Protein AF-A0A925X8F3-F1 (afdb_monomer)

pLDDT: mean 90.41, std 13.2, range [25.66, 98.69]

Sequence (1090 aa):
MFEATWRTMENRAPDILNAGYGGLWTPPPSRADTGDQSVGYDVYDRFDLGSAGRPTLYGTQTGLISAIAAMHKIGTNVYVDLVWNHNGYSTLGTTDGTNTFAKAGGYPGFSIQLQNTNPNNPGYNTLGYSNVDGDFHGANEGGDINGRVAGLIDIAQEKNYQFIRNPVTPGDSRNLPAGTQSLFGRLANVPNASNAQFYPDRDLPKNTVWDARTNSFVDLYDFNSASPMAGDAVTENATGYLMRNTKWMVQQIGIDGFRIDAAKHMPTWALNYYDQSVYAASKRTLLDGSQQRIFAFSEVFDGNMGTLQQYIRKDYNTGTVGSVRGNRDDLDFPLFFAMQNNLTANGVQNDWRSVKNASLDVNDDGLANNGSQGVAFVSSHDSFGPHLSTVAYAYTLMRPGNAIVYFNAKEFGNGRAFPKDGRGDALGGMYGDRITKLVDIRNSHGRGNYADRTPTADAKEMLIYERTNSALVVLSNRMDGGFDSRTVPTGFAPGTPLLELTGNASDITFDPHNDFPEVVIVNGDGTANLRVPRNKNPDGVETGRGYLIYGPSGPQGSLSLSNVASTLAGGTPTANTNGTTRLADVKVITANSFDVTLNTNKVNLLGSIRDHDADGDKAELKIDGGIDINGNGTVDFRSTGGTSYGFENFVTTNTPGYTSADNIGTYSQSVDATTLSEGYHYITARAYRHRASGPAIFTDFTQSVYVDRLKPVSSVNSFVEWDLNANENRDVYIKSDDQTATKVQVLIDQPANKTDAEILAQLGASGSLTTQIDRDLFKFGFFNVGSGNHVFTIVTTEITGRQNVQRIFGVATSTRRGAGLGDLDFGGTYTIGDVTGTAYGMEAMVYPNAQGQTNHSFNAAADMNADGLMDSRDLYLQRTRFRAISAPAAATAASVAAVLKRGDMNNDGSTNAADIDHLHASFGNADWRYDLDVDGWPTPSGADRQDADVLIRTIFETDYGDSDLNGIVDFDDYSHIDNGFNNSNTGWANGDFDGNGIVDFDDYSLIDFVFNTQGRGLARAIAYLDGSDPSSAGMNTPSLLLVQQHREQFGPGYANSFLSAVPEPSSAFVLIGGLAASAARFRRSRHRSR

Secondary structure (DSSP, 8-state):
-BS--HHHHHHTHHHHHHHT-SEEEE---SEETT-TTS-SSSEEESS---BTTB--SS--HHHHHHHHHHHHHTT-EEEEEE--SEE-S--TTTTTSS-HHHHTTSSTT--S-PPP--TT-TTS-TT----SSS-SS-TT--STTTS-GGG-EE--TT----BBSS--STT-TTBPPPPSS-BTTB--S---GGGGGGS--SSSPPEEEEETTTTEEEEE----TTSGGG-----B-HHHHHHHHHHHIIIII---EEEETTGGGS-TTHHHHHHHHHTTT--PBPTTSPBPPPEEEE----S-HHHHGGG-B-TTTTS-TTB----EEEB-HHHHHHHHHHSSS-TTT--THHHHT-STTHHHHS-TTS-SS-EEES--SS----TTHHHHHHHHHHSSSEEE---B--TT-SS-SSSPP--TTBTBSTT-SHHHHHHHHHHHH--S-EEE---GGGTTTEEEEEETTTEEEEEE---SBSEEEEEEE-SSPTT-EEEETTSTTT-TTT-TT--S-SEEEPPTTSEEEEEEE-SB-TTS-B-S--EEEEEPPPP-EEEEESSEEEEEPPP---TTTTTT---S-EEEE-SSEEEEEEEEPPPEETTTEE-GGGG-SEEEEEETT----S-SSS-S---TTSTTTT-EE--SEEE-TTTSTTS-EEEEEEEEGGGSPSEEEEEEEEEEPP-SSSS--EEEEEEEEEE--S---EEEEEEEES-TT-TTSEEEEEEESSS-EEEEEEEES--TT--HHHHHHHTTTS--BPEE-SSSEEEEEESSPPSEEEEEEEEEEETTS-EEEEEEEEEEE--SSSSSTT-SS-SSS--SHHHH-TTTSHHHHHS--TTS-SS-S--TTT-SSSSS--SHHHHHHHHHHHHHTT--HHHHHHHHHHHHHHT-SS-SS--SHHHHHHHHHTTT---TTT-SS-TTTTS---S-HHHHHIIIIIIS---TT-SS-SSS--HHHHHHHHHHHHHT--SGGGT--S-SSS--HHHHHHHHHHHHHHTT-HHHHHHHHSSSS-S-TT--SHHHHHHHHHHHHHTHHHHHHHHHHSPPTTSTTSTTTTTSSSSS-S--------

Foldseek 3Di:
DAQAALVLLLLQLQLCLLLPAQEDEYEAQAAAPVAQCDSCQQHQALPFSQDFQGHHVRAHLQSLLSSCVSCLQSNHAYAYAAELWFHHQAWLCPPHHNRQCQLLVHGQLAHLDDQAPDPVCRPAHPVGQDRHTSASADQPDDDQARYDDVNGRTDDPPDWQWALRQAADPPDPRFRDWRDHDDPNGHHSDHHLLCLLLAFQPVDDWQWFAEPLVRDIDTDGAQDLVCSSNGDRGIGDSLVSSLSSLLCCCQVSPHQEYEYESCSHHDLSSVSSVLVSQFVSHPDAFQVRHGRHYAYEYEDQDLDLVVQVSQDFCCPVPDDPRYRGDRYAYAFNQLQVQQQQQLALPLVRHFLVSRQQRGSVCVPPNHRFQAPGHEYEQAEQPGPGHPLSLLSLLVQLLTHHHYDFDAHLQNVHPDDPTRDHGDLQSSHAPNGPQNSLSNQLSLFQSAAGKAWFDDPVCNTFWTWIDSAQRKIKTAGSHL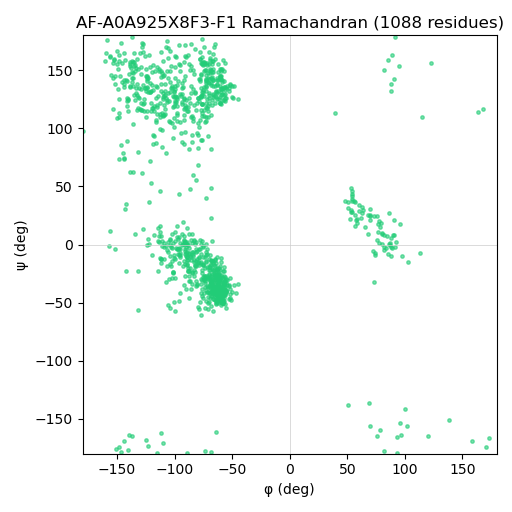FEDWDKDKTAHNHAAQAKWAFSSCLLVDCQNEVPSPFDRIWGQHPVRITIGTQGHQAYNVNHGNSDRITMIGHDAWDWAKDKPQQPDKPAFDHDDPNRSSRTHRAIATEHQDQKMKIKIKTDQDDPVNHRGDLLNLFDWKWKAKGSADCQVPPPGGPARDPPDSCHRTHGQDPDFAGLSPDPNSMTMGMGMGRLVPPAAFKMKMWMKTWGHDPDDDIGIGIDIHMYGYDHDAWDKDFPDWFAPDPVFRQKIKTKMFRPSLQFPWKFKDKFAFPPDDPVNVVVCRVPPPRTWDDSHSGITMDIDHRHAFAKMKMFMWTAGPVRGIDTDIDWRNGDDGQQACHAQRFNSPPAHALCCDPPCPTHLLNQAAADPVRDHSNGGTRSQPQVGPSGRHLVSLLSSLVVCVVVVHPPRNNVSSLLSLQVLLPCVPPSGRFQVSLLSLLVFAQPQRSSSQNVVPQPPGGPTHDPVSSVCSACRNLVAFQQPLGSPRARDPVSVVQLVQCQVVVNFTSNSQNRVSPGTSDLLSVLRSLCRNCVVVVNNVVLLCCLVVVPVDCVPCPDPSSVSSVVSCVVVPNVNSVSNVVSDDDPPPDPCPPPPPPPPPPPDDDDDDDDD

Solvent-accessible surface area (backbone atoms only — not comparable to full-atom values): 57182 Å² total; per-residue (Å²): 77,35,52,53,36,27,65,39,54,39,62,32,37,60,28,44,47,73,23,57,56,62,61,43,52,36,58,34,59,30,29,26,54,89,34,53,80,40,77,18,83,36,30,32,29,85,84,42,35,25,41,71,83,52,41,28,60,44,36,24,41,67,24,44,38,53,23,45,52,44,33,41,38,60,51,20,42,40,24,37,38,37,75,78,31,45,32,17,68,78,28,31,53,40,97,72,70,76,34,46,35,43,37,8,12,41,40,53,56,47,68,40,63,78,83,60,88,36,91,90,41,87,92,52,38,85,83,76,68,80,46,83,36,36,24,71,46,52,97,82,45,59,63,58,63,50,24,59,65,95,65,30,29,38,55,55,62,86,49,79,61,69,18,19,35,63,19,35,60,79,86,50,87,52,40,40,71,51,34,82,39,70,46,96,86,40,65,16,29,55,53,32,67,76,39,16,51,73,24,39,15,76,90,49,85,64,50,75,29,39,28,78,90,78,70,43,79,45,77,47,56,48,65,37,87,92,48,39,73,60,17,48,86,55,69,35,26,54,48,51,51,54,26,45,50,55,28,41,42,26,59,76,54,64,45,38,29,33,36,33,43,57,45,60,36,37,68,71,73,56,54,56,50,47,30,53,30,48,43,86,38,44,82,53,62,42,87,69,68,47,68,47,71,56,43,34,31,31,38,47,98,50,68,52,54,76,62,53,53,72,58,46,35,72,39,59,87,76,55,65,87,68,40,61,40,29,44,31,31,32,46,22,38,30,28,34,51,27,40,39,70,22,27,38,84,53,32,85,70,21,29,39,65,59,32,69,63,30,30,46,16,26,77,77,80,69,47,35,50,69,30,88,43,35,37,35,48,57,44,42,55,88,39,79,47,24,72,36,44,59,39,48,45,56,48,45,47,53,39,52,44,52,59,54,82,41,31,45,23,42,70,88,50,82,88,49,92,68,62,35,72,46,45,67,17,55,64,24,64,75,69,38,43,68,50,22,51,45,38,46,44,25,74,25,34,46,38,57,58,70,40,84,44,46,55,82,93,46,31,43,50,30,48,30,33,26,23,41,51,32,25,41,40,36,37,29,42,35,61,55,58,39,69,47,81,47,76,30,73,53,76,49,58,54,65,43,59,22,31,46,72,75,48,50,45,76,30,57,86,55,30,75,79,65,74,41,70,50,60,41,57,25,33,91,86,23,30,37,75,42,64,43,41,22,17,7,23,77,89,60,52,76,65,47,54,7,50,52,37,30,21,61,59,45,32,47,68,52,72,48,69,46,62,60,74,49,67,54,71,38,49,86,45,47,96,80,33,46,51,62,48,35,58,52,54,29,37,28,33,53,54,65,47,37,40,45,36,42,38,29,35,62,42,46,54,93,80,71,48,78,39,64,44,14,12,9,55,47,60,34,38,24,44,40,54,44,56,55,74,82,72,79,85,53,56,74,29,41,55,78,95,45,93,54,46,29,20,31,74,44,79,72,32,74,43,34,4,50,80,35,94,83,22,45,15,43,34,26,34,72,40,65,46,75,79,51,68,76,39,83,46,36,39,39,39,38,32,28,27,52,70,97,66,66,56,82,37,38,31,81,40,75,51,34,34,31,35,52,72,70,69,59,49,70,46,81,71,47,78,45,59,77,35,93,93,43,50,21,27,26,35,39,31,36,30,31,78,74,55,54,54,71,45,50,32,52,46,69,52,65,34,64,65,63,49,72,69,57,54,61,64,45,55,83,77,60,81,32,67,40,47,76,48,42,70,38,34,29,37,44,81,47,71,76,40,60,8,16,23,34,27,40,42,37,39,33,26,32,87,87,64,54,61,26,81,44,80,48,50,41,52,69,43,84,27,84,33,11,69,24,69,49,18,43,82,32,80,54,56,59,40,49,49,28,32,70,22,83,89,53,4,45,52,54,32,34,42,52,47,102,85,67,43,50,20,71,42,57,55,33,12,52,26,65,84,32,77,54,58,37,38,60,66,25,48,52,44,44,34,54,47,30,60,74,70,64,43,48,68,65,23,40,51,40,29,49,51,52,37,32,56,65,45,32,61,75,69,85,84,63,63,49,52,69,20,57,43,44,45,53,75,37,53,66,37,56,53,68,78,49,44,54,67,60,86,19,77,97,62,58,76,25,14,49,72,63,22,51,48,37,42,40,46,62,49,66,56,30,60,64,38,35,34,83,65,81,55,61,62,50,72,70,29,54,54,30,28,54,50,8,47,77,67,71,39,53,36,32,55,22,30,13,60,82,52,84,67,59,37,48,57,62,23,55,22,43,27,51,49,42,38,14,56,78,66,75,42,44,75,60,51,50,31,38,59,77,56,82,45,66,63,72,80,86,45,77,48,74,58,40,41,46,55,52,50,49,39,71,73,61,36,77,60,31,38,53,40,32,58,66,70,49,77,69,96,84,71,76,77,58,79,84,60,58,89,80,64,81,86,77,81,88,87,83,82,94,78,90,90,134

Radius of gyration: 39.85 Å; Cα contacts (8 Å, |Δi|>4): 2533; chains: 1; bounding box: 92×81×111 Å

Mean predicted aligned error: 10.45 Å

Structure (mmCIF, N/CA/C/O backbone):
data_AF-A0A925X8F3-F1
#
_entry.id   AF-A0A925X8F3-F1
#
loop_
_atom_site.group_PDB
_atom_site.id
_atom_site.type_symbol
_atom_site.label_atom_id
_atom_site.label_alt_id
_atom_site.label_comp_id
_atom_site.label_asym_id
_atom_site.label_entity_id
_atom_site.label_seq_id
_atom_site.pdbx_PDB_ins_code
_atom_site.Cartn_x
_atom_site.Cartn_y
_atom_site.Cartn_z
_atom_site.occupancy
_atom_site.B_iso_or_equiv
_atom_site.auth_seq_id
_atom_site.auth_comp_id
_atom_site.auth_asym_id
_atom_site.auth_atom_id
_atom_site.pdbx_PDB_model_num
ATOM 1 N N . MET A 1 1 ? 6.952 7.387 -7.596 1.00 94.44 1 MET A N 1
ATOM 2 C CA . MET A 1 1 ? 5.649 8.059 -7.774 1.00 94.44 1 MET A CA 1
ATOM 3 C C . MET A 1 1 ? 5.537 9.133 -6.714 1.00 94.44 1 MET A C 1
ATOM 5 O O . MET A 1 1 ? 5.552 8.804 -5.539 1.00 94.44 1 MET A O 1
ATOM 9 N N . PHE A 1 2 ? 5.508 10.393 -7.132 1.00 95.12 2 PHE A N 1
ATOM 10 C CA . PHE A 1 2 ? 5.422 11.570 -6.262 1.00 95.12 2 PHE A CA 1
ATOM 11 C C . PHE A 1 2 ? 4.065 12.259 -6.435 1.00 95.12 2 PHE A C 1
ATOM 13 O O . PHE A 1 2 ? 3.364 11.984 -7.412 1.00 95.12 2 PHE A O 1
ATOM 20 N N . GLU A 1 3 ? 3.713 13.157 -5.508 1.00 95.25 3 GLU A N 1
ATOM 21 C CA . GLU A 1 3 ? 2.444 13.908 -5.519 1.00 95.25 3 GLU A CA 1
ATOM 22 C C . GLU A 1 3 ? 1.205 13.004 -5.605 1.00 95.25 3 GLU A C 1
ATOM 24 O O . GLU A 1 3 ? 0.264 13.311 -6.334 1.00 95.25 3 GLU A O 1
ATOM 29 N N . ALA A 1 4 ? 1.235 11.868 -4.905 1.00 96.88 4 ALA A N 1
ATOM 30 C CA . ALA A 1 4 ? 0.126 10.928 -4.805 1.00 96.88 4 ALA A CA 1
ATOM 31 C C . ALA A 1 4 ? -0.094 10.532 -3.346 1.00 96.88 4 ALA A C 1
ATOM 33 O O . ALA A 1 4 ? 0.874 10.260 -2.634 1.00 96.88 4 ALA A O 1
ATOM 34 N N . THR A 1 5 ? -1.348 10.449 -2.916 1.00 97.81 5 THR A N 1
ATOM 35 C CA . THR A 1 5 ? -1.701 9.870 -1.617 1.00 97.81 5 THR A CA 1
ATOM 36 C C . THR A 1 5 ? -1.458 8.361 -1.603 1.00 97.81 5 THR A C 1
ATOM 38 O O . THR A 1 5 ? -1.467 7.701 -2.647 1.00 97.81 5 THR A O 1
ATOM 41 N N . TRP A 1 6 ? -1.305 7.776 -0.411 1.00 97.88 6 TRP A N 1
ATOM 42 C CA . TRP A 1 6 ? -1.182 6.320 -0.254 1.00 97.88 6 TRP A CA 1
ATOM 43 C C . TRP A 1 6 ? -2.379 5.577 -0.855 1.00 97.88 6 TRP A C 1
ATOM 45 O O . TRP A 1 6 ? -2.211 4.561 -1.526 1.00 97.88 6 TRP A O 1
ATOM 55 N N . ARG A 1 7 ? -3.580 6.151 -0.723 1.00 95.69 7 ARG A N 1
ATOM 56 C CA . ARG A 1 7 ? -4.804 5.625 -1.337 1.00 95.69 7 ARG A CA 1
ATOM 57 C C . ARG A 1 7 ? -4.754 5.656 -2.863 1.00 95.69 7 ARG A C 1
ATOM 59 O O . ARG A 1 7 ? -5.204 4.707 -3.501 1.00 95.69 7 ARG A O 1
ATOM 66 N N . THR A 1 8 ? -4.216 6.721 -3.458 1.00 97.62 8 THR A N 1
ATOM 67 C CA . THR A 1 8 ? -4.001 6.768 -4.907 1.00 97.62 8 THR A CA 1
ATOM 68 C C . THR A 1 8 ? -3.038 5.669 -5.339 1.00 97.62 8 THR A C 1
ATOM 70 O O . THR A 1 8 ? -3.338 4.956 -6.291 1.00 97.62 8 THR A O 1
ATOM 73 N N . MET A 1 9 ? -1.920 5.471 -4.636 1.00 98.19 9 MET A N 1
ATOM 74 C CA . MET A 1 9 ? -0.973 4.397 -4.971 1.00 98.19 9 MET A CA 1
ATOM 75 C C . MET A 1 9 ? -1.629 3.010 -4.892 1.00 98.19 9 MET A C 1
ATOM 77 O O . MET A 1 9 ? -1.489 2.223 -5.825 1.00 98.19 9 MET A O 1
ATOM 81 N N . GLU A 1 10 ? -2.405 2.741 -3.838 1.00 96.75 10 GLU A N 1
ATOM 82 C CA . GLU A 1 10 ? -3.185 1.506 -3.678 1.00 96.75 10 GLU A CA 1
ATOM 83 C C . GLU A 1 10 ? -4.181 1.305 -4.837 1.00 96.75 10 GLU A C 1
ATOM 85 O O . GLU A 1 10 ? -4.183 0.265 -5.493 1.00 96.75 10 GLU A O 1
ATOM 90 N N . ASN A 1 11 ? -4.978 2.328 -5.168 1.00 96.44 11 ASN A N 1
ATOM 91 C CA . ASN A 1 11 ? -5.964 2.265 -6.253 1.00 96.44 11 ASN A CA 1
ATOM 92 C C . ASN A 1 11 ? -5.326 2.100 -7.647 1.00 96.44 11 ASN A C 1
ATOM 94 O O . ASN A 1 11 ? -5.946 1.544 -8.555 1.00 96.44 11 ASN A O 1
ATOM 98 N N . ARG A 1 12 ? -4.093 2.590 -7.828 1.00 97.88 12 ARG A N 1
ATOM 99 C CA . ARG A 1 12 ? -3.321 2.494 -9.076 1.00 97.88 12 ARG A CA 1
ATOM 100 C C . ARG A 1 12 ? -2.474 1.217 -9.165 1.00 97.88 12 ARG A C 1
ATOM 102 O O . ARG A 1 12 ? -1.835 1.019 -10.195 1.00 97.88 12 ARG A O 1
ATOM 109 N N . ALA A 1 13 ? -2.493 0.327 -8.167 1.00 98.25 13 ALA A N 1
ATOM 110 C CA . ALA A 1 13 ? -1.763 -0.947 -8.206 1.00 98.25 13 ALA A CA 1
ATOM 111 C C . ALA A 1 13 ? -2.027 -1.788 -9.481 1.00 98.25 13 ALA A C 1
ATOM 113 O O . ALA A 1 13 ? -1.050 -2.251 -10.073 1.00 98.25 13 ALA A O 1
ATOM 114 N N . PRO A 1 14 ? -3.275 -1.916 -9.993 1.00 98.00 14 PRO A N 1
ATOM 115 C CA . PRO A 1 14 ? -3.535 -2.549 -11.291 1.00 98.00 14 PRO A CA 1
ATOM 116 C C . PRO A 1 14 ? -2.754 -1.934 -12.464 1.00 98.00 14 PRO A C 1
ATOM 118 O O . PRO A 1 14 ? -2.266 -2.646 -13.336 1.00 98.00 14 PRO A O 1
ATOM 121 N N . ASP A 1 15 ? -2.605 -0.608 -12.486 1.00 98.38 15 ASP A N 1
ATOM 122 C CA . ASP A 1 15 ? -1.906 0.093 -13.567 1.00 98.38 15 ASP A CA 1
ATOM 123 C C . ASP A 1 15 ? -0.386 -0.044 -13.431 1.00 98.38 15 ASP A C 1
ATOM 125 O O . ASP A 1 15 ? 0.318 -0.146 -14.432 1.00 98.38 15 ASP A O 1
ATOM 129 N N . ILE A 1 16 ? 0.124 -0.084 -12.196 1.00 98.12 16 ILE A N 1
ATOM 130 C CA . ILE A 1 16 ? 1.543 -0.339 -11.906 1.00 98.12 16 ILE A CA 1
ATOM 131 C C . ILE A 1 16 ? 1.926 -1.761 -12.342 1.00 98.12 16 ILE A C 1
ATOM 133 O O . ILE A 1 16 ? 2.980 -1.939 -12.957 1.00 98.12 16 ILE A O 1
ATOM 137 N N . LEU A 1 17 ? 1.055 -2.746 -12.087 1.00 97.19 17 LEU A N 1
ATOM 138 C CA . LEU A 1 17 ? 1.198 -4.114 -12.592 1.00 97.19 17 LEU A CA 1
ATOM 139 C C . LEU A 1 17 ? 1.222 -4.138 -14.123 1.00 97.19 17 LEU A C 1
ATOM 141 O O . LEU A 1 17 ? 2.151 -4.692 -14.702 1.00 97.19 17 LEU A O 1
ATOM 145 N N . ASN A 1 18 ? 0.231 -3.518 -14.772 1.00 97.00 18 ASN A N 1
ATOM 146 C CA . ASN A 1 18 ? 0.126 -3.498 -16.234 1.00 97.00 18 ASN A CA 1
ATOM 147 C C . ASN A 1 18 ? 1.314 -2.788 -16.897 1.00 97.00 18 ASN A C 1
ATOM 149 O O . ASN A 1 18 ? 1.742 -3.182 -17.978 1.00 97.00 18 ASN A O 1
ATOM 153 N N . ALA A 1 19 ? 1.863 -1.757 -16.253 1.00 97.31 19 ALA A N 1
ATOM 154 C CA . ALA A 1 19 ? 3.079 -1.098 -16.709 1.00 97.31 19 ALA A CA 1
ATOM 155 C C . ALA A 1 19 ? 4.331 -1.976 -16.535 1.00 97.31 19 ALA A C 1
ATOM 157 O O . ALA A 1 19 ? 5.297 -1.793 -17.270 1.00 97.31 19 ALA A O 1
ATOM 158 N N . GLY A 1 20 ? 4.327 -2.918 -15.585 1.00 96.19 20 GLY A N 1
ATOM 159 C CA . GLY A 1 20 ? 5.402 -3.888 -15.374 1.00 96.19 20 GLY A CA 1
ATOM 160 C C . GLY A 1 20 ? 6.549 -3.401 -14.480 1.00 96.19 20 GLY A C 1
ATOM 161 O O . GLY A 1 20 ? 7.684 -3.857 -14.635 1.00 96.19 20 GLY A O 1
ATOM 162 N N . TYR A 1 21 ? 6.303 -2.465 -13.560 1.00 97.31 21 TYR A N 1
ATOM 163 C CA . TYR A 1 21 ? 7.337 -1.997 -12.629 1.00 97.31 21 TYR A CA 1
ATOM 164 C C . TYR A 1 21 ? 7.601 -3.012 -11.511 1.00 97.31 21 TYR A C 1
ATOM 166 O O . TYR A 1 21 ? 6.672 -3.450 -10.850 1.00 97.31 21 TYR A O 1
ATOM 174 N N . GLY A 1 22 ? 8.875 -3.331 -11.246 1.00 94.50 22 GLY A N 1
ATOM 175 C CA . GLY A 1 22 ? 9.281 -4.203 -10.127 1.00 94.50 22 GLY A CA 1
ATOM 176 C C . GLY A 1 22 ? 9.595 -3.473 -8.812 1.00 94.50 22 GLY A C 1
ATOM 177 O O . GLY A 1 22 ? 9.902 -4.110 -7.803 1.00 94.50 22 GLY A O 1
ATOM 178 N N . GLY A 1 23 ? 9.553 -2.138 -8.806 1.00 96.81 23 GLY A N 1
ATOM 179 C CA . GLY A 1 23 ? 9.816 -1.324 -7.622 1.00 96.81 23 GLY A CA 1
ATOM 180 C C . GLY A 1 23 ? 9.149 0.049 -7.687 1.00 96.81 23 GLY A C 1
ATOM 181 O O . GLY A 1 23 ? 9.049 0.643 -8.762 1.00 96.81 23 GLY A O 1
ATOM 182 N N . LEU A 1 24 ? 8.718 0.560 -6.535 1.00 98.06 24 LEU A N 1
ATOM 183 C CA . LEU A 1 24 ? 8.071 1.857 -6.373 1.00 98.06 24 LEU A CA 1
ATOM 184 C C . LEU A 1 24 ? 8.842 2.702 -5.358 1.00 98.06 24 LEU A C 1
ATOM 186 O O . LEU A 1 24 ? 8.876 2.373 -4.179 1.00 98.06 24 LEU A O 1
ATOM 190 N N . TRP A 1 25 ? 9.427 3.814 -5.807 1.00 98.06 25 TRP A N 1
ATOM 191 C CA . TRP A 1 25 ? 10.000 4.827 -4.916 1.00 98.06 25 TRP A CA 1
ATOM 192 C C . TRP A 1 25 ? 8.955 5.888 -4.547 1.00 98.06 25 TRP A C 1
ATOM 194 O O . TRP A 1 25 ? 8.362 6.502 -5.445 1.00 98.06 25 TRP A O 1
ATOM 204 N N . THR A 1 26 ? 8.730 6.093 -3.248 1.00 97.56 26 THR A N 1
ATOM 205 C CA . THR A 1 26 ? 7.798 7.073 -2.673 1.00 97.56 26 THR A CA 1
ATOM 206 C C . THR A 1 26 ? 8.531 8.223 -1.962 1.00 97.56 26 THR A C 1
ATOM 208 O O . THR A 1 26 ? 9.674 8.043 -1.535 1.00 97.56 26 THR A O 1
ATOM 211 N N . PRO A 1 27 ? 7.882 9.388 -1.781 1.00 97.19 27 PRO A N 1
ATOM 212 C CA . PRO A 1 27 ? 8.445 10.515 -1.030 1.00 97.19 27 PRO A CA 1
ATOM 213 C C . PRO A 1 27 ? 8.652 10.191 0.465 1.00 97.19 27 PRO A C 1
ATOM 215 O O . PRO A 1 27 ? 8.175 9.143 0.923 1.00 97.19 27 PRO A O 1
ATOM 218 N N . PRO A 1 28 ? 9.302 11.085 1.242 1.00 97.75 28 PRO A N 1
ATOM 219 C CA . PRO A 1 28 ? 9.439 10.916 2.687 1.00 97.75 28 PRO A CA 1
ATOM 220 C C . PRO A 1 28 ? 8.059 10.813 3.371 1.00 97.75 28 PRO A C 1
ATOM 222 O O . PRO A 1 28 ? 7.233 11.714 3.207 1.00 97.75 28 PRO A O 1
ATOM 225 N N . PRO A 1 29 ? 7.778 9.745 4.143 1.00 97.12 29 PRO A N 1
ATOM 226 C CA . PRO A 1 29 ? 6.463 9.549 4.761 1.00 97.12 29 PRO A CA 1
ATOM 227 C C . PRO A 1 29 ? 6.297 10.268 6.109 1.00 97.12 29 PRO A C 1
ATOM 229 O O . PRO A 1 29 ? 5.181 10.354 6.619 1.00 97.12 29 PRO A O 1
ATOM 232 N N . SER A 1 30 ? 7.397 10.738 6.698 1.00 96.56 30 SER A N 1
ATOM 233 C CA . SER A 1 30 ? 7.460 11.289 8.053 1.00 96.56 30 SER A CA 1
ATOM 234 C C . SER A 1 30 ? 6.869 12.695 8.162 1.00 96.56 30 SER A C 1
ATOM 236 O O . SER A 1 30 ? 6.875 13.470 7.204 1.00 96.56 30 SER A O 1
ATOM 238 N N . ARG A 1 31 ? 6.403 13.061 9.360 1.00 96.25 31 ARG A N 1
ATOM 239 C CA . ARG A 1 31 ? 5.916 14.409 9.672 1.00 96.25 31 ARG A CA 1
ATOM 240 C C . ARG A 1 31 ? 6.987 15.452 9.377 1.00 96.25 31 ARG A C 1
ATOM 242 O O . ARG A 1 31 ? 8.104 15.363 9.888 1.00 96.25 31 ARG A O 1
ATOM 249 N N . ALA A 1 32 ? 6.597 16.481 8.638 1.00 95.75 32 ALA A N 1
ATOM 250 C CA . ALA A 1 32 ? 7.430 17.627 8.309 1.00 95.75 32 ALA A CA 1
ATOM 251 C C . ALA A 1 32 ? 7.299 18.782 9.311 1.00 95.75 32 ALA A C 1
ATOM 253 O O . ALA A 1 32 ? 6.277 18.945 9.985 1.00 95.75 32 ALA A O 1
ATOM 254 N N . ASP A 1 33 ? 8.325 19.624 9.364 1.00 93.06 33 ASP A N 1
ATOM 255 C CA . ASP A 1 33 ? 8.398 20.798 10.230 1.00 93.06 33 ASP A CA 1
ATOM 256 C C . ASP A 1 33 ? 7.455 21.909 9.769 1.00 93.06 33 ASP A C 1
ATOM 258 O O . ASP A 1 33 ? 6.726 22.489 10.575 1.00 93.06 33 ASP A O 1
ATOM 262 N N . THR A 1 34 ? 7.350 22.141 8.464 1.00 90.50 34 THR A N 1
ATOM 263 C CA . THR A 1 34 ? 6.404 23.117 7.895 1.00 90.50 34 THR A CA 1
ATOM 264 C C . THR A 1 34 ? 4.951 22.625 7.869 1.00 90.50 34 THR A C 1
ATOM 266 O O . THR A 1 34 ? 4.054 23.362 7.462 1.00 90.50 34 THR A O 1
ATOM 269 N N . GLY A 1 35 ? 4.691 21.424 8.399 1.00 86.75 35 GLY A N 1
ATOM 270 C CA . GLY A 1 35 ? 3.356 20.879 8.633 1.00 86.75 35 GLY A CA 1
ATOM 271 C C . GLY A 1 35 ? 2.851 19.958 7.526 1.00 86.75 35 GLY A C 1
ATOM 272 O O . GLY A 1 35 ? 3.601 19.458 6.690 1.00 86.75 35 GLY A O 1
ATOM 273 N N . ASP A 1 36 ? 1.543 19.723 7.540 1.00 88.56 36 ASP A N 1
ATOM 274 C CA . ASP A 1 36 ? 0.907 18.588 6.857 1.00 88.56 36 ASP A CA 1
ATOM 275 C C . ASP A 1 36 ? 0.800 18.763 5.332 1.00 88.56 36 ASP A C 1
ATOM 277 O O . ASP A 1 36 ? 0.329 17.867 4.643 1.00 88.56 36 ASP A O 1
ATOM 281 N N . GLN A 1 37 ? 1.242 19.906 4.796 1.00 90.75 37 GLN A N 1
ATOM 282 C CA . GLN A 1 37 ? 1.288 20.185 3.355 1.00 90.75 37 GLN A CA 1
ATOM 283 C C . GLN A 1 37 ? 2.700 20.103 2.757 1.00 90.75 37 GLN A C 1
ATOM 285 O O . GLN A 1 37 ? 2.880 20.331 1.557 1.00 90.75 37 GLN A O 1
ATOM 290 N N . SER A 1 38 ? 3.713 19.804 3.573 1.00 94.19 38 SER A N 1
ATOM 291 C CA . SER A 1 38 ? 5.077 19.651 3.075 1.00 94.19 38 SER A CA 1
ATOM 292 C C . SER A 1 38 ? 5.236 18.399 2.212 1.00 94.19 38 SER A C 1
ATOM 294 O O . SER A 1 38 ? 4.593 17.377 2.439 1.00 94.19 38 SER A O 1
ATOM 296 N N . VAL A 1 39 ? 6.174 18.464 1.265 1.00 94.88 39 VAL A N 1
ATOM 297 C CA . VAL A 1 39 ? 6.629 17.311 0.474 1.00 94.88 39 VAL A CA 1
ATOM 298 C C . VAL A 1 39 ? 7.392 16.294 1.340 1.00 94.88 39 VAL A C 1
ATOM 300 O O . VAL A 1 39 ? 7.455 15.125 0.968 1.00 94.88 39 VAL A O 1
ATOM 303 N N . GLY A 1 40 ? 7.927 16.711 2.496 1.00 95.81 40 GLY A N 1
ATOM 304 C CA . GLY A 1 40 ? 8.454 15.810 3.530 1.00 95.81 40 GLY A CA 1
ATOM 305 C C . GLY A 1 40 ? 9.966 15.861 3.780 1.00 95.81 40 GLY A C 1
ATOM 306 O O . GLY A 1 40 ? 10.425 15.232 4.729 1.00 95.81 40 GLY A O 1
ATOM 307 N N . TYR A 1 41 ? 10.748 16.594 2.978 1.00 96.75 41 TYR A N 1
ATOM 308 C CA . TYR A 1 41 ? 12.213 16.666 3.139 1.00 96.75 41 TYR A CA 1
ATOM 309 C C . TYR A 1 41 ? 12.648 17.449 4.393 1.00 96.75 41 TYR A C 1
ATOM 311 O O . TYR A 1 41 ? 13.686 17.165 4.975 1.00 96.75 41 TYR A O 1
ATOM 319 N N . ASP A 1 42 ? 11.822 18.366 4.895 1.00 95.56 42 ASP A N 1
ATOM 320 C CA . ASP A 1 42 ? 12.032 19.108 6.142 1.00 95.56 42 ASP A CA 1
ATOM 321 C C . ASP A 1 42 ? 11.553 18.317 7.375 1.00 95.56 42 ASP A C 1
ATOM 323 O O . ASP A 1 42 ? 10.660 18.742 8.107 1.00 95.56 42 ASP A O 1
ATOM 327 N N . VAL A 1 43 ? 12.125 17.133 7.601 1.00 95.62 43 VAL A N 1
ATOM 328 C CA . VAL A 1 43 ? 11.647 16.174 8.612 1.00 95.62 43 VAL A CA 1
ATOM 329 C C . VAL A 1 43 ? 11.605 16.771 10.025 1.00 95.62 43 VAL A C 1
ATOM 331 O O . VAL A 1 43 ? 12.604 17.276 10.541 1.00 95.62 43 VAL A O 1
ATOM 334 N N . TYR A 1 44 ? 10.451 16.638 10.683 1.00 94.94 44 TYR A N 1
ATOM 335 C CA . TYR A 1 44 ? 10.242 16.995 12.086 1.00 94.94 44 TYR A CA 1
ATOM 336 C C . TYR A 1 44 ? 10.303 15.778 13.010 1.00 94.94 44 TYR A C 1
ATOM 338 O O . TYR A 1 44 ? 11.124 15.751 13.924 1.00 94.94 44 TYR A O 1
ATOM 346 N N . ASP A 1 45 ? 9.463 14.769 12.764 1.00 95.75 45 ASP A N 1
ATOM 347 C CA . ASP A 1 45 ? 9.376 13.553 13.582 1.00 95.75 45 ASP A CA 1
ATOM 348 C C . ASP A 1 45 ? 9.392 12.309 12.691 1.00 95.75 45 ASP A C 1
ATOM 350 O O . ASP A 1 45 ? 8.497 12.096 11.875 1.00 95.75 45 ASP A O 1
ATOM 354 N N . ARG A 1 46 ? 10.424 11.477 12.858 1.00 96.75 46 ARG A N 1
ATOM 355 C CA . ARG A 1 46 ? 10.666 10.282 12.038 1.00 96.75 46 ARG A CA 1
ATOM 356 C C . ARG A 1 46 ? 9.766 9.095 12.387 1.00 96.75 46 ARG A C 1
ATOM 358 O O . ARG A 1 46 ? 9.721 8.144 11.610 1.00 96.75 46 ARG A O 1
ATOM 365 N N . PHE A 1 47 ? 9.096 9.125 13.539 1.00 97.19 47 PHE A N 1
ATOM 366 C CA . PHE A 1 47 ? 8.176 8.070 13.974 1.00 97.19 47 PHE A CA 1
ATOM 367 C C . PHE A 1 47 ? 6.693 8.476 13.855 1.00 97.19 47 PHE A C 1
ATOM 369 O O . PHE A 1 47 ? 5.826 7.622 14.020 1.00 97.19 47 PHE A O 1
ATOM 376 N N . ASP A 1 48 ? 6.379 9.735 13.519 1.00 96.62 48 ASP A N 1
ATOM 377 C CA . ASP A 1 48 ? 5.027 10.164 13.118 1.00 96.62 48 ASP A CA 1
ATOM 378 C C . ASP A 1 48 ? 4.890 10.054 11.592 1.00 96.62 48 ASP A C 1
ATOM 380 O O . ASP A 1 48 ? 5.284 10.958 10.856 1.00 96.62 48 ASP A O 1
ATOM 384 N N . LEU A 1 49 ? 4.319 8.944 11.116 1.00 97.88 49 LEU A N 1
ATOM 385 C CA . LEU A 1 49 ? 4.007 8.717 9.696 1.00 97.88 49 LEU A CA 1
ATOM 386 C C . LEU A 1 49 ? 2.573 9.144 9.323 1.00 97.88 49 LEU A C 1
ATOM 388 O O . LEU A 1 49 ? 2.016 8.684 8.325 1.00 97.88 49 LEU A O 1
ATOM 392 N N . GLY A 1 50 ? 1.945 9.996 10.139 1.00 96.19 50 GLY A N 1
ATOM 393 C CA . GLY A 1 50 ? 0.539 10.362 10.008 1.00 96.19 50 GLY A CA 1
ATOM 394 C C . GLY A 1 50 ? -0.390 9.453 10.809 1.00 96.19 50 GLY A C 1
ATOM 395 O O . GLY A 1 50 ? -0.204 8.240 10.882 1.00 96.19 50 GLY A O 1
ATOM 396 N N . SER A 1 51 ? -1.436 10.041 11.385 1.00 94.62 51 SER A N 1
ATOM 397 C CA . SER A 1 51 ? -2.463 9.334 12.163 1.00 94.62 51 SER A CA 1
ATOM 398 C C . SER A 1 51 ? -3.860 9.810 11.773 1.00 94.62 51 SER A C 1
ATOM 400 O O . SER A 1 51 ? -4.005 10.847 11.121 1.00 94.62 51 SER A O 1
ATOM 402 N N . ALA A 1 52 ? -4.890 9.054 12.152 1.00 92.19 52 ALA A N 1
ATOM 403 C CA . ALA A 1 52 ? -6.280 9.408 11.892 1.00 92.19 52 ALA A CA 1
ATOM 404 C C . ALA A 1 52 ? -6.594 10.852 12.337 1.00 92.19 52 ALA A C 1
ATOM 406 O O . ALA A 1 52 ? -6.305 11.249 13.465 1.00 92.19 52 ALA A O 1
ATOM 407 N N . GLY A 1 53 ? -7.155 11.660 11.433 1.00 88.62 53 GLY A N 1
ATOM 408 C CA . GLY A 1 53 ? -7.445 13.083 11.680 1.00 88.62 53 GLY A CA 1
ATOM 409 C C . GLY A 1 53 ? -6.230 14.027 11.683 1.00 88.62 53 GLY A C 1
ATOM 410 O O . GLY A 1 53 ? -6.416 15.241 11.697 1.00 88.62 53 GLY A O 1
ATOM 411 N N . ARG A 1 54 ? -5.002 13.500 11.615 1.00 92.38 54 ARG A N 1
ATOM 412 C CA . ARG A 1 54 ? -3.753 14.263 11.460 1.00 92.38 54 ARG A CA 1
ATOM 413 C C . ARG A 1 54 ? -2.810 13.559 10.466 1.00 92.38 54 ARG A C 1
ATOM 415 O O . ARG A 1 54 ? -1.735 13.089 10.860 1.00 92.38 54 ARG A O 1
ATOM 422 N N . PRO A 1 55 ? -3.199 13.410 9.188 1.00 95.44 55 PRO A N 1
ATOM 423 C CA . PRO A 1 55 ? -2.364 12.767 8.172 1.00 95.44 55 PRO A CA 1
ATOM 424 C C . PRO A 1 55 ? -1.144 13.635 7.826 1.00 95.44 55 PRO A C 1
ATOM 426 O O . PRO A 1 55 ? -1.138 14.833 8.100 1.00 95.44 55 PRO A O 1
ATOM 429 N N . THR A 1 56 ? -0.095 13.054 7.243 1.00 96.69 56 THR A N 1
ATOM 430 C CA . THR A 1 56 ? 0.891 13.827 6.463 1.00 96.69 56 THR A CA 1
ATOM 431 C C . THR A 1 56 ? 0.276 14.230 5.117 1.00 96.69 56 THR A C 1
ATOM 433 O O . THR A 1 56 ? -0.876 13.886 4.843 1.00 96.69 56 THR A O 1
ATOM 436 N N . LEU A 1 57 ? 1.032 14.906 4.243 1.00 96.06 57 LEU A N 1
ATOM 437 C CA . LEU A 1 57 ? 0.548 15.257 2.900 1.00 96.06 57 LEU A CA 1
ATOM 438 C C . LEU A 1 57 ? 0.022 14.028 2.137 1.00 96.06 57 LEU A C 1
ATOM 440 O O . LEU A 1 57 ? -0.953 14.118 1.396 1.00 96.06 57 LEU A O 1
ATOM 444 N N . TYR A 1 58 ? 0.652 12.870 2.344 1.00 97.44 58 TYR A N 1
ATOM 445 C CA . TYR A 1 58 ? 0.359 11.645 1.604 1.00 97.44 58 TYR A CA 1
ATOM 446 C C . TYR A 1 58 ? -0.682 10.742 2.282 1.00 97.44 58 TYR A C 1
ATOM 448 O O . TYR A 1 58 ? -1.270 9.888 1.613 1.00 97.44 58 TYR A O 1
ATOM 456 N N . GLY A 1 59 ? -0.933 10.922 3.583 1.00 96.56 59 GLY A N 1
ATOM 457 C CA . GLY A 1 59 ? -1.915 10.143 4.338 1.00 96.56 59 GLY A CA 1
ATOM 458 C C . GLY A 1 59 ? -1.437 9.732 5.730 1.00 96.56 59 GLY A C 1
ATOM 459 O O . GLY A 1 59 ? -0.663 10.427 6.381 1.00 96.56 59 GLY A O 1
ATOM 460 N N . THR A 1 60 ? -1.946 8.605 6.211 1.00 97.75 60 THR A N 1
ATOM 461 C CA . THR A 1 60 ? -1.663 8.043 7.540 1.00 97.75 60 THR A CA 1
ATOM 462 C C . THR A 1 60 ? -0.693 6.863 7.460 1.00 97.75 60 THR A C 1
ATOM 464 O O . THR A 1 60 ? -0.499 6.280 6.389 1.00 97.75 60 THR A O 1
ATOM 467 N N . GLN A 1 61 ? -0.151 6.443 8.607 1.00 97.81 61 GLN A N 1
ATOM 468 C CA . GLN A 1 61 ? 0.653 5.226 8.715 1.00 97.81 61 GLN A CA 1
ATOM 469 C C . GLN A 1 61 ? -0.115 3.984 8.237 1.00 97.81 61 GLN A C 1
ATOM 471 O O . GLN A 1 61 ? 0.428 3.175 7.488 1.00 97.81 61 GLN A O 1
ATOM 476 N N . THR A 1 62 ? -1.386 3.844 8.625 1.00 96.62 62 THR A N 1
ATOM 477 C CA . THR A 1 62 ? -2.242 2.731 8.189 1.00 96.62 62 THR A CA 1
ATOM 478 C C . THR A 1 62 ? -2.429 2.736 6.672 1.00 96.62 62 THR A C 1
ATOM 480 O O . THR A 1 62 ? -2.341 1.688 6.030 1.00 96.62 62 THR A O 1
ATOM 483 N N . GLY A 1 63 ? -2.618 3.919 6.076 1.00 97.25 63 GLY A N 1
ATOM 484 C CA . GLY A 1 63 ? -2.677 4.083 4.625 1.00 97.25 63 GLY A CA 1
ATOM 485 C C . GLY A 1 63 ? -1.380 3.667 3.929 1.00 97.25 63 GLY A C 1
ATOM 486 O O . GLY A 1 63 ? -1.437 2.953 2.932 1.00 97.25 63 GLY A O 1
ATOM 487 N N . LEU A 1 64 ? -0.217 4.046 4.473 1.00 98.44 64 LEU A N 1
ATOM 488 C CA . LEU A 1 64 ? 1.087 3.645 3.935 1.00 98.44 64 LEU A CA 1
ATOM 489 C C . LEU A 1 64 ? 1.269 2.122 3.965 1.00 98.44 64 LEU A C 1
ATOM 491 O O . LEU A 1 64 ? 1.637 1.534 2.951 1.00 98.44 64 LEU A O 1
ATOM 495 N N . ILE A 1 65 ? 0.969 1.478 5.097 1.00 97.94 65 ILE A N 1
ATOM 496 C CA . ILE A 1 65 ? 1.064 0.015 5.249 1.00 97.94 65 ILE A CA 1
ATOM 497 C C . ILE A 1 65 ? 0.132 -0.695 4.256 1.00 97.94 65 ILE A C 1
ATOM 499 O O . ILE A 1 65 ? 0.530 -1.674 3.627 1.00 97.94 65 ILE A O 1
ATOM 503 N N . SER A 1 66 ? -1.082 -0.174 4.059 1.00 96.94 66 SER A N 1
ATOM 504 C CA . SER A 1 66 ? -2.049 -0.737 3.104 1.00 96.94 66 SER A CA 1
ATOM 505 C C . SER A 1 66 ? -1.566 -0.604 1.655 1.00 96.94 66 SER A C 1
ATOM 507 O O . SER A 1 66 ? -1.645 -1.557 0.880 1.00 96.94 66 SER A O 1
ATOM 509 N N . ALA A 1 67 ? -0.982 0.545 1.295 1.00 98.00 67 ALA A N 1
ATOM 510 C CA . ALA A 1 67 ? -0.376 0.745 -0.018 1.00 98.00 67 ALA A CA 1
ATOM 511 C C . ALA A 1 67 ? 0.824 -0.192 -0.246 1.00 98.00 67 ALA A C 1
ATOM 513 O O . ALA A 1 67 ? 0.937 -0.781 -1.320 1.00 98.00 67 ALA A O 1
ATOM 514 N N . ILE A 1 68 ? 1.684 -0.385 0.763 1.00 98.25 68 ILE A N 1
ATOM 515 C CA . ILE A 1 68 ? 2.802 -1.341 0.712 1.00 98.25 68 ILE A CA 1
ATOM 516 C C . ILE A 1 68 ? 2.285 -2.764 0.490 1.00 98.25 68 ILE A C 1
ATOM 518 O O . ILE A 1 68 ? 2.775 -3.453 -0.404 1.00 98.25 68 ILE A O 1
ATOM 522 N N . ALA A 1 69 ? 1.257 -3.185 1.230 1.00 96.75 69 ALA A N 1
ATOM 523 C CA . ALA A 1 69 ? 0.652 -4.504 1.063 1.00 96.75 69 ALA A CA 1
ATOM 524 C C . ALA A 1 69 ? 0.091 -4.710 -0.358 1.00 96.75 69 ALA A C 1
ATOM 526 O O . ALA A 1 69 ? 0.297 -5.768 -0.955 1.00 96.75 69 ALA A O 1
ATOM 527 N N . ALA A 1 70 ? -0.550 -3.691 -0.942 1.00 97.38 70 ALA A N 1
ATOM 528 C CA . ALA A 1 70 ? -1.015 -3.737 -2.328 1.00 97.38 70 ALA A CA 1
ATOM 529 C C . ALA A 1 70 ? 0.145 -3.845 -3.336 1.00 97.38 70 ALA A C 1
ATOM 531 O O . ALA A 1 70 ? 0.065 -4.628 -4.283 1.00 97.38 70 ALA A O 1
ATOM 532 N N . MET A 1 71 ? 1.248 -3.118 -3.117 1.00 98.06 71 MET A N 1
ATOM 533 C CA . MET A 1 71 ? 2.451 -3.238 -3.952 1.00 98.06 71 MET A CA 1
ATOM 534 C C . MET A 1 71 ? 3.086 -4.631 -3.839 1.00 98.06 71 MET A C 1
ATOM 536 O O . MET A 1 71 ? 3.454 -5.225 -4.851 1.00 98.06 71 MET A O 1
ATOM 540 N N . HIS A 1 72 ? 3.152 -5.204 -2.635 1.00 96.50 72 HIS A N 1
ATOM 541 C CA . HIS A 1 72 ? 3.645 -6.569 -2.432 1.00 96.50 72 HIS A CA 1
ATOM 542 C C . HIS A 1 72 ? 2.775 -7.606 -3.143 1.00 96.50 72 HIS A C 1
ATOM 544 O O . HIS A 1 72 ? 3.327 -8.530 -3.743 1.00 96.50 72 HIS A O 1
ATOM 550 N N . LYS A 1 73 ? 1.443 -7.430 -3.152 1.00 96.19 73 LYS A N 1
ATOM 551 C CA . LYS A 1 73 ? 0.526 -8.293 -3.914 1.00 96.19 73 LYS A CA 1
ATOM 552 C C . LYS A 1 73 ? 0.816 -8.267 -5.416 1.00 96.19 73 LYS A C 1
ATOM 554 O O . LYS A 1 73 ? 0.757 -9.314 -6.034 1.00 96.19 73 LYS A O 1
ATOM 559 N N . ILE A 1 74 ? 1.206 -7.142 -6.014 1.00 96.81 74 ILE A N 1
ATOM 560 C CA . ILE A 1 74 ? 1.606 -7.113 -7.440 1.00 96.81 74 ILE A CA 1
ATOM 561 C C . ILE A 1 74 ? 3.072 -7.524 -7.682 1.00 96.81 74 ILE A C 1
ATOM 563 O O . ILE A 1 74 ? 3.540 -7.500 -8.819 1.00 96.81 74 ILE A O 1
ATOM 567 N N . GLY A 1 75 ? 3.811 -7.923 -6.640 1.00 93.94 75 GLY A N 1
ATOM 568 C CA . GLY A 1 75 ? 5.227 -8.294 -6.734 1.00 93.94 75 GLY A CA 1
ATOM 569 C C . GLY A 1 75 ? 6.191 -7.105 -6.829 1.00 93.94 75 GLY A C 1
ATOM 570 O O . GLY A 1 75 ? 7.326 -7.277 -7.276 1.00 93.94 75 GLY A O 1
ATOM 571 N N . THR A 1 76 ? 5.758 -5.917 -6.406 1.00 96.12 76 THR A N 1
ATOM 572 C CA . THR A 1 76 ? 6.524 -4.665 -6.447 1.00 96.12 76 THR A CA 1
ATOM 573 C C . THR A 1 76 ? 7.130 -4.362 -5.082 1.00 96.12 76 THR A C 1
ATOM 575 O O . THR A 1 76 ? 6.423 -4.308 -4.078 1.00 96.12 76 THR A O 1
ATOM 578 N N . ASN A 1 77 ? 8.442 -4.116 -5.038 1.00 96.56 77 ASN A N 1
ATOM 579 C CA . ASN A 1 77 ? 9.111 -3.657 -3.816 1.00 96.56 77 ASN A CA 1
ATOM 580 C C . ASN A 1 77 ? 8.842 -2.165 -3.569 1.00 96.56 77 ASN A C 1
ATOM 582 O O . ASN A 1 77 ? 8.804 -1.384 -4.520 1.00 96.56 77 ASN A O 1
ATOM 586 N N . VAL A 1 78 ? 8.730 -1.742 -2.310 1.00 98.25 78 VAL A N 1
ATOM 587 C CA . VAL A 1 78 ? 8.541 -0.327 -1.952 1.00 98.25 78 VAL A CA 1
ATOM 588 C C . VAL A 1 78 ? 9.813 0.268 -1.358 1.00 98.25 78 VAL A C 1
ATOM 590 O O . VAL A 1 78 ? 10.345 -0.220 -0.360 1.00 98.25 78 VAL A O 1
ATOM 593 N N . TYR A 1 79 ? 10.274 1.354 -1.974 1.00 98.44 79 TYR A N 1
ATOM 594 C CA . TYR A 1 79 ? 11.397 2.169 -1.531 1.00 98.44 79 TYR A CA 1
ATOM 595 C C . TYR A 1 79 ? 10.884 3.506 -1.010 1.00 98.44 79 TYR A C 1
ATOM 597 O O . TYR A 1 79 ? 10.158 4.193 -1.726 1.00 98.44 79 TYR A O 1
ATOM 605 N N . VAL A 1 80 ? 11.286 3.918 0.188 1.00 97.75 80 VAL A N 1
ATOM 606 C CA . VAL A 1 80 ? 10.928 5.252 0.704 1.00 97.75 80 VAL A CA 1
ATOM 607 C C . VAL A 1 80 ? 12.129 6.181 0.681 1.00 97.75 80 VAL A C 1
ATOM 609 O O . VAL A 1 80 ? 13.275 5.744 0.813 1.00 97.75 80 VAL A O 1
ATOM 612 N N . ASP A 1 81 ? 11.871 7.469 0.507 1.00 98.06 81 ASP A N 1
ATOM 613 C CA . ASP A 1 81 ? 12.897 8.492 0.660 1.00 98.06 81 ASP A CA 1
ATOM 614 C C . ASP A 1 81 ? 13.294 8.642 2.140 1.00 98.06 81 ASP A C 1
ATOM 616 O O . ASP A 1 81 ? 12.439 8.763 3.022 1.00 98.06 81 ASP A O 1
ATOM 620 N N . LEU A 1 82 ? 14.596 8.582 2.415 1.00 97.94 82 LEU A N 1
ATOM 621 C CA . LEU A 1 82 ? 15.181 8.505 3.747 1.00 97.94 82 LEU A CA 1
ATOM 622 C C . LEU A 1 82 ? 16.101 9.695 3.998 1.00 97.94 82 LEU A C 1
ATOM 624 O O . LEU A 1 82 ? 17.177 9.793 3.410 1.00 97.94 82 LEU A O 1
ATOM 628 N N . VAL A 1 83 ? 15.724 10.535 4.961 1.00 97.06 83 VAL A N 1
ATOM 629 C CA . VAL A 1 83 ? 16.482 11.735 5.333 1.00 97.06 83 VAL A CA 1
ATOM 630 C C . VAL A 1 83 ? 17.302 11.477 6.601 1.00 97.06 83 VAL A C 1
ATOM 632 O O . VAL A 1 83 ? 16.786 11.489 7.725 1.00 97.06 83 VAL A O 1
ATOM 635 N N . TRP A 1 84 ? 18.600 11.224 6.426 1.00 95.44 84 TRP A N 1
ATOM 636 C CA . TRP A 1 84 ? 19.580 11.059 7.518 1.00 95.44 84 TRP A CA 1
ATOM 637 C C . TRP A 1 84 ? 20.463 12.294 7.746 1.00 95.44 84 TRP A C 1
ATOM 639 O O . TRP A 1 84 ? 21.129 12.381 8.780 1.00 95.44 84 TRP A O 1
ATOM 649 N N . ASN A 1 85 ? 20.461 13.233 6.798 1.00 93.94 85 ASN A N 1
ATOM 650 C CA . ASN A 1 85 ? 21.324 14.406 6.830 1.00 93.94 85 ASN A CA 1
ATOM 651 C C . ASN A 1 85 ? 20.879 15.445 7.881 1.00 93.94 85 ASN A C 1
ATOM 653 O O . ASN A 1 85 ? 21.652 15.807 8.763 1.00 93.94 85 ASN A O 1
ATOM 657 N N . HIS A 1 86 ? 19.620 15.883 7.824 1.00 93.06 86 HIS A N 1
ATOM 658 C CA . HIS A 1 86 ? 19.121 17.045 8.569 1.00 93.06 86 HIS A CA 1
ATOM 659 C C . HIS A 1 86 ? 17.739 16.810 9.208 1.00 93.06 86 HIS A C 1
ATOM 661 O O . HIS A 1 86 ? 17.124 15.747 9.078 1.00 93.06 86 HIS A O 1
ATOM 667 N N . ASN A 1 87 ? 17.260 17.824 9.922 1.00 92.38 87 ASN A N 1
ATOM 668 C CA . ASN A 1 87 ? 15.872 18.043 10.326 1.00 92.38 87 ASN A CA 1
ATOM 669 C C . ASN A 1 87 ? 15.295 19.254 9.559 1.00 92.38 87 ASN A C 1
ATOM 671 O O . ASN A 1 87 ? 15.929 19.761 8.638 1.00 92.38 87 ASN A O 1
ATOM 675 N N . GLY A 1 88 ? 14.102 19.724 9.933 1.00 91.81 88 GLY A N 1
ATOM 676 C CA . GLY A 1 88 ? 13.439 20.882 9.319 1.00 91.81 88 GLY A CA 1
ATOM 677 C C . GLY A 1 88 ? 14.144 22.241 9.478 1.00 91.81 88 GLY A C 1
ATOM 678 O O . GLY A 1 88 ? 15.337 22.327 9.764 1.00 91.81 88 GLY A O 1
ATOM 679 N N . TYR A 1 89 ? 13.396 23.329 9.283 1.00 89.25 89 TYR A N 1
ATOM 680 C CA . TYR A 1 89 ? 13.925 24.702 9.228 1.00 89.25 89 TYR A CA 1
ATOM 681 C C . TYR A 1 89 ? 13.989 25.407 10.589 1.00 89.25 89 TYR A C 1
ATOM 683 O O . TYR A 1 89 ? 14.658 26.433 10.734 1.00 89.25 89 TYR A O 1
ATOM 691 N N . SER A 1 90 ? 13.258 24.909 11.584 1.00 87.44 90 SER A N 1
ATOM 692 C CA . SER A 1 90 ? 13.152 25.535 12.898 1.00 87.44 90 SER A CA 1
ATOM 693 C C . SER A 1 90 ? 14.485 25.512 13.663 1.00 87.44 90 SER A C 1
ATOM 695 O O . SER A 1 90 ? 15.119 24.474 13.846 1.00 87.44 90 SER A O 1
ATOM 697 N N . THR A 1 91 ? 14.872 26.689 14.154 1.00 80.31 91 THR A N 1
ATOM 698 C CA . THR A 1 91 ? 16.080 27.021 14.926 1.00 80.31 91 THR A CA 1
ATOM 699 C C . THR A 1 91 ? 15.778 27.496 16.355 1.00 80.31 91 THR A C 1
ATOM 701 O O . THR A 1 91 ? 14.610 27.658 16.725 1.00 80.31 91 THR A O 1
ATOM 704 N N . LEU A 1 92 ? 16.814 27.835 17.145 1.00 74.31 92 LEU A N 1
ATOM 705 C CA . LEU A 1 92 ? 16.659 28.532 18.439 1.00 74.31 92 LEU A CA 1
ATOM 706 C C . LEU A 1 92 ? 15.869 29.852 18.317 1.00 74.31 92 LEU A C 1
ATOM 708 O O . LEU A 1 92 ? 15.154 30.226 19.237 1.00 74.31 92 LEU A O 1
ATOM 712 N N . GLY A 1 93 ? 15.971 30.580 17.203 1.00 68.50 93 GLY A N 1
ATOM 713 C CA . GLY A 1 93 ? 15.314 31.885 17.032 1.00 68.50 93 GLY A CA 1
ATOM 714 C C . GLY A 1 93 ? 13.860 31.822 16.560 1.00 68.50 93 GLY A C 1
ATOM 715 O O . GLY A 1 93 ? 13.203 32.862 16.489 1.00 68.50 93 GLY A O 1
ATOM 716 N N . THR A 1 94 ? 13.360 30.632 16.216 1.00 75.12 94 THR A N 1
ATOM 717 C CA . THR A 1 94 ? 12.052 30.457 15.567 1.00 75.12 94 THR A CA 1
ATOM 718 C C . THR A 1 94 ? 10.937 31.091 16.390 1.00 75.12 94 THR A C 1
ATOM 720 O O . THR A 1 94 ? 10.861 30.893 17.601 1.00 75.12 94 THR A O 1
ATOM 723 N N . THR A 1 95 ? 10.056 31.825 15.708 1.00 62.25 95 THR A N 1
ATOM 724 C CA . THR A 1 95 ? 8.860 32.550 16.186 1.00 62.25 95 THR A CA 1
ATOM 725 C C . THR A 1 95 ? 9.017 33.837 16.991 1.00 62.25 95 THR A C 1
ATOM 727 O O . THR A 1 95 ? 8.155 34.699 16.832 1.00 62.25 95 THR A O 1
ATOM 730 N N . ASP A 1 96 ? 10.051 34.031 17.814 1.00 63.84 96 ASP A N 1
ATOM 731 C CA . ASP A 1 96 ? 10.049 35.189 18.731 1.00 63.84 96 ASP A CA 1
ATOM 732 C C . ASP A 1 96 ? 11.419 35.676 19.239 1.00 63.84 96 ASP A C 1
ATOM 734 O O . ASP A 1 96 ? 11.478 36.642 20.000 1.00 63.84 96 ASP A O 1
ATOM 738 N N . GLY A 1 97 ? 12.528 35.035 18.854 1.00 64.31 97 GLY A N 1
ATOM 739 C CA . GLY A 1 97 ? 13.856 35.368 19.383 1.00 64.31 97 GLY A CA 1
ATOM 740 C C . GLY A 1 97 ? 14.065 35.035 20.873 1.00 64.31 97 GLY A C 1
ATOM 741 O O . GLY A 1 97 ? 15.089 35.417 21.437 1.00 64.31 97 GLY A O 1
ATOM 742 N N . THR A 1 98 ? 13.137 34.318 21.521 1.00 67.31 98 THR A N 1
ATOM 743 C CA . THR A 1 98 ? 13.179 33.959 22.955 1.00 67.31 98 THR A CA 1
ATOM 744 C C . THR A 1 98 ? 13.361 32.462 23.224 1.00 67.31 98 THR A C 1
ATOM 746 O O . THR A 1 98 ? 13.188 31.994 24.359 1.00 67.31 98 THR A O 1
ATOM 749 N N . ASN A 1 99 ? 13.776 31.709 22.203 1.00 75.69 99 ASN A N 1
ATOM 750 C CA . ASN A 1 99 ? 14.113 30.290 22.291 1.00 75.69 99 ASN A CA 1
ATOM 751 C C . ASN A 1 99 ? 12.928 29.342 22.522 1.00 75.69 99 ASN A C 1
ATOM 753 O O . ASN A 1 99 ? 13.054 28.291 23.156 1.00 75.69 99 ASN A O 1
ATOM 757 N N . THR A 1 100 ? 11.753 29.710 22.014 1.00 82.38 100 THR A N 1
ATOM 758 C CA . THR A 1 100 ? 10.520 28.948 22.243 1.00 82.38 100 THR A CA 1
ATOM 759 C C . THR A 1 100 ? 10.546 27.568 21.580 1.00 82.38 100 THR A C 1
ATOM 761 O O . THR A 1 100 ? 10.056 26.612 22.176 1.00 82.38 100 THR A O 1
ATOM 764 N N . PHE A 1 101 ? 11.210 27.395 20.430 1.00 85.56 101 PHE A N 1
ATOM 765 C CA . PHE A 1 101 ? 11.355 26.067 19.815 1.00 85.56 101 PHE A CA 1
ATOM 766 C C . PHE A 1 101 ? 12.225 25.110 20.650 1.00 85.56 101 PHE A C 1
ATOM 768 O O . PHE A 1 101 ? 11.853 23.949 20.825 1.00 85.56 101 PHE A O 1
ATOM 775 N N . ALA A 1 102 ? 13.325 25.577 21.258 1.00 81.44 102 ALA A N 1
ATOM 776 C CA . ALA A 1 102 ? 14.108 24.715 22.153 1.00 81.44 102 ALA A CA 1
ATOM 777 C C . ALA A 1 102 ? 13.360 24.424 23.454 1.00 81.44 102 ALA A C 1
ATOM 779 O O . ALA A 1 102 ? 13.426 23.304 23.957 1.00 81.44 102 ALA A O 1
ATOM 780 N N . LYS A 1 103 ? 12.600 25.396 23.980 1.00 84.62 103 LYS A N 1
ATOM 781 C CA . LYS A 1 103 ? 11.699 25.165 25.120 1.00 84.62 103 LYS A CA 1
ATOM 782 C C . LYS A 1 103 ? 10.588 24.170 24.782 1.00 84.62 103 LYS A C 1
ATOM 784 O O . LYS A 1 103 ? 10.141 23.471 25.681 1.00 84.62 103 LYS A O 1
ATOM 789 N N . ALA A 1 104 ? 10.191 24.035 23.518 1.00 88.69 104 ALA A N 1
ATOM 790 C CA . ALA A 1 104 ? 9.295 22.971 23.062 1.00 88.69 104 ALA A CA 1
ATOM 791 C C . ALA A 1 104 ? 9.972 21.598 22.951 1.00 88.69 104 ALA A C 1
ATOM 793 O O . ALA A 1 104 ? 9.298 20.620 22.644 1.00 88.69 104 ALA A O 1
ATOM 794 N N . GLY A 1 105 ? 11.273 21.500 23.238 1.00 86.69 105 GLY A N 1
ATOM 795 C CA . GLY A 1 105 ? 12.069 20.279 23.116 1.00 86.69 105 GLY A CA 1
ATOM 796 C C . GLY A 1 105 ? 12.745 20.121 21.750 1.00 86.69 105 GLY A C 1
ATOM 797 O O . GLY A 1 105 ? 13.511 19.179 21.575 1.00 86.69 105 GLY A O 1
ATOM 798 N N . GLY A 1 106 ? 12.522 21.041 20.803 1.00 89.12 106 GLY A N 1
ATOM 799 C CA . GLY A 1 106 ? 13.052 20.967 19.440 1.00 89.12 106 GLY A CA 1
ATOM 800 C C . GLY A 1 106 ? 12.419 19.842 18.612 1.00 89.12 106 GLY A C 1
ATOM 801 O O . GLY A 1 106 ? 11.202 19.641 18.638 1.00 89.12 106 GLY A O 1
ATOM 802 N N . TYR A 1 107 ? 13.255 19.119 17.868 1.00 92.19 107 TYR A N 1
ATOM 803 C CA . TYR A 1 107 ? 12.856 17.954 17.075 1.00 92.19 107 TYR A CA 1
ATOM 804 C C . TYR A 1 107 ? 12.791 16.690 17.948 1.00 92.19 107 TYR A C 1
ATOM 806 O O . TYR A 1 107 ? 13.763 16.413 18.653 1.00 92.19 107 TYR A O 1
ATOM 814 N N . PRO A 1 108 ? 11.711 15.888 17.907 1.00 94.06 108 PRO A N 1
ATOM 815 C CA . PRO A 1 108 ? 11.644 14.607 18.608 1.00 94.06 108 PRO A CA 1
ATOM 816 C C . PRO A 1 108 ? 12.873 13.718 18.357 1.00 94.06 108 PRO A C 1
ATOM 818 O O . PRO A 1 108 ? 13.246 13.447 17.219 1.00 94.06 108 PRO A O 1
ATOM 821 N N . GLY A 1 109 ? 13.525 13.269 19.432 1.00 92.12 109 GLY A N 1
ATOM 822 C CA . GLY A 1 109 ? 14.751 12.463 19.366 1.00 92.12 109 GLY A CA 1
ATOM 823 C C . GLY A 1 109 ? 16.056 13.251 19.240 1.00 92.12 109 GLY A C 1
ATOM 824 O O . GLY A 1 109 ? 17.139 12.675 19.409 1.00 92.12 109 GLY A O 1
ATOM 825 N N . PHE A 1 110 ? 15.977 14.565 19.032 1.00 89.50 110 PHE A N 1
ATOM 826 C CA . PHE A 1 110 ? 17.117 15.471 18.962 1.00 89.50 110 PHE A CA 1
ATOM 827 C C . PHE A 1 110 ? 16.959 16.630 19.945 1.00 89.50 110 PHE A C 1
ATOM 829 O O . PHE A 1 110 ? 15.889 16.917 20.473 1.00 89.50 110 PHE A O 1
ATOM 836 N N . SER A 1 111 ? 18.072 17.289 20.236 1.00 79.31 111 SER A N 1
ATOM 837 C CA . SER A 1 111 ? 18.075 18.488 21.058 1.00 79.31 111 SER A CA 1
ATOM 838 C C . SER A 1 111 ? 18.852 19.553 20.316 1.00 79.31 111 SER A C 1
ATOM 840 O O . SER A 1 111 ? 20.020 19.353 19.993 1.00 79.31 111 SER A O 1
ATOM 842 N N . ILE A 1 112 ? 18.187 20.675 20.056 1.00 76.25 112 ILE A N 1
ATOM 843 C CA . ILE A 1 112 ? 18.814 21.855 19.454 1.00 76.25 112 ILE A CA 1
ATOM 844 C C . ILE A 1 112 ? 19.579 22.689 20.492 1.00 76.25 112 ILE A C 1
ATOM 846 O O . ILE A 1 112 ? 20.359 23.565 20.138 1.00 76.25 112 ILE A O 1
ATOM 850 N N . GLN A 1 113 ? 19.368 22.405 21.782 1.00 72.38 113 GLN A N 1
ATOM 851 C CA . GLN A 1 113 ? 20.129 22.961 22.892 1.00 72.38 113 GLN A CA 1
ATOM 852 C C . GLN A 1 113 ? 20.101 22.003 24.087 1.00 72.38 113 GLN A C 1
ATOM 854 O O . GLN A 1 113 ? 19.060 21.790 24.710 1.00 72.38 113 GLN A O 1
ATOM 859 N N . LEU A 1 114 ? 21.268 21.492 24.476 1.00 68.81 114 LEU A N 1
ATOM 860 C CA . LEU A 1 114 ? 21.435 20.812 25.760 1.00 68.81 114 LEU A CA 1
ATOM 861 C C . LEU A 1 114 ? 21.569 21.885 26.854 1.00 68.81 114 LEU A C 1
ATOM 863 O O . LEU A 1 114 ? 22.394 22.792 26.723 1.00 68.81 114 LEU A O 1
ATOM 867 N N . GLN A 1 115 ? 20.737 21.825 27.901 1.00 54.06 115 GLN A N 1
ATOM 868 C CA . GLN A 1 115 ? 20.707 22.839 28.964 1.00 54.06 115 GLN A CA 1
ATOM 869 C C . GLN A 1 115 ? 22.104 23.133 29.538 1.00 54.06 115 GLN A C 1
ATOM 871 O O . GLN A 1 115 ? 22.895 22.235 29.826 1.00 54.06 115 GLN A O 1
ATOM 876 N N . ASN A 1 116 ? 22.380 24.422 29.735 1.00 48.53 116 ASN A N 1
ATOM 877 C CA . ASN A 1 116 ? 23.577 24.927 30.393 1.00 48.53 116 ASN A CA 1
ATOM 878 C C . ASN A 1 116 ? 23.479 24.706 31.912 1.00 48.53 116 ASN A C 1
ATOM 880 O O . ASN A 1 116 ? 22.628 25.305 32.563 1.00 48.53 116 ASN A O 1
ATOM 884 N N . THR A 1 117 ? 24.359 23.891 32.496 1.00 42.75 117 THR A N 1
ATOM 885 C CA . THR A 1 117 ? 24.411 23.677 33.954 1.00 42.75 117 THR A CA 1
ATOM 886 C C . THR A 1 117 ? 25.236 24.734 34.706 1.00 42.75 117 THR A C 1
ATOM 888 O O . THR A 1 117 ? 25.494 24.555 35.894 1.00 42.75 117 THR A O 1
ATOM 891 N N . ASN A 1 118 ? 25.679 25.822 34.059 1.00 41.28 118 ASN A N 1
ATOM 892 C CA . ASN A 1 118 ? 26.459 26.888 34.693 1.00 41.28 118 ASN A CA 1
ATOM 893 C C . ASN A 1 118 ? 25.618 28.136 35.017 1.00 41.28 118 ASN A C 1
ATOM 895 O O . ASN A 1 118 ? 25.368 28.954 34.127 1.00 41.28 118 ASN A O 1
ATOM 899 N N . PRO A 1 119 ? 25.260 28.363 36.292 1.00 42.00 119 PRO A N 1
ATOM 900 C CA . PRO A 1 119 ? 24.490 29.536 36.702 1.00 42.00 119 PRO A CA 1
ATOM 901 C C . PRO A 1 119 ? 25.259 30.866 36.590 1.00 42.00 119 PRO A C 1
ATOM 903 O O . PRO A 1 119 ? 24.637 31.924 36.634 1.00 42.00 119 PRO A O 1
ATOM 906 N N . ASN A 1 120 ? 26.585 30.844 36.406 1.00 41.72 120 ASN A N 1
ATOM 907 C CA . ASN A 1 120 ? 27.420 32.052 36.348 1.00 41.72 120 ASN A CA 1
ATOM 908 C C . ASN A 1 120 ? 27.711 32.544 34.920 1.00 41.72 120 ASN A C 1
ATOM 910 O O . ASN A 1 120 ? 28.369 33.569 34.753 1.00 41.72 120 ASN A O 1
ATOM 914 N N . ASN A 1 121 ? 27.258 31.825 33.888 1.00 41.56 121 ASN A N 1
ATOM 915 C CA . ASN A 1 121 ? 27.413 32.248 32.496 1.00 41.56 121 ASN A CA 1
ATOM 916 C C . ASN A 1 121 ? 26.232 31.759 31.636 1.00 41.56 121 ASN A C 1
ATOM 918 O O . ASN A 1 121 ? 26.381 30.821 30.855 1.00 41.56 121 ASN A O 1
ATOM 922 N N . PRO A 1 122 ? 25.038 32.361 31.774 1.00 43.66 122 PRO A N 1
ATOM 923 C CA . PRO A 1 122 ? 23.820 31.885 31.115 1.00 43.66 122 PRO A CA 1
ATOM 924 C C . PRO A 1 122 ? 23.858 31.962 29.577 1.00 43.66 122 PRO A C 1
ATOM 926 O O . PRO A 1 122 ? 23.029 31.331 28.928 1.00 43.66 122 PRO A O 1
ATOM 929 N N . GLY A 1 123 ? 24.824 32.677 28.986 1.00 42.25 123 GLY A N 1
ATOM 930 C CA . GLY A 1 123 ? 25.014 32.773 27.534 1.00 42.25 123 GLY A CA 1
ATOM 931 C C . GLY A 1 123 ? 25.957 31.730 26.919 1.00 42.25 123 GLY A C 1
ATOM 932 O O . GLY A 1 123 ? 26.086 31.701 25.701 1.00 42.25 123 GLY A O 1
ATOM 933 N N . TYR A 1 124 ? 26.623 30.891 27.723 1.00 39.56 124 TYR A N 1
ATOM 934 C CA . TYR A 1 124 ? 27.606 29.905 27.253 1.00 39.56 124 TYR A CA 1
ATOM 935 C C . TYR A 1 124 ? 27.601 28.660 28.144 1.00 39.56 124 TYR A C 1
ATOM 937 O O . TYR A 1 124 ? 27.792 28.763 29.357 1.00 39.56 124 TYR A O 1
ATOM 945 N N . ASN A 1 125 ? 27.411 27.472 27.555 1.00 43.41 125 ASN A N 1
ATOM 946 C CA . ASN A 1 125 ? 27.456 26.227 28.323 1.00 43.41 125 ASN A CA 1
ATOM 947 C C . ASN A 1 125 ? 28.885 25.905 28.811 1.00 43.41 125 ASN A C 1
ATOM 949 O O . ASN A 1 125 ? 29.877 26.225 28.156 1.00 43.41 125 ASN A O 1
ATOM 953 N N . THR A 1 126 ? 28.996 25.244 29.964 1.00 38.50 126 THR A N 1
ATOM 954 C CA . THR A 1 126 ? 30.262 24.826 30.605 1.00 38.50 126 THR A CA 1
ATOM 955 C C . THR A 1 126 ? 31.068 23.747 29.878 1.00 38.50 126 THR A C 1
ATOM 957 O O . THR A 1 126 ? 32.101 23.328 30.390 1.00 38.50 126 THR A O 1
ATOM 960 N N . LEU A 1 127 ? 30.627 23.300 28.702 1.00 42.50 127 LEU A N 1
ATOM 961 C CA . LEU A 1 127 ? 31.340 22.367 27.827 1.00 42.50 127 LEU A CA 1
ATOM 962 C C . LEU A 1 127 ? 32.000 23.069 26.620 1.00 42.50 127 LEU A C 1
ATOM 964 O O . LEU A 1 127 ? 32.689 22.406 25.852 1.00 42.50 127 LEU A O 1
ATOM 968 N N . GLY A 1 128 ? 31.833 24.391 26.456 1.00 37.81 128 GLY A N 1
ATOM 969 C CA . GLY A 1 128 ? 32.520 25.176 25.420 1.00 37.81 128 GLY A CA 1
ATOM 970 C C . GLY A 1 128 ? 31.923 25.090 24.009 1.00 37.81 128 GLY A C 1
ATOM 971 O O . GLY A 1 128 ? 32.616 25.424 23.053 1.00 37.81 128 GLY A O 1
ATOM 972 N N . TYR A 1 129 ? 30.664 24.665 23.853 1.00 46.34 129 TYR A N 1
ATOM 973 C CA . TYR A 1 129 ? 30.017 24.548 22.536 1.00 46.34 129 TYR A CA 1
ATOM 974 C C . TYR A 1 129 ? 29.137 25.768 22.205 1.00 46.34 129 TYR A C 1
ATOM 976 O O . TYR A 1 129 ? 28.256 26.133 22.987 1.00 46.34 129 TYR A O 1
ATOM 984 N N . SER A 1 130 ? 29.366 26.375 21.036 1.00 47.38 130 SER A N 1
ATOM 985 C CA . SER A 1 130 ? 28.612 27.492 20.451 1.00 47.38 130 SER A CA 1
ATOM 986 C C . SER A 1 130 ? 27.757 26.999 19.273 1.00 47.38 130 SER A C 1
ATOM 988 O O . SER A 1 130 ? 28.147 27.163 18.122 1.00 47.38 130 SER A O 1
ATOM 990 N N . ASN A 1 131 ? 26.608 26.376 19.539 1.00 54.38 131 ASN A N 1
ATOM 991 C CA . ASN A 1 131 ? 25.757 25.795 18.489 1.00 54.38 131 ASN A CA 1
ATOM 992 C C . ASN A 1 131 ? 24.415 26.546 18.492 1.00 54.38 131 ASN A C 1
ATOM 994 O O . ASN A 1 131 ? 23.519 26.223 19.269 1.00 54.38 131 ASN A O 1
ATOM 998 N N . VAL A 1 132 ? 24.346 27.654 17.746 1.00 50.34 132 VAL A N 1
ATOM 999 C CA . VAL A 1 132 ? 23.431 28.792 18.005 1.00 50.34 132 VAL A CA 1
ATOM 1000 C C . VAL A 1 132 ? 22.029 28.614 17.390 1.00 50.34 132 VAL A C 1
ATOM 1002 O O . VAL A 1 132 ? 21.173 29.482 17.526 1.00 50.34 132 VAL A O 1
ATOM 1005 N N . ASP A 1 133 ? 21.725 27.480 16.769 1.00 54.75 133 ASP A N 1
ATOM 1006 C CA . ASP A 1 133 ? 20.436 27.284 16.093 1.00 54.75 133 ASP A CA 1
ATOM 1007 C C . ASP A 1 133 ? 19.995 25.822 15.926 1.00 54.75 133 ASP A C 1
ATOM 1009 O O . ASP A 1 133 ? 19.003 25.567 15.251 1.00 54.75 133 ASP A O 1
ATOM 1013 N N . GLY A 1 134 ? 20.652 24.871 16.593 1.00 58.75 134 GLY A N 1
ATOM 1014 C CA . GLY A 1 134 ? 20.351 23.440 16.462 1.00 58.75 134 GLY A CA 1
ATOM 1015 C C . GLY A 1 134 ? 21.096 22.742 15.331 1.00 58.75 134 GLY A C 1
ATOM 1016 O O . GLY A 1 134 ? 21.109 21.515 15.304 1.00 58.75 134 GLY A O 1
ATOM 1017 N N . ASP A 1 135 ? 21.755 23.515 14.470 1.00 65.81 135 ASP A N 1
ATOM 1018 C CA . ASP A 1 135 ? 22.835 23.036 13.623 1.00 65.81 135 ASP A CA 1
ATOM 1019 C C . ASP A 1 135 ? 24.062 22.804 14.504 1.00 65.81 135 ASP A C 1
ATOM 1021 O O . ASP A 1 135 ? 24.409 23.604 15.384 1.00 65.81 135 ASP A O 1
ATOM 1025 N N . PHE A 1 136 ? 24.673 21.645 14.325 1.00 66.38 136 PHE A N 1
ATOM 1026 C CA . PHE A 1 136 ? 25.835 21.249 15.098 1.00 66.38 136 PHE A CA 1
ATOM 1027 C C . PHE A 1 136 ? 27.155 21.737 14.483 1.00 66.38 136 PHE A C 1
ATOM 1029 O O . PHE A 1 136 ? 28.203 21.562 15.116 1.00 66.38 136 PHE A O 1
ATOM 1036 N N . HIS A 1 137 ? 27.079 22.391 13.322 1.00 69.38 137 HIS A N 1
ATOM 1037 C CA . HIS A 1 137 ? 28.111 23.208 12.696 1.00 69.38 137 HIS A CA 1
ATOM 1038 C C . HIS A 1 137 ? 27.852 24.704 12.949 1.00 69.38 137 HIS A C 1
ATOM 1040 O O . HIS A 1 137 ? 26.769 25.128 13.361 1.00 69.38 137 HIS A O 1
ATOM 1046 N N . GLY A 1 138 ? 28.875 25.542 12.768 1.00 62.22 138 GLY A N 1
ATOM 1047 C CA . GLY A 1 138 ? 28.711 26.990 12.858 1.00 62.22 138 GLY A CA 1
ATOM 1048 C C . GLY A 1 138 ? 27.836 27.535 11.723 1.00 62.22 138 GLY A C 1
ATOM 1049 O O . GLY A 1 138 ? 28.012 27.158 10.575 1.00 62.22 138 GLY A O 1
ATOM 1050 N N . ALA A 1 139 ? 26.973 28.519 12.002 1.00 62.53 139 ALA A N 1
ATOM 1051 C CA . ALA A 1 139 ? 26.028 29.090 11.024 1.00 62.53 139 ALA A CA 1
ATOM 1052 C C . ALA A 1 139 ? 26.659 29.721 9.755 1.00 62.53 139 ALA A C 1
ATOM 1054 O O . ALA A 1 139 ? 25.945 30.054 8.814 1.00 62.53 139 ALA A O 1
ATOM 1055 N N . ASN A 1 140 ? 27.983 29.918 9.739 1.00 68.75 140 ASN A N 1
ATOM 1056 C CA . ASN A 1 140 ? 28.744 30.421 8.588 1.00 68.75 140 ASN A CA 1
ATOM 1057 C C . ASN A 1 140 ? 29.667 29.351 7.975 1.00 68.75 140 ASN A C 1
ATOM 1059 O O . ASN A 1 140 ? 30.472 29.674 7.099 1.00 68.75 140 ASN A O 1
ATOM 1063 N N . GLU A 1 141 ? 29.631 28.116 8.480 1.00 74.69 141 GLU A N 1
ATOM 1064 C CA . GLU A 1 141 ? 30.332 27.000 7.860 1.00 74.69 141 GLU A CA 1
ATOM 1065 C C . GLU A 1 141 ? 29.679 26.662 6.515 1.00 74.69 141 GLU A C 1
ATOM 1067 O O . GLU A 1 141 ? 28.501 26.922 6.268 1.00 74.69 141 GLU A O 1
ATOM 1072 N N . GLY A 1 142 ? 30.492 26.161 5.594 1.00 81.00 142 GLY A N 1
ATOM 1073 C CA . GLY A 1 142 ? 30.070 25.856 4.238 1.00 81.00 142 GLY A CA 1
ATOM 1074 C C . GLY A 1 142 ? 30.821 24.653 3.695 1.00 81.00 142 GLY A C 1
ATOM 1075 O O . GLY A 1 142 ? 31.677 24.073 4.364 1.00 81.00 142 GLY A O 1
ATOM 1076 N N . GLY A 1 143 ? 30.520 24.310 2.448 1.00 85.44 143 GLY A N 1
ATOM 1077 C CA . GLY A 1 143 ? 30.963 23.059 1.840 1.00 85.44 143 GLY A CA 1
ATOM 1078 C C . GLY A 1 143 ? 29.931 21.954 2.032 1.00 85.44 143 GLY A C 1
ATOM 1079 O O . GLY A 1 143 ? 28.885 22.172 2.635 1.00 85.44 143 GLY A O 1
ATOM 1080 N N . ASP A 1 144 ? 30.230 20.780 1.481 1.00 86.69 144 ASP A N 1
ATOM 1081 C CA . ASP A 1 144 ? 29.236 19.713 1.377 1.00 86.69 144 ASP A CA 1
ATOM 1082 C C . ASP A 1 144 ? 28.845 19.149 2.752 1.00 86.69 144 ASP A C 1
ATOM 1084 O O . ASP A 1 144 ? 27.665 18.947 2.983 1.00 86.69 144 ASP A O 1
ATOM 1088 N N . ILE A 1 145 ? 29.798 18.958 3.674 1.00 85.00 145 ILE A N 1
ATOM 1089 C CA . ILE A 1 145 ? 29.554 18.292 4.972 1.00 85.00 145 ILE A CA 1
ATOM 1090 C C . ILE A 1 145 ? 29.142 19.252 6.094 1.00 85.00 145 ILE A C 1
ATOM 1092 O O . ILE A 1 145 ? 28.336 18.885 6.934 1.00 85.00 145 ILE A O 1
ATOM 1096 N N . ASN A 1 146 ? 29.722 20.453 6.152 1.00 81.38 146 ASN A N 1
ATOM 1097 C CA . ASN A 1 146 ? 29.534 21.360 7.293 1.00 81.38 146 ASN A CA 1
ATOM 1098 C C . ASN A 1 146 ? 28.531 22.490 7.010 1.00 81.38 146 ASN A C 1
ATOM 1100 O O . ASN A 1 146 ? 28.390 23.399 7.825 1.00 81.38 146 ASN A O 1
ATOM 1104 N N . GLY A 1 147 ? 27.939 22.519 5.815 1.00 80.12 147 GLY A N 1
ATOM 1105 C CA . GLY A 1 147 ? 27.032 23.575 5.388 1.00 80.12 147 GLY A CA 1
ATOM 1106 C C . GLY A 1 147 ? 25.604 23.066 5.253 1.00 80.12 147 GLY A C 1
ATOM 1107 O O . GLY A 1 147 ? 25.375 22.030 4.632 1.00 80.12 147 GLY A O 1
ATOM 1108 N N . ARG A 1 148 ? 24.644 23.873 5.714 1.00 82.31 148 ARG A N 1
ATOM 1109 C CA . ARG A 1 148 ? 23.216 23.554 5.605 1.00 82.31 148 ARG A CA 1
ATOM 1110 C C . ARG A 1 148 ? 22.769 23.408 4.167 1.00 82.31 148 ARG A C 1
ATOM 1112 O O . ARG A 1 148 ? 22.783 24.374 3.393 1.00 82.31 148 ARG A O 1
ATOM 1119 N N . VAL A 1 149 ? 22.226 22.244 3.838 1.00 86.50 149 VAL A N 1
ATOM 1120 C CA . VAL A 1 149 ? 21.535 22.050 2.564 1.00 86.50 149 VAL A CA 1
ATOM 1121 C C . VAL A 1 149 ? 20.182 22.770 2.600 1.00 86.50 149 VAL A C 1
ATOM 1123 O O . VAL A 1 149 ? 19.365 22.552 3.488 1.00 86.50 149 VAL A O 1
ATOM 1126 N N . ALA A 1 150 ? 19.954 23.696 1.665 1.00 86.56 150 ALA A N 1
ATOM 1127 C CA . ALA A 1 150 ? 18.705 24.461 1.540 1.00 86.56 150 ALA A CA 1
ATOM 1128 C C . ALA A 1 150 ? 18.215 25.180 2.825 1.00 86.56 150 ALA A C 1
ATOM 1130 O O . ALA A 1 150 ? 17.038 25.517 2.925 1.00 86.56 150 ALA A O 1
ATOM 1131 N N . GLY A 1 151 ? 19.102 25.447 3.793 1.00 84.69 151 GLY A N 1
ATOM 1132 C CA . GLY A 1 151 ? 18.753 26.061 5.083 1.00 84.69 151 GLY A CA 1
ATOM 1133 C C . GLY A 1 151 ? 18.151 25.102 6.121 1.00 84.69 151 GLY A C 1
ATOM 1134 O O . GLY A 1 151 ? 17.665 25.572 7.149 1.00 84.69 151 GLY A O 1
ATOM 1135 N N . LEU A 1 152 ? 18.177 23.794 5.860 1.00 89.75 152 LEU A N 1
ATOM 1136 C CA . LEU A 1 152 ? 17.737 22.735 6.772 1.00 89.75 152 LEU A CA 1
ATOM 1137 C C . LEU A 1 152 ? 18.779 22.491 7.872 1.00 89.75 152 LEU A C 1
ATOM 1139 O O . LEU A 1 152 ? 19.952 22.818 7.705 1.00 89.75 152 LEU A O 1
ATOM 1143 N N . ILE A 1 153 ? 18.345 21.971 9.023 1.00 87.44 153 ILE A N 1
ATOM 1144 C CA . ILE A 1 153 ? 19.190 21.885 10.222 1.00 87.44 153 ILE A CA 1
ATOM 1145 C C . ILE A 1 153 ? 19.923 20.549 10.298 1.00 87.44 153 ILE A C 1
ATOM 1147 O O . ILE A 1 153 ? 19.317 19.523 10.611 1.00 87.44 153 ILE A O 1
ATOM 1151 N N . ASP A 1 154 ? 21.230 20.577 10.048 1.00 86.88 154 ASP A N 1
ATOM 1152 C CA . ASP A 1 154 ? 22.071 19.384 9.975 1.00 86.88 154 ASP A CA 1
ATOM 1153 C C . ASP A 1 154 ? 22.137 18.627 11.307 1.00 86.88 154 ASP A C 1
ATOM 1155 O O . ASP A 1 154 ? 22.149 19.194 12.404 1.00 86.88 154 ASP A O 1
ATOM 1159 N N . ILE A 1 155 ? 22.175 17.300 11.212 1.00 88.62 155 ILE A N 1
ATOM 1160 C CA . ILE A 1 155 ? 22.365 16.407 12.350 1.00 88.62 155 ILE A CA 1
ATOM 1161 C C . ILE A 1 155 ? 23.860 16.147 12.482 1.00 88.62 155 ILE A C 1
ATOM 1163 O O . ILE A 1 155 ? 24.456 15.623 11.555 1.00 88.62 155 ILE A O 1
ATOM 1167 N N . ALA A 1 156 ? 24.469 16.380 13.647 1.00 81.75 156 ALA A N 1
ATOM 1168 C CA . ALA A 1 156 ? 25.841 15.916 13.859 1.00 81.75 156 ALA A CA 1
ATOM 1169 C C . ALA A 1 156 ? 25.888 14.430 14.206 1.00 81.75 156 ALA A C 1
ATOM 1171 O O . ALA A 1 156 ? 25.775 14.032 15.375 1.00 81.75 156 ALA A O 1
ATOM 1172 N N . GLN A 1 157 ? 26.085 13.598 13.185 1.00 87.88 157 GLN A N 1
ATOM 1173 C CA . GLN A 1 157 ? 26.194 12.152 13.349 1.00 87.88 157 GLN A CA 1
ATOM 1174 C C . GLN A 1 157 ? 27.415 11.772 14.211 1.00 87.88 157 GLN A C 1
ATOM 1176 O O . GLN A 1 157 ? 27.390 10.748 14.898 1.00 87.88 157 GLN A O 1
ATOM 1181 N N . GLU A 1 158 ? 28.473 12.591 14.240 1.00 83.75 158 GLU A N 1
ATOM 1182 C CA . GLU A 1 158 ? 29.715 12.307 14.969 1.00 83.75 158 GLU A CA 1
ATOM 1183 C C . GLU A 1 158 ? 29.623 12.543 16.485 1.00 83.75 158 GLU A C 1
ATOM 1185 O O . GLU A 1 158 ? 30.476 12.065 17.241 1.00 83.75 158 GLU A O 1
ATOM 1190 N N . LYS A 1 159 ? 28.601 13.265 16.973 1.00 81.88 159 LYS A N 1
ATOM 1191 C CA . LYS A 1 159 ? 28.453 13.533 18.412 1.00 81.88 159 LYS A CA 1
ATOM 1192 C C . LYS A 1 159 ? 27.889 12.320 19.141 1.00 81.88 159 LYS A C 1
ATOM 1194 O O . LYS A 1 159 ? 26.796 11.830 18.861 1.00 81.88 159 LYS A O 1
ATOM 1199 N N . ASN A 1 160 ? 28.586 11.902 20.194 1.00 85.81 160 ASN A N 1
ATOM 1200 C CA . ASN A 1 160 ? 28.212 10.736 20.990 1.00 85.81 160 ASN A CA 1
ATOM 1201 C C . ASN A 1 160 ? 27.393 11.076 22.252 1.00 85.81 160 ASN A C 1
ATOM 1203 O O . ASN A 1 160 ? 27.659 10.549 23.331 1.00 85.81 160 ASN A O 1
ATOM 1207 N N . TYR A 1 161 ? 26.413 11.976 22.150 1.00 85.25 161 TYR A N 1
ATOM 1208 C CA . TYR A 1 161 ? 25.551 12.304 23.291 1.00 85.25 161 TYR A CA 1
ATOM 1209 C C . TYR A 1 161 ? 24.515 11.200 23.528 1.00 85.25 161 TYR A C 1
ATOM 1211 O O . TYR A 1 161 ? 23.631 10.992 22.694 1.00 85.25 161 TYR A O 1
ATOM 1219 N N . GLN A 1 162 ? 24.634 10.500 24.655 1.00 91.56 162 GLN A N 1
ATOM 1220 C CA . GLN A 1 162 ? 23.840 9.318 24.993 1.00 91.56 162 GLN A CA 1
ATOM 1221 C C . GLN A 1 162 ? 22.568 9.695 25.755 1.00 91.56 162 GLN A C 1
ATOM 1223 O O . GLN A 1 162 ? 22.649 10.206 26.869 1.00 91.56 162 GLN A O 1
ATOM 1228 N N . PHE A 1 163 ? 21.408 9.396 25.171 1.00 93.88 163 PHE A N 1
ATOM 1229 C CA . PHE A 1 163 ? 20.099 9.638 25.782 1.00 93.88 163 PHE A CA 1
ATOM 1230 C C . PHE A 1 163 ? 19.098 8.555 25.391 1.00 93.88 163 PHE A C 1
ATOM 1232 O O . PHE A 1 163 ? 19.214 7.956 24.324 1.00 93.88 163 PHE A O 1
ATOM 1239 N N . ILE A 1 164 ? 18.068 8.355 26.210 1.00 96.75 164 ILE A N 1
ATOM 1240 C CA . ILE A 1 164 ? 16.814 7.753 25.753 1.00 96.75 164 ILE A CA 1
ATOM 1241 C C . ILE A 1 164 ? 16.097 8.824 24.924 1.00 96.75 164 ILE A C 1
ATOM 1243 O O . ILE A 1 164 ? 15.607 9.817 25.465 1.00 96.75 164 ILE A O 1
ATOM 1247 N N . ARG A 1 165 ? 16.108 8.656 23.599 1.00 94.94 165 ARG A N 1
ATOM 1248 C CA . ARG A 1 165 ? 15.686 9.682 22.627 1.00 94.94 165 ARG A CA 1
ATOM 1249 C C . ARG A 1 165 ? 14.191 9.688 22.304 1.00 94.94 165 ARG A C 1
ATOM 1251 O O . ARG A 1 165 ? 13.669 10.738 21.958 1.00 94.94 165 ARG A O 1
ATOM 1258 N N . ASN A 1 166 ? 13.478 8.580 22.504 1.00 97.00 166 ASN A N 1
ATOM 1259 C CA . ASN A 1 166 ? 12.018 8.560 22.636 1.00 97.00 166 ASN A CA 1
ATOM 1260 C C . ASN A 1 166 ? 11.671 8.196 24.095 1.00 97.00 166 ASN A C 1
ATOM 1262 O O . ASN A 1 166 ? 11.466 7.023 24.393 1.00 97.00 166 ASN A O 1
ATOM 1266 N N . PRO A 1 167 ? 11.653 9.157 25.037 1.00 97.06 167 PRO A N 1
ATOM 1267 C CA . PRO A 1 167 ? 11.435 8.870 26.455 1.00 97.06 167 PRO A CA 1
ATOM 1268 C C . PRO A 1 167 ? 10.174 8.038 26.732 1.00 97.06 167 PRO A C 1
ATOM 1270 O O . PRO A 1 167 ? 9.093 8.359 26.242 1.00 97.06 167 PRO A O 1
ATOM 1273 N N . VAL A 1 168 ? 10.305 6.985 27.544 1.00 97.12 168 VAL A N 1
ATOM 1274 C CA . VAL A 1 168 ? 9.197 6.073 27.899 1.00 97.12 168 VAL A CA 1
ATOM 1275 C C . VAL A 1 168 ? 8.716 6.328 29.326 1.00 97.12 168 VAL A C 1
ATOM 1277 O O . VAL A 1 168 ? 7.533 6.562 29.566 1.00 97.12 168 VAL A O 1
ATOM 1280 N N . THR A 1 169 ? 9.650 6.329 30.279 1.00 96.81 169 THR A N 1
ATOM 1281 C CA . THR A 1 169 ? 9.355 6.417 31.713 1.00 96.81 169 THR A CA 1
ATOM 1282 C C . THR A 1 169 ? 9.550 7.848 32.223 1.00 96.81 169 THR A C 1
ATOM 1284 O O . THR A 1 169 ? 10.655 8.390 32.090 1.00 96.81 169 THR A O 1
ATOM 1287 N N . PRO A 1 170 ? 8.528 8.478 32.835 1.00 95.94 170 PRO A N 1
ATOM 1288 C CA . PRO A 1 170 ? 8.684 9.773 33.491 1.00 95.94 170 PRO A CA 1
ATOM 1289 C C . PRO A 1 170 ? 9.775 9.748 34.571 1.00 95.94 170 PRO A C 1
ATOM 1291 O O . PRO A 1 170 ? 9.834 8.827 35.381 1.00 95.94 170 PRO A O 1
ATOM 1294 N N . GLY A 1 171 ? 10.630 10.773 34.596 1.00 90.50 171 GLY A N 1
ATOM 1295 C CA . GLY A 1 171 ? 11.671 10.933 35.620 1.00 90.50 171 GLY A CA 1
ATOM 1296 C C . GLY A 1 171 ? 12.949 10.104 35.428 1.00 90.50 171 GLY A C 1
ATOM 1297 O O . GLY A 1 171 ? 13.852 10.223 36.253 1.00 90.50 171 GLY A O 1
ATOM 1298 N N . ASP A 1 172 ? 13.074 9.304 34.363 1.00 91.69 172 ASP A N 1
ATOM 1299 C CA . ASP A 1 172 ? 14.346 8.639 34.041 1.00 91.69 172 ASP A CA 1
ATOM 1300 C C . ASP A 1 172 ? 15.415 9.686 33.682 1.00 91.69 172 ASP A C 1
ATOM 1302 O O . ASP A 1 172 ? 15.243 10.481 32.756 1.00 91.69 172 ASP A O 1
ATOM 1306 N N . SER A 1 173 ? 16.528 9.690 34.419 1.00 91.00 173 SER A N 1
ATOM 1307 C CA . SER A 1 173 ? 17.615 10.664 34.256 1.00 91.00 173 SER A CA 1
ATOM 1308 C C . SER A 1 173 ? 18.376 10.521 32.938 1.00 91.00 173 SER A C 1
ATOM 1310 O O . SER A 1 173 ? 19.127 11.419 32.563 1.00 91.00 173 SER A O 1
ATOM 1312 N N . ARG A 1 174 ? 18.190 9.402 32.233 1.00 92.81 174 ARG A N 1
ATOM 1313 C CA . ARG A 1 174 ? 18.776 9.142 30.916 1.00 92.81 174 ARG A CA 1
ATOM 1314 C C . ARG A 1 174 ? 17.931 9.712 29.780 1.00 92.81 174 ARG A C 1
ATOM 1316 O O . ARG A 1 174 ? 18.391 9.700 28.640 1.00 92.81 174 ARG A O 1
ATOM 1323 N N . ASN A 1 175 ? 16.708 10.167 30.055 1.00 92.06 175 ASN A N 1
ATOM 1324 C CA . ASN A 1 175 ? 15.839 10.760 29.045 1.00 92.06 175 ASN A CA 1
ATOM 1325 C C . ASN A 1 175 ? 16.477 12.000 28.425 1.00 92.06 175 ASN A C 1
ATOM 1327 O O . ASN A 1 175 ? 17.092 12.822 29.108 1.00 92.06 175 ASN A O 1
ATOM 1331 N N . LEU A 1 176 ? 16.272 12.157 27.119 1.00 88.69 176 LEU A N 1
ATOM 1332 C CA . LEU A 1 176 ? 16.499 13.435 26.465 1.00 88.69 176 LEU A CA 1
ATOM 1333 C C . LEU A 1 176 ? 15.595 14.501 27.126 1.00 88.69 176 LEU A C 1
ATOM 1335 O O . LEU A 1 176 ? 14.447 14.182 27.448 1.00 88.69 176 LEU A O 1
ATOM 1339 N N . PRO A 1 177 ? 16.075 15.740 27.356 1.00 85.50 177 PRO A N 1
ATOM 1340 C CA . PRO A 1 177 ? 15.277 16.762 28.026 1.00 85.50 177 PRO A CA 1
ATOM 1341 C C . PRO A 1 177 ? 13.929 16.998 27.334 1.00 85.50 177 PRO A C 1
ATOM 1343 O O . PRO A 1 177 ? 13.879 17.284 26.136 1.00 85.50 177 PRO A O 1
ATOM 1346 N N . ALA A 1 178 ? 12.847 16.888 28.106 1.00 90.12 178 ALA A N 1
ATOM 1347 C CA . ALA A 1 178 ? 11.494 17.139 27.630 1.00 90.12 178 ALA A CA 1
ATOM 1348 C C . ALA A 1 178 ? 11.264 18.632 27.372 1.00 90.12 178 ALA A C 1
ATOM 1350 O O . ALA A 1 178 ? 11.787 19.488 28.093 1.00 90.12 178 ALA A O 1
ATOM 1351 N N . GLY A 1 179 ? 10.430 18.939 26.379 1.00 88.94 179 GLY A N 1
ATOM 1352 C CA . GLY A 1 179 ? 9.901 20.283 26.205 1.00 88.94 179 GLY A CA 1
ATOM 1353 C C . GLY A 1 179 ? 9.101 20.738 27.430 1.00 88.94 179 GLY A C 1
ATOM 1354 O O . GLY A 1 179 ? 8.378 19.960 28.049 1.00 88.94 179 GLY A O 1
ATOM 1355 N N . THR A 1 180 ? 9.220 22.017 27.771 1.00 89.00 180 THR A N 1
ATOM 1356 C CA . THR A 1 180 ? 8.536 22.681 28.889 1.00 89.00 180 THR A CA 1
ATOM 1357 C C . THR A 1 180 ? 7.492 23.703 28.437 1.00 89.00 180 THR A C 1
ATOM 1359 O O . THR A 1 180 ? 6.646 24.094 29.237 1.00 89.00 180 THR A O 1
ATOM 1362 N N . GLN A 1 181 ? 7.518 24.130 27.170 1.00 88.12 181 GLN A N 1
ATOM 1363 C CA . GLN A 1 181 ? 6.571 25.092 26.603 1.00 88.12 181 GLN A CA 1
ATOM 1364 C C . GLN A 1 181 ? 6.188 24.680 25.182 1.00 88.12 181 GLN A C 1
ATOM 1366 O O . GLN A 1 181 ? 7.062 24.527 24.341 1.00 88.12 181 GLN A O 1
ATOM 1371 N N . SER A 1 182 ? 4.895 24.532 24.888 1.00 86.62 182 SER A N 1
ATOM 1372 C CA . SER A 1 182 ? 4.458 24.160 23.537 1.00 86.62 182 SER A CA 1
ATOM 1373 C C . SER A 1 182 ? 4.677 25.287 22.519 1.00 86.62 182 SER A C 1
ATOM 1375 O O . SER A 1 182 ? 4.443 26.457 22.828 1.00 86.62 182 SER A O 1
ATOM 1377 N N . LEU A 1 183 ? 5.064 24.920 21.293 1.00 84.94 183 LEU A N 1
ATOM 1378 C CA . LEU A 1 183 ? 5.115 25.805 20.128 1.00 84.94 183 LEU A CA 1
ATOM 1379 C C . LEU A 1 183 ? 4.206 25.253 19.024 1.00 84.94 183 LEU A C 1
ATOM 1381 O O . LEU A 1 183 ? 4.391 24.120 18.592 1.00 84.94 183 LEU A O 1
ATOM 1385 N N . PHE A 1 184 ? 3.214 26.031 18.576 1.00 82.81 184 PHE A N 1
ATOM 1386 C CA . PHE A 1 184 ? 2.207 25.596 17.590 1.00 82.81 184 PHE A CA 1
ATOM 1387 C C . PHE A 1 184 ? 1.533 24.252 17.934 1.00 82.81 184 PHE A C 1
ATOM 1389 O O . PHE A 1 184 ? 1.279 23.429 17.059 1.00 82.81 184 PHE A O 1
ATOM 1396 N N . GLY A 1 185 ? 1.281 24.001 19.225 1.00 80.44 185 GLY A N 1
ATOM 1397 C CA . GLY A 1 185 ? 0.699 22.740 19.701 1.00 80.44 185 GLY A CA 1
ATOM 1398 C C . GLY A 1 185 ? 1.675 21.557 19.723 1.00 80.44 185 GLY A C 1
ATOM 1399 O O . GLY A 1 185 ? 1.275 20.446 20.059 1.00 80.44 185 GLY A O 1
ATOM 1400 N N . ARG A 1 186 ? 2.955 21.773 19.399 1.00 85.12 186 ARG A N 1
ATOM 1401 C CA . ARG A 1 186 ? 4.011 20.755 19.435 1.00 85.12 186 ARG A CA 1
ATOM 1402 C C . ARG A 1 186 ? 4.744 20.793 20.772 1.00 85.12 186 ARG A C 1
ATOM 1404 O O . ARG A 1 186 ? 5.010 21.875 21.302 1.00 85.12 186 ARG A O 1
ATOM 1411 N N . LEU A 1 187 ? 5.054 19.620 21.315 1.00 90.69 187 LEU A N 1
ATOM 1412 C CA . LEU A 1 187 ? 5.857 19.431 22.522 1.00 90.69 187 LEU A CA 1
ATOM 1413 C C . LEU A 1 187 ? 6.631 18.113 22.375 1.00 90.69 187 LEU A C 1
ATOM 1415 O O . LEU A 1 187 ? 6.027 17.045 22.307 1.00 90.69 187 LEU A O 1
ATOM 1419 N N . ALA A 1 188 ? 7.954 18.192 22.275 1.00 92.25 188 ALA A N 1
ATOM 1420 C CA . ALA A 1 188 ? 8.829 17.070 21.958 1.00 92.25 188 ALA A CA 1
ATOM 1421 C C . ALA A 1 188 ? 9.476 16.457 23.208 1.00 92.25 188 ALA A C 1
ATOM 1423 O O . ALA A 1 188 ? 9.569 17.080 24.269 1.00 92.25 188 ALA A O 1
ATOM 1424 N N . ASN A 1 189 ? 9.966 15.222 23.056 1.00 93.19 189 ASN A N 1
ATOM 1425 C CA . ASN A 1 189 ? 10.742 14.487 24.062 1.00 93.19 189 ASN A CA 1
ATOM 1426 C C . ASN A 1 189 ? 10.011 14.279 25.406 1.00 93.19 189 ASN A C 1
ATOM 1428 O O . ASN A 1 189 ? 10.641 14.042 26.435 1.00 93.19 189 ASN A O 1
ATOM 1432 N N . VAL A 1 190 ? 8.677 14.355 25.414 1.00 94.25 190 VAL A N 1
ATOM 1433 C CA . VAL A 1 190 ? 7.861 14.087 26.604 1.00 94.25 190 VAL A CA 1
ATOM 1434 C C . VAL A 1 190 ? 7.787 12.573 26.839 1.00 94.25 190 VAL A C 1
ATOM 1436 O O . VAL A 1 190 ? 7.427 11.844 25.910 1.00 94.25 190 VAL A O 1
ATOM 1439 N N . PRO A 1 191 ? 8.094 12.078 28.055 1.00 95.88 191 PRO A N 1
ATOM 1440 C CA . PRO A 1 191 ? 7.943 10.667 28.382 1.00 95.88 191 PRO A CA 1
ATOM 1441 C C . PRO A 1 191 ? 6.519 10.164 28.160 1.00 95.88 191 PRO A C 1
ATOM 1443 O O . PRO A 1 191 ? 5.567 10.701 28.724 1.00 95.88 191 PRO A O 1
ATOM 1446 N N . ASN A 1 192 ? 6.389 9.112 27.356 1.00 96.00 192 ASN A N 1
ATOM 1447 C CA . ASN A 1 192 ? 5.124 8.454 27.075 1.00 96.00 192 ASN A CA 1
ATOM 1448 C C . ASN A 1 192 ? 5.355 6.944 27.010 1.00 96.00 192 ASN A C 1
ATOM 1450 O O . ASN A 1 192 ? 6.182 6.482 26.228 1.00 96.00 192 ASN A O 1
ATOM 1454 N N . ALA A 1 193 ? 4.597 6.170 27.790 1.00 96.88 193 ALA A N 1
ATOM 1455 C CA . ALA A 1 193 ? 4.715 4.714 27.809 1.00 96.88 193 ALA A CA 1
ATOM 1456 C C . ALA A 1 193 ? 4.572 4.099 26.404 1.00 96.88 193 ALA A C 1
ATOM 1458 O O . ALA A 1 193 ? 5.285 3.151 26.092 1.00 96.88 193 ALA A O 1
ATOM 1459 N N . SER A 1 194 ? 3.727 4.681 25.538 1.00 96.44 194 SER A N 1
ATOM 1460 C CA . SER A 1 194 ? 3.534 4.247 24.143 1.00 96.44 194 SER A CA 1
ATOM 1461 C C . SER A 1 194 ? 4.797 4.335 23.278 1.00 96.44 194 SER A C 1
ATOM 1463 O O . SER A 1 194 ? 4.891 3.622 22.285 1.00 96.44 194 SER A O 1
ATOM 1465 N N . ASN A 1 195 ? 5.804 5.126 23.666 1.00 97.31 195 ASN A N 1
ATOM 1466 C CA . ASN A 1 195 ? 7.072 5.216 22.939 1.00 97.31 195 ASN A CA 1
ATOM 1467 C C . ASN A 1 195 ? 7.888 3.915 22.984 1.00 97.31 195 ASN A C 1
ATOM 1469 O O . ASN A 1 195 ? 8.812 3.765 22.185 1.00 97.31 195 ASN A O 1
ATOM 1473 N N . ALA A 1 196 ? 7.551 2.963 23.867 1.00 97.81 196 ALA A N 1
ATOM 1474 C CA . ALA A 1 196 ? 8.182 1.641 23.885 1.00 97.81 196 ALA A CA 1
ATOM 1475 C C . ALA A 1 196 ? 8.075 0.930 22.522 1.00 97.81 196 ALA A C 1
ATOM 1477 O O . ALA A 1 196 ? 9.012 0.246 22.126 1.00 97.81 196 ALA A O 1
ATOM 1478 N N . GLN A 1 197 ? 7.017 1.195 21.742 1.00 97.25 197 GLN A N 1
ATOM 1479 C CA . GLN A 1 197 ? 6.844 0.657 20.383 1.00 97.25 197 GLN A CA 1
ATOM 1480 C C . G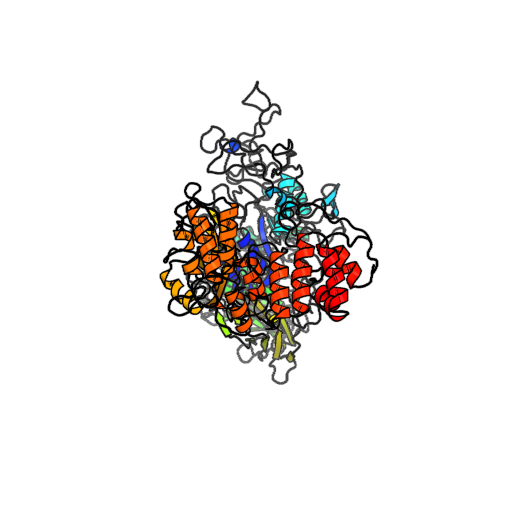LN A 1 197 ? 7.941 1.063 19.387 1.00 97.25 197 GLN A C 1
ATOM 1482 O O . GLN A 1 197 ? 8.106 0.438 18.340 1.00 97.25 197 GLN A O 1
ATOM 1487 N N . PHE A 1 198 ? 8.700 2.116 19.700 1.00 97.62 198 PHE A N 1
ATOM 1488 C CA . PHE A 1 198 ? 9.799 2.595 18.871 1.00 97.62 198 PHE A CA 1
ATOM 1489 C C . PHE A 1 198 ? 11.144 1.968 19.248 1.00 97.62 198 PHE A C 1
ATOM 1491 O O . PHE A 1 198 ? 12.149 2.283 18.609 1.00 97.62 198 PHE A O 1
ATOM 1498 N N . TYR A 1 199 ? 11.182 1.043 20.210 1.00 98.25 199 TYR A N 1
ATOM 1499 C CA . TYR A 1 199 ? 12.385 0.311 20.597 1.00 98.25 199 TYR A CA 1
ATOM 1500 C C . TYR A 1 199 ? 12.310 -1.181 20.240 1.00 98.25 199 TYR A C 1
ATOM 1502 O O . TYR A 1 199 ? 11.244 -1.785 20.342 1.00 98.25 199 TYR A O 1
ATOM 1510 N N . PRO A 1 200 ? 13.439 -1.803 19.844 1.00 97.62 200 PRO A N 1
ATOM 1511 C CA . PRO A 1 200 ? 13.546 -3.256 19.790 1.00 97.62 200 PRO A CA 1
ATOM 1512 C C . PRO A 1 200 ? 13.292 -3.899 21.156 1.00 97.62 200 PRO A C 1
ATOM 1514 O O . PRO A 1 200 ? 13.599 -3.311 22.193 1.00 97.62 200 PRO A O 1
ATOM 1517 N N . ASP A 1 201 ? 12.790 -5.126 21.139 1.00 97.31 201 ASP A N 1
ATOM 1518 C CA . ASP A 1 201 ? 12.591 -5.953 22.328 1.00 97.31 201 ASP A CA 1
ATOM 1519 C C . ASP A 1 201 ? 13.866 -6.777 22.566 1.00 97.31 201 ASP A C 1
ATOM 1521 O O . ASP A 1 201 ? 14.309 -7.544 21.702 1.00 97.31 201 ASP A O 1
ATOM 1525 N N . ARG A 1 202 ? 14.510 -6.573 23.717 1.00 96.12 202 ARG A N 1
ATOM 1526 C CA . ARG A 1 202 ? 15.772 -7.229 24.076 1.00 96.12 202 ARG A CA 1
ATOM 1527 C C . ARG A 1 202 ? 15.571 -8.561 24.790 1.00 96.12 202 ARG A C 1
ATOM 1529 O O . ARG A 1 202 ? 16.563 -9.270 24.976 1.00 96.12 202 ARG A O 1
ATOM 1536 N N . ASP A 1 203 ? 14.334 -8.915 25.128 1.00 95.88 203 ASP A N 1
ATOM 1537 C CA . ASP A 1 203 ? 13.962 -10.247 25.602 1.00 95.88 203 ASP A CA 1
ATOM 1538 C C . ASP A 1 203 ? 13.809 -11.241 24.432 1.00 95.88 203 ASP A C 1
ATOM 1540 O O . ASP A 1 203 ? 13.847 -12.461 24.634 1.00 95.88 203 ASP A O 1
ATOM 1544 N N . LEU A 1 204 ? 13.701 -10.751 23.188 1.00 95.38 204 LEU A N 1
ATOM 1545 C CA . LEU A 1 204 ? 13.782 -11.581 21.983 1.00 95.38 204 LEU A CA 1
ATOM 1546 C C . LEU A 1 204 ? 15.214 -12.087 21.705 1.00 95.38 204 LEU A C 1
ATOM 1548 O O . LEU A 1 204 ? 16.203 -11.462 22.103 1.00 95.38 204 LEU A O 1
ATOM 1552 N N . PRO A 1 205 ? 15.368 -13.210 20.969 1.00 94.94 205 PRO A N 1
ATOM 1553 C CA . PRO A 1 205 ? 16.681 -13.704 20.567 1.00 94.94 205 PRO A CA 1
ATOM 1554 C C . PRO A 1 205 ? 17.478 -12.657 19.781 1.00 94.94 205 PRO A C 1
ATOM 1556 O O . PRO A 1 205 ? 17.027 -12.152 18.753 1.00 94.94 205 PRO A O 1
ATOM 1559 N N . LYS A 1 206 ? 18.698 -12.373 20.241 1.00 93.62 206 LYS A N 1
ATOM 1560 C CA . LYS A 1 206 ? 19.624 -11.467 19.555 1.00 93.62 206 LYS A CA 1
ATOM 1561 C C . LYS A 1 206 ? 20.394 -12.172 18.442 1.00 93.62 206 LYS A C 1
ATOM 1563 O O . LYS A 1 206 ? 20.780 -13.333 18.581 1.00 93.62 206 LYS A O 1
ATOM 1568 N N . ASN A 1 207 ? 20.695 -11.435 17.379 1.00 92.31 207 ASN A N 1
ATOM 1569 C CA . ASN A 1 207 ? 21.604 -11.864 16.321 1.00 92.31 207 ASN A CA 1
ATOM 1570 C C . ASN A 1 207 ? 22.955 -11.148 16.474 1.00 92.31 207 ASN A C 1
ATOM 1572 O O . ASN A 1 207 ? 23.058 -9.958 16.180 1.00 92.31 207 ASN A O 1
ATOM 1576 N N . THR A 1 208 ? 23.979 -11.856 16.954 1.00 94.56 208 THR A N 1
ATOM 1577 C CA . THR A 1 208 ? 25.335 -11.307 17.101 1.00 94.56 208 THR A CA 1
ATOM 1578 C C . THR A 1 208 ? 26.123 -11.517 15.813 1.00 94.56 208 THR A C 1
ATOM 1580 O O . THR A 1 208 ? 26.372 -12.656 15.416 1.00 94.56 208 THR A O 1
ATOM 1583 N N . VAL A 1 209 ? 26.555 -10.428 15.177 1.00 93.88 209 VAL A N 1
ATOM 1584 C CA . VAL A 1 209 ? 27.293 -10.468 13.907 1.00 93.88 209 VAL A CA 1
ATOM 1585 C C . VAL A 1 209 ? 28.571 -9.649 13.967 1.00 93.88 209 VAL A C 1
ATOM 1587 O O . VAL A 1 209 ? 28.683 -8.701 14.740 1.00 93.88 209 VAL A O 1
ATOM 1590 N N . TRP A 1 210 ? 29.556 -10.026 13.155 1.00 93.94 210 TRP A N 1
ATOM 1591 C CA . TRP A 1 210 ? 30.788 -9.255 13.006 1.00 93.94 210 TRP A CA 1
ATOM 1592 C C . TRP A 1 210 ? 30.586 -8.109 12.014 1.00 93.94 210 TRP A C 1
ATOM 1594 O O . TRP A 1 210 ? 30.149 -8.337 10.887 1.00 93.94 210 TRP A O 1
ATOM 1604 N N . ASP A 1 211 ? 30.961 -6.889 12.364 1.00 92.38 211 ASP A N 1
ATOM 1605 C CA . ASP A 1 211 ? 31.037 -5.788 11.412 1.00 92.38 211 ASP A CA 1
ATOM 1606 C C . ASP A 1 211 ? 32.498 -5.415 11.147 1.00 92.38 211 ASP A C 1
ATOM 1608 O O . ASP A 1 211 ? 33.205 -4.883 12.003 1.00 92.38 211 ASP A O 1
ATOM 1612 N N . ALA A 1 212 ? 32.952 -5.684 9.923 1.00 89.31 212 ALA A N 1
ATOM 1613 C CA . ALA A 1 212 ? 34.310 -5.381 9.493 1.00 89.31 212 ALA A CA 1
ATOM 1614 C C . ALA A 1 212 ? 34.578 -3.872 9.351 1.00 89.31 212 ALA A C 1
ATOM 1616 O O . ALA A 1 212 ? 35.736 -3.464 9.395 1.00 89.31 212 ALA A O 1
ATOM 1617 N N . ARG A 1 213 ? 33.540 -3.040 9.176 1.00 88.38 213 ARG A N 1
ATOM 1618 C CA . ARG A 1 213 ? 33.693 -1.584 9.013 1.00 88.38 213 ARG A CA 1
ATOM 1619 C C . ARG A 1 213 ? 33.892 -0.877 10.349 1.00 88.38 213 ARG A C 1
ATOM 1621 O O . ARG A 1 213 ? 34.660 0.078 10.413 1.00 88.38 213 ARG A O 1
ATOM 1628 N N . THR A 1 214 ? 33.257 -1.374 11.409 1.00 86.31 214 THR A N 1
ATOM 1629 C CA . THR A 1 214 ? 33.471 -0.905 12.789 1.00 86.31 214 THR A CA 1
ATOM 1630 C C . THR A 1 214 ? 34.488 -1.750 13.562 1.00 86.31 214 THR A C 1
ATOM 1632 O O . THR A 1 214 ? 34.885 -1.372 14.662 1.00 86.31 214 THR A O 1
ATOM 1635 N N . ASN A 1 215 ? 34.945 -2.866 12.981 1.00 90.56 215 ASN A N 1
ATOM 1636 C CA . ASN A 1 215 ? 35.875 -3.826 13.579 1.00 90.56 215 ASN A CA 1
ATOM 1637 C C . ASN A 1 215 ? 35.391 -4.335 14.950 1.00 90.56 215 ASN A C 1
ATOM 1639 O O . ASN A 1 215 ? 36.142 -4.356 15.929 1.00 90.56 215 ASN A O 1
ATOM 1643 N N . SER A 1 216 ? 34.110 -4.703 15.032 1.00 93.31 216 SER A N 1
ATOM 1644 C CA . SER A 1 216 ? 33.470 -5.093 16.288 1.00 93.31 216 SER A CA 1
ATOM 1645 C C . SER A 1 216 ? 32.365 -6.136 16.097 1.00 93.31 216 SER A C 1
ATOM 1647 O O . SER A 1 216 ? 31.803 -6.280 15.012 1.00 93.31 216 SER A O 1
ATOM 1649 N N . PHE A 1 217 ? 32.051 -6.881 17.162 1.00 94.56 217 PHE A N 1
ATOM 1650 C CA . PHE A 1 217 ? 30.823 -7.675 17.222 1.00 94.56 217 PHE A CA 1
ATOM 1651 C C . PHE A 1 217 ? 29.665 -6.795 17.678 1.00 94.56 217 PHE A C 1
ATOM 1653 O O . PHE A 1 217 ? 29.787 -6.072 18.668 1.00 94.56 217 PHE A O 1
ATOM 1660 N N . VAL A 1 218 ? 28.535 -6.904 16.984 1.00 93.25 218 VAL A N 1
ATOM 1661 C CA . VAL A 1 218 ? 27.327 -6.128 17.259 1.00 93.25 218 VAL A CA 1
ATOM 1662 C C . VAL A 1 218 ? 26.144 -7.057 17.496 1.00 93.25 218 VAL A C 1
ATOM 1664 O O . VAL A 1 218 ? 25.940 -8.025 16.764 1.00 93.25 218 VAL A O 1
ATOM 1667 N N . ASP A 1 219 ? 25.363 -6.755 18.531 1.00 93.69 219 ASP A N 1
ATOM 1668 C CA . ASP A 1 219 ? 24.112 -7.448 18.823 1.00 93.69 219 ASP A CA 1
ATOM 1669 C C . ASP A 1 219 ? 22.955 -6.725 18.127 1.00 93.69 219 ASP A C 1
ATOM 1671 O O . ASP A 1 219 ? 22.686 -5.554 18.402 1.00 93.69 219 ASP A O 1
ATOM 1675 N N . LEU A 1 220 ? 22.251 -7.427 17.243 1.00 93.44 220 LEU A N 1
ATOM 1676 C CA . LEU A 1 220 ? 21.061 -6.925 16.567 1.00 93.44 220 LEU A CA 1
ATOM 1677 C C . LEU A 1 220 ? 19.815 -7.515 17.236 1.00 93.44 220 LEU A C 1
ATOM 1679 O O . LEU A 1 220 ? 19.620 -8.730 17.225 1.00 93.44 220 LEU A O 1
ATOM 1683 N N . TYR A 1 221 ? 18.971 -6.645 17.790 1.00 95.50 221 TYR A N 1
ATOM 1684 C CA . TYR A 1 221 ? 17.684 -6.995 18.405 1.00 95.50 221 TYR A CA 1
ATOM 1685 C C . TYR A 1 221 ? 16.539 -6.575 17.495 1.00 95.50 221 TYR A C 1
ATOM 1687 O O . TYR A 1 221 ? 16.636 -5.536 16.837 1.00 95.50 221 TYR A O 1
ATOM 1695 N N . ASP A 1 222 ? 15.480 -7.372 17.434 1.00 96.44 222 ASP A N 1
ATOM 1696 C CA . ASP A 1 222 ? 14.326 -7.111 16.578 1.00 96.44 222 ASP A CA 1
ATOM 1697 C C . ASP A 1 222 ? 13.198 -6.403 17.327 1.00 96.44 222 ASP A C 1
ATOM 1699 O O . ASP A 1 222 ? 13.080 -6.482 18.547 1.00 96.44 222 ASP A O 1
ATOM 1703 N N . PHE A 1 223 ? 12.362 -5.694 16.575 1.00 97.19 223 PHE A N 1
ATOM 1704 C CA . PHE A 1 223 ? 11.091 -5.194 17.077 1.00 97.19 223 PHE A CA 1
ATOM 1705 C C . PHE A 1 223 ? 10.111 -6.350 17.275 1.00 97.19 223 PHE A C 1
ATOM 1707 O O . PHE A 1 223 ? 10.064 -7.288 16.475 1.00 97.19 223 PHE A O 1
ATOM 1714 N N . ASN A 1 224 ? 9.295 -6.264 18.323 1.00 95.75 224 ASN A N 1
ATOM 1715 C CA . ASN A 1 224 ? 8.295 -7.277 18.625 1.00 95.75 224 ASN A CA 1
ATOM 1716 C C . ASN A 1 224 ? 6.942 -6.908 18.008 1.00 95.75 224 ASN A C 1
ATOM 1718 O O . ASN A 1 224 ? 6.101 -6.304 18.664 1.00 95.75 224 ASN A O 1
ATOM 1722 N N . SER A 1 225 ? 6.700 -7.309 16.757 1.00 91.81 225 SER A N 1
ATOM 1723 C CA . SER A 1 225 ? 5.418 -7.030 16.087 1.00 91.81 225 SER A CA 1
ATOM 1724 C C . SER A 1 225 ? 4.209 -7.681 16.781 1.00 91.81 225 SER A C 1
ATOM 1726 O O . SER A 1 225 ? 3.090 -7.210 16.613 1.00 91.81 225 SER A O 1
ATOM 1728 N N . ALA A 1 226 ? 4.411 -8.754 17.562 1.00 93.75 226 ALA A N 1
ATOM 1729 C CA . ALA A 1 226 ? 3.343 -9.430 18.308 1.00 93.75 226 ALA A CA 1
ATOM 1730 C C . ALA A 1 226 ? 3.009 -8.736 19.640 1.00 93.75 226 ALA A C 1
ATOM 1732 O O . ALA A 1 226 ? 1.907 -8.883 20.163 1.00 93.75 226 ALA A O 1
ATOM 1733 N N . SER A 1 227 ? 3.955 -7.981 20.197 1.00 95.75 227 SER A N 1
ATOM 1734 C CA . SER A 1 227 ? 3.772 -7.166 21.394 1.00 95.75 227 SER A CA 1
ATOM 1735 C C . SER A 1 227 ? 4.586 -5.876 21.263 1.00 95.75 227 SER A C 1
ATOM 1737 O O . SER A 1 227 ? 5.614 -5.740 21.932 1.00 95.75 227 SER A O 1
ATOM 1739 N N . PRO A 1 228 ? 4.137 -4.903 20.441 1.00 94.75 228 PRO A N 1
ATOM 1740 C CA . PRO A 1 228 ? 4.919 -3.699 20.143 1.00 94.75 228 PRO A CA 1
ATOM 1741 C C . PRO A 1 228 ? 5.328 -2.923 21.400 1.00 94.75 228 PRO A C 1
ATOM 1743 O O . PRO A 1 228 ? 6.412 -2.363 21.478 1.00 94.75 228 PRO A O 1
ATOM 1746 N N . MET A 1 229 ? 4.498 -2.966 22.442 1.00 97.19 229 MET A N 1
ATOM 1747 C CA . MET A 1 229 ? 4.751 -2.303 23.722 1.00 97.19 229 MET A CA 1
ATOM 1748 C C . MET A 1 229 ? 5.854 -2.938 24.588 1.00 97.19 229 MET A C 1
ATOM 1750 O O . MET A 1 229 ? 6.152 -2.397 25.650 1.00 97.19 229 MET A O 1
ATOM 1754 N N . ALA A 1 230 ? 6.442 -4.064 24.172 1.00 97.19 230 ALA A N 1
ATOM 1755 C CA . ALA A 1 230 ? 7.524 -4.744 24.891 1.00 97.19 230 ALA A CA 1
ATOM 1756 C C . ALA A 1 230 ? 8.927 -4.193 24.569 1.00 97.19 230 ALA A C 1
ATOM 1758 O O . ALA A 1 230 ? 9.910 -4.713 25.081 1.00 97.19 230 ALA A O 1
ATOM 1759 N N . GLY A 1 231 ? 9.040 -3.162 23.726 1.00 97.50 231 GLY A N 1
ATOM 1760 C CA . GLY A 1 231 ? 10.334 -2.578 23.380 1.00 97.50 231 GLY A CA 1
ATOM 1761 C C . GLY A 1 231 ? 11.075 -1.967 24.575 1.00 97.50 231 GLY A C 1
ATOM 1762 O O . GLY A 1 231 ? 10.488 -1.299 25.431 1.00 97.50 231 GLY A O 1
ATOM 1763 N N . ASP A 1 232 ? 12.396 -2.148 24.598 1.00 97.62 232 ASP A N 1
ATOM 1764 C CA . ASP A 1 232 ? 13.259 -1.702 25.689 1.00 97.62 232 ASP A CA 1
ATOM 1765 C C . ASP A 1 232 ? 13.924 -0.363 25.379 1.00 97.62 232 ASP A C 1
ATOM 1767 O O . ASP A 1 232 ? 14.816 -0.257 24.532 1.00 97.62 232 ASP A O 1
ATOM 1771 N N . ALA A 1 233 ? 13.552 0.668 26.136 1.00 96.94 233 ALA A N 1
ATOM 1772 C CA . ALA A 1 233 ? 14.202 1.968 26.049 1.00 96.94 233 ALA A CA 1
ATOM 1773 C C . ALA A 1 233 ? 15.703 1.863 26.381 1.00 96.94 233 ALA A C 1
ATOM 1775 O O . ALA A 1 233 ? 16.098 1.486 27.489 1.00 96.94 233 ALA A O 1
ATOM 1776 N N . VAL A 1 234 ? 16.551 2.255 25.428 1.00 96.06 234 VAL A N 1
ATOM 1777 C CA . VAL A 1 234 ? 18.012 2.288 25.580 1.00 96.06 234 VAL A CA 1
ATOM 1778 C C . VAL A 1 234 ? 18.565 3.688 25.347 1.00 96.06 234 VAL A C 1
ATOM 1780 O O . VAL A 1 234 ? 17.982 4.497 24.624 1.00 96.06 234 VAL A O 1
ATOM 1783 N N . THR A 1 235 ? 19.709 3.973 25.970 1.00 96.06 235 THR A N 1
ATOM 1784 C CA . THR A 1 235 ? 20.483 5.172 25.653 1.00 96.06 235 THR A CA 1
ATOM 1785 C C . THR A 1 235 ? 21.216 4.990 24.337 1.00 96.06 235 THR A C 1
ATOM 1787 O O . THR A 1 235 ? 21.878 3.972 24.141 1.00 96.06 235 THR A O 1
ATOM 1790 N N . GLU A 1 236 ? 21.134 5.992 23.471 1.00 95.56 236 GLU A N 1
ATOM 1791 C CA . GLU A 1 236 ? 21.795 5.999 22.172 1.00 95.56 236 GLU A CA 1
ATOM 1792 C C . GLU A 1 236 ? 22.197 7.426 21.756 1.00 95.56 236 GLU A C 1
ATOM 1794 O O . GLU A 1 236 ? 21.709 8.428 22.297 1.00 95.56 236 GLU A O 1
ATOM 1799 N N . ASN A 1 237 ? 23.094 7.530 20.774 1.00 92.69 237 ASN A N 1
ATOM 1800 C CA . ASN A 1 237 ? 23.430 8.798 20.125 1.00 92.69 237 ASN A CA 1
ATOM 1801 C C . ASN A 1 237 ? 22.511 9.075 18.918 1.00 92.69 237 ASN A C 1
ATOM 1803 O O . ASN A 1 237 ? 21.598 8.301 18.634 1.00 92.69 237 ASN A O 1
ATOM 1807 N N . ALA A 1 238 ? 22.722 10.200 18.230 1.00 91.56 238 ALA A N 1
ATOM 1808 C CA . ALA A 1 238 ? 21.900 10.598 17.085 1.00 91.56 238 ALA A CA 1
ATOM 1809 C C . ALA A 1 238 ? 21.910 9.530 15.975 1.00 91.56 238 ALA A C 1
ATOM 1811 O O . ALA A 1 238 ? 20.856 9.150 15.474 1.00 91.56 238 ALA A O 1
ATOM 1812 N N . THR A 1 239 ? 23.084 8.978 15.664 1.00 94.38 239 THR A N 1
ATOM 1813 C CA . THR A 1 239 ? 23.243 7.895 14.684 1.00 94.38 239 THR A CA 1
ATOM 1814 C C . THR A 1 239 ? 22.495 6.627 15.103 1.00 94.38 239 THR A C 1
ATOM 1816 O O . THR A 1 239 ? 21.802 6.037 14.282 1.00 94.38 239 THR A O 1
ATOM 1819 N N . GLY A 1 240 ? 22.545 6.237 16.381 1.00 96.06 240 GLY A N 1
ATOM 1820 C CA . GLY A 1 240 ? 21.776 5.103 16.910 1.00 96.06 240 GLY A CA 1
ATOM 1821 C C . GLY A 1 240 ? 20.262 5.284 16.752 1.00 96.06 240 GLY A C 1
ATOM 1822 O O . GLY A 1 240 ? 19.580 4.370 16.294 1.00 96.06 240 GLY A O 1
ATOM 1823 N N . TYR A 1 241 ? 19.755 6.494 17.003 1.00 97.12 241 TYR A N 1
ATOM 1824 C CA . TYR A 1 241 ? 18.350 6.839 16.759 1.00 97.12 241 TYR A CA 1
ATOM 1825 C C . TYR A 1 241 ? 17.963 6.705 15.274 1.00 97.12 241 TYR A C 1
ATOM 1827 O O . TYR A 1 241 ? 16.923 6.121 14.961 1.00 97.12 241 TYR A O 1
ATOM 1835 N N . LEU A 1 242 ? 18.813 7.175 14.351 1.00 97.62 242 LEU A N 1
ATOM 1836 C CA . LEU A 1 242 ? 18.600 7.030 12.902 1.00 97.62 242 LEU A CA 1
ATOM 1837 C C . LEU A 1 242 ? 18.611 5.555 12.458 1.00 97.62 242 LEU A C 1
ATOM 1839 O O . LEU A 1 242 ? 17.747 5.129 11.684 1.00 97.62 242 LEU A O 1
ATOM 1843 N N . MET A 1 243 ? 19.536 4.750 12.995 1.00 97.69 243 MET A N 1
ATOM 1844 C CA . MET A 1 243 ? 19.573 3.299 12.776 1.00 97.69 243 MET A CA 1
ATOM 1845 C C . MET A 1 243 ? 18.283 2.632 13.264 1.00 97.69 243 MET A C 1
ATOM 1847 O O . MET A 1 243 ? 17.691 1.823 12.548 1.00 97.69 243 MET A O 1
ATOM 1851 N N . ARG A 1 244 ? 17.822 2.981 14.471 1.00 98.06 244 ARG A N 1
ATOM 1852 C CA . ARG A 1 244 ? 16.606 2.423 15.069 1.00 98.06 244 ARG A CA 1
ATOM 1853 C C . ARG A 1 244 ? 15.365 2.759 14.249 1.00 98.06 244 ARG A C 1
ATOM 1855 O O . ARG A 1 244 ? 14.570 1.863 13.982 1.00 98.06 244 ARG A O 1
ATOM 1862 N N . ASN A 1 245 ? 15.228 4.005 13.796 1.00 98.19 245 ASN A N 1
ATOM 1863 C CA . ASN A 1 245 ? 14.134 4.419 12.917 1.00 98.19 245 ASN A CA 1
ATOM 1864 C C . ASN A 1 245 ? 14.148 3.675 11.572 1.00 98.19 245 ASN A C 1
ATOM 1866 O O . ASN A 1 245 ? 13.115 3.188 11.121 1.00 98.19 245 ASN A O 1
ATOM 1870 N N . THR A 1 246 ? 15.323 3.512 10.967 1.00 98.12 246 THR A N 1
ATOM 1871 C CA . THR A 1 246 ? 15.465 2.795 9.690 1.00 98.12 246 THR A CA 1
ATOM 1872 C C . THR A 1 246 ? 15.098 1.319 9.835 1.00 98.12 246 THR A C 1
ATOM 1874 O O . THR A 1 246 ? 14.348 0.777 9.023 1.00 98.12 246 THR A O 1
ATOM 1877 N N . LYS A 1 247 ? 15.543 0.672 10.919 1.00 97.88 247 LYS A N 1
ATOM 1878 C CA . LYS A 1 247 ? 15.151 -0.707 11.228 1.00 97.88 247 LYS A CA 1
ATOM 1879 C C . LYS A 1 247 ? 13.651 -0.833 11.523 1.00 97.88 247 LYS A C 1
ATOM 1881 O O . LYS A 1 247 ? 13.031 -1.797 11.076 1.00 97.88 247 LYS A O 1
ATOM 1886 N N . TRP A 1 248 ? 13.065 0.135 12.229 1.00 98.12 248 TRP A N 1
ATOM 1887 C CA . TRP A 1 248 ? 11.624 0.197 12.500 1.00 98.12 248 TRP A CA 1
ATOM 1888 C C . TRP A 1 248 ? 10.805 0.298 11.207 1.00 98.12 248 TRP A C 1
ATOM 1890 O O . TRP A 1 248 ? 9.872 -0.476 11.018 1.00 98.12 248 TRP A O 1
ATOM 1900 N N . MET A 1 249 ? 11.210 1.163 10.273 1.00 98.25 249 MET A N 1
ATOM 1901 C CA . MET A 1 249 ? 10.596 1.283 8.945 1.00 98.25 249 MET A CA 1
ATOM 1902 C C . MET A 1 249 ? 10.592 -0.047 8.175 1.00 98.25 249 MET A C 1
ATOM 1904 O O . MET A 1 249 ? 9.594 -0.416 7.560 1.00 98.25 249 MET A O 1
ATOM 1908 N N . VAL A 1 250 ? 11.671 -0.826 8.256 1.00 98.06 250 VAL A N 1
ATOM 1909 C CA . VAL A 1 250 ? 11.710 -2.160 7.639 1.00 98.06 250 VAL A CA 1
ATOM 1910 C C . VAL A 1 250 ? 10.799 -3.153 8.373 1.00 98.06 250 VAL A C 1
ATOM 1912 O O . VAL A 1 250 ? 10.018 -3.856 7.739 1.00 98.06 250 VAL A O 1
ATOM 1915 N N . GLN A 1 251 ? 10.893 -3.245 9.704 1.00 96.81 251 GLN A N 1
ATOM 1916 C CA . GLN A 1 251 ? 10.261 -4.333 10.468 1.00 96.81 251 GLN A CA 1
ATOM 1917 C C . GLN A 1 251 ? 8.794 -4.105 10.826 1.00 96.81 251 GLN A C 1
ATOM 1919 O O . GLN A 1 251 ? 8.050 -5.076 10.929 1.00 96.81 251 GLN A O 1
ATOM 1924 N N . GLN A 1 252 ? 8.399 -2.859 11.077 1.00 96.31 252 GLN A N 1
ATOM 1925 C CA . GLN A 1 252 ? 7.050 -2.509 11.528 1.00 96.31 252 GLN A CA 1
ATOM 1926 C C . GLN A 1 252 ? 6.186 -1.948 10.396 1.00 96.31 252 GLN A C 1
ATOM 1928 O O . GLN A 1 252 ? 4.974 -2.131 10.425 1.00 96.31 252 GLN A O 1
ATOM 1933 N N . ILE A 1 253 ? 6.796 -1.296 9.399 1.00 97.12 253 ILE A N 1
ATOM 1934 C CA . ILE A 1 253 ? 6.065 -0.669 8.283 1.00 97.12 253 ILE A CA 1
ATOM 1935 C C . ILE A 1 253 ? 6.108 -1.524 7.004 1.00 97.12 253 ILE A C 1
ATOM 1937 O O . ILE A 1 253 ? 5.193 -1.444 6.192 1.00 97.12 253 ILE A O 1
ATOM 1941 N N . GLY A 1 254 ? 7.119 -2.388 6.839 1.00 96.38 254 GLY A N 1
ATOM 1942 C CA . GLY A 1 254 ? 7.213 -3.322 5.707 1.00 96.38 254 GLY A CA 1
ATOM 1943 C C . GLY A 1 254 ? 7.961 -2.778 4.486 1.00 96.38 254 GLY A C 1
ATOM 1944 O O . GLY A 1 254 ? 7.773 -3.276 3.379 1.00 96.38 254 GLY A O 1
ATOM 1945 N N . ILE A 1 255 ? 8.801 -1.760 4.674 1.00 97.25 255 ILE A N 1
ATOM 1946 C CA . ILE A 1 255 ? 9.598 -1.142 3.607 1.00 97.25 255 ILE A CA 1
ATOM 1947 C C . ILE A 1 255 ? 10.688 -2.106 3.102 1.00 97.25 255 ILE A C 1
ATOM 1949 O O . ILE A 1 255 ? 11.387 -2.740 3.896 1.00 97.25 255 ILE A O 1
ATOM 1953 N N . ASP A 1 256 ? 10.882 -2.174 1.780 1.00 97.44 256 ASP A N 1
ATOM 1954 C CA . ASP A 1 256 ? 11.848 -3.077 1.129 1.00 97.44 256 ASP A CA 1
ATOM 1955 C C . ASP A 1 256 ? 13.188 -2.413 0.797 1.00 97.44 256 ASP A C 1
ATOM 1957 O O . ASP A 1 256 ? 14.140 -3.075 0.367 1.00 97.44 256 ASP A O 1
ATOM 1961 N N . GLY A 1 257 ? 13.277 -1.098 0.972 1.00 97.56 257 GLY A N 1
ATOM 1962 C CA . GLY A 1 257 ? 14.487 -0.350 0.695 1.00 97.56 257 GLY A CA 1
ATOM 1963 C C . GLY A 1 257 ? 14.316 1.154 0.742 1.00 97.56 257 GLY A C 1
ATOM 1964 O O . GLY A 1 257 ? 13.268 1.670 1.125 1.00 97.56 257 GLY A O 1
ATOM 1965 N N . PHE A 1 258 ? 15.378 1.864 0.377 1.00 98.56 258 PHE A N 1
ATOM 1966 C CA . PHE A 1 258 ? 15.460 3.298 0.626 1.00 98.56 258 PHE A CA 1
ATOM 1967 C C . PHE A 1 258 ? 16.164 4.047 -0.502 1.00 98.56 258 PHE A C 1
ATOM 1969 O O . PHE A 1 258 ? 17.181 3.589 -1.023 1.00 98.56 258 PHE A O 1
ATOM 1976 N N . ARG A 1 259 ? 15.667 5.242 -0.815 1.00 98.50 259 ARG A N 1
ATOM 1977 C CA . ARG A 1 259 ? 16.464 6.278 -1.476 1.00 98.50 259 ARG A CA 1
ATOM 1978 C C . ARG A 1 259 ? 17.044 7.159 -0.377 1.00 98.50 259 ARG A C 1
ATOM 1980 O O . ARG A 1 259 ? 16.277 7.693 0.409 1.00 98.50 259 ARG A O 1
ATOM 1987 N N . ILE A 1 260 ? 18.363 7.282 -0.273 1.00 98.38 260 ILE A N 1
ATOM 1988 C CA . ILE A 1 260 ? 19.001 8.073 0.793 1.00 98.38 260 ILE A CA 1
ATOM 1989 C C . ILE A 1 260 ? 19.206 9.501 0.294 1.00 98.38 260 ILE A C 1
ATOM 1991 O O . ILE A 1 260 ? 20.030 9.722 -0.593 1.00 98.38 260 ILE A O 1
ATOM 1995 N N . ASP A 1 261 ? 18.458 10.436 0.870 1.00 97.75 261 ASP A N 1
ATOM 1996 C CA . ASP A 1 261 ? 18.480 11.860 0.541 1.00 97.75 261 ASP A CA 1
ATOM 1997 C C . ASP A 1 261 ? 19.793 12.536 0.924 1.00 97.75 261 ASP A C 1
ATOM 1999 O O . ASP A 1 261 ? 20.363 12.227 1.978 1.00 97.75 261 ASP A O 1
ATOM 2003 N N . ALA A 1 262 ? 20.245 13.472 0.079 1.00 95.50 262 ALA A N 1
ATOM 2004 C CA . ALA A 1 262 ? 21.336 14.393 0.377 1.00 95.50 262 ALA A CA 1
ATOM 2005 C C . ALA A 1 262 ? 22.583 13.697 0.959 1.00 95.50 262 ALA A C 1
ATOM 2007 O O . ALA A 1 262 ? 23.262 14.234 1.836 1.00 95.50 262 ALA A O 1
ATOM 2008 N N . ALA A 1 263 ? 22.910 12.490 0.484 1.00 95.75 263 ALA A N 1
ATOM 2009 C CA . ALA A 1 263 ? 23.928 11.642 1.104 1.00 95.75 263 ALA A CA 1
ATOM 2010 C C . ALA A 1 263 ? 25.328 12.270 1.048 1.00 95.75 263 ALA A C 1
ATOM 2012 O O . ALA A 1 263 ? 26.155 12.008 1.922 1.00 95.75 263 ALA A O 1
ATOM 2013 N N . LYS A 1 264 ? 25.574 13.149 0.065 1.00 94.19 264 LYS A N 1
ATOM 2014 C CA . LYS A 1 264 ? 26.801 13.952 -0.042 1.00 94.19 264 LYS A CA 1
ATOM 2015 C C . LYS A 1 264 ? 27.063 14.823 1.193 1.00 94.19 264 LYS A C 1
ATOM 2017 O O . LYS A 1 264 ? 28.216 15.127 1.482 1.00 94.19 264 LYS A O 1
ATOM 2022 N N . HIS A 1 265 ? 26.001 15.203 1.902 1.00 92.25 265 HIS A N 1
ATOM 2023 C CA . HIS A 1 265 ? 26.032 16.190 2.975 1.00 92.25 265 HIS A CA 1
ATOM 2024 C C . HIS A 1 265 ? 26.219 15.597 4.373 1.00 92.25 265 HIS A C 1
ATOM 2026 O O . HIS A 1 265 ? 26.344 16.332 5.341 1.00 92.25 265 HIS A O 1
ATOM 2032 N N . MET A 1 266 ? 26.329 14.271 4.483 1.00 90.69 266 MET A N 1
ATOM 2033 C CA . MET A 1 266 ? 26.656 13.601 5.739 1.00 90.69 266 MET A CA 1
ATOM 2034 C C . MET A 1 266 ? 27.969 12.814 5.630 1.00 90.69 266 MET A C 1
ATOM 2036 O O . MET A 1 266 ? 28.345 12.366 4.540 1.00 90.69 266 MET A O 1
ATOM 2040 N N . PRO A 1 267 ? 28.683 12.585 6.747 1.00 89.75 267 PRO A N 1
ATOM 2041 C CA . PRO A 1 267 ? 29.915 11.811 6.723 1.00 89.75 267 PRO A CA 1
ATOM 2042 C C . PRO A 1 267 ? 29.696 10.393 6.177 1.00 89.75 267 PRO A C 1
ATOM 2044 O O . PRO A 1 267 ? 28.856 9.645 6.676 1.00 89.75 267 PRO A O 1
ATOM 2047 N N . THR A 1 268 ? 30.512 9.970 5.208 1.00 91.69 268 THR A N 1
ATOM 2048 C CA . THR A 1 268 ? 30.360 8.663 4.534 1.00 91.69 268 THR A CA 1
ATOM 2049 C C . THR A 1 268 ? 30.416 7.471 5.490 1.00 91.69 268 THR A C 1
ATOM 2051 O O . THR A 1 268 ? 29.766 6.454 5.252 1.00 91.69 268 THR A O 1
ATOM 2054 N N . TRP A 1 269 ? 31.130 7.590 6.615 1.00 92.31 269 TRP A N 1
ATOM 2055 C CA . TRP A 1 269 ? 31.186 6.537 7.629 1.00 92.31 269 TRP A CA 1
ATOM 2056 C C . TRP A 1 269 ? 29.815 6.241 8.257 1.00 92.31 269 TRP A C 1
ATOM 2058 O O . TRP A 1 269 ? 29.604 5.112 8.706 1.00 92.31 269 TRP A O 1
ATOM 2068 N N . ALA A 1 270 ? 28.880 7.201 8.268 1.00 93.44 270 ALA A N 1
ATOM 2069 C CA . ALA A 1 270 ? 27.531 7.017 8.805 1.00 93.44 270 ALA A CA 1
ATOM 2070 C C . ALA A 1 270 ? 26.764 5.934 8.030 1.00 93.44 270 ALA A C 1
ATOM 2072 O O . ALA A 1 270 ? 25.976 5.185 8.605 1.00 93.44 270 ALA A O 1
ATOM 2073 N N . LEU A 1 271 ? 27.069 5.765 6.742 1.00 94.81 271 LEU A N 1
ATOM 2074 C CA . LEU A 1 271 ? 26.440 4.757 5.891 1.00 94.81 271 LEU A CA 1
ATOM 2075 C C . LEU A 1 271 ? 26.847 3.320 6.257 1.00 94.81 271 LEU A C 1
ATOM 2077 O O . LEU A 1 271 ? 26.105 2.387 5.963 1.00 94.81 271 LEU A O 1
ATOM 2081 N N . ASN A 1 272 ? 27.961 3.119 6.971 1.00 93.75 272 ASN A N 1
ATOM 2082 C CA . ASN A 1 272 ? 28.278 1.801 7.533 1.00 93.75 272 ASN A CA 1
ATOM 2083 C C . ASN A 1 272 ? 27.258 1.402 8.615 1.00 93.75 272 ASN A C 1
ATOM 2085 O O . ASN A 1 272 ? 26.847 0.246 8.693 1.00 93.75 272 ASN A O 1
ATOM 2089 N N . TYR A 1 273 ? 26.806 2.372 9.415 1.00 95.12 273 TYR A N 1
ATOM 2090 C CA . TYR A 1 273 ? 25.766 2.168 10.424 1.00 95.12 273 TYR A CA 1
ATOM 2091 C C . TYR A 1 273 ? 24.376 2.017 9.795 1.00 95.12 273 TYR A C 1
ATOM 2093 O O . TYR A 1 273 ? 23.558 1.244 10.295 1.00 95.12 273 TYR A O 1
ATOM 2101 N N . TYR A 1 274 ? 24.124 2.679 8.660 1.00 95.94 274 TYR A N 1
ATOM 2102 C CA . TYR A 1 274 ? 22.962 2.376 7.822 1.00 95.94 274 TYR A CA 1
ATOM 2103 C C . TYR A 1 274 ? 22.945 0.896 7.427 1.00 95.94 274 TYR A C 1
ATOM 2105 O O . TYR A 1 274 ? 21.979 0.205 7.754 1.00 95.94 274 TYR A O 1
ATOM 2113 N N . ASP A 1 275 ? 24.029 0.390 6.825 1.00 95.12 275 ASP A N 1
ATOM 2114 C CA . ASP A 1 275 ? 24.126 -1.014 6.406 1.00 95.12 275 ASP A CA 1
ATOM 2115 C C . ASP A 1 275 ? 23.893 -1.964 7.593 1.00 95.12 275 ASP A C 1
ATOM 2117 O O . ASP A 1 275 ? 23.141 -2.930 7.479 1.00 95.12 275 ASP A O 1
ATOM 2121 N N . GLN A 1 276 ? 24.477 -1.663 8.759 1.00 94.44 276 GLN A N 1
ATOM 2122 C CA . GLN A 1 276 ? 24.260 -2.432 9.987 1.00 94.44 276 GLN A CA 1
ATOM 2123 C C . GLN A 1 276 ? 22.784 -2.444 10.422 1.00 94.44 276 GLN A C 1
ATOM 2125 O O . GLN A 1 276 ? 22.298 -3.476 10.884 1.00 94.44 276 GLN A O 1
ATOM 2130 N N . SER A 1 277 ? 22.064 -1.326 10.283 1.00 94.81 277 SER A N 1
ATOM 2131 C CA . SER A 1 277 ? 20.660 -1.214 10.707 1.00 94.81 277 SER A CA 1
ATOM 2132 C C . SER A 1 277 ? 19.695 -2.036 9.849 1.00 94.81 277 SER A C 1
ATOM 2134 O O . SER A 1 277 ? 18.719 -2.578 10.372 1.00 94.81 277 SER A O 1
ATOM 2136 N N . VAL A 1 278 ? 19.984 -2.160 8.549 1.00 94.75 278 VAL A N 1
ATOM 2137 C CA . VAL A 1 278 ? 19.142 -2.887 7.587 1.00 94.75 278 VAL A CA 1
ATOM 2138 C C . VAL A 1 278 ? 19.602 -4.326 7.356 1.00 94.75 278 VAL A C 1
ATOM 2140 O O . VAL A 1 278 ? 18.835 -5.153 6.852 1.00 94.75 278 VAL A O 1
ATOM 2143 N N . TYR A 1 279 ? 20.831 -4.665 7.754 1.00 92.75 279 TYR A N 1
ATOM 2144 C CA . TYR A 1 279 ? 21.347 -6.023 7.667 1.00 92.75 279 TYR A CA 1
ATOM 2145 C C . TYR A 1 279 ? 20.494 -6.986 8.505 1.00 92.75 279 TYR A C 1
ATOM 2147 O O . TYR A 1 279 ? 20.314 -6.819 9.711 1.00 92.75 279 TYR A O 1
ATOM 2155 N N . ALA A 1 280 ? 19.950 -8.008 7.842 1.00 88.81 280 ALA A N 1
ATOM 2156 C CA . ALA A 1 280 ? 19.021 -8.983 8.414 1.00 88.81 280 ALA A CA 1
ATOM 2157 C C . ALA A 1 280 ? 17.740 -8.394 9.051 1.00 88.81 280 ALA A C 1
ATOM 2159 O O . ALA A 1 280 ? 17.039 -9.091 9.797 1.00 88.81 280 ALA A O 1
ATOM 2160 N N . ALA A 1 281 ? 17.412 -7.131 8.750 1.00 93.62 281 ALA A N 1
ATOM 2161 C CA . ALA A 1 281 ? 16.253 -6.456 9.318 1.00 93.62 281 ALA A CA 1
ATOM 2162 C C . ALA A 1 281 ? 14.937 -7.004 8.756 1.00 93.62 281 ALA A C 1
ATOM 2164 O O . ALA A 1 281 ? 14.029 -7.275 9.540 1.00 93.62 281 ALA A O 1
ATOM 2165 N N . SER A 1 282 ? 14.842 -7.211 7.437 1.00 94.12 282 SER A N 1
ATOM 2166 C CA . SER A 1 282 ? 13.610 -7.698 6.805 1.00 94.12 282 SER A CA 1
ATOM 2167 C C . SER A 1 282 ? 13.197 -9.060 7.353 1.00 94.12 282 SER A C 1
ATOM 2169 O O . SER A 1 282 ? 14.007 -9.983 7.435 1.00 94.12 282 SER A O 1
ATOM 2171 N N . LYS A 1 283 ? 11.925 -9.201 7.721 1.00 92.12 283 LYS A N 1
ATOM 2172 C CA . LYS A 1 283 ? 11.343 -10.488 8.133 1.00 92.12 283 LYS A CA 1
ATOM 2173 C C . LYS A 1 283 ? 10.560 -11.167 7.016 1.00 92.12 283 LYS A C 1
ATOM 2175 O O . LYS A 1 283 ? 10.110 -12.293 7.193 1.00 92.12 283 LYS A O 1
ATOM 2180 N N . ARG A 1 284 ? 10.449 -10.514 5.856 1.00 91.56 284 ARG A N 1
ATOM 2181 C CA . ARG A 1 284 ? 9.823 -11.084 4.667 1.00 91.56 284 ARG A CA 1
ATOM 2182 C C . ARG A 1 284 ? 10.762 -12.114 4.044 1.00 91.56 284 ARG A C 1
ATOM 2184 O O . ARG A 1 284 ? 11.931 -11.824 3.782 1.00 91.56 284 ARG A O 1
ATOM 2191 N N . THR A 1 285 ? 10.250 -13.314 3.812 1.00 92.50 285 THR A N 1
ATOM 2192 C CA . THR A 1 285 ? 10.952 -14.378 3.092 1.00 92.50 285 THR A CA 1
ATOM 2193 C C . THR A 1 285 ? 10.525 -14.394 1.633 1.00 92.50 285 THR A C 1
ATOM 2195 O O . THR A 1 285 ? 9.354 -14.203 1.311 1.00 92.50 285 THR A O 1
ATOM 2198 N N . LEU A 1 286 ? 11.486 -14.638 0.752 1.00 92.94 286 LEU A N 1
ATOM 2199 C CA . LEU A 1 286 ? 11.254 -15.015 -0.632 1.00 92.94 286 LEU A CA 1
ATOM 2200 C C . LEU A 1 286 ? 10.687 -16.441 -0.688 1.00 92.94 286 LEU A C 1
ATOM 2202 O O . LEU A 1 286 ? 10.736 -17.189 0.290 1.00 92.94 286 LEU A O 1
ATOM 2206 N N . LEU A 1 287 ? 10.150 -16.829 -1.842 1.00 93.38 287 LEU A N 1
ATOM 2207 C CA . LEU A 1 287 ? 9.484 -18.118 -2.033 1.00 93.38 287 LEU A CA 1
ATOM 2208 C C . LEU A 1 287 ? 10.450 -19.304 -1.880 1.00 93.38 287 LEU A C 1
ATOM 2210 O O . LEU A 1 287 ? 10.028 -20.390 -1.491 1.00 93.38 287 LEU A O 1
ATOM 2214 N N . ASP A 1 288 ? 11.749 -19.107 -2.126 1.00 92.75 288 ASP A N 1
ATOM 2215 C CA . ASP A 1 288 ? 12.797 -20.107 -1.866 1.00 92.75 288 ASP A CA 1
ATOM 2216 C C . ASP A 1 288 ? 13.194 -20.224 -0.380 1.00 92.75 288 ASP A C 1
ATOM 2218 O O . ASP A 1 288 ? 14.066 -21.021 -0.034 1.00 92.75 288 ASP A O 1
ATOM 2222 N N . GLY A 1 289 ? 12.560 -19.448 0.505 1.00 91.94 289 GLY A N 1
ATOM 2223 C CA . GLY A 1 289 ? 12.845 -19.395 1.937 1.00 91.94 289 GLY A CA 1
ATOM 2224 C C . GLY A 1 289 ? 14.006 -18.472 2.314 1.00 91.94 289 GLY A C 1
ATOM 2225 O O . GLY A 1 289 ? 14.283 -18.301 3.502 1.00 91.94 289 GLY A O 1
ATOM 2226 N N . SER A 1 290 ? 14.686 -17.853 1.344 1.00 90.50 290 SER A N 1
ATOM 2227 C CA . SER A 1 290 ? 15.724 -16.864 1.633 1.00 90.50 290 SER A CA 1
ATOM 2228 C C . SER A 1 290 ? 15.118 -15.535 2.100 1.00 90.50 290 SER A C 1
ATOM 2230 O O . SER A 1 290 ? 13.956 -15.223 1.854 1.00 90.50 290 SER A O 1
ATOM 2232 N N . GLN A 1 291 ? 15.894 -14.731 2.824 1.00 90.12 291 GLN A N 1
ATOM 2233 C CA . GLN A 1 291 ? 15.431 -13.438 3.325 1.00 90.12 291 GLN A CA 1
ATOM 2234 C C . GLN A 1 291 ? 15.370 -12.396 2.197 1.00 90.12 291 GLN A C 1
ATOM 2236 O O . GLN A 1 291 ? 16.332 -12.247 1.438 1.00 90.12 291 GLN A O 1
ATOM 2241 N N . GLN A 1 292 ? 14.283 -11.618 2.137 1.00 91.12 292 GLN A N 1
ATOM 2242 C CA . GLN A 1 292 ? 14.207 -10.430 1.289 1.00 91.12 292 GLN A CA 1
ATOM 2243 C C . GLN A 1 292 ? 15.294 -9.440 1.704 1.00 91.12 292 GLN A C 1
ATOM 2245 O O . GLN A 1 292 ? 15.400 -9.037 2.864 1.00 91.12 292 GLN A O 1
ATOM 2250 N N . ARG A 1 293 ? 16.094 -9.009 0.737 1.00 90.69 293 ARG A N 1
ATOM 2251 C CA . ARG A 1 293 ? 17.212 -8.105 0.992 1.00 90.69 293 ARG A CA 1
ATOM 2252 C C . ARG A 1 293 ? 16.764 -6.667 0.832 1.00 90.69 293 ARG A C 1
ATOM 2254 O O . ARG A 1 293 ? 16.023 -6.349 -0.095 1.00 90.69 293 ARG A O 1
ATOM 2261 N N . ILE A 1 294 ? 17.276 -5.812 1.708 1.00 95.69 294 ILE A N 1
ATOM 2262 C CA . ILE A 1 294 ? 17.081 -4.372 1.604 1.00 95.69 294 ILE A CA 1
ATOM 2263 C C . ILE A 1 294 ? 18.005 -3.845 0.513 1.00 95.69 294 ILE A C 1
ATOM 2265 O O . ILE A 1 294 ? 19.199 -4.148 0.513 1.00 95.69 294 ILE A O 1
ATOM 2269 N N . PHE A 1 295 ? 17.444 -3.118 -0.446 1.00 95.94 295 PHE A N 1
ATOM 2270 C CA . PHE A 1 295 ? 18.203 -2.404 -1.471 1.00 95.94 295 PHE A CA 1
ATOM 2271 C C . PHE A 1 295 ? 18.124 -0.909 -1.203 1.00 95.94 295 PHE A C 1
ATOM 2273 O O . PHE A 1 295 ? 17.059 -0.395 -0.865 1.00 95.94 295 PHE A O 1
ATOM 2280 N N . ALA A 1 296 ? 19.236 -0.206 -1.363 1.00 97.69 296 ALA A N 1
ATOM 2281 C CA . ALA A 1 296 ? 19.238 1.239 -1.254 1.00 97.69 296 ALA A CA 1
ATOM 2282 C C . ALA A 1 296 ? 20.024 1.891 -2.371 1.00 97.69 296 ALA A C 1
ATOM 2284 O O . ALA A 1 296 ? 20.946 1.295 -2.923 1.00 97.69 296 ALA A O 1
ATOM 2285 N N . PHE A 1 297 ? 19.681 3.133 -2.670 1.00 97.94 297 PHE A N 1
ATOM 2286 C CA . PHE A 1 297 ? 20.470 3.970 -3.556 1.00 97.94 297 PHE A CA 1
ATOM 2287 C C . PHE A 1 297 ? 20.546 5.384 -2.999 1.00 97.94 297 PHE A C 1
ATOM 2289 O O . PHE A 1 297 ? 19.560 5.920 -2.494 1.00 97.94 297 PHE A O 1
ATOM 2296 N N . SER A 1 298 ? 21.737 5.962 -3.023 1.00 97.88 298 SER A N 1
ATOM 2297 C CA . SER A 1 298 ? 21.978 7.303 -2.511 1.00 97.88 298 SER A CA 1
ATOM 2298 C C . SER A 1 298 ? 21.688 8.365 -3.569 1.00 97.88 298 SER A C 1
ATOM 2300 O O . SER A 1 298 ? 21.724 8.112 -4.770 1.00 97.88 298 SER A O 1
ATOM 2302 N N . GLU A 1 299 ? 21.350 9.564 -3.110 1.00 97.56 299 GLU A N 1
ATOM 2303 C CA . GLU A 1 299 ? 21.507 10.774 -3.895 1.00 97.56 299 GLU A CA 1
ATOM 2304 C C . GLU A 1 299 ? 22.808 11.460 -3.482 1.00 97.56 299 GLU A C 1
ATOM 2306 O O . GLU A 1 299 ? 22.906 12.089 -2.425 1.00 97.56 299 GLU A O 1
ATOM 2311 N N . VAL A 1 300 ? 23.805 11.371 -4.353 1.00 97.00 300 VAL A N 1
ATOM 2312 C CA . VAL A 1 300 ? 25.039 12.145 -4.258 1.00 97.00 300 VAL A CA 1
ATOM 2313 C C . VAL A 1 300 ? 25.135 13.004 -5.511 1.00 97.00 300 VAL A C 1
ATOM 2315 O O . VAL A 1 300 ? 25.596 12.548 -6.551 1.00 97.00 300 VAL A O 1
ATOM 2318 N N . PHE A 1 301 ? 24.660 14.250 -5.436 1.00 95.19 301 PHE A N 1
ATOM 2319 C CA . PHE A 1 301 ? 24.645 15.171 -6.578 1.00 95.19 301 PHE A CA 1
ATOM 2320 C C . PHE A 1 301 ? 26.077 15.588 -6.978 1.00 95.19 301 PHE A C 1
ATOM 2322 O O . PHE A 1 301 ? 26.593 16.628 -6.563 1.00 95.19 301 PHE A O 1
ATOM 2329 N N . ASP A 1 302 ? 26.756 14.741 -7.754 1.00 95.31 302 ASP A N 1
ATOM 2330 C CA . ASP A 1 302 ? 28.120 14.952 -8.236 1.00 95.31 302 ASP A CA 1
ATOM 2331 C C . ASP A 1 302 ? 28.364 14.201 -9.559 1.00 95.31 302 ASP A C 1
ATOM 2333 O O . ASP A 1 302 ? 27.877 13.095 -9.775 1.00 95.31 302 ASP A O 1
ATOM 2337 N N . GLY A 1 303 ? 29.132 14.805 -10.468 1.00 94.69 303 GLY A N 1
ATOM 2338 C CA . GLY A 1 303 ? 29.534 14.172 -11.729 1.00 94.69 303 GLY A CA 1
ATOM 2339 C C . GLY A 1 303 ? 30.815 13.337 -11.612 1.00 94.69 303 GLY A C 1
ATOM 2340 O O . GLY A 1 303 ? 31.199 12.661 -12.567 1.00 94.69 303 GLY A O 1
ATOM 2341 N N . ASN A 1 304 ? 31.515 13.396 -10.476 1.00 95.31 304 ASN A N 1
ATOM 2342 C CA . ASN A 1 304 ? 32.756 12.668 -10.258 1.00 95.31 304 ASN A CA 1
ATOM 2343 C C . ASN A 1 304 ? 32.492 11.225 -9.804 1.00 95.31 304 ASN A C 1
ATOM 2345 O O . ASN A 1 304 ? 32.148 10.970 -8.653 1.00 95.31 304 ASN A O 1
ATOM 2349 N N . MET A 1 305 ? 32.755 10.263 -10.689 1.00 94.38 305 MET A N 1
ATOM 2350 C CA . MET A 1 305 ? 32.565 8.833 -10.410 1.00 94.38 305 MET A CA 1
ATOM 2351 C C . MET A 1 305 ? 33.379 8.322 -9.212 1.00 94.38 305 MET A C 1
ATOM 2353 O O . MET A 1 305 ? 32.931 7.419 -8.515 1.00 94.38 305 MET A O 1
ATOM 2357 N N . GLY A 1 306 ? 34.568 8.875 -8.950 1.00 93.38 306 GLY A N 1
ATOM 2358 C CA . GLY A 1 306 ? 35.390 8.493 -7.798 1.00 93.38 306 GLY A CA 1
ATOM 2359 C C . GLY A 1 306 ? 34.796 8.945 -6.461 1.00 93.38 306 GLY A C 1
ATOM 2360 O O . GLY A 1 306 ? 34.996 8.277 -5.447 1.00 93.38 306 GLY A O 1
ATOM 2361 N N . THR A 1 307 ? 34.039 10.045 -6.457 1.00 94.19 307 THR A N 1
ATOM 2362 C CA . THR A 1 307 ? 33.239 10.470 -5.301 1.00 94.19 307 THR A CA 1
ATOM 2363 C C . THR A 1 307 ? 32.091 9.492 -5.070 1.00 94.19 307 THR A C 1
ATOM 2365 O O . THR A 1 307 ? 31.992 8.936 -3.980 1.00 94.19 307 THR A O 1
ATOM 2368 N N . LEU A 1 308 ? 31.286 9.215 -6.102 1.00 96.19 308 LEU A N 1
ATOM 2369 C CA . LEU A 1 308 ? 30.116 8.324 -6.023 1.00 96.19 308 LEU A CA 1
ATOM 2370 C C . LEU A 1 308 ? 30.489 6.910 -5.554 1.00 96.19 308 LEU A C 1
ATOM 2372 O O . LEU A 1 308 ? 29.812 6.330 -4.711 1.00 96.19 308 LEU A O 1
ATOM 2376 N N . GLN A 1 309 ? 31.633 6.381 -6.003 1.00 94.88 309 GLN A N 1
ATOM 2377 C CA . GLN A 1 309 ? 32.118 5.060 -5.580 1.00 94.88 309 GLN A CA 1
ATOM 2378 C C . GLN A 1 309 ? 32.278 4.906 -4.058 1.00 94.88 309 GLN A C 1
ATOM 2380 O O . GLN A 1 309 ? 32.132 3.809 -3.526 1.00 94.88 309 GLN A O 1
ATOM 2385 N N . GLN A 1 310 ? 32.529 5.992 -3.320 1.00 93.69 310 GLN A N 1
ATOM 2386 C CA . GLN A 1 310 ? 32.634 5.945 -1.854 1.00 93.69 310 GLN A CA 1
ATOM 2387 C C . GLN A 1 310 ? 31.285 5.667 -1.174 1.00 93.69 310 GLN A C 1
ATOM 2389 O O . GLN A 1 310 ? 31.241 5.258 -0.011 1.00 93.69 310 GLN A O 1
ATOM 2394 N N . TYR A 1 311 ? 30.189 5.866 -1.904 1.00 95.69 311 TYR A N 1
ATOM 2395 C CA . TYR A 1 311 ? 28.822 5.631 -1.470 1.00 95.69 311 TYR A CA 1
ATOM 2396 C C . TYR A 1 311 ? 28.277 4.295 -1.986 1.00 95.69 311 TYR A C 1
ATOM 2398 O O . TYR A 1 311 ? 27.143 3.960 -1.680 1.00 95.69 311 TYR A O 1
ATOM 2406 N N . ILE A 1 312 ? 29.047 3.472 -2.691 1.00 95.44 312 ILE A N 1
ATOM 2407 C CA . ILE A 1 312 ? 28.554 2.179 -3.174 1.00 95.44 312 ILE A CA 1
ATOM 2408 C C . ILE A 1 312 ? 29.087 1.056 -2.290 1.00 95.44 312 ILE A C 1
ATOM 2410 O O . ILE A 1 312 ? 30.255 1.023 -1.899 1.00 95.44 312 ILE A O 1
ATOM 2414 N N . ARG A 1 313 ? 28.211 0.105 -1.954 1.00 93.56 313 ARG A N 1
ATOM 2415 C CA . ARG A 1 313 ? 28.593 -1.126 -1.260 1.00 93.56 313 ARG A CA 1
ATOM 2416 C C . ARG A 1 313 ? 27.682 -2.275 -1.677 1.00 93.56 313 ARG A C 1
ATOM 2418 O O . ARG A 1 313 ? 26.522 -2.325 -1.278 1.00 93.56 313 ARG A O 1
ATOM 2425 N N . LYS A 1 314 ? 28.230 -3.231 -2.432 1.00 91.56 314 LYS A N 1
ATOM 2426 C CA . LYS A 1 314 ? 27.510 -4.406 -2.962 1.00 91.56 314 LYS A CA 1
ATOM 2427 C C . LYS A 1 314 ? 28.120 -5.746 -2.529 1.00 91.56 314 LYS A C 1
ATOM 2429 O O . LYS A 1 314 ? 28.132 -6.716 -3.283 1.00 91.56 314 LYS A O 1
ATOM 2434 N N . ASP A 1 315 ? 28.623 -5.829 -1.300 1.00 91.06 315 ASP A N 1
ATOM 2435 C CA . ASP A 1 315 ? 29.243 -7.043 -0.748 1.00 91.06 315 ASP A CA 1
ATOM 2436 C C . ASP A 1 315 ? 28.224 -8.049 -0.177 1.00 91.06 315 ASP A C 1
ATOM 2438 O O . ASP A 1 315 ? 28.619 -9.104 0.322 1.00 91.06 315 ASP A O 1
ATOM 2442 N N . TYR A 1 316 ? 26.910 -7.798 -0.287 1.00 84.12 316 TYR A N 1
ATOM 2443 C CA . TYR A 1 316 ? 25.884 -8.722 0.216 1.00 84.12 316 TYR A CA 1
ATOM 2444 C C . TYR A 1 316 ? 26.008 -10.139 -0.355 1.00 84.12 316 TYR A C 1
ATOM 2446 O O . TYR A 1 316 ? 25.840 -11.100 0.389 1.00 84.12 316 TYR A O 1
ATOM 2454 N N . ASN A 1 317 ? 26.324 -10.307 -1.641 1.00 76.06 317 ASN A N 1
ATOM 2455 C CA . ASN A 1 317 ? 26.454 -11.636 -2.258 1.00 76.06 317 ASN A CA 1
ATOM 2456 C C . ASN A 1 317 ? 27.828 -12.286 -2.075 1.00 76.06 317 ASN A C 1
ATOM 2458 O O . ASN A 1 317 ? 27.937 -13.506 -2.146 1.00 76.06 317 ASN A O 1
ATOM 2462 N N . THR A 1 318 ? 28.867 -11.487 -1.860 1.00 76.12 318 THR A N 1
ATOM 2463 C CA . THR A 1 318 ? 30.268 -11.925 -1.937 1.00 76.12 318 THR A CA 1
ATOM 2464 C C . THR A 1 318 ? 30.973 -11.932 -0.578 1.00 76.12 318 THR A C 1
ATOM 2466 O O . THR A 1 318 ? 32.055 -12.499 -0.458 1.00 76.12 318 THR A O 1
ATOM 2469 N N . GLY A 1 319 ? 30.371 -11.327 0.451 1.00 73.94 319 GLY A N 1
ATOM 2470 C CA . GLY A 1 319 ? 30.939 -11.215 1.794 1.00 73.94 319 GLY A CA 1
ATOM 2471 C C . GLY A 1 319 ? 30.879 -12.495 2.640 1.00 73.94 319 GLY A C 1
ATOM 2472 O O . GLY A 1 319 ? 30.291 -13.510 2.264 1.00 73.94 319 GLY A O 1
ATOM 2473 N N . THR A 1 320 ? 31.457 -12.428 3.844 1.00 78.75 320 THR A N 1
ATOM 2474 C CA . THR A 1 320 ? 31.509 -13.530 4.830 1.00 78.75 320 THR A CA 1
ATOM 2475 C C . THR A 1 320 ? 30.178 -13.713 5.556 1.00 78.75 320 THR A C 1
ATOM 2477 O O . THR A 1 320 ? 29.505 -12.740 5.902 1.00 78.75 320 THR A O 1
ATOM 2480 N N . VAL A 1 321 ? 29.691 -14.954 5.703 1.00 78.81 321 VAL A N 1
ATOM 2481 C CA . VAL A 1 321 ? 28.389 -15.247 6.355 1.00 78.81 321 VAL A CA 1
ATOM 2482 C C . VAL A 1 321 ? 28.488 -14.920 7.842 1.00 78.81 321 VAL A C 1
ATOM 2484 O O . VAL A 1 321 ? 29.524 -15.165 8.449 1.00 78.81 321 VAL A O 1
ATOM 2487 N N . GLY A 1 322 ? 27.440 -14.322 8.415 1.00 81.75 322 GLY A N 1
ATOM 2488 C CA . GLY A 1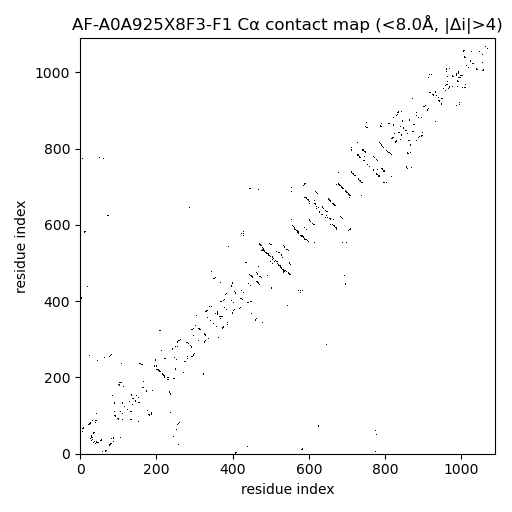 322 ? 27.465 -13.853 9.807 1.00 81.75 322 GLY A CA 1
ATOM 2489 C C . GLY A 1 322 ? 28.213 -12.530 10.015 1.00 81.75 322 GLY A C 1
ATOM 2490 O O . GLY A 1 322 ? 28.529 -12.182 11.152 1.00 81.75 322 GLY A O 1
ATOM 2491 N N . SER A 1 323 ? 28.488 -11.786 8.938 1.00 90.00 323 SER A N 1
ATOM 2492 C CA . SER A 1 323 ? 29.051 -10.436 8.991 1.00 90.00 323 SER A CA 1
ATOM 2493 C C . SER A 1 323 ? 28.118 -9.418 8.336 1.00 90.00 323 SER A C 1
ATOM 2495 O O . SER A 1 323 ? 27.406 -9.776 7.401 1.00 90.00 323 SER A O 1
ATOM 2497 N N . VAL A 1 324 ? 28.114 -8.169 8.816 1.00 91.75 324 VAL A N 1
ATOM 2498 C CA . VAL A 1 324 ? 27.346 -7.064 8.217 1.00 91.75 324 VAL A CA 1
ATOM 2499 C C . VAL A 1 324 ? 27.792 -6.831 6.774 1.00 91.75 324 VAL A C 1
ATOM 2501 O O . VAL A 1 324 ? 28.979 -6.638 6.501 1.00 91.75 324 VAL A O 1
ATOM 2504 N N . ARG A 1 325 ? 26.827 -6.785 5.851 1.00 91.12 325 ARG A N 1
ATOM 2505 C CA . ARG A 1 325 ? 27.038 -6.538 4.416 1.00 91.12 325 ARG A CA 1
ATOM 2506 C C . ARG A 1 325 ? 26.080 -5.469 3.896 1.00 91.12 325 ARG A C 1
ATOM 2508 O O . ARG A 1 325 ? 24.967 -5.356 4.402 1.00 91.12 325 ARG A O 1
ATOM 2515 N N . GLY A 1 326 ? 26.503 -4.743 2.868 1.00 91.56 326 GLY A N 1
ATOM 2516 C CA . GLY A 1 326 ? 25.732 -3.710 2.187 1.00 91.56 326 GLY A CA 1
ATOM 2517 C C . GLY A 1 326 ? 25.182 -4.165 0.837 1.00 91.56 326 GLY A C 1
ATOM 2518 O O . GLY A 1 326 ? 25.768 -4.989 0.127 1.00 91.56 326 GLY A O 1
ATOM 2519 N N . ASN A 1 327 ? 24.031 -3.598 0.493 1.00 94.44 327 ASN A N 1
ATOM 2520 C CA . ASN A 1 327 ? 23.385 -3.705 -0.811 1.00 94.44 327 ASN A CA 1
ATOM 2521 C C . ASN A 1 327 ? 22.885 -2.311 -1.218 1.00 94.44 327 ASN A C 1
ATOM 2523 O O . ASN A 1 327 ? 21.684 -2.045 -1.290 1.00 94.44 327 ASN A O 1
ATOM 2527 N N . ARG A 1 328 ? 23.848 -1.404 -1.375 1.00 95.06 328 ARG A N 1
ATOM 2528 C CA . ARG A 1 328 ? 23.642 0.025 -1.575 1.00 95.06 328 ARG A CA 1
ATOM 2529 C C . ARG A 1 328 ? 24.368 0.500 -2.827 1.00 95.06 328 ARG A C 1
ATOM 2531 O O . ARG A 1 328 ? 25.522 0.135 -3.053 1.00 95.06 328 ARG A O 1
ATOM 2538 N N . ASP A 1 329 ? 23.668 1.289 -3.622 1.00 96.69 329 ASP A N 1
ATOM 2539 C CA . ASP A 1 329 ? 24.103 1.849 -4.899 1.00 96.69 329 ASP A CA 1
ATOM 2540 C C . ASP A 1 329 ? 24.007 3.385 -4.881 1.00 96.69 329 ASP A C 1
ATOM 2542 O O . ASP A 1 329 ? 23.701 3.974 -3.841 1.00 96.69 329 ASP A O 1
ATOM 2546 N N . ASP A 1 330 ? 24.235 4.033 -6.019 1.00 97.56 330 ASP A N 1
ATOM 2547 C CA . ASP A 1 330 ? 24.111 5.487 -6.161 1.00 97.56 330 ASP A CA 1
ATOM 2548 C C . ASP A 1 330 ? 23.331 5.870 -7.427 1.00 97.56 330 ASP A C 1
ATOM 2550 O O . ASP A 1 330 ? 23.310 5.124 -8.416 1.00 97.56 330 ASP A O 1
ATOM 2554 N N . LEU A 1 331 ? 22.668 7.027 -7.403 1.00 98.31 331 LEU A N 1
ATOM 2555 C CA . LEU A 1 331 ? 22.065 7.601 -8.607 1.00 98.31 331 LEU A CA 1
ATOM 2556 C C . LEU A 1 331 ? 23.166 7.947 -9.619 1.00 98.31 331 LEU A C 1
ATOM 2558 O O . LEU A 1 331 ? 24.153 8.603 -9.290 1.00 98.31 331 LEU A O 1
ATOM 2562 N N . ASP A 1 332 ? 22.989 7.536 -10.877 1.00 97.94 332 ASP A N 1
ATOM 2563 C CA . ASP A 1 332 ? 24.000 7.715 -11.929 1.00 97.94 332 ASP A CA 1
ATOM 2564 C C . ASP A 1 332 ? 23.979 9.146 -12.503 1.00 97.94 332 ASP A C 1
ATOM 2566 O O . ASP A 1 332 ? 23.585 9.395 -13.647 1.00 97.94 332 ASP A O 1
ATOM 2570 N N . PHE A 1 333 ? 24.379 10.114 -11.675 1.00 98.19 333 PHE A N 1
ATOM 2571 C CA . PHE A 1 333 ? 24.513 11.523 -12.050 1.00 98.19 333 PHE A CA 1
ATOM 2572 C C . PHE A 1 333 ? 25.466 11.779 -13.233 1.00 98.19 333 PHE A C 1
ATOM 2574 O O . PHE A 1 333 ? 25.124 12.610 -14.080 1.00 98.19 333 PHE A O 1
ATOM 2581 N N . PRO A 1 334 ? 26.615 11.085 -13.371 1.00 98.00 334 PRO A N 1
ATOM 2582 C CA . PRO A 1 334 ? 27.489 11.225 -14.531 1.00 98.00 334 PRO A CA 1
ATOM 2583 C C . PRO A 1 334 ? 26.752 10.916 -15.839 1.00 98.00 334 PRO A C 1
ATOM 2585 O O . PRO A 1 334 ? 26.800 11.718 -16.779 1.00 98.00 334 PRO A O 1
ATOM 2588 N N . LEU A 1 335 ? 25.981 9.821 -15.876 1.00 98.06 335 LEU A N 1
ATOM 2589 C CA . LEU A 1 335 ? 25.144 9.502 -17.028 1.00 98.06 335 LEU A CA 1
ATOM 2590 C C . LEU A 1 335 ? 24.012 10.520 -17.220 1.00 98.06 335 LEU A C 1
ATOM 2592 O O . LEU A 1 335 ? 23.758 10.945 -18.349 1.00 98.06 335 LEU A O 1
ATOM 2596 N N . PHE A 1 336 ? 23.346 10.937 -16.142 1.00 98.25 336 PHE A N 1
ATOM 2597 C CA . PHE A 1 336 ? 22.292 11.953 -16.190 1.00 98.25 336 PHE A CA 1
ATOM 2598 C C . PHE A 1 336 ? 22.785 13.266 -16.825 1.00 98.25 336 PHE A C 1
ATOM 2600 O O . PHE A 1 336 ? 22.178 13.746 -17.787 1.00 98.25 336 PHE A O 1
ATOM 2607 N N . PHE A 1 337 ? 23.914 13.817 -16.364 1.00 98.25 337 PHE A N 1
ATOM 2608 C CA . PHE A 1 337 ? 24.496 15.040 -16.926 1.00 98.25 337 PHE A CA 1
ATOM 2609 C C . PHE A 1 337 ? 24.936 14.845 -18.377 1.00 98.25 337 PHE A C 1
ATOM 2611 O O . PHE A 1 337 ? 24.735 15.730 -19.212 1.00 98.25 337 PHE A O 1
ATOM 2618 N N . ALA A 1 338 ? 25.506 13.684 -18.711 1.00 98.06 338 ALA A N 1
ATOM 2619 C CA . ALA A 1 338 ? 25.881 13.375 -20.083 1.00 98.06 338 ALA A CA 1
ATOM 2620 C C . ALA A 1 338 ? 24.661 13.366 -21.013 1.00 98.06 338 ALA A C 1
ATOM 2622 O O . ALA A 1 338 ? 24.704 14.000 -22.069 1.00 98.06 338 ALA A O 1
ATOM 2623 N N . MET A 1 339 ? 23.560 12.722 -20.614 1.00 98.25 339 MET A N 1
ATOM 2624 C CA . MET A 1 339 ? 22.304 12.750 -21.368 1.00 98.25 339 MET A CA 1
ATOM 2625 C C . MET A 1 339 ? 21.760 14.176 -21.484 1.00 98.25 339 MET A C 1
ATOM 2627 O O . MET A 1 339 ? 21.443 14.613 -22.588 1.00 98.25 339 MET A O 1
ATOM 2631 N N . GLN A 1 340 ? 21.713 14.934 -20.385 1.00 96.81 340 GLN A N 1
ATOM 2632 C CA . GLN A 1 340 ? 21.234 16.319 -20.382 1.00 96.81 340 GLN A CA 1
ATOM 2633 C C . GLN A 1 340 ? 22.012 17.211 -21.363 1.00 96.81 340 GLN A C 1
ATOM 2635 O O . GLN A 1 340 ? 21.406 17.985 -22.102 1.00 96.81 340 GLN A O 1
ATOM 2640 N N . ASN A 1 341 ? 23.337 17.061 -21.418 1.00 97.12 341 ASN A N 1
ATOM 2641 C CA . ASN A 1 341 ? 24.217 17.893 -22.240 1.00 97.12 341 ASN A CA 1
ATOM 2642 C C . ASN A 1 341 ? 24.312 17.460 -23.714 1.00 97.12 341 ASN A C 1
ATOM 2644 O O . ASN A 1 341 ? 24.757 18.257 -24.543 1.00 97.12 341 ASN A O 1
ATOM 2648 N N . ASN A 1 342 ? 23.926 16.220 -24.045 1.00 98.12 342 ASN A N 1
ATOM 2649 C CA . ASN A 1 342 ? 24.131 15.627 -25.376 1.00 98.12 342 ASN A CA 1
ATOM 2650 C C . ASN A 1 342 ? 22.845 15.120 -26.053 1.00 98.12 342 ASN A C 1
ATOM 2652 O O . ASN A 1 342 ? 22.917 14.617 -27.171 1.00 98.12 342 ASN A O 1
ATOM 2656 N N . LEU A 1 343 ? 21.682 15.244 -25.410 1.00 97.81 343 LEU A N 1
ATOM 2657 C CA . LEU A 1 343 ? 20.365 14.914 -25.967 1.00 97.81 343 LEU A CA 1
ATOM 2658 C C . LEU A 1 343 ? 19.464 16.161 -25.967 1.00 97.81 343 LEU A C 1
ATOM 2660 O O . LEU A 1 343 ? 18.359 16.181 -25.420 1.00 97.81 343 LEU A O 1
ATOM 2664 N N . THR A 1 344 ? 19.990 17.236 -26.553 1.00 97.25 344 THR A N 1
ATOM 2665 C CA . THR A 1 344 ? 19.404 18.582 -26.562 1.00 97.25 344 THR A CA 1
ATOM 2666 C C . THR A 1 344 ? 18.606 18.854 -27.840 1.00 97.25 344 THR A C 1
ATOM 2668 O O . THR A 1 344 ? 18.692 18.105 -28.815 1.00 97.25 344 THR A O 1
ATOM 2671 N N . ALA A 1 345 ? 17.890 19.983 -27.878 1.00 96.06 345 ALA A N 1
ATOM 2672 C CA . ALA A 1 345 ? 17.275 20.492 -29.106 1.00 96.06 345 ALA A CA 1
ATOM 2673 C C . ALA A 1 345 ? 18.308 20.945 -30.167 1.00 96.06 345 ALA A C 1
ATOM 2675 O O . ALA A 1 345 ? 17.969 21.099 -31.341 1.00 96.06 345 ALA A O 1
ATOM 2676 N N . ASN A 1 346 ? 19.577 21.148 -29.784 1.00 95.19 346 ASN A N 1
ATOM 2677 C CA . ASN A 1 346 ? 20.668 21.475 -30.699 1.00 95.19 346 ASN A CA 1
ATOM 2678 C C . ASN A 1 346 ? 21.377 20.198 -31.180 1.00 95.19 346 ASN A C 1
ATOM 2680 O O . ASN A 1 346 ? 22.409 19.791 -30.644 1.00 95.19 346 ASN A O 1
ATOM 2684 N N . GLY A 1 347 ? 20.852 19.600 -32.252 1.00 90.62 347 GLY A N 1
ATOM 2685 C CA . GLY A 1 347 ? 21.386 18.358 -32.825 1.00 90.62 347 GLY A CA 1
ATOM 2686 C C . GLY A 1 347 ? 22.863 18.398 -33.247 1.00 90.62 347 GLY A C 1
ATOM 2687 O O . GLY A 1 347 ? 23.475 17.345 -33.374 1.00 90.62 347 GLY A O 1
ATOM 2688 N N . VAL A 1 348 ? 23.468 19.578 -33.448 1.00 92.19 348 VAL A N 1
ATOM 2689 C CA . VAL A 1 348 ? 24.896 19.697 -33.811 1.00 92.19 348 VAL A CA 1
ATOM 2690 C C . VAL A 1 348 ? 25.812 19.407 -32.617 1.00 92.19 348 VAL A C 1
ATOM 2692 O O . VAL A 1 348 ? 26.886 18.823 -32.804 1.00 92.19 348 VAL A O 1
ATOM 2695 N N . GLN A 1 349 ? 25.385 19.819 -31.417 1.00 95.19 349 GLN A N 1
ATOM 2696 C CA . GLN A 1 349 ? 26.096 19.606 -30.153 1.00 95.19 349 GLN A CA 1
ATOM 2697 C C . GLN A 1 349 ? 25.963 18.166 -29.657 1.00 95.19 349 GLN A C 1
ATOM 2699 O O . GLN A 1 349 ? 26.867 17.669 -28.991 1.00 95.19 349 GLN A O 1
ATOM 2704 N N . ASN A 1 350 ? 24.847 17.513 -29.973 1.00 97.50 350 ASN A N 1
ATOM 2705 C CA . ASN A 1 350 ? 24.560 16.168 -29.505 1.00 97.50 350 ASN A CA 1
ATOM 2706 C C . ASN A 1 350 ? 25.657 15.168 -29.935 1.00 97.50 350 ASN A C 1
ATOM 2708 O O . ASN A 1 350 ? 26.112 15.172 -31.083 1.00 97.50 350 ASN A O 1
ATOM 2712 N N . ASP A 1 351 ? 26.091 14.317 -29.000 1.00 97.50 351 ASP A N 1
ATOM 2713 C CA . ASP A 1 351 ? 27.167 13.345 -29.212 1.00 97.50 351 ASP A CA 1
ATOM 2714 C C . ASP A 1 351 ? 26.982 12.085 -28.349 1.00 97.50 351 ASP A C 1
ATOM 2716 O O . ASP A 1 351 ? 27.175 12.103 -27.132 1.00 97.50 351 ASP A O 1
ATOM 2720 N N . TRP A 1 352 ? 26.640 10.959 -28.978 1.00 97.81 352 TRP A N 1
ATOM 2721 C CA . TRP A 1 352 ? 26.476 9.677 -28.286 1.00 97.81 352 TRP A CA 1
ATOM 2722 C C . TRP A 1 352 ? 27.776 9.125 -27.699 1.00 97.81 352 TRP A C 1
ATOM 2724 O O . TRP A 1 352 ? 27.725 8.384 -26.714 1.00 97.81 352 TRP A O 1
ATOM 2734 N N . ARG A 1 353 ? 28.946 9.507 -28.226 1.00 95.62 353 ARG A N 1
ATOM 2735 C CA . ARG A 1 353 ? 30.251 9.091 -27.679 1.00 95.62 353 ARG A CA 1
ATOM 2736 C C . ARG A 1 353 ? 30.438 9.606 -26.255 1.00 95.62 353 ARG A C 1
ATOM 2738 O O . ARG A 1 353 ? 31.042 8.914 -25.440 1.00 95.62 353 ARG A O 1
ATOM 2745 N N . SER A 1 354 ? 29.869 10.775 -25.965 1.00 96.25 354 SER A N 1
ATOM 2746 C CA . SER A 1 354 ? 29.877 11.411 -24.647 1.00 96.25 354 SER A CA 1
ATOM 2747 C C . SER A 1 354 ? 28.844 10.827 -23.685 1.00 96.25 354 SER A C 1
ATOM 2749 O O . SER A 1 354 ? 28.935 11.091 -22.495 1.00 96.25 354 SER A O 1
ATOM 2751 N N . VAL A 1 355 ? 27.865 10.053 -24.171 1.00 97.50 355 VAL A N 1
ATOM 2752 C CA . VAL A 1 355 ? 26.798 9.459 -23.344 1.00 97.50 355 VAL A CA 1
ATOM 2753 C C . VAL A 1 355 ? 27.080 7.991 -23.044 1.00 97.50 355 VAL A C 1
ATOM 2755 O O . VAL A 1 355 ? 27.038 7.577 -21.889 1.00 97.50 355 VAL A O 1
ATOM 2758 N N . LYS A 1 356 ? 27.404 7.189 -24.067 1.00 94.25 356 LYS A N 1
ATOM 2759 C CA . LYS A 1 356 ? 27.440 5.721 -23.948 1.00 94.25 356 LYS A CA 1
ATOM 2760 C C . LYS A 1 356 ? 28.484 5.182 -22.963 1.00 94.25 356 LYS A C 1
ATOM 2762 O O . LYS A 1 356 ? 28.339 4.068 -22.480 1.00 94.25 356 LYS A O 1
ATOM 2767 N N . ASN A 1 357 ? 29.519 5.968 -22.666 1.00 91.12 357 ASN A N 1
ATOM 2768 C CA . ASN A 1 357 ? 30.599 5.611 -21.742 1.00 91.12 357 ASN A CA 1
ATOM 2769 C C . ASN A 1 357 ? 30.599 6.466 -20.462 1.00 91.12 357 ASN A C 1
ATOM 2771 O O . ASN A 1 357 ? 31.574 6.442 -19.719 1.00 91.12 357 ASN A O 1
ATOM 2775 N N . ALA A 1 358 ? 29.545 7.252 -20.224 1.00 95.81 358 ALA A N 1
ATOM 2776 C CA . ALA A 1 358 ? 29.483 8.191 -19.105 1.00 95.81 358 ALA A CA 1
ATOM 2777 C C . ALA A 1 358 ? 28.885 7.603 -17.824 1.00 95.81 358 ALA A C 1
ATOM 2779 O O . ALA A 1 358 ? 28.804 8.315 -16.833 1.00 95.81 358 ALA A O 1
ATOM 2780 N N . SER A 1 359 ? 28.446 6.344 -17.835 1.00 95.50 359 SER A N 1
ATOM 2781 C CA . SER A 1 359 ? 27.876 5.716 -16.645 1.00 95.50 359 SER A CA 1
ATOM 2782 C C . SER A 1 359 ? 28.933 5.454 -15.581 1.00 95.50 359 SER A C 1
ATOM 2784 O O . SER A 1 359 ? 30.022 4.970 -15.893 1.00 95.50 359 SER A O 1
ATOM 2786 N N . LEU A 1 360 ? 28.564 5.716 -14.325 1.00 94.44 360 LEU A N 1
ATOM 2787 C CA . LEU A 1 360 ? 29.277 5.313 -13.106 1.00 94.44 360 LEU A CA 1
ATOM 2788 C C . LEU A 1 360 ? 29.757 3.847 -13.136 1.00 94.44 360 LEU A C 1
ATOM 2790 O O . LEU A 1 360 ? 30.832 3.550 -12.615 1.00 94.44 360 LEU A O 1
ATOM 2794 N N . ASP A 1 361 ? 28.993 2.961 -13.779 1.00 93.88 361 ASP A N 1
ATOM 2795 C CA . ASP A 1 361 ? 29.270 1.527 -13.960 1.00 93.88 361 ASP A CA 1
ATOM 2796 C C . ASP A 1 361 ? 30.700 1.254 -14.461 1.00 93.88 361 ASP A C 1
ATOM 2798 O O . ASP A 1 361 ? 31.369 0.330 -14.010 1.00 93.88 361 ASP A O 1
ATOM 2802 N N . VAL A 1 362 ? 31.239 2.141 -15.311 1.00 93.69 362 VAL A N 1
ATOM 2803 C CA . VAL A 1 362 ? 32.597 2.001 -15.864 1.00 93.69 362 VAL A CA 1
ATOM 2804 C C . VAL A 1 362 ? 33.687 1.978 -14.790 1.00 93.69 362 VAL A C 1
ATOM 2806 O O . VAL A 1 362 ? 34.761 1.426 -15.018 1.00 93.69 362 VAL A O 1
ATOM 2809 N N . ASN A 1 363 ? 33.440 2.586 -13.629 1.00 92.00 363 ASN A N 1
ATOM 2810 C CA . ASN A 1 363 ? 34.415 2.683 -12.548 1.00 92.00 363 ASN A CA 1
ATOM 2811 C C . ASN A 1 363 ? 34.432 1.428 -11.651 1.00 92.00 363 ASN A C 1
ATOM 2813 O O . ASN A 1 363 ? 35.316 1.315 -10.806 1.00 92.00 363 ASN A O 1
ATOM 2817 N N . ASP A 1 364 ? 33.483 0.500 -11.829 1.00 90.88 364 ASP A N 1
ATOM 2818 C CA . ASP A 1 364 ? 33.468 -0.792 -11.133 1.00 90.88 364 ASP A CA 1
ATOM 2819 C C . ASP A 1 364 ? 34.481 -1.765 -11.756 1.00 90.88 364 ASP A C 1
ATOM 2821 O O . ASP A 1 364 ? 35.444 -2.181 -11.112 1.00 90.88 364 ASP A O 1
ATOM 2825 N N . ASP A 1 365 ? 34.302 -2.087 -13.041 1.00 91.50 365 ASP A N 1
ATOM 2826 C CA . ASP A 1 365 ? 35.084 -3.120 -13.735 1.00 91.50 365 ASP A CA 1
ATOM 2827 C C . ASP A 1 365 ? 35.591 -2.709 -15.133 1.00 91.50 365 ASP A C 1
ATOM 2829 O O . ASP A 1 365 ? 36.141 -3.528 -15.875 1.00 91.50 365 ASP A O 1
ATOM 2833 N N . GLY A 1 366 ? 35.450 -1.431 -15.497 1.00 92.12 366 GLY A N 1
ATOM 2834 C CA . GLY A 1 366 ? 35.830 -0.899 -16.807 1.00 92.12 366 GLY A CA 1
ATOM 2835 C C . GLY A 1 366 ? 34.744 -1.015 -17.881 1.00 92.12 366 GLY A C 1
ATOM 2836 O O . GLY A 1 366 ? 34.969 -0.565 -19.009 1.00 92.12 366 GLY A O 1
ATOM 2837 N N . LEU A 1 367 ? 33.572 -1.586 -17.574 1.00 92.06 367 LEU A N 1
ATOM 2838 C CA . LEU A 1 367 ? 32.464 -1.754 -18.515 1.00 92.06 367 LEU A CA 1
ATOM 2839 C C . LEU A 1 367 ? 31.313 -0.795 -18.181 1.00 92.06 367 LEU A C 1
ATOM 2841 O O . LEU A 1 367 ? 30.606 -0.957 -17.204 1.00 92.06 367 LEU A O 1
ATOM 2845 N N . ALA A 1 368 ? 31.052 0.189 -19.045 1.00 89.88 368 ALA A N 1
ATOM 2846 C CA . ALA A 1 368 ? 30.036 1.217 -18.774 1.00 89.88 368 ALA A CA 1
ATOM 2847 C C . ALA A 1 368 ? 28.566 0.743 -18.861 1.00 89.88 368 ALA A C 1
ATOM 2849 O O . ALA A 1 368 ? 27.653 1.527 -18.597 1.00 89.88 368 ALA A O 1
ATOM 2850 N N . ASN A 1 369 ? 28.300 -0.479 -19.332 1.00 93.75 369 ASN A N 1
ATOM 2851 C CA . ASN A 1 369 ? 26.954 -0.913 -19.730 1.00 93.75 369 ASN A CA 1
ATOM 2852 C C . ASN A 1 369 ? 26.646 -2.377 -19.381 1.00 93.75 369 ASN A C 1
ATOM 2854 O O . ASN A 1 369 ? 25.889 -3.025 -20.107 1.00 93.75 369 ASN A O 1
ATOM 2858 N N . ASN A 1 370 ? 27.229 -2.921 -18.310 1.00 93.94 370 ASN A N 1
ATOM 2859 C CA . ASN A 1 370 ? 26.875 -4.262 -17.827 1.00 93.94 370 ASN A CA 1
ATOM 2860 C C . ASN A 1 370 ? 25.895 -4.218 -16.638 1.00 93.94 370 ASN A C 1
ATOM 2862 O O . ASN A 1 370 ? 25.244 -5.227 -16.359 1.00 93.94 370 ASN A O 1
ATOM 2866 N N . GLY A 1 371 ? 25.700 -3.040 -16.037 1.00 92.56 371 GLY A N 1
ATOM 2867 C CA . GLY A 1 371 ? 24.721 -2.789 -14.990 1.00 92.56 371 GLY A CA 1
ATOM 2868 C C . GLY A 1 371 ? 25.127 -3.340 -13.628 1.00 92.56 371 GLY A C 1
ATOM 2869 O O . GLY A 1 371 ? 24.238 -3.649 -12.827 1.00 92.56 371 GLY A O 1
ATOM 2870 N N . SER A 1 372 ? 26.425 -3.514 -13.373 1.00 92.19 372 SER A N 1
ATOM 2871 C CA . SER A 1 372 ? 26.923 -3.962 -12.076 1.00 92.19 372 SER A CA 1
ATOM 2872 C C . SER A 1 372 ? 26.774 -2.872 -11.014 1.00 92.19 372 SER A C 1
ATOM 2874 O O . SER A 1 372 ? 26.515 -3.201 -9.850 1.00 92.19 372 SER A O 1
ATOM 2876 N N . GLN A 1 373 ? 26.822 -1.591 -11.395 1.00 94.44 373 GLN A N 1
ATOM 2877 C CA . GLN A 1 373 ? 26.634 -0.428 -10.525 1.00 94.44 373 GLN A CA 1
ATOM 2878 C C . GLN A 1 373 ? 25.870 0.727 -11.196 1.00 94.44 373 GLN A C 1
ATOM 2880 O O . GLN A 1 373 ? 25.784 0.838 -12.420 1.00 94.44 373 GLN A O 1
ATOM 2885 N N . GLY A 1 374 ? 25.300 1.596 -10.361 1.00 95.62 374 GLY A N 1
ATOM 2886 C CA . GLY A 1 374 ? 24.547 2.775 -10.762 1.00 95.62 374 GLY A CA 1
ATOM 2887 C C . GLY A 1 374 ? 23.059 2.524 -10.997 1.00 95.62 374 GLY A C 1
ATOM 2888 O O . GLY A 1 374 ? 22.635 1.547 -11.623 1.00 95.62 374 GLY A O 1
ATOM 2889 N N . VAL A 1 375 ? 22.249 3.471 -10.524 1.00 97.94 375 VAL A N 1
ATOM 2890 C CA . VAL A 1 375 ? 20.813 3.543 -10.800 1.00 97.94 375 VAL A CA 1
ATOM 2891 C C . VAL A 1 375 ? 20.563 4.650 -11.820 1.00 97.94 375 VAL A C 1
ATOM 2893 O O . VAL A 1 375 ? 20.640 5.839 -11.509 1.00 97.94 375 VAL A O 1
ATOM 2896 N N . ALA A 1 376 ? 20.271 4.259 -13.061 1.00 97.94 376 ALA A N 1
ATOM 2897 C CA . ALA A 1 376 ? 20.055 5.197 -14.155 1.00 97.94 376 ALA A CA 1
ATOM 2898 C C . ALA A 1 376 ? 18.706 5.919 -14.018 1.00 97.94 376 ALA A C 1
ATOM 2900 O O . ALA A 1 376 ? 17.685 5.316 -13.688 1.00 97.94 376 ALA A O 1
ATOM 2901 N N . PHE A 1 377 ? 18.670 7.209 -14.334 1.00 98.19 377 PHE A N 1
ATOM 2902 C CA . PHE A 1 377 ? 17.444 8.006 -14.338 1.00 98.19 377 PHE A CA 1
ATOM 2903 C C . PHE A 1 377 ? 17.550 9.129 -15.376 1.00 98.19 377 PHE A C 1
ATOM 2905 O O . PHE A 1 377 ? 18.644 9.537 -15.761 1.00 98.19 377 PHE A O 1
ATOM 2912 N N . VAL A 1 378 ? 16.406 9.604 -15.872 1.00 98.38 378 VAL A N 1
ATOM 2913 C CA . VAL A 1 378 ? 16.342 10.623 -16.942 1.00 98.38 378 VAL A CA 1
ATOM 2914 C C . VAL A 1 378 ? 15.903 11.985 -16.407 1.00 98.38 378 VAL A C 1
ATOM 2916 O O . VAL A 1 378 ? 16.325 13.018 -16.914 1.00 98.38 378 VAL A O 1
ATOM 2919 N N . SER A 1 379 ? 15.054 11.987 -15.385 1.00 96.56 379 SER A N 1
ATOM 2920 C CA . SER A 1 379 ? 14.488 13.168 -14.729 1.00 96.56 379 SER A CA 1
ATOM 2921 C C . SER A 1 379 ? 14.162 12.814 -13.280 1.00 96.56 379 SER A C 1
ATOM 2923 O O . SER A 1 379 ? 13.956 11.636 -12.979 1.00 96.56 379 SER A O 1
ATOM 2925 N N . SER A 1 380 ? 14.060 13.808 -12.404 1.00 96.00 380 SER A N 1
ATOM 2926 C CA . SER A 1 380 ? 13.705 13.625 -10.992 1.00 96.00 380 SER A CA 1
ATOM 2927 C C . SER A 1 380 ? 12.769 14.735 -10.514 1.00 96.00 380 SER A C 1
ATOM 2929 O O . SER A 1 380 ? 12.381 15.620 -11.280 1.00 96.00 380 SER A O 1
ATOM 2931 N N . HIS A 1 381 ? 12.430 14.704 -9.225 1.00 95.62 381 HIS A N 1
ATOM 2932 C CA . HIS A 1 381 ? 11.701 15.782 -8.574 1.00 95.62 381 HIS A CA 1
ATOM 2933 C C . HIS A 1 381 ? 12.482 17.111 -8.512 1.00 95.62 381 HIS A C 1
ATOM 2935 O O . HIS A 1 381 ? 11.854 18.144 -8.286 1.00 95.62 381 HIS A O 1
ATOM 2941 N N . ASP A 1 382 ? 13.789 17.115 -8.796 1.00 94.81 382 ASP A N 1
ATOM 2942 C CA . ASP A 1 382 ? 14.646 18.312 -8.824 1.00 94.81 382 ASP A CA 1
ATOM 2943 C C . ASP A 1 382 ? 14.884 18.855 -10.235 1.00 94.81 382 ASP A C 1
ATOM 2945 O O . ASP A 1 382 ? 15.092 20.058 -10.416 1.00 94.81 382 ASP A O 1
ATOM 2949 N N . SER A 1 383 ? 14.857 17.987 -11.256 1.00 93.75 383 SER A N 1
ATOM 2950 C CA . SER A 1 383 ? 15.323 18.334 -12.604 1.00 93.75 383 SER A CA 1
ATOM 2951 C C . SER A 1 383 ? 14.509 17.703 -13.739 1.00 93.75 383 SER A C 1
ATOM 2953 O O . SER A 1 383 ? 14.233 16.503 -13.750 1.00 93.75 383 SER A O 1
ATOM 2955 N N . PHE A 1 384 ? 14.192 18.523 -14.752 1.00 89.75 384 PHE A N 1
ATOM 2956 C CA . PHE A 1 384 ? 13.363 18.174 -15.918 1.00 89.75 384 PHE A CA 1
ATOM 2957 C C . PHE A 1 384 ? 14.046 17.248 -16.952 1.00 89.75 384 PHE A C 1
ATOM 2959 O O . PHE A 1 384 ? 13.379 16.776 -17.870 1.00 89.75 384 PHE A O 1
ATOM 2966 N N . GLY A 1 385 ? 15.343 16.945 -16.802 1.00 94.31 385 GLY A N 1
ATOM 2967 C CA . GLY A 1 385 ? 16.067 16.019 -17.686 1.00 94.31 385 GLY A CA 1
ATOM 2968 C C . GLY A 1 385 ? 16.446 16.585 -19.070 1.00 94.31 385 GLY A C 1
ATOM 2969 O O . GLY A 1 385 ? 16.453 17.805 -19.255 1.00 94.31 385 GLY A O 1
ATOM 2970 N N . PRO A 1 386 ? 16.826 15.724 -20.040 1.00 96.94 386 PRO A N 1
ATOM 2971 C CA . PRO A 1 386 ? 17.162 16.117 -21.412 1.00 96.94 386 PRO A CA 1
ATOM 2972 C C . PRO A 1 386 ? 15.928 16.456 -22.266 1.00 96.94 386 PRO A C 1
ATOM 2974 O O . PRO A 1 386 ? 14.837 15.934 -22.037 1.00 96.94 386 PRO A O 1
ATOM 2977 N N . HIS A 1 387 ? 16.129 17.250 -23.327 1.00 97.00 387 HIS A N 1
ATOM 2978 C CA . HIS A 1 387 ? 15.086 17.581 -24.316 1.00 97.00 387 HIS A CA 1
ATOM 2979 C C . HIS A 1 387 ? 14.526 16.322 -24.993 1.00 97.00 387 HIS A C 1
ATOM 2981 O O . HIS A 1 387 ? 13.317 16.092 -24.988 1.00 97.00 387 HIS A O 1
ATOM 2987 N N . LEU A 1 388 ? 15.404 15.445 -25.496 1.00 97.38 388 LEU A N 1
ATOM 2988 C CA . LEU A 1 388 ? 15.024 14.147 -26.071 1.00 97.38 388 LEU A CA 1
ATOM 2989 C C . LEU A 1 388 ? 14.792 13.089 -24.978 1.00 97.38 388 LEU A C 1
ATOM 2991 O O . LEU A 1 388 ? 15.396 12.015 -24.972 1.00 97.38 388 LEU A O 1
ATOM 2995 N N . SER A 1 389 ? 13.899 13.397 -24.036 1.00 96.69 389 SER A N 1
ATOM 2996 C CA . SER A 1 389 ? 13.618 12.558 -22.864 1.00 96.69 389 SER A CA 1
ATOM 2997 C C . SER A 1 389 ? 13.177 11.137 -23.220 1.00 96.69 389 SER A C 1
ATOM 2999 O O . SER A 1 389 ? 13.594 10.189 -22.564 1.00 96.69 389 SER A O 1
ATOM 3001 N N . THR A 1 390 ? 12.380 10.949 -24.277 1.00 96.00 390 THR A N 1
ATOM 3002 C CA . THR A 1 390 ? 11.905 9.603 -24.658 1.00 96.00 390 THR A CA 1
ATOM 3003 C C . THR A 1 390 ? 13.033 8.749 -25.248 1.00 96.00 390 THR A C 1
ATOM 3005 O O . THR A 1 390 ? 13.119 7.566 -24.935 1.00 96.00 390 THR A O 1
ATOM 3008 N N . VAL A 1 391 ? 13.962 9.350 -26.003 1.00 98.38 391 VAL A N 1
ATOM 3009 C CA . VAL A 1 391 ? 15.187 8.671 -26.469 1.00 98.38 391 VAL A CA 1
ATOM 3010 C C . VAL A 1 391 ? 16.079 8.288 -25.283 1.00 98.38 391 VAL A C 1
ATOM 3012 O O . VAL A 1 391 ? 16.604 7.177 -25.239 1.00 98.38 391 VAL A O 1
ATOM 3015 N N . ALA A 1 392 ? 16.208 9.171 -24.287 1.00 98.50 392 ALA A N 1
ATOM 3016 C CA . ALA A 1 392 ? 16.937 8.873 -23.055 1.00 98.50 392 ALA A CA 1
ATOM 3017 C C . ALA A 1 392 ? 16.300 7.708 -22.273 1.00 98.50 392 ALA A C 1
ATOM 3019 O O . ALA A 1 392 ? 17.018 6.822 -21.818 1.00 98.50 392 ALA A O 1
ATOM 3020 N N . TYR A 1 393 ? 14.966 7.651 -22.172 1.00 98.50 393 TYR A N 1
ATOM 3021 C CA . TYR A 1 393 ? 14.261 6.515 -21.565 1.00 98.50 393 TYR A CA 1
ATOM 3022 C C . TYR A 1 393 ? 14.426 5.222 -22.370 1.00 98.50 393 TYR A C 1
ATOM 3024 O O . TYR A 1 393 ? 14.661 4.175 -21.775 1.00 98.50 393 TYR A O 1
ATOM 3032 N N . ALA A 1 394 ? 14.371 5.275 -23.705 1.00 98.50 394 ALA A N 1
ATOM 3033 C CA . ALA A 1 394 ? 14.642 4.108 -24.545 1.00 98.50 394 ALA A CA 1
ATOM 3034 C C . ALA A 1 394 ? 16.064 3.565 -24.313 1.00 98.50 394 ALA A C 1
ATOM 3036 O O . ALA A 1 394 ? 16.259 2.352 -24.258 1.00 98.50 394 ALA A O 1
ATOM 3037 N N . TYR A 1 395 ? 17.046 4.448 -24.102 1.00 98.38 395 TYR A N 1
ATOM 3038 C CA . TYR A 1 395 ? 18.403 4.054 -23.729 1.00 98.38 395 TYR A CA 1
ATOM 3039 C C . TYR A 1 395 ? 18.470 3.424 -22.332 1.00 98.38 395 TYR A C 1
ATOM 3041 O O . TYR A 1 395 ? 18.914 2.284 -22.205 1.00 98.38 395 TYR A O 1
ATOM 3049 N N . THR A 1 396 ? 18.017 4.126 -21.289 1.00 98.00 396 THR A N 1
ATOM 3050 C CA . THR A 1 396 ? 18.165 3.670 -19.895 1.00 98.00 396 THR A CA 1
ATOM 3051 C C . THR A 1 396 ? 17.338 2.423 -19.588 1.00 98.00 396 THR A C 1
ATOM 3053 O O . THR A 1 396 ? 17.820 1.538 -18.885 1.00 98.00 396 THR A O 1
ATOM 3056 N N . LEU A 1 397 ? 16.134 2.292 -20.157 1.00 98.25 397 LEU A N 1
ATOM 3057 C CA . LEU A 1 397 ? 15.287 1.110 -19.973 1.00 98.25 397 LEU A CA 1
ATOM 3058 C C . LEU A 1 397 ? 15.805 -0.110 -20.737 1.00 98.25 397 LEU A C 1
ATOM 3060 O O . LEU A 1 397 ? 15.579 -1.232 -20.290 1.00 98.25 397 LEU A O 1
ATOM 3064 N N . MET A 1 398 ? 16.535 0.063 -21.837 1.00 98.06 398 MET A N 1
ATOM 3065 C CA . MET A 1 398 ? 17.122 -1.071 -22.557 1.00 98.06 398 MET A CA 1
ATOM 3066 C C . MET A 1 398 ? 18.571 -1.371 -22.164 1.00 98.06 398 MET A C 1
ATOM 3068 O O . MET A 1 398 ? 19.064 -2.454 -22.485 1.00 98.06 398 MET A O 1
ATOM 3072 N N . ARG A 1 399 ? 19.236 -0.494 -21.406 1.00 95.75 399 ARG A N 1
ATOM 3073 C CA . ARG A 1 399 ? 20.549 -0.748 -20.800 1.00 95.75 399 ARG A CA 1
ATOM 3074 C C . ARG A 1 399 ? 20.433 -1.739 -19.618 1.00 95.75 399 ARG A C 1
ATOM 3076 O O . ARG A 1 399 ? 19.445 -1.695 -18.875 1.00 95.75 399 ARG A O 1
ATOM 3083 N N . PRO A 1 400 ? 21.410 -2.650 -19.421 1.00 95.12 400 PRO A N 1
ATOM 3084 C CA . PRO A 1 400 ? 21.523 -3.439 -18.190 1.00 95.12 400 PRO A CA 1
ATOM 3085 C C . PRO A 1 400 ? 21.607 -2.573 -16.918 1.00 95.12 400 PRO A C 1
ATOM 3087 O O . PRO A 1 400 ? 22.038 -1.423 -16.970 1.00 95.12 400 PRO A O 1
ATOM 3090 N N . GLY A 1 401 ? 21.225 -3.138 -15.769 1.00 93.38 401 GLY A N 1
ATOM 3091 C CA . GLY A 1 401 ? 21.216 -2.434 -14.477 1.00 93.38 401 GLY A CA 1
ATOM 3092 C C . GLY A 1 401 ? 19.871 -1.787 -14.149 1.00 93.38 401 GLY A C 1
ATOM 3093 O O . GLY A 1 401 ? 18.912 -1.925 -14.907 1.00 93.38 401 GLY A O 1
ATOM 3094 N N . ASN A 1 402 ? 19.771 -1.118 -13.001 1.00 95.38 402 ASN A N 1
ATOM 3095 C CA . ASN A 1 402 ? 18.522 -0.510 -12.531 1.00 95.38 402 ASN A CA 1
ATOM 3096 C C . ASN A 1 402 ? 18.233 0.815 -13.252 1.00 95.38 402 ASN A C 1
ATOM 3098 O O . ASN A 1 402 ? 19.146 1.600 -13.503 1.00 95.38 402 ASN A O 1
ATOM 3102 N N . ALA A 1 403 ? 16.958 1.077 -13.549 1.00 97.12 403 ALA A N 1
ATOM 3103 C CA . ALA A 1 403 ? 16.510 2.312 -14.187 1.00 97.12 403 ALA A CA 1
ATOM 3104 C C . ALA A 1 403 ? 15.227 2.839 -13.527 1.00 97.12 403 ALA A C 1
ATOM 3106 O O . ALA A 1 403 ? 14.330 2.056 -13.210 1.00 97.12 403 ALA A O 1
ATOM 3107 N N . ILE A 1 404 ? 15.134 4.157 -13.344 1.00 98.25 404 ILE A N 1
ATOM 3108 C CA . ILE A 1 404 ? 13.986 4.844 -12.744 1.00 98.25 404 ILE A CA 1
ATOM 3109 C C . ILE A 1 404 ? 13.185 5.568 -13.825 1.00 98.25 404 ILE A C 1
ATOM 3111 O O . ILE A 1 404 ? 13.726 6.370 -14.588 1.00 98.25 404 ILE A O 1
ATOM 3115 N N . VAL A 1 405 ? 11.869 5.350 -13.814 1.00 98.31 405 VAL A N 1
ATOM 3116 C CA . VAL A 1 405 ? 10.889 6.225 -14.464 1.00 98.31 405 VAL A CA 1
ATOM 3117 C C . VAL A 1 405 ? 10.301 7.157 -13.415 1.00 98.31 405 VAL A C 1
ATOM 3119 O O . VAL A 1 405 ? 9.679 6.714 -12.448 1.00 98.31 405 VAL A O 1
ATOM 3122 N N . TYR A 1 406 ? 10.489 8.463 -13.602 1.00 97.75 406 TYR A N 1
ATOM 3123 C CA . TYR A 1 406 ? 9.942 9.454 -12.684 1.00 97.75 406 TYR A CA 1
ATOM 3124 C C . TYR A 1 406 ? 8.507 9.830 -13.065 1.00 97.75 406 TYR A C 1
ATOM 3126 O O . TYR A 1 406 ? 8.241 10.319 -14.166 1.00 97.75 406 TYR A O 1
ATOM 3134 N N . PHE A 1 407 ? 7.591 9.628 -12.119 1.00 96.50 407 PHE A N 1
ATOM 3135 C CA . PHE A 1 407 ? 6.176 9.959 -12.239 1.00 96.50 407 PHE A CA 1
ATOM 3136 C C . PHE A 1 407 ? 5.744 10.907 -11.123 1.00 96.50 407 PHE A C 1
ATOM 3138 O O . PHE A 1 407 ? 5.993 10.630 -9.946 1.00 96.50 407 PHE A O 1
ATOM 3145 N N . ASN A 1 408 ? 5.054 11.977 -11.511 1.00 95.25 408 ASN A N 1
ATOM 3146 C CA . ASN A 1 408 ? 4.417 12.946 -10.630 1.00 95.25 408 ASN A CA 1
ATOM 3147 C C . ASN A 1 408 ? 2.909 12.924 -10.928 1.00 95.25 408 ASN A C 1
ATOM 3149 O O . ASN A 1 408 ? 2.504 13.198 -12.061 1.00 95.25 408 ASN A O 1
ATOM 3153 N N . ALA A 1 409 ? 2.099 12.556 -9.935 1.00 95.56 409 ALA A N 1
ATOM 3154 C CA . ALA A 1 409 ? 0.658 12.385 -10.090 1.00 95.56 409 ALA A CA 1
ATOM 3155 C C . ALA A 1 409 ? -0.135 13.700 -9.980 1.00 95.56 409 ALA A C 1
ATOM 3157 O O . ALA A 1 409 ? -1.297 13.734 -10.383 1.00 95.56 409 ALA A O 1
ATOM 3158 N N . LYS A 1 410 ? 0.488 14.786 -9.505 1.00 94.38 410 LYS A N 1
ATOM 3159 C CA . LYS A 1 410 ? -0.115 16.124 -9.384 1.00 94.38 410 LYS A CA 1
ATOM 3160 C C . LYS A 1 410 ? -1.404 16.169 -8.550 1.00 94.38 410 LYS A C 1
ATOM 3162 O O . LYS A 1 410 ? -2.223 17.068 -8.737 1.00 94.38 410 LYS A O 1
ATOM 3167 N N . GLU A 1 411 ? -1.591 15.231 -7.619 1.00 95.69 411 GLU A N 1
ATOM 3168 C CA . GLU A 1 411 ? -2.800 15.151 -6.784 1.00 95.69 411 GLU A CA 1
ATOM 3169 C C . GLU A 1 411 ? -2.969 16.391 -5.895 1.00 95.69 411 GLU A C 1
ATOM 3171 O O . GLU A 1 411 ? -4.090 16.830 -5.649 1.00 95.69 411 GLU A O 1
ATOM 3176 N N . PHE A 1 412 ? -1.861 17.011 -5.482 1.00 93.62 412 PHE A N 1
ATOM 3177 C CA . PHE A 1 412 ? -1.855 18.184 -4.602 1.00 93.62 412 PHE A CA 1
ATOM 3178 C C . PHE A 1 412 ? -1.721 19.518 -5.354 1.00 93.62 412 PHE A C 1
ATOM 3180 O O . PHE A 1 412 ? -1.427 20.552 -4.753 1.00 93.62 412 PHE A O 1
ATOM 3187 N N . GLY A 1 413 ? -1.954 19.515 -6.671 1.00 89.06 413 GLY A N 1
ATOM 3188 C CA . GLY A 1 413 ? -2.026 20.718 -7.497 1.00 89.06 413 GLY A CA 1
ATOM 3189 C C . GLY A 1 413 ? -1.042 20.746 -8.668 1.00 89.06 413 GLY A C 1
ATOM 3190 O O . GLY A 1 413 ? 0.015 20.121 -8.667 1.00 89.06 413 GLY A O 1
ATOM 3191 N N . ASN A 1 414 ? -1.399 21.526 -9.689 1.00 87.25 414 ASN A N 1
ATOM 3192 C CA . ASN A 1 414 ? -0.584 21.731 -10.885 1.00 87.25 414 ASN A CA 1
ATOM 3193 C C . ASN A 1 414 ? 0.427 22.874 -10.697 1.00 87.25 414 ASN A C 1
ATOM 3195 O O . ASN A 1 414 ? 0.139 23.861 -10.024 1.00 87.25 414 ASN A O 1
ATOM 3199 N N . GLY A 1 415 ? 1.580 22.787 -11.372 1.00 81.38 415 GLY A N 1
ATOM 3200 C CA . GLY A 1 415 ? 2.528 23.904 -11.484 1.00 81.38 415 GLY A CA 1
ATOM 3201 C C . GLY A 1 415 ? 3.261 24.262 -10.189 1.00 81.38 415 GLY A C 1
ATOM 3202 O O . GLY A 1 415 ? 3.751 25.384 -10.058 1.00 81.38 415 GLY A O 1
ATOM 3203 N N . ARG A 1 416 ? 3.342 23.332 -9.229 1.00 88.62 416 ARG A N 1
ATOM 3204 C CA . ARG A 1 416 ? 4.158 23.503 -8.022 1.00 88.62 416 ARG A CA 1
ATOM 3205 C C . ARG A 1 416 ? 5.625 23.713 -8.409 1.00 88.62 416 ARG A C 1
ATOM 3207 O O . ARG A 1 416 ? 6.138 23.083 -9.330 1.00 88.62 416 ARG A O 1
ATOM 3214 N N . ALA A 1 417 ? 6.321 24.592 -7.685 1.00 87.75 417 ALA A N 1
ATOM 3215 C CA . ALA A 1 417 ? 7.749 24.832 -7.916 1.00 87.75 417 ALA A CA 1
ATOM 3216 C C . ALA A 1 417 ? 8.607 23.592 -7.598 1.00 87.75 417 ALA A C 1
ATOM 3218 O O . ALA A 1 417 ? 9.659 23.397 -8.216 1.00 87.75 417 ALA A O 1
ATOM 3219 N N . PHE A 1 418 ? 8.130 22.780 -6.653 1.00 91.62 418 PHE A N 1
ATOM 3220 C CA . PHE A 1 418 ? 8.690 21.515 -6.207 1.00 91.62 418 PHE A CA 1
ATOM 3221 C C . PHE A 1 418 ? 7.547 20.615 -5.690 1.00 91.62 418 PHE A C 1
ATOM 3223 O O . PHE A 1 418 ? 6.663 21.134 -4.992 1.00 91.62 418 PHE A O 1
ATOM 3230 N N . PRO A 1 419 ? 7.546 19.309 -6.005 1.00 94.19 419 PRO A N 1
ATOM 3231 C CA . PRO A 1 419 ? 8.483 18.613 -6.898 1.00 94.19 419 PRO A CA 1
ATOM 3232 C C . PRO A 1 419 ? 8.242 18.941 -8.388 1.00 94.19 419 PRO A C 1
ATOM 3234 O O . PRO A 1 419 ? 7.141 19.339 -8.769 1.00 94.19 419 PRO A O 1
ATOM 3237 N N . LYS A 1 420 ? 9.264 18.791 -9.246 1.00 94.75 420 LYS A N 1
ATOM 3238 C CA . LYS A 1 420 ? 9.151 18.996 -10.708 1.00 94.75 420 LYS A CA 1
ATOM 3239 C C . LYS A 1 420 ? 8.216 17.976 -11.366 1.00 94.75 420 LYS A C 1
ATOM 3241 O O . LYS A 1 420 ? 7.965 16.893 -10.829 1.00 94.75 420 LYS A O 1
ATOM 3246 N N . ASP A 1 421 ? 7.727 18.308 -12.559 1.00 92.38 421 ASP A N 1
ATOM 3247 C CA . ASP A 1 421 ? 6.891 17.411 -13.362 1.00 92.38 421 ASP A CA 1
ATOM 3248 C C . ASP A 1 421 ? 7.682 16.201 -13.887 1.00 92.38 421 ASP A C 1
ATOM 3250 O O . ASP A 1 421 ? 8.846 16.315 -14.269 1.00 92.38 421 ASP A O 1
ATOM 3254 N N . GLY A 1 422 ? 7.018 15.042 -13.926 1.00 92.94 422 GLY A N 1
ATOM 3255 C CA . GLY A 1 422 ? 7.546 13.786 -14.467 1.00 92.94 422 GLY A CA 1
ATOM 3256 C C . GLY A 1 422 ? 6.844 13.336 -15.754 1.00 92.94 422 GLY A C 1
ATOM 3257 O O . GLY A 1 422 ? 6.151 14.106 -16.419 1.00 92.94 422 GLY A O 1
ATOM 3258 N N . ARG A 1 423 ? 7.004 12.056 -16.109 1.00 94.50 423 ARG A N 1
ATOM 3259 C CA . ARG A 1 423 ? 6.403 11.448 -17.308 1.00 94.50 423 ARG A CA 1
ATOM 3260 C C . ARG A 1 423 ? 4.907 11.196 -17.140 1.00 94.50 423 ARG A C 1
ATOM 3262 O O . ARG A 1 423 ? 4.516 10.290 -16.419 1.00 94.50 423 ARG A O 1
ATOM 3269 N N . GLY A 1 424 ? 4.065 11.940 -17.858 1.00 94.69 424 GLY A N 1
ATOM 3270 C CA . GLY A 1 424 ? 2.607 11.752 -17.826 1.00 94.69 424 GLY A CA 1
ATOM 3271 C C . GLY A 1 424 ? 2.121 10.390 -18.345 1.00 94.69 424 GLY A C 1
ATOM 3272 O O . GLY A 1 424 ? 1.033 9.963 -17.987 1.00 94.69 424 GLY A O 1
ATOM 3273 N N . ASP A 1 425 ? 2.923 9.695 -19.146 1.00 96.56 425 ASP A N 1
ATOM 3274 C CA . ASP A 1 425 ? 2.645 8.375 -19.726 1.00 96.56 425 ASP A CA 1
ATOM 3275 C C . ASP A 1 425 ? 3.317 7.218 -18.961 1.00 96.56 425 ASP A C 1
ATOM 3277 O O . ASP A 1 425 ? 3.332 6.087 -19.441 1.00 96.56 425 ASP A O 1
ATOM 3281 N N . ALA A 1 426 ? 3.878 7.469 -17.769 1.00 97.25 426 ALA A N 1
ATOM 3282 C CA . ALA A 1 426 ? 4.568 6.445 -16.977 1.00 97.25 426 ALA A CA 1
ATOM 3283 C C . ALA A 1 426 ? 3.669 5.259 -16.585 1.00 97.25 426 ALA A C 1
ATOM 3285 O O . ALA A 1 426 ? 4.173 4.153 -16.417 1.00 97.25 426 ALA A O 1
ATOM 3286 N N . LEU A 1 427 ? 2.361 5.481 -16.444 1.00 96.62 427 LEU A N 1
ATOM 3287 C CA . LEU A 1 427 ? 1.356 4.447 -16.161 1.00 96.62 427 LEU A CA 1
ATOM 3288 C C . LEU A 1 427 ? 0.365 4.271 -17.325 1.00 96.62 427 LEU A C 1
ATOM 3290 O O . LEU A 1 427 ? -0.700 3.693 -17.135 1.00 96.62 427 LEU A O 1
ATOM 3294 N N . GLY A 1 428 ? 0.675 4.810 -18.509 1.00 94.69 428 GLY A N 1
ATOM 3295 C CA . GLY A 1 428 ? -0.280 4.947 -19.606 1.00 94.69 428 GLY A CA 1
ATOM 3296 C C . GLY A 1 428 ? -1.238 6.131 -19.413 1.00 94.69 428 GLY A C 1
ATOM 3297 O O . GLY A 1 428 ? -0.979 7.046 -18.626 1.00 94.69 428 GLY A O 1
ATOM 3298 N N . GLY A 1 429 ? -2.377 6.103 -20.109 1.00 92.62 429 GLY A N 1
ATOM 3299 C CA . GLY A 1 429 ? -3.467 7.066 -19.927 1.00 92.62 429 GLY A CA 1
ATOM 3300 C C . GLY A 1 429 ? -3.497 8.168 -20.984 1.00 92.62 429 GLY A C 1
ATOM 3301 O O . GLY A 1 429 ? -3.271 7.919 -22.167 1.00 92.62 429 GLY A O 1
ATOM 3302 N N . MET A 1 430 ? -3.811 9.401 -20.572 1.00 94.56 430 MET A N 1
ATOM 3303 C CA . MET A 1 430 ? -4.105 10.508 -21.496 1.00 94.56 430 MET A CA 1
ATOM 3304 C C . MET A 1 430 ? -2.926 10.854 -22.417 1.00 94.56 430 MET A C 1
ATOM 3306 O O . MET A 1 430 ? -3.129 11.309 -23.541 1.00 94.56 430 MET A O 1
ATOM 3310 N N . TYR A 1 431 ? -1.695 10.663 -21.940 1.00 94.44 431 TYR A N 1
ATOM 3311 C CA . TYR A 1 431 ? -0.478 11.045 -22.660 1.00 94.44 431 TYR A CA 1
ATOM 3312 C C . TYR A 1 431 ? 0.123 9.910 -23.507 1.00 94.44 431 TYR A C 1
ATOM 3314 O O . TYR A 1 431 ? 1.214 10.075 -24.057 1.00 94.44 431 TYR A O 1
ATOM 3322 N N . GLY A 1 432 ? -0.601 8.795 -23.650 1.00 94.25 432 GLY A N 1
ATOM 3323 C CA . GLY A 1 432 ? -0.178 7.612 -24.397 1.00 94.25 432 GLY A CA 1
ATOM 3324 C C . GLY A 1 432 ? 0.515 6.572 -23.520 1.00 94.25 432 GLY A C 1
ATOM 3325 O O . GLY A 1 432 ? 0.438 6.624 -22.296 1.00 94.25 432 GLY A O 1
ATOM 3326 N N . ASP A 1 433 ? 1.185 5.623 -24.164 1.00 95.75 433 ASP A N 1
ATOM 3327 C CA . ASP A 1 433 ? 1.710 4.384 -23.579 1.00 95.75 433 ASP A CA 1
ATOM 3328 C C . ASP A 1 433 ? 3.203 4.164 -23.877 1.00 95.75 433 ASP A C 1
ATOM 3330 O O . ASP A 1 433 ? 3.736 3.077 -23.668 1.00 95.75 433 ASP A O 1
ATOM 3334 N N . ARG A 1 434 ? 3.914 5.187 -24.363 1.00 96.19 434 ARG A N 1
ATOM 3335 C CA . ARG A 1 434 ? 5.296 5.035 -24.852 1.00 96.19 434 ARG A CA 1
ATOM 3336 C C . ARG A 1 434 ? 6.227 4.492 -23.774 1.00 96.19 434 ARG A C 1
ATOM 3338 O O . ARG A 1 434 ? 7.015 3.588 -24.037 1.00 96.19 434 ARG A O 1
ATOM 3345 N N . ILE A 1 435 ? 6.136 5.033 -22.559 1.00 98.00 435 ILE A N 1
ATOM 3346 C CA . ILE A 1 435 ? 6.954 4.567 -21.436 1.00 98.00 435 ILE A CA 1
ATOM 3347 C C . ILE A 1 435 ? 6.529 3.170 -20.987 1.00 98.00 435 ILE A C 1
ATOM 3349 O O . ILE A 1 435 ? 7.396 2.313 -20.844 1.00 98.00 435 ILE A O 1
ATOM 3353 N N . THR A 1 436 ? 5.230 2.898 -20.834 1.00 97.88 436 THR A N 1
ATOM 3354 C CA . THR A 1 436 ? 4.755 1.551 -20.476 1.00 97.88 436 THR A CA 1
ATOM 3355 C C . THR A 1 436 ? 5.163 0.513 -21.519 1.00 97.88 436 THR A C 1
ATOM 3357 O O . THR A 1 436 ? 5.569 -0.587 -21.158 1.00 97.88 436 THR A O 1
ATOM 3360 N N . LYS A 1 437 ? 5.187 0.881 -22.807 1.00 97.94 437 LYS A N 1
ATOM 3361 C CA . LYS A 1 437 ? 5.670 0.009 -23.877 1.00 97.94 437 LYS A CA 1
ATOM 3362 C C . LYS A 1 437 ? 7.173 -0.247 -23.788 1.00 97.94 437 LYS A C 1
ATOM 3364 O O . LYS A 1 437 ? 7.609 -1.378 -23.966 1.00 97.94 437 LYS A O 1
ATOM 3369 N N . LEU A 1 438 ? 7.980 0.765 -23.465 1.00 98.62 438 LEU A N 1
ATOM 3370 C CA . LEU A 1 438 ? 9.415 0.572 -23.223 1.00 98.62 438 LEU A CA 1
ATOM 3371 C C . LEU A 1 438 ? 9.688 -0.307 -21.992 1.00 98.62 438 LEU A C 1
ATOM 3373 O O . LEU A 1 438 ? 10.635 -1.091 -22.013 1.00 98.62 438 LEU A O 1
ATOM 3377 N N . VAL A 1 439 ? 8.870 -0.209 -20.940 1.00 98.38 439 VAL A N 1
ATOM 3378 C CA . VAL A 1 439 ? 8.975 -1.083 -19.759 1.00 98.38 439 VAL A CA 1
ATOM 3379 C C . VAL A 1 439 ? 8.574 -2.522 -20.104 1.00 98.38 439 VAL A C 1
ATOM 3381 O O . VAL A 1 439 ? 9.298 -3.445 -19.739 1.00 98.38 439 VAL A O 1
ATOM 3384 N N . ASP A 1 440 ? 7.512 -2.726 -20.885 1.00 97.56 440 ASP A N 1
ATOM 3385 C CA . ASP A 1 440 ? 7.129 -4.037 -21.432 1.00 97.56 440 ASP A CA 1
ATOM 3386 C C . ASP A 1 440 ? 8.270 -4.662 -22.261 1.00 97.56 440 ASP A C 1
ATOM 3388 O O . ASP A 1 440 ? 8.699 -5.792 -22.009 1.00 97.56 440 ASP A O 1
ATOM 3392 N N . ILE A 1 441 ? 8.870 -3.895 -23.180 1.00 98.44 441 ILE A N 1
ATOM 3393 C CA . ILE A 1 441 ? 10.024 -4.345 -23.978 1.00 98.44 441 ILE A CA 1
ATOM 3394 C C . ILE A 1 441 ? 11.232 -4.639 -23.084 1.00 98.44 441 ILE A C 1
ATOM 3396 O O . ILE A 1 441 ? 11.918 -5.640 -23.285 1.00 98.44 441 ILE A O 1
ATOM 3400 N N . ARG A 1 442 ? 11.503 -3.824 -22.061 1.00 97.81 442 ARG A N 1
ATOM 3401 C CA . ARG A 1 442 ? 12.552 -4.116 -21.075 1.00 97.81 442 ARG A CA 1
ATOM 3402 C C . ARG A 1 442 ? 12.278 -5.445 -20.369 1.00 97.81 442 ARG A C 1
ATOM 3404 O O . ARG A 1 442 ? 13.182 -6.274 -20.236 1.00 97.81 442 ARG A O 1
ATOM 3411 N N . ASN A 1 443 ? 11.039 -5.669 -19.952 1.00 96.56 443 ASN A N 1
ATOM 3412 C CA . ASN A 1 443 ? 10.637 -6.860 -19.222 1.00 96.56 443 ASN A CA 1
ATOM 3413 C C . ASN A 1 443 ? 10.668 -8.120 -20.069 1.00 96.56 443 ASN A C 1
ATOM 3415 O O . ASN A 1 443 ? 11.012 -9.155 -19.516 1.00 96.56 443 ASN A O 1
ATOM 3419 N N . SER A 1 444 ? 10.409 -8.056 -21.370 1.00 96.50 444 SER A N 1
ATOM 3420 C CA . SER A 1 444 ? 10.410 -9.218 -22.271 1.00 96.50 444 SER A CA 1
ATOM 3421 C C . SER A 1 444 ? 11.746 -9.407 -23.007 1.00 96.50 444 SER A C 1
ATOM 3423 O O . SER A 1 444 ? 12.272 -10.515 -23.063 1.00 96.50 444 SER A O 1
ATOM 3425 N N . HIS A 1 445 ? 12.356 -8.323 -23.491 1.00 97.50 445 HIS A N 1
ATOM 3426 C CA . HIS A 1 445 ? 13.516 -8.328 -24.392 1.00 97.50 445 HIS A CA 1
ATOM 3427 C C . HIS A 1 445 ? 14.767 -7.638 -23.830 1.00 97.50 445 HIS A C 1
ATOM 3429 O O . HIS A 1 445 ? 15.850 -7.766 -24.407 1.00 97.50 445 HIS A O 1
ATOM 3435 N N . GLY A 1 446 ? 14.679 -6.940 -22.695 1.00 95.31 446 GLY A N 1
ATOM 3436 C CA . GLY A 1 446 ? 15.801 -6.268 -22.026 1.00 95.31 446 GLY A CA 1
ATOM 3437 C C . GLY A 1 446 ? 16.787 -7.217 -21.329 1.00 95.31 446 GLY A C 1
ATOM 3438 O O . GLY A 1 446 ? 17.271 -6.909 -20.236 1.00 95.31 446 GLY A O 1
ATOM 3439 N N . ARG A 1 447 ? 17.111 -8.363 -21.941 1.00 91.88 447 ARG A N 1
ATOM 3440 C CA . ARG A 1 447 ? 18.025 -9.409 -21.440 1.00 91.88 447 ARG A CA 1
ATOM 3441 C C . ARG A 1 447 ? 19.177 -9.679 -22.400 1.00 91.88 447 ARG A C 1
ATOM 3443 O O . ARG A 1 447 ? 19.118 -9.332 -23.566 1.00 91.88 447 ARG A O 1
ATOM 3450 N N . GLY A 1 448 ? 20.219 -10.339 -21.901 1.00 92.56 448 GLY A N 1
ATOM 3451 C CA . GLY A 1 448 ? 21.460 -10.564 -22.642 1.00 92.56 448 GLY A CA 1
ATOM 3452 C C . GLY A 1 448 ? 22.459 -9.426 -22.438 1.00 92.56 448 GLY A C 1
ATOM 3453 O O . GLY A 1 448 ? 22.104 -8.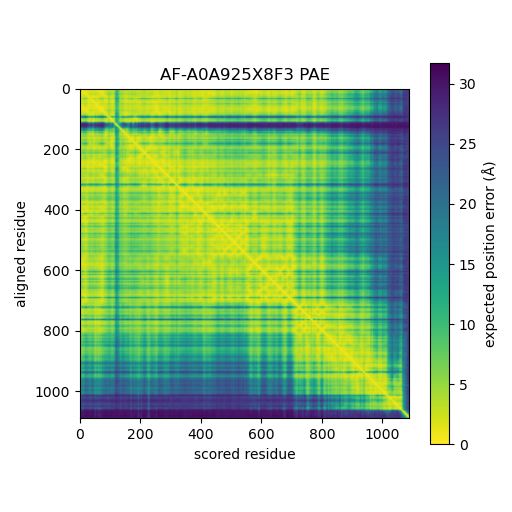338 -21.967 1.00 92.56 448 GLY A O 1
ATOM 3454 N N . ASN A 1 449 ? 23.717 -9.695 -22.774 1.00 94.12 449 ASN A N 1
ATOM 3455 C CA . ASN A 1 449 ? 24.810 -8.736 -22.636 1.00 94.12 449 ASN A CA 1
ATOM 3456 C C . ASN A 1 449 ? 24.628 -7.569 -23.606 1.00 94.12 449 ASN A C 1
ATOM 3458 O O . ASN A 1 449 ? 24.099 -7.755 -24.704 1.00 94.12 449 ASN A O 1
ATOM 3462 N N . TYR A 1 450 ? 25.088 -6.389 -23.198 1.00 96.44 450 TYR A N 1
ATOM 3463 C CA . TYR A 1 450 ? 25.201 -5.222 -24.063 1.00 96.44 450 TYR A CA 1
ATOM 3464 C C . TYR A 1 450 ? 26.329 -5.436 -25.082 1.00 96.44 450 TYR A C 1
ATOM 3466 O O . TYR A 1 450 ? 27.466 -5.710 -24.701 1.00 96.44 450 TYR A O 1
ATOM 3474 N N . ALA A 1 451 ? 26.029 -5.290 -26.371 1.00 96.69 451 ALA A N 1
ATOM 3475 C CA . ALA A 1 451 ? 27.017 -5.310 -27.444 1.00 96.69 451 ALA A CA 1
ATOM 3476 C C . ALA A 1 451 ? 26.832 -4.092 -28.352 1.00 96.69 451 ALA A C 1
ATOM 3478 O O . ALA A 1 451 ? 25.809 -3.964 -29.019 1.00 96.69 451 ALA A O 1
ATOM 3479 N N . ASP A 1 452 ? 27.823 -3.203 -28.401 1.00 96.31 452 ASP A N 1
ATOM 3480 C CA . ASP A 1 452 ? 27.795 -2.047 -29.299 1.00 96.31 452 ASP A CA 1
ATOM 3481 C C . ASP A 1 452 ? 27.903 -2.516 -30.762 1.00 96.31 452 ASP A C 1
ATOM 3483 O O . ASP A 1 452 ? 28.825 -3.246 -31.134 1.00 96.31 452 ASP A O 1
ATOM 3487 N N . ARG A 1 453 ? 26.933 -2.119 -31.586 1.00 97.12 453 ARG A N 1
ATOM 3488 C CA . ARG A 1 453 ? 26.841 -2.411 -33.025 1.00 97.12 453 ARG A CA 1
ATOM 3489 C C . ARG A 1 453 ? 26.982 -1.145 -33.874 1.00 97.12 453 ARG A C 1
ATOM 3491 O O . ARG A 1 453 ? 26.781 -1.193 -35.086 1.00 97.12 453 ARG A O 1
ATOM 3498 N N . THR A 1 454 ? 27.318 -0.016 -33.255 1.00 96.69 454 THR A N 1
ATOM 3499 C CA . THR A 1 454 ? 27.375 1.290 -33.908 1.00 96.69 454 THR A CA 1
ATOM 3500 C C . THR A 1 454 ? 28.574 1.367 -34.854 1.00 96.69 454 THR A C 1
ATOM 3502 O O . THR A 1 454 ? 29.712 1.179 -34.411 1.00 96.69 454 THR A O 1
ATOM 3505 N N . PRO A 1 455 ? 28.377 1.701 -36.142 1.00 94.50 455 PRO A N 1
ATOM 3506 C CA . PRO A 1 455 ? 29.489 1.988 -37.038 1.00 94.50 455 PRO A CA 1
ATOM 3507 C C . PRO A 1 455 ? 30.333 3.156 -36.512 1.00 94.50 455 PRO A C 1
ATOM 3509 O O . PRO A 1 455 ? 29.808 4.201 -36.134 1.00 94.50 455 PRO A O 1
ATOM 3512 N N . THR A 1 456 ? 31.661 3.009 -36.511 1.00 93.19 456 THR A N 1
ATOM 3513 C CA . THR A 1 456 ? 32.575 4.006 -35.922 1.00 93.19 456 THR A CA 1
ATOM 3514 C C . THR A 1 456 ? 32.411 5.404 -36.522 1.00 93.19 456 THR A C 1
ATOM 3516 O O . THR A 1 456 ? 32.539 6.392 -35.802 1.00 93.19 456 THR A O 1
ATOM 3519 N N . ALA A 1 457 ? 32.105 5.490 -37.820 1.00 93.25 457 ALA A N 1
ATOM 3520 C CA . ALA A 1 457 ? 31.914 6.756 -38.527 1.00 93.25 457 ALA A CA 1
ATOM 3521 C C . ALA A 1 457 ? 30.673 7.541 -38.062 1.00 93.25 457 ALA A C 1
ATOM 3523 O O . ALA A 1 457 ? 30.644 8.754 -38.228 1.00 93.25 457 ALA A O 1
ATOM 3524 N N . ASP A 1 458 ? 29.695 6.866 -37.453 1.00 94.06 458 ASP A N 1
ATOM 3525 C CA . ASP A 1 458 ? 28.387 7.430 -37.093 1.00 94.06 458 ASP A CA 1
ATOM 3526 C C . ASP A 1 458 ? 28.165 7.524 -35.581 1.00 94.06 458 ASP A C 1
ATOM 3528 O O . ASP A 1 458 ? 27.101 7.926 -35.114 1.00 94.06 458 ASP A O 1
ATOM 3532 N N . ALA A 1 459 ? 29.170 7.140 -34.790 1.00 93.75 459 ALA A N 1
ATOM 3533 C CA . ALA A 1 459 ? 29.047 7.004 -33.342 1.00 93.75 459 ALA A CA 1
ATOM 3534 C C . ALA A 1 459 ? 28.733 8.318 -32.609 1.00 93.75 459 ALA A C 1
ATOM 3536 O O . ALA A 1 459 ? 28.436 8.284 -31.416 1.00 93.75 459 ALA A O 1
ATOM 3537 N N . LYS A 1 460 ? 28.827 9.464 -33.295 1.00 95.88 460 LYS A N 1
ATOM 3538 C CA . LYS A 1 460 ? 28.396 10.759 -32.769 1.00 95.88 460 LYS A CA 1
ATOM 3539 C C . LYS A 1 460 ? 26.872 10.900 -32.847 1.00 95.88 460 LYS A C 1
ATOM 3541 O O . LYS A 1 460 ? 26.250 11.282 -31.857 1.00 95.88 460 LYS A O 1
ATOM 3546 N N . GLU A 1 461 ? 26.278 10.618 -34.003 1.00 95.69 461 GLU A N 1
ATOM 3547 C CA . GLU A 1 461 ? 24.870 10.896 -34.307 1.00 95.69 461 GLU A CA 1
ATOM 3548 C C . GLU A 1 461 ? 23.912 9.776 -33.880 1.00 95.69 461 GLU A C 1
ATOM 3550 O O . GLU A 1 461 ? 22.736 10.024 -33.596 1.00 95.69 461 GLU A O 1
ATOM 3555 N N . MET A 1 462 ? 24.394 8.535 -33.823 1.00 95.88 462 MET A N 1
ATOM 3556 C CA . MET A 1 462 ? 23.569 7.376 -33.487 1.00 95.88 462 MET A CA 1
ATOM 3557 C C . MET A 1 462 ? 24.253 6.430 -32.509 1.00 95.88 462 MET A C 1
ATOM 3559 O O . MET A 1 462 ? 25.477 6.382 -32.404 1.00 95.88 462 MET A O 1
ATOM 3563 N N . LEU A 1 463 ? 23.424 5.659 -31.813 1.00 98.00 463 LEU A N 1
ATOM 3564 C CA . LEU A 1 463 ? 23.834 4.554 -30.966 1.00 98.00 463 LEU A CA 1
ATOM 3565 C C . LEU A 1 463 ? 22.990 3.338 -31.340 1.00 98.00 463 LEU A C 1
ATOM 3567 O O . LEU A 1 463 ? 21.769 3.346 -31.193 1.00 98.00 463 LEU A O 1
ATOM 3571 N N . ILE A 1 464 ? 23.651 2.301 -31.841 1.00 98.38 464 ILE A N 1
ATOM 3572 C CA . ILE A 1 464 ? 23.035 1.021 -32.174 1.00 98.38 464 ILE A CA 1
ATOM 3573 C C . ILE A 1 464 ? 23.695 -0.022 -31.289 1.00 98.38 464 ILE A C 1
ATOM 3575 O O . ILE A 1 464 ? 24.903 -0.227 -31.372 1.00 98.38 464 ILE A O 1
ATOM 3579 N N . TYR A 1 465 ? 22.924 -0.697 -30.449 1.00 98.12 465 TYR A N 1
ATOM 3580 C CA . TYR A 1 465 ? 23.454 -1.782 -29.635 1.00 98.12 465 TYR A CA 1
ATOM 3581 C C . TYR A 1 465 ? 22.484 -2.946 -29.572 1.00 98.12 465 TYR A C 1
ATOM 3583 O O . TYR A 1 465 ? 21.274 -2.806 -29.722 1.00 98.12 465 TYR A O 1
ATOM 3591 N N . GLU A 1 466 ? 23.040 -4.121 -29.346 1.00 97.94 466 GLU A N 1
ATOM 3592 C CA . GLU A 1 466 ? 22.291 -5.345 -29.184 1.00 97.94 466 GLU A CA 1
ATOM 3593 C C . GLU A 1 466 ? 22.258 -5.724 -27.706 1.00 97.94 466 GLU A C 1
ATOM 3595 O O . GLU A 1 466 ? 23.284 -5.780 -27.025 1.00 97.94 466 GLU A O 1
ATOM 3600 N N . ARG A 1 467 ? 21.065 -6.034 -27.217 1.00 97.44 467 ARG A N 1
ATOM 3601 C CA . ARG A 1 467 ? 20.872 -6.934 -26.091 1.00 97.44 467 ARG A CA 1
ATOM 3602 C C . ARG A 1 467 ? 20.973 -8.337 -26.664 1.00 97.44 467 ARG A C 1
ATOM 3604 O O . ARG A 1 467 ? 20.037 -8.809 -27.303 1.00 97.44 467 ARG A O 1
ATOM 3611 N N . THR A 1 468 ? 22.173 -8.910 -26.561 1.00 95.56 468 THR A N 1
ATOM 3612 C CA . THR A 1 468 ? 22.616 -10.063 -27.367 1.00 95.56 468 THR A CA 1
ATOM 3613 C C . THR A 1 468 ? 21.567 -11.172 -27.473 1.00 95.56 468 THR A C 1
ATOM 3615 O O . THR A 1 468 ? 21.076 -11.677 -26.461 1.00 95.56 468 THR A O 1
ATOM 3618 N N . ASN A 1 469 ? 21.225 -11.543 -28.711 1.00 94.00 469 ASN A N 1
ATOM 3619 C CA . ASN A 1 469 ? 20.192 -12.525 -29.062 1.00 94.00 469 ASN A CA 1
ATOM 3620 C C . ASN A 1 469 ? 18.784 -12.209 -28.521 1.00 94.00 469 ASN A C 1
ATOM 3622 O O . ASN A 1 469 ? 17.970 -13.120 -28.375 1.00 94.00 469 ASN A O 1
ATOM 3626 N N . SER A 1 470 ? 18.481 -10.959 -28.177 1.00 96.31 470 SER A N 1
ATOM 3627 C CA . SER A 1 470 ? 17.212 -10.566 -27.551 1.00 96.31 470 SER A CA 1
ATOM 3628 C C . SER A 1 470 ? 16.578 -9.359 -28.239 1.00 96.31 470 SER A C 1
ATOM 3630 O O . SER A 1 470 ? 15.464 -9.468 -28.739 1.00 96.31 470 SER A O 1
ATOM 3632 N N . ALA A 1 471 ? 17.294 -8.237 -28.338 1.00 97.88 471 ALA A N 1
ATOM 3633 C CA . ALA A 1 471 ? 16.822 -7.045 -29.044 1.00 97.88 471 ALA A CA 1
ATOM 3634 C C . ALA A 1 471 ? 17.968 -6.241 -29.664 1.00 97.88 471 ALA A C 1
ATOM 3636 O O . ALA A 1 471 ? 19.073 -6.199 -29.131 1.00 97.88 471 ALA A O 1
ATOM 3637 N N . LEU A 1 472 ? 17.674 -5.550 -30.759 1.00 98.19 472 LEU A N 1
ATOM 3638 C CA . LEU A 1 472 ? 18.520 -4.572 -31.424 1.00 98.19 472 LEU A CA 1
ATOM 3639 C C . LEU A 1 472 ? 17.914 -3.182 -31.213 1.00 98.19 472 LEU A C 1
ATOM 3641 O O . LEU A 1 472 ? 16.836 -2.872 -31.716 1.00 98.19 472 LEU A O 1
ATOM 3645 N N . VAL A 1 473 ? 18.601 -2.363 -30.427 1.00 98.56 473 VAL A N 1
ATOM 3646 C CA . VAL A 1 473 ? 18.168 -1.028 -30.017 1.00 98.56 473 VAL A CA 1
ATOM 3647 C C . VAL A 1 473 ? 18.839 -0.007 -30.921 1.00 98.56 473 VAL A C 1
ATOM 3649 O O . VAL A 1 473 ? 20.063 0.008 -31.052 1.00 98.56 473 VAL A O 1
ATOM 3652 N N . VAL A 1 474 ? 18.033 0.841 -31.548 1.00 98.44 474 VAL A N 1
ATOM 3653 C CA . VAL A 1 474 ? 18.462 1.827 -32.538 1.00 98.44 474 VAL A CA 1
ATOM 3654 C C . VAL A 1 474 ? 18.091 3.204 -32.018 1.00 98.44 474 VAL A C 1
ATOM 3656 O O . VAL A 1 474 ? 16.911 3.479 -31.838 1.00 98.44 474 VAL A O 1
ATOM 3659 N N . LEU A 1 475 ? 19.075 4.066 -31.771 1.00 98.44 475 LEU A N 1
ATOM 3660 C CA . LEU A 1 475 ? 18.882 5.392 -31.180 1.00 98.44 475 LEU A CA 1
ATOM 3661 C C . LEU A 1 475 ? 19.569 6.470 -32.015 1.00 98.44 475 LEU A C 1
ATOM 3663 O O . LEU A 1 475 ? 20.656 6.263 -32.554 1.00 98.44 475 LEU A O 1
ATOM 3667 N N . SER A 1 476 ? 18.968 7.653 -32.052 1.00 97.31 476 SER A N 1
ATOM 3668 C CA . SER A 1 476 ? 19.462 8.824 -32.767 1.00 97.31 476 SER A CA 1
ATOM 3669 C C . SER A 1 476 ? 19.277 10.084 -31.942 1.00 97.31 476 SER A C 1
ATOM 3671 O O . SER A 1 476 ? 18.220 10.326 -31.356 1.00 97.31 476 SER A O 1
ATOM 3673 N N . ASN A 1 477 ? 20.309 10.920 -31.930 1.00 96.75 477 ASN A N 1
ATOM 3674 C CA . ASN A 1 477 ? 20.263 12.237 -31.298 1.00 96.75 477 ASN A CA 1
ATOM 3675 C C . ASN A 1 477 ? 20.086 13.376 -32.323 1.00 96.75 477 ASN A C 1
ATOM 3677 O O . ASN A 1 477 ? 20.186 14.555 -31.974 1.00 96.75 477 ASN A O 1
ATOM 3681 N N . ARG A 1 478 ? 19.822 13.031 -33.589 1.00 95.75 478 ARG A N 1
ATOM 3682 C CA . ARG A 1 478 ? 19.653 13.987 -34.685 1.00 95.75 478 ARG A CA 1
ATOM 3683 C C . ARG A 1 478 ? 18.330 14.738 -34.585 1.00 95.75 478 ARG A C 1
ATOM 3685 O O . ARG A 1 478 ? 17.292 14.133 -34.319 1.00 95.75 478 ARG A O 1
ATOM 3692 N N . MET A 1 479 ? 18.374 16.040 -34.866 1.00 95.56 479 MET A N 1
ATOM 3693 C CA . MET A 1 479 ? 17.221 16.957 -34.811 1.00 95.56 479 MET A CA 1
ATOM 3694 C C . MET A 1 479 ? 16.742 17.429 -36.194 1.00 95.56 479 MET A C 1
ATOM 3696 O O . MET A 1 479 ? 15.820 18.239 -36.287 1.00 95.56 479 MET A O 1
ATOM 3700 N N . ASP A 1 480 ? 17.375 16.960 -37.271 1.00 93.31 480 ASP A N 1
ATOM 3701 C CA . ASP A 1 480 ? 16.915 17.130 -38.649 1.00 93.31 480 ASP A CA 1
ATOM 3702 C C . ASP A 1 480 ? 15.970 15.991 -39.074 1.00 93.31 480 ASP A C 1
ATOM 3704 O O . ASP A 1 480 ? 15.899 14.959 -38.413 1.00 93.31 480 ASP A O 1
ATOM 3708 N N . GLY A 1 481 ? 15.209 16.193 -40.155 1.00 91.19 481 GLY A N 1
ATOM 3709 C CA . GLY A 1 481 ? 14.240 15.208 -40.655 1.00 91.19 481 GLY A CA 1
ATOM 3710 C C . GLY A 1 481 ? 14.877 14.061 -41.442 1.00 91.19 481 GLY A C 1
ATOM 3711 O O . GLY A 1 481 ? 15.995 14.191 -41.950 1.00 91.19 481 GLY A O 1
ATOM 3712 N N . GLY A 1 482 ? 14.156 12.944 -41.556 1.00 91.12 482 GLY A N 1
ATOM 3713 C CA . GLY A 1 482 ? 14.532 11.775 -42.363 1.00 91.12 482 GLY A CA 1
ATOM 3714 C C . GLY A 1 482 ? 15.113 10.614 -41.549 1.00 91.12 482 GLY A C 1
ATOM 3715 O O . GLY A 1 482 ? 14.857 10.486 -40.354 1.00 91.12 482 GLY A O 1
ATOM 3716 N N . PHE A 1 483 ? 15.907 9.766 -42.201 1.00 95.00 483 PHE A N 1
ATOM 3717 C CA . PHE A 1 483 ? 16.543 8.597 -41.591 1.00 95.00 483 PHE A CA 1
ATOM 3718 C C . PHE A 1 483 ? 17.944 8.356 -42.159 1.00 95.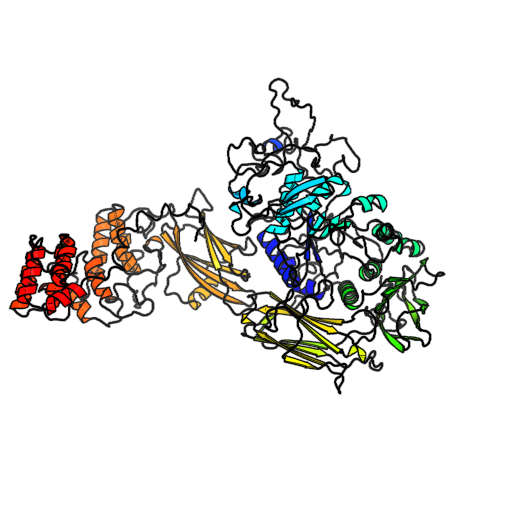00 483 PHE A C 1
ATOM 3720 O O . PHE A 1 483 ? 18.315 8.875 -43.213 1.00 95.00 483 PHE A O 1
ATOM 3727 N N . ASP A 1 484 ? 18.713 7.523 -41.468 1.00 94.75 484 ASP A N 1
ATOM 3728 C CA . ASP A 1 484 ? 20.023 7.050 -41.902 1.00 94.75 484 ASP A CA 1
ATOM 3729 C C . ASP A 1 484 ? 19.974 5.536 -42.153 1.00 94.75 484 ASP A C 1
ATOM 3731 O O . ASP A 1 484 ? 19.542 4.776 -41.296 1.00 94.75 484 ASP A O 1
ATOM 3735 N N . SER A 1 485 ? 20.405 5.067 -43.329 1.00 95.81 485 SER A N 1
ATOM 3736 C CA . SER A 1 485 ? 20.445 3.623 -43.629 1.00 95.81 485 SER A CA 1
ATOM 3737 C C . SER A 1 485 ? 21.761 3.006 -43.176 1.00 95.81 485 SER A C 1
ATOM 3739 O O . SER A 1 485 ? 22.821 3.491 -43.576 1.00 95.81 485 SER A O 1
ATOM 3741 N N . ARG A 1 486 ? 21.720 1.945 -42.370 1.00 95.56 486 ARG A N 1
ATOM 3742 C CA . ARG A 1 486 ? 22.914 1.243 -41.879 1.00 95.56 486 ARG A CA 1
ATOM 3743 C C . ARG A 1 486 ? 22.725 -0.266 -41.933 1.00 95.56 486 ARG A C 1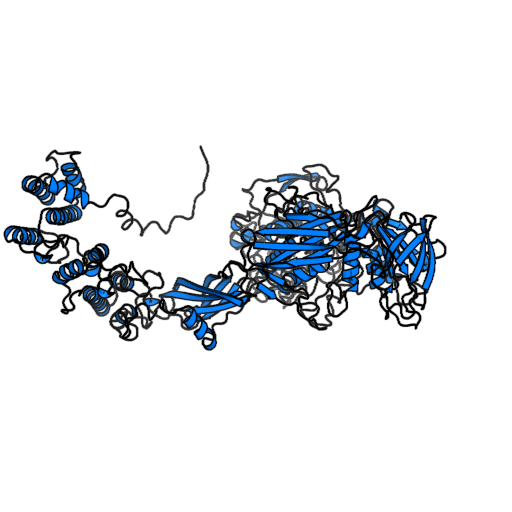
ATOM 3745 O O . ARG A 1 486 ? 21.650 -0.770 -41.634 1.00 95.56 486 ARG A O 1
ATOM 3752 N N . THR A 1 487 ? 23.796 -0.977 -42.262 1.00 96.75 487 THR A N 1
ATOM 3753 C CA . THR A 1 487 ? 23.875 -2.434 -42.133 1.00 96.75 487 THR A CA 1
ATOM 3754 C C . THR A 1 487 ? 24.766 -2.749 -40.946 1.00 96.75 487 THR A C 1
ATOM 3756 O O . THR A 1 487 ? 25.910 -2.294 -40.904 1.00 96.75 487 THR A O 1
ATOM 3759 N N . VAL A 1 488 ? 24.245 -3.489 -39.970 1.00 97.12 488 VAL A N 1
ATOM 3760 C CA . VAL A 1 488 ? 24.964 -3.791 -38.725 1.00 97.12 488 VAL A CA 1
ATOM 3761 C C . VAL A 1 488 ? 25.038 -5.296 -38.480 1.00 97.12 488 VAL A C 1
ATOM 3763 O O . VAL A 1 488 ? 24.092 -6.006 -38.820 1.00 97.12 488 VAL A O 1
ATOM 3766 N N . PRO A 1 489 ? 26.133 -5.812 -37.900 1.00 97.00 489 PRO A N 1
ATOM 3767 C CA . PRO A 1 489 ? 26.202 -7.208 -37.490 1.00 97.00 489 PRO A CA 1
ATOM 3768 C C . PRO A 1 489 ? 25.263 -7.467 -36.308 1.00 97.00 489 PRO A C 1
ATOM 3770 O O . PRO A 1 489 ? 25.091 -6.604 -35.445 1.00 97.00 489 PRO A O 1
ATOM 3773 N N . THR A 1 490 ? 24.704 -8.672 -36.239 1.00 95.94 490 THR A N 1
ATOM 3774 C CA . THR A 1 490 ? 23.826 -9.097 -35.142 1.00 95.94 490 THR A CA 1
ATOM 3775 C C . THR A 1 490 ? 24.220 -10.477 -34.613 1.00 95.94 490 THR A C 1
ATOM 3777 O O . THR A 1 490 ? 24.926 -11.225 -35.287 1.00 95.94 490 THR A O 1
ATOM 3780 N N . GLY A 1 491 ? 23.804 -10.811 -33.390 1.00 93.75 491 GLY A N 1
ATOM 3781 C CA . GLY A 1 491 ? 23.924 -12.160 -32.828 1.00 93.75 491 GLY A CA 1
ATOM 3782 C C . GLY A 1 491 ? 22.819 -13.123 -33.278 1.00 93.75 491 GLY A C 1
ATOM 3783 O O . GLY A 1 491 ? 22.955 -14.335 -33.112 1.00 93.75 491 GLY A O 1
ATOM 3784 N N . PHE A 1 492 ? 21.738 -12.605 -33.866 1.00 95.38 492 PHE A N 1
ATOM 3785 C CA . PHE A 1 492 ? 20.599 -13.403 -34.307 1.00 95.38 492 PHE A CA 1
ATOM 3786 C C . PHE A 1 492 ? 20.964 -14.348 -35.461 1.00 95.38 492 PHE A C 1
ATOM 3788 O O . PHE A 1 492 ? 21.830 -14.059 -36.287 1.00 95.38 492 PHE A O 1
ATOM 3795 N N . ALA A 1 493 ? 20.263 -15.480 -35.546 1.00 94.25 493 ALA A N 1
ATOM 3796 C CA . ALA A 1 493 ? 20.459 -16.426 -36.636 1.00 94.25 493 ALA A CA 1
ATOM 3797 C C . ALA A 1 493 ? 19.994 -15.826 -37.983 1.00 94.25 493 ALA A C 1
ATOM 3799 O O . ALA A 1 493 ? 18.973 -15.128 -38.015 1.00 94.25 493 ALA A O 1
ATOM 3800 N N . PRO A 1 494 ? 20.675 -16.121 -39.107 1.00 95.81 494 PRO A N 1
ATOM 3801 C CA . PRO A 1 494 ? 20.206 -15.741 -40.437 1.00 95.81 494 PRO A CA 1
ATOM 3802 C C . PRO A 1 494 ? 18.759 -16.168 -40.701 1.00 95.81 494 PRO A C 1
ATOM 3804 O O . PRO A 1 494 ? 18.357 -17.276 -40.353 1.00 95.81 494 PRO A O 1
ATOM 3807 N N . GLY A 1 495 ? 17.977 -15.289 -41.326 1.00 94.88 495 GLY A N 1
ATOM 3808 C CA . GLY A 1 495 ? 16.557 -15.503 -41.603 1.00 94.88 495 GLY A CA 1
ATOM 3809 C C . GLY A 1 495 ? 15.615 -15.207 -40.432 1.00 94.88 495 GLY A C 1
ATOM 3810 O O . GLY A 1 495 ? 14.404 -15.252 -40.630 1.00 94.88 495 GLY A O 1
ATOM 3811 N N . THR A 1 496 ? 16.127 -14.871 -39.239 1.00 95.12 496 THR A N 1
ATOM 3812 C CA . THR A 1 496 ? 15.273 -14.508 -38.093 1.00 95.12 496 THR A CA 1
ATOM 3813 C C . THR A 1 496 ? 14.477 -13.234 -38.408 1.00 95.12 496 THR A C 1
ATOM 3815 O O . THR A 1 496 ? 15.096 -12.218 -38.744 1.00 95.12 496 THR A O 1
ATOM 3818 N N . PRO A 1 497 ? 13.136 -13.242 -38.290 1.00 96.56 497 PRO A N 1
ATOM 3819 C CA . PRO A 1 497 ? 12.341 -12.027 -38.361 1.00 96.56 497 PRO A CA 1
ATOM 3820 C C . PRO A 1 497 ? 12.439 -11.244 -37.049 1.00 96.56 497 PRO A C 1
ATOM 3822 O O . PRO A 1 497 ? 12.206 -11.780 -35.966 1.00 96.56 497 PRO A O 1
ATOM 3825 N N . LEU A 1 498 ? 12.770 -9.961 -37.152 1.00 97.62 498 LEU A N 1
ATOM 3826 C CA . LEU A 1 498 ? 12.793 -9.020 -36.040 1.00 97.62 498 LEU A CA 1
ATOM 3827 C C . LEU A 1 498 ? 11.664 -8.008 -36.236 1.00 97.62 498 LEU A C 1
ATOM 3829 O O . LEU A 1 498 ? 11.695 -7.217 -37.177 1.00 97.62 498 LEU A O 1
ATOM 3833 N N . LEU A 1 499 ? 10.672 -8.050 -35.354 1.00 98.12 499 LEU A N 1
ATOM 3834 C CA . LEU A 1 499 ? 9.555 -7.114 -35.290 1.00 98.12 499 LEU A CA 1
ATOM 3835 C C . LEU A 1 499 ? 10.009 -5.803 -34.641 1.00 98.12 499 LEU A C 1
ATOM 3837 O O . LEU A 1 499 ? 10.759 -5.825 -33.665 1.00 98.12 499 LEU A O 1
ATOM 3841 N N . GLU A 1 500 ? 9.535 -4.673 -35.153 1.00 98.31 500 GLU A N 1
ATOM 3842 C CA . GLU A 1 500 ? 9.651 -3.372 -34.500 1.00 98.31 500 GLU A CA 1
ATOM 3843 C C . GLU A 1 500 ? 8.694 -3.324 -33.299 1.00 98.31 500 GLU A C 1
ATOM 3845 O O . GLU A 1 500 ? 7.475 -3.267 -33.440 1.00 98.31 500 GLU A O 1
ATOM 3850 N N . LEU A 1 501 ? 9.250 -3.414 -32.094 1.00 98.12 501 LEU A N 1
ATOM 3851 C CA . LEU A 1 501 ? 8.494 -3.660 -30.868 1.00 98.12 501 LEU A CA 1
ATOM 3852 C C . LEU A 1 501 ? 7.846 -2.399 -30.290 1.00 98.12 501 LEU A C 1
ATOM 3854 O O . LEU A 1 501 ? 6.961 -2.514 -29.441 1.00 98.12 501 LEU A O 1
ATOM 3858 N N . THR A 1 502 ? 8.295 -1.203 -30.682 1.00 97.75 502 THR A N 1
ATOM 3859 C CA . THR A 1 502 ? 7.810 0.057 -30.095 1.00 97.75 502 THR A CA 1
ATOM 3860 C C . THR A 1 502 ? 6.495 0.532 -30.706 1.00 97.75 502 THR A C 1
ATOM 3862 O O . THR A 1 502 ? 5.817 1.354 -30.093 1.00 97.75 502 THR A O 1
ATOM 3865 N N . GLY A 1 503 ? 6.131 0.017 -31.887 1.00 96.62 503 GLY A N 1
ATOM 3866 C CA . GLY A 1 503 ? 4.961 0.442 -32.656 1.00 96.62 503 GLY A CA 1
ATOM 3867 C C . GLY A 1 503 ? 5.167 1.763 -33.402 1.00 96.62 503 GLY A C 1
ATOM 3868 O O . GLY A 1 503 ? 4.252 2.232 -34.077 1.00 96.62 503 GLY A O 1
ATOM 3869 N N . ASN A 1 504 ? 6.358 2.363 -33.312 1.00 97.00 504 ASN A N 1
ATOM 3870 C CA . ASN A 1 504 ? 6.679 3.601 -34.011 1.00 97.00 504 ASN A CA 1
ATOM 3871 C C . ASN A 1 504 ? 6.622 3.398 -35.528 1.00 97.00 504 ASN A C 1
ATOM 3873 O O . ASN A 1 504 ? 6.027 4.230 -36.201 1.00 97.00 504 ASN A O 1
ATOM 3877 N N . ALA A 1 505 ? 7.162 2.296 -36.066 1.00 96.62 505 ALA A N 1
ATOM 3878 C CA . ALA A 1 505 ? 7.155 2.056 -37.516 1.00 96.62 505 ALA A CA 1
ATOM 3879 C C . ALA A 1 505 ? 5.734 1.964 -38.109 1.00 96.62 505 ALA A C 1
ATOM 3881 O O . ALA A 1 505 ? 5.515 2.366 -39.243 1.00 96.62 505 ALA A O 1
ATOM 3882 N N . SER A 1 506 ? 4.755 1.502 -37.326 1.00 95.81 506 SER A N 1
ATOM 3883 C CA . SER A 1 506 ? 3.344 1.442 -37.737 1.00 95.81 506 SER A CA 1
ATOM 3884 C C . SER A 1 506 ? 2.546 2.733 -37.474 1.00 95.81 506 SER A C 1
ATOM 3886 O O . SER A 1 506 ? 1.396 2.854 -37.899 1.00 95.81 506 SER A O 1
ATOM 3888 N N . ASP A 1 507 ? 3.104 3.698 -36.733 1.00 95.81 507 ASP A N 1
ATOM 3889 C CA . ASP A 1 507 ? 2.419 4.938 -36.351 1.00 95.81 507 ASP A CA 1
ATOM 3890 C C . ASP A 1 507 ? 2.571 5.991 -37.458 1.00 95.81 507 ASP A C 1
ATOM 3892 O O . ASP A 1 507 ? 3.632 6.588 -37.623 1.00 95.81 507 ASP A O 1
ATOM 3896 N N . ILE A 1 508 ? 1.479 6.293 -38.167 1.00 94.56 508 ILE A N 1
ATOM 3897 C CA . ILE A 1 508 ? 1.451 7.269 -39.272 1.00 94.56 508 ILE A CA 1
ATOM 3898 C C . ILE A 1 508 ? 1.910 8.684 -38.871 1.00 94.56 508 ILE A C 1
ATOM 3900 O O . ILE A 1 508 ? 2.335 9.466 -39.718 1.00 94.56 508 ILE A O 1
ATOM 3904 N N . THR A 1 509 ? 1.833 9.048 -37.586 1.00 92.56 509 THR A N 1
ATOM 3905 C CA . THR A 1 509 ? 2.329 10.352 -37.109 1.00 92.56 509 THR A CA 1
ATOM 3906 C C . THR A 1 509 ? 3.854 10.388 -37.025 1.00 92.56 509 THR A C 1
ATOM 3908 O O . THR A 1 509 ? 4.469 11.449 -37.171 1.00 92.56 509 THR A O 1
ATOM 3911 N N . PHE A 1 510 ? 4.464 9.225 -36.802 1.00 95.00 510 PHE A N 1
ATOM 3912 C CA . PHE A 1 510 ? 5.903 9.033 -36.780 1.00 95.00 510 PHE A CA 1
ATOM 3913 C C . PHE A 1 510 ? 6.459 8.735 -38.175 1.00 95.00 510 PHE A C 1
ATOM 3915 O O . PHE A 1 510 ? 7.436 9.367 -38.581 1.00 95.00 510 PHE A O 1
ATOM 3922 N N . ASP A 1 511 ? 5.809 7.829 -38.904 1.00 95.69 511 ASP A N 1
ATOM 3923 C CA . ASP A 1 511 ? 6.219 7.341 -40.215 1.00 95.69 511 ASP A CA 1
ATOM 3924 C C . ASP A 1 511 ? 5.151 7.578 -41.304 1.00 95.69 511 ASP A C 1
ATOM 3926 O O . ASP A 1 511 ? 4.501 6.644 -41.781 1.00 95.69 511 ASP A O 1
ATOM 3930 N N . PRO A 1 512 ? 4.942 8.837 -41.729 1.00 95.00 512 PRO A N 1
ATOM 3931 C CA . PRO A 1 512 ? 3.916 9.178 -42.714 1.00 95.00 512 PRO A CA 1
ATOM 3932 C C . PRO A 1 512 ? 4.157 8.582 -44.112 1.00 95.00 512 PRO A C 1
ATOM 3934 O O . PRO A 1 512 ? 3.219 8.511 -44.907 1.00 95.00 512 PRO A O 1
ATOM 3937 N N . HIS A 1 513 ? 5.388 8.157 -44.425 1.00 94.81 513 HIS A N 1
ATOM 3938 C CA . HIS A 1 513 ? 5.782 7.660 -45.752 1.00 94.81 513 HIS A CA 1
ATOM 3939 C C . HIS A 1 513 ? 6.104 6.160 -45.775 1.00 94.81 513 HIS A C 1
ATOM 3941 O O . HIS A 1 513 ? 6.535 5.659 -46.815 1.00 94.81 513 HIS A O 1
ATOM 3947 N N . ASN A 1 514 ? 5.858 5.439 -44.671 1.00 94.94 514 ASN A N 1
ATOM 3948 C CA . ASN A 1 514 ? 6.198 4.019 -44.518 1.00 94.94 514 ASN A CA 1
ATOM 3949 C C . ASN A 1 514 ? 7.687 3.751 -44.814 1.00 94.94 514 ASN A C 1
ATOM 3951 O O . ASN A 1 514 ? 8.063 2.842 -45.564 1.00 94.94 514 ASN A O 1
ATOM 3955 N N . ASP A 1 515 ? 8.538 4.626 -44.285 1.00 95.00 515 ASP A N 1
ATOM 3956 C CA . ASP A 1 515 ? 9.977 4.568 -44.418 1.00 95.00 515 ASP A CA 1
ATOM 3957 C C . ASP A 1 515 ? 10.604 3.524 -43.494 1.00 95.00 515 ASP A C 1
ATOM 3959 O O . ASP A 1 515 ? 11.651 2.983 -43.839 1.00 95.00 515 ASP A O 1
ATOM 3963 N N . PHE A 1 516 ? 10.040 3.217 -42.334 1.00 96.81 516 PHE A N 1
ATOM 3964 C CA . PHE A 1 516 ? 10.638 2.290 -41.381 1.00 96.81 516 PHE A CA 1
ATOM 3965 C C . PHE A 1 516 ? 9.999 0.906 -41.519 1.00 96.81 516 PHE A C 1
ATOM 3967 O O . PHE A 1 516 ? 8.792 0.762 -41.365 1.00 96.81 516 PHE A O 1
ATOM 3974 N N . PRO A 1 517 ? 10.782 -0.153 -41.792 1.00 96.06 517 PRO A N 1
ATOM 3975 C CA . PRO A 1 517 ? 10.213 -1.488 -41.886 1.00 96.06 517 PRO A CA 1
ATOM 3976 C C . PRO A 1 517 ? 9.702 -1.941 -40.514 1.00 96.06 517 PRO A C 1
ATOM 3978 O O . PRO A 1 517 ? 10.466 -1.963 -39.548 1.00 96.06 517 PRO A O 1
ATOM 3981 N N . GLU A 1 518 ? 8.443 -2.371 -40.443 1.00 97.31 518 GLU A N 1
ATOM 3982 C CA . GLU A 1 518 ? 7.873 -3.006 -39.245 1.00 97.31 518 GLU A CA 1
ATOM 3983 C C . GLU A 1 518 ? 8.531 -4.363 -38.939 1.00 97.31 518 GLU A C 1
ATOM 3985 O O . GLU A 1 518 ? 8.562 -4.795 -37.791 1.00 97.31 518 GLU A O 1
ATOM 3990 N N . VAL A 1 519 ? 9.087 -5.041 -39.953 1.00 97.81 519 VAL A N 1
ATOM 3991 C CA . VAL A 1 519 ? 9.837 -6.296 -39.794 1.00 97.81 519 VAL A CA 1
ATOM 3992 C C . VAL A 1 519 ? 11.147 -6.234 -40.574 1.00 97.81 519 VAL A C 1
ATOM 3994 O O . VAL A 1 519 ? 11.158 -5.967 -41.775 1.00 97.81 519 VAL A O 1
ATOM 3997 N N . VAL A 1 520 ? 12.254 -6.547 -39.901 1.00 97.31 520 VAL A N 1
ATOM 3998 C CA . VAL A 1 520 ? 13.586 -6.705 -40.498 1.00 97.31 520 VAL A CA 1
ATOM 3999 C C . VAL A 1 520 ? 13.976 -8.178 -40.457 1.00 97.31 520 VAL A C 1
ATOM 4001 O O . VAL A 1 520 ? 13.950 -8.798 -39.399 1.00 97.31 520 VAL A O 1
ATOM 4004 N N . ILE A 1 521 ? 14.362 -8.747 -41.599 1.00 97.00 521 ILE A N 1
ATOM 4005 C CA . ILE A 1 521 ? 14.882 -10.118 -41.668 1.00 97.00 521 ILE A CA 1
ATOM 4006 C C . ILE A 1 521 ? 16.406 -10.076 -41.579 1.00 97.00 521 ILE A C 1
ATOM 4008 O O . ILE A 1 521 ? 17.052 -9.341 -42.328 1.00 97.00 521 ILE A O 1
ATOM 4012 N N . VAL A 1 522 ? 16.983 -10.875 -40.682 1.00 97.50 522 VAL A N 1
ATOM 4013 C CA . VAL A 1 522 ? 18.441 -11.019 -40.576 1.00 97.50 522 VAL A CA 1
ATOM 4014 C C . VAL A 1 522 ? 18.980 -11.649 -41.861 1.00 97.50 522 VAL A C 1
ATOM 4016 O O . VAL A 1 522 ? 18.518 -12.704 -42.298 1.00 97.50 522 VAL A O 1
ATOM 4019 N N . ASN A 1 523 ? 19.964 -11.003 -42.474 1.00 98.12 523 ASN A N 1
ATOM 4020 C CA . ASN A 1 523 ? 20.568 -11.421 -43.731 1.00 98.12 523 ASN A CA 1
ATOM 4021 C C . ASN A 1 523 ? 21.331 -12.750 -43.584 1.00 98.12 523 ASN A C 1
ATOM 4023 O O . ASN A 1 523 ? 21.700 -13.174 -42.488 1.00 98.12 523 ASN A O 1
ATOM 4027 N N . GLY A 1 524 ? 21.631 -13.388 -44.722 1.00 97.06 524 GLY A N 1
ATOM 4028 C CA . GLY A 1 524 ? 22.386 -14.649 -44.787 1.00 97.06 524 GLY A CA 1
ATOM 4029 C C . GLY A 1 524 ? 23.777 -14.607 -44.137 1.00 97.06 524 GLY A C 1
ATOM 4030 O O . GLY A 1 524 ? 24.300 -15.646 -43.747 1.00 97.06 524 GLY A O 1
ATOM 4031 N N . ASP A 1 525 ? 24.363 -13.417 -44.004 1.00 96.69 525 ASP A N 1
ATOM 4032 C CA . ASP A 1 525 ? 25.669 -13.163 -43.388 1.00 96.69 525 ASP A CA 1
ATOM 4033 C C . ASP A 1 525 ? 25.586 -12.744 -41.905 1.00 96.69 525 ASP A C 1
ATOM 4035 O O . ASP A 1 525 ? 26.602 -12.392 -41.308 1.00 96.69 525 ASP A O 1
ATOM 4039 N N . GLY A 1 526 ? 24.391 -12.776 -41.299 1.00 95.75 526 GLY A N 1
ATOM 4040 C CA . GLY A 1 526 ? 24.163 -12.393 -39.900 1.00 95.75 526 GLY A CA 1
ATOM 4041 C C . GLY A 1 526 ? 24.028 -10.883 -39.660 1.00 95.75 526 GLY A C 1
ATOM 4042 O O . GLY A 1 526 ? 23.993 -10.440 -38.508 1.00 95.75 526 GLY A O 1
ATOM 4043 N N . THR A 1 527 ? 23.954 -10.070 -40.718 1.00 98.06 527 THR A N 1
ATOM 4044 C CA . THR A 1 527 ? 23.716 -8.623 -40.609 1.00 98.06 527 THR A CA 1
ATOM 4045 C C . THR A 1 527 ? 22.228 -8.261 -40.667 1.00 98.06 527 THR A C 1
ATOM 4047 O O . THR A 1 527 ? 21.405 -9.039 -41.137 1.00 98.06 527 THR A O 1
ATOM 4050 N N . ALA A 1 528 ? 21.867 -7.060 -40.218 1.00 97.81 528 ALA A N 1
ATOM 4051 C CA . ALA A 1 528 ? 20.529 -6.489 -40.365 1.00 97.81 528 ALA A CA 1
ATOM 4052 C C . ALA A 1 528 ? 20.602 -5.126 -41.066 1.00 97.81 528 ALA A C 1
ATOM 4054 O O . ALA A 1 528 ? 21.439 -4.287 -40.722 1.00 97.81 528 ALA A O 1
ATOM 4055 N N . ASN A 1 529 ? 19.716 -4.906 -42.042 1.00 97.56 529 ASN A N 1
ATOM 4056 C CA . ASN A 1 529 ? 19.565 -3.623 -42.729 1.00 97.56 529 ASN A CA 1
ATOM 4057 C C . ASN A 1 529 ? 18.549 -2.760 -41.978 1.00 97.56 529 ASN A C 1
ATOM 4059 O O . ASN A 1 529 ? 17.371 -3.101 -41.909 1.00 97.56 529 ASN A O 1
ATOM 4063 N N . LEU A 1 530 ? 19.012 -1.644 -41.427 1.00 96.75 530 LEU A N 1
ATOM 4064 C CA . LEU A 1 530 ? 18.240 -0.757 -40.570 1.00 96.75 530 LEU A CA 1
ATOM 4065 C C . LEU A 1 530 ? 18.087 0.625 -41.193 1.00 96.75 530 LEU A C 1
ATOM 4067 O O . LEU A 1 530 ? 18.996 1.137 -41.853 1.00 96.75 530 LEU A O 1
ATOM 4071 N N . ARG A 1 531 ? 16.964 1.267 -40.880 1.00 96.19 531 ARG A N 1
ATOM 4072 C CA . ARG A 1 531 ? 16.782 2.709 -41.029 1.00 96.19 531 ARG A CA 1
ATOM 4073 C C . ARG A 1 531 ? 16.727 3.321 -39.636 1.00 96.19 531 ARG A C 1
ATOM 4075 O O . ARG A 1 531 ? 15.801 3.076 -38.874 1.00 96.19 531 ARG A O 1
ATOM 4082 N N . VAL A 1 532 ? 17.765 4.072 -39.292 1.00 96.50 532 VAL A N 1
ATOM 4083 C CA . VAL A 1 532 ? 17.891 4.775 -38.017 1.00 96.50 532 VAL A CA 1
ATOM 4084 C C . VAL A 1 532 ? 17.012 6.022 -38.086 1.00 96.50 532 VAL A C 1
ATOM 4086 O O . VAL A 1 532 ? 17.284 6.890 -38.925 1.00 96.50 532 VAL A O 1
ATOM 4089 N N . PRO A 1 533 ? 15.962 6.133 -37.257 1.00 96.06 533 PRO A N 1
ATOM 4090 C CA . PRO A 1 533 ? 15.064 7.278 -37.308 1.00 96.06 533 PRO A CA 1
ATOM 4091 C C . PRO A 1 533 ? 15.752 8.537 -36.798 1.00 96.06 533 PRO A C 1
ATOM 4093 O O . PRO A 1 533 ? 16.670 8.472 -35.983 1.00 96.06 533 PRO A O 1
ATOM 4096 N N . ARG A 1 534 ? 15.284 9.704 -37.228 1.00 95.19 534 ARG A N 1
ATOM 4097 C CA . ARG A 1 534 ? 15.653 10.988 -36.618 1.00 95.19 534 ARG A CA 1
ATOM 4098 C C . ARG A 1 534 ? 14.490 11.515 -35.780 1.00 95.19 534 ARG A C 1
ATOM 4100 O O . ARG A 1 534 ? 13.384 10.986 -35.832 1.00 95.19 534 ARG A O 1
ATOM 4107 N N . ASN A 1 535 ? 14.727 12.549 -34.972 1.00 95.75 535 ASN A N 1
ATOM 4108 C CA . ASN A 1 535 ? 13.703 13.063 -34.050 1.00 95.75 535 ASN A CA 1
ATOM 4109 C C . ASN A 1 535 ? 12.647 13.952 -34.726 1.00 95.75 535 ASN A C 1
ATOM 4111 O O . ASN A 1 535 ? 11.686 14.359 -34.070 1.00 95.75 535 ASN A O 1
ATOM 4115 N N . LYS A 1 536 ? 12.802 14.228 -36.027 1.00 95.50 536 LYS A N 1
ATOM 4116 C CA . LYS A 1 536 ? 11.764 14.800 -36.884 1.00 95.50 536 LYS A CA 1
ATOM 4117 C C . LYS A 1 536 ? 11.375 13.796 -37.960 1.00 95.50 536 LYS A C 1
ATOM 4119 O O . LYS A 1 536 ? 12.254 13.194 -38.579 1.00 95.50 536 LYS A O 1
ATOM 4124 N N . ASN A 1 537 ? 10.075 13.651 -38.194 1.00 92.19 537 ASN A N 1
ATOM 4125 C CA . ASN A 1 537 ? 9.577 12.851 -39.307 1.00 92.19 537 ASN A CA 1
ATOM 4126 C C . ASN A 1 537 ? 9.972 13.500 -40.659 1.00 92.19 537 ASN A C 1
ATOM 4128 O O . ASN A 1 537 ? 10.477 14.633 -40.676 1.00 92.19 537 ASN A O 1
ATOM 4132 N N . PRO A 1 538 ? 9.788 12.815 -41.802 1.00 88.25 538 PRO A N 1
ATOM 4133 C CA . PRO A 1 538 ? 10.179 13.358 -43.107 1.00 88.25 538 PRO A CA 1
ATOM 4134 C C . PRO A 1 538 ? 9.464 14.667 -43.490 1.00 88.25 538 PRO A C 1
ATOM 4136 O O . PRO A 1 538 ? 10.018 15.455 -44.253 1.00 88.25 538 PRO A O 1
ATOM 4139 N N . ASP A 1 539 ? 8.300 14.948 -42.896 1.00 92.00 539 ASP A N 1
ATOM 4140 C CA . ASP A 1 539 ? 7.554 16.202 -43.078 1.00 92.00 539 ASP A CA 1
ATOM 4141 C C . ASP A 1 539 ? 8.073 17.347 -42.180 1.00 92.00 539 ASP A C 1
ATOM 4143 O O . ASP A 1 539 ? 7.558 18.466 -42.208 1.00 92.00 539 ASP A O 1
ATOM 4147 N N . GLY A 1 540 ? 9.109 17.094 -41.374 1.00 91.50 540 GLY A N 1
ATOM 4148 C CA . GLY A 1 540 ? 9.753 18.078 -40.503 1.00 91.50 540 GLY A CA 1
ATOM 4149 C C . GLY A 1 540 ? 9.078 18.278 -39.143 1.00 91.50 540 GLY A C 1
ATOM 4150 O O . GLY A 1 540 ? 9.495 19.168 -38.396 1.00 91.50 540 GLY A O 1
ATOM 4151 N N . VAL A 1 541 ? 8.079 17.463 -38.789 1.00 93.81 541 VAL A N 1
ATOM 4152 C CA . VAL A 1 541 ? 7.413 17.499 -37.479 1.00 93.81 541 VAL A CA 1
ATOM 4153 C C . VAL A 1 541 ? 8.274 16.777 -36.452 1.00 93.81 541 VAL A C 1
ATOM 4155 O O . VAL A 1 541 ? 8.656 15.625 -36.645 1.00 93.81 541 VAL A O 1
ATOM 4158 N N . GLU A 1 542 ? 8.581 17.447 -35.342 1.00 95.00 542 GLU A N 1
ATOM 4159 C CA . GLU A 1 542 ? 9.314 16.831 -34.240 1.00 95.00 542 GLU A CA 1
ATOM 4160 C C . GLU A 1 542 ? 8.442 15.813 -33.512 1.00 95.00 542 GLU A C 1
ATOM 4162 O O . GLU A 1 542 ? 7.438 16.151 -32.889 1.00 95.00 542 GLU A O 1
ATOM 4167 N N . THR A 1 543 ? 8.846 14.551 -33.595 1.00 93.38 543 THR A N 1
ATOM 4168 C CA . THR A 1 543 ? 8.198 13.442 -32.894 1.00 93.38 543 THR A CA 1
ATOM 4169 C C . THR A 1 543 ? 8.848 13.216 -31.531 1.00 93.38 543 THR A C 1
ATOM 4171 O O . THR A 1 543 ? 8.204 12.690 -30.624 1.00 93.38 543 THR A O 1
ATOM 4174 N N . GLY A 1 544 ? 10.132 13.582 -31.388 1.00 93.06 544 GLY A N 1
ATOM 4175 C CA . GLY A 1 544 ? 10.954 13.243 -30.222 1.00 93.06 544 GLY A CA 1
ATOM 4176 C C . GLY A 1 544 ? 11.201 11.736 -30.077 1.00 93.06 544 GLY A C 1
ATOM 4177 O O . GLY A 1 544 ? 11.592 11.276 -29.002 1.00 93.06 544 GLY A O 1
ATOM 4178 N N . ARG A 1 545 ? 10.934 10.959 -31.139 1.00 94.75 545 ARG A N 1
ATOM 4179 C CA . ARG A 1 545 ? 11.007 9.494 -31.157 1.00 94.75 545 ARG A CA 1
ATOM 4180 C C . ARG A 1 545 ? 12.139 8.984 -32.045 1.00 94.75 545 ARG A C 1
ATOM 4182 O O . ARG A 1 545 ? 11.945 8.070 -32.832 1.00 94.75 545 ARG A O 1
ATOM 4189 N N . GLY A 1 546 ? 13.338 9.549 -31.932 1.00 96.75 546 GLY A N 1
ATOM 4190 C CA . GLY A 1 546 ? 14.537 9.056 -32.621 1.00 96.75 546 GLY A CA 1
ATOM 4191 C C . GLY A 1 546 ? 15.020 7.697 -32.096 1.00 96.75 546 GLY A C 1
ATOM 4192 O O . GLY A 1 546 ? 16.195 7.560 -31.771 1.00 96.75 546 GLY A O 1
ATOM 4193 N N . TYR A 1 547 ? 14.125 6.716 -31.957 1.00 98.19 547 TYR A N 1
ATOM 4194 C CA . TYR A 1 547 ? 14.418 5.365 -31.510 1.00 98.19 547 TYR A CA 1
ATOM 4195 C C . TYR A 1 547 ? 13.505 4.320 -32.171 1.00 98.19 547 TYR A C 1
ATOM 4197 O O . TYR A 1 547 ? 12.321 4.569 -32.395 1.00 98.19 547 TYR A O 1
ATOM 4205 N N . LEU A 1 548 ? 14.060 3.136 -32.428 1.00 98.50 548 LEU A N 1
ATOM 4206 C CA . LEU A 1 548 ? 13.342 1.903 -32.773 1.00 98.50 548 LEU A CA 1
ATOM 4207 C C . LEU A 1 548 ? 13.976 0.743 -32.004 1.00 98.50 548 LEU A C 1
ATOM 4209 O O . LEU A 1 548 ? 15.182 0.756 -31.737 1.00 98.50 548 LEU A O 1
ATOM 4213 N N . ILE A 1 549 ? 13.182 -0.264 -31.647 1.00 98.69 549 ILE A N 1
ATOM 4214 C CA . ILE A 1 549 ? 13.696 -1.474 -30.995 1.00 98.69 549 ILE A CA 1
ATOM 4215 C C . ILE A 1 549 ? 13.180 -2.678 -31.765 1.00 98.69 549 ILE A C 1
ATOM 4217 O O . ILE A 1 549 ? 11.982 -2.927 -31.793 1.00 98.69 549 ILE A O 1
ATOM 4221 N N . TYR A 1 550 ? 14.096 -3.434 -32.358 1.00 98.69 550 TYR A N 1
ATOM 4222 C CA . TYR A 1 550 ? 13.783 -4.630 -33.128 1.00 98.69 550 TYR A CA 1
ATOM 4223 C C . TYR A 1 550 ? 14.079 -5.888 -32.314 1.00 98.69 550 TYR A C 1
ATOM 4225 O O . TYR A 1 550 ? 15.148 -5.998 -31.717 1.00 98.69 550 TYR A O 1
ATOM 4233 N N . GLY A 1 551 ? 13.181 -6.866 -32.306 1.00 97.62 551 GLY A N 1
ATOM 4234 C CA . GLY A 1 551 ? 13.410 -8.150 -31.638 1.00 97.62 551 GLY A CA 1
ATOM 4235 C C . GLY A 1 551 ? 12.497 -9.256 -32.170 1.00 97.62 551 GLY A C 1
ATOM 4236 O O . GLY A 1 551 ? 11.530 -8.957 -32.869 1.00 97.62 551 GLY A O 1
ATOM 4237 N N . PRO A 1 552 ? 12.787 -10.537 -31.889 1.00 96.69 552 PRO A N 1
ATOM 4238 C CA . PRO A 1 552 ? 11.881 -11.631 -32.237 1.00 96.69 552 PRO A CA 1
ATOM 4239 C C . PRO A 1 552 ? 10.502 -11.416 -31.597 1.00 96.69 552 PRO A C 1
ATOM 4241 O O . PRO A 1 552 ? 10.432 -11.000 -30.447 1.00 96.69 552 PRO A O 1
ATOM 4244 N N . SER A 1 553 ? 9.402 -11.722 -32.290 1.00 96.25 553 SER A N 1
ATOM 4245 C CA . SER A 1 553 ? 8.063 -11.526 -31.710 1.00 96.25 553 SER A CA 1
ATOM 4246 C C . SER A 1 553 ? 7.846 -12.413 -30.478 1.00 96.25 553 SER A C 1
ATOM 4248 O O . SER A 1 553 ? 8.184 -13.600 -30.483 1.00 96.25 553 SER A O 1
ATOM 4250 N N . GLY A 1 554 ? 7.229 -11.864 -29.432 1.00 96.25 554 GLY A N 1
ATOM 4251 C CA . GLY A 1 554 ? 6.649 -12.669 -28.355 1.00 96.25 554 GLY A CA 1
ATOM 4252 C C . GLY A 1 554 ? 5.344 -13.349 -28.797 1.00 96.25 554 GLY A C 1
ATOM 4253 O O . GLY A 1 554 ? 4.813 -13.010 -29.865 1.00 96.25 554 GLY A O 1
ATOM 4254 N N . PRO A 1 555 ? 4.802 -14.280 -27.991 1.00 97.44 555 PRO A N 1
ATOM 4255 C CA . PRO A 1 555 ? 3.487 -14.849 -28.251 1.00 97.44 555 PRO A CA 1
ATOM 4256 C C . PRO A 1 555 ? 2.359 -13.824 -28.207 1.00 97.44 555 PRO A C 1
ATOM 4258 O O . PRO A 1 555 ? 2.404 -12.854 -27.453 1.00 97.44 555 PRO A O 1
ATOM 4261 N N . GLN A 1 556 ? 1.329 -14.056 -29.015 1.00 96.88 556 GLN A N 1
ATOM 4262 C CA . GLN A 1 556 ? 0.120 -13.233 -29.086 1.00 96.88 556 GLN A CA 1
ATOM 4263 C C . GLN A 1 556 ? -1.065 -14.053 -28.587 1.00 96.88 556 GLN A C 1
ATOM 4265 O O . GLN A 1 556 ? -1.073 -15.269 -28.759 1.00 96.88 556 GLN A O 1
ATOM 4270 N N . GLY A 1 557 ? -2.072 -13.424 -27.987 1.00 96.69 557 GLY A N 1
ATOM 4271 C CA . GLY A 1 557 ? -3.181 -14.172 -27.405 1.00 96.69 557 GLY A CA 1
ATOM 4272 C C . GLY A 1 557 ? -4.163 -13.320 -26.619 1.00 96.69 557 GLY A C 1
ATOM 4273 O O . GLY A 1 557 ? -4.151 -12.092 -26.699 1.00 96.69 557 GLY A O 1
ATOM 4274 N N . SER A 1 558 ? -5.010 -13.996 -25.849 1.00 97.31 558 SER A N 1
ATOM 4275 C CA . SER A 1 558 ? -5.990 -13.369 -24.964 1.00 97.31 558 SER A CA 1
ATOM 4276 C C . SER A 1 558 ? -6.168 -14.169 -23.678 1.00 97.31 558 SER A C 1
ATOM 4278 O O . SER A 1 558 ? -6.290 -15.396 -23.725 1.00 97.31 558 SER A O 1
ATOM 4280 N N . LEU A 1 559 ? -6.252 -13.458 -22.555 1.00 98.31 559 LEU A N 1
ATOM 4281 C CA . LEU A 1 559 ? -6.579 -14.003 -21.239 1.00 98.31 559 LEU A CA 1
ATOM 4282 C C . LEU A 1 559 ? -8.056 -13.752 -20.918 1.00 98.31 559 LEU A C 1
ATOM 4284 O O . LEU A 1 559 ? -8.566 -12.651 -21.133 1.00 98.31 559 LEU A O 1
ATOM 4288 N N . SER A 1 560 ? -8.733 -14.763 -20.382 1.00 97.81 560 SER A N 1
ATOM 4289 C CA . SER A 1 560 ? -10.144 -14.703 -19.993 1.00 97.81 560 SER A CA 1
ATOM 4290 C C . SER A 1 560 ? -10.384 -15.392 -18.652 1.00 97.81 560 SER A C 1
ATOM 4292 O O . SER A 1 560 ? -9.652 -16.312 -18.284 1.00 97.81 560 SER A O 1
ATOM 4294 N N . LEU A 1 561 ? -11.415 -14.931 -17.940 1.00 98.56 561 LEU A N 1
ATOM 4295 C CA . LEU A 1 561 ? -11.859 -15.476 -16.659 1.00 98.56 561 LEU A CA 1
ATOM 4296 C C . LEU A 1 561 ? -13.315 -15.927 -16.772 1.00 98.56 561 LEU A C 1
ATOM 4298 O O . LEU A 1 561 ? -14.137 -15.226 -17.369 1.00 98.56 561 LEU A O 1
ATOM 4302 N N . SER A 1 562 ? -13.638 -17.072 -16.180 1.00 98.44 562 SER A N 1
ATOM 4303 C CA . SER A 1 562 ? -15.031 -17.484 -15.961 1.00 98.44 562 SER A CA 1
ATOM 4304 C C . SER A 1 562 ? -15.583 -16.902 -14.651 1.00 98.44 562 SER A C 1
ATOM 4306 O O . SER A 1 562 ? -14.851 -16.282 -13.883 1.00 98.44 562 SER A O 1
ATOM 4308 N N . ASN A 1 563 ? -16.888 -17.067 -14.405 1.00 98.12 563 ASN A N 1
ATOM 4309 C CA . ASN A 1 563 ? -17.566 -16.664 -13.161 1.00 98.12 563 ASN A CA 1
ATOM 4310 C C . ASN A 1 563 ? -17.363 -15.196 -12.734 1.00 98.12 563 ASN A C 1
ATOM 4312 O O . ASN A 1 563 ? -17.473 -14.859 -11.555 1.00 98.12 563 ASN A O 1
ATOM 4316 N N . VAL A 1 564 ? -17.124 -14.305 -13.700 1.00 98.56 564 VAL A N 1
ATOM 4317 C CA . VAL A 1 564 ? -17.082 -12.858 -13.476 1.00 98.56 564 VAL A CA 1
ATOM 4318 C C . VAL A 1 564 ? -18.503 -12.345 -13.250 1.00 98.56 564 VAL A C 1
ATOM 4320 O O . VAL A 1 564 ? -19.305 -12.295 -14.181 1.00 98.56 564 VAL A O 1
ATOM 4323 N N . ALA A 1 565 ? -18.811 -11.951 -12.015 1.00 98.19 565 ALA A N 1
ATOM 4324 C CA . ALA A 1 565 ? -20.128 -11.450 -11.626 1.00 98.19 565 ALA A CA 1
ATOM 4325 C C . ALA A 1 565 ? -20.391 -10.036 -12.169 1.00 98.19 565 ALA A C 1
ATOM 4327 O O . ALA A 1 565 ? -21.496 -9.719 -12.608 1.00 98.19 565 ALA A O 1
ATOM 4328 N N . SER A 1 566 ? -19.368 -9.180 -12.151 1.00 98.06 566 SER A N 1
ATOM 4329 C CA . SER A 1 566 ? -19.411 -7.817 -12.687 1.00 98.06 566 SER A CA 1
ATOM 4330 C C . SER A 1 566 ? -17.996 -7.302 -12.987 1.00 98.06 566 SER A C 1
ATOM 4332 O O . SER A 1 566 ? -16.999 -7.987 -12.759 1.00 98.06 566 SER A O 1
ATOM 4334 N N . THR A 1 567 ? -17.879 -6.102 -13.556 1.00 98.06 567 THR A N 1
ATOM 4335 C CA . THR A 1 567 ? -16.591 -5.423 -13.765 1.00 98.06 567 THR A CA 1
ATOM 4336 C C . THR A 1 567 ? -16.654 -4.031 -13.153 1.00 98.06 567 THR A C 1
ATOM 4338 O O . THR A 1 567 ? -17.517 -3.233 -13.518 1.00 98.06 567 THR A O 1
ATOM 4341 N N . LEU A 1 568 ? -15.706 -3.720 -12.272 1.00 97.69 568 LEU A N 1
ATOM 4342 C CA . LEU A 1 568 ? -15.417 -2.352 -11.863 1.00 97.69 568 LEU A CA 1
ATOM 4343 C C . LEU A 1 568 ? -14.585 -1.717 -12.978 1.00 97.69 568 LEU A C 1
ATOM 4345 O O . LEU A 1 568 ? -13.389 -1.989 -13.102 1.00 97.69 568 LEU A O 1
ATOM 4349 N N . ALA A 1 569 ? -15.237 -0.915 -13.815 1.00 97.50 569 ALA A N 1
ATOM 4350 C CA . ALA A 1 569 ? -14.599 -0.326 -14.985 1.00 97.50 569 ALA A CA 1
ATOM 4351 C C . ALA A 1 569 ? -13.406 0.565 -14.600 1.00 97.50 569 ALA A C 1
ATOM 4353 O O . ALA A 1 569 ? -13.416 1.244 -13.563 1.00 97.50 569 ALA A O 1
ATOM 4354 N N . GLY A 1 570 ? -12.379 0.565 -15.444 1.00 96.81 570 GLY A N 1
ATOM 4355 C CA . GLY A 1 570 ? -11.372 1.619 -15.455 1.00 96.81 570 GLY A CA 1
ATOM 4356 C C . GLY A 1 570 ? -11.984 2.981 -15.801 1.00 96.81 570 GLY A C 1
ATOM 4357 O O . GLY A 1 570 ? -13.036 3.074 -16.435 1.00 96.81 570 GLY A O 1
ATOM 4358 N N . GLY A 1 571 ? -11.339 4.059 -15.365 1.00 96.25 571 GLY A N 1
ATOM 4359 C CA . GLY A 1 571 ? -11.747 5.424 -15.682 1.00 96.25 571 GLY A CA 1
ATOM 4360 C C . GLY A 1 571 ? -10.998 6.001 -16.883 1.00 96.25 571 GLY A C 1
ATOM 4361 O O . GLY A 1 571 ? -9.852 5.646 -17.152 1.00 96.25 571 GLY A O 1
ATOM 4362 N N . THR A 1 572 ? -11.619 6.965 -17.565 1.00 96.44 572 THR A N 1
ATOM 4363 C CA . THR A 1 572 ? -10.958 7.770 -18.603 1.00 96.44 572 THR A CA 1
ATOM 4364 C C . THR A 1 572 ? -10.298 8.997 -17.964 1.00 96.44 572 THR A C 1
ATOM 4366 O O . THR A 1 572 ? -11.011 9.860 -17.443 1.00 96.44 572 THR A O 1
ATOM 4369 N N . PRO A 1 573 ? -8.959 9.118 -17.984 1.00 96.12 573 PRO A N 1
ATOM 4370 C CA . PRO A 1 573 ? -8.269 10.231 -17.345 1.00 96.12 573 PRO A CA 1
ATOM 4371 C C . PRO A 1 573 ? -8.436 11.544 -18.120 1.00 96.12 573 PRO A C 1
ATOM 4373 O O . PRO A 1 573 ? -8.512 11.574 -19.347 1.00 96.12 573 PRO A O 1
ATOM 4376 N N . THR A 1 574 ? -8.404 12.652 -17.384 1.00 94.81 574 THR A N 1
ATOM 4377 C CA . THR A 1 574 ? -8.216 14.013 -17.910 1.00 94.81 574 THR A CA 1
ATOM 4378 C C . THR A 1 574 ? -6.807 14.504 -17.574 1.00 94.81 574 THR A C 1
ATOM 4380 O O . THR A 1 574 ? -6.098 13.860 -16.803 1.00 94.81 574 THR A O 1
ATOM 4383 N N . ALA A 1 575 ? -6.411 15.686 -18.054 1.00 91.62 575 ALA A N 1
ATOM 4384 C CA . ALA A 1 575 ? -5.099 16.254 -17.728 1.00 91.62 575 ALA A CA 1
ATOM 4385 C C . ALA A 1 575 ? -4.897 16.423 -16.209 1.00 91.62 575 ALA A C 1
ATOM 4387 O O . ALA A 1 575 ? -3.798 16.213 -15.707 1.00 91.62 575 ALA A O 1
ATOM 4388 N N . ASN A 1 576 ? -5.972 16.735 -15.475 1.00 91.06 576 ASN A N 1
ATOM 4389 C CA . ASN A 1 576 ? -5.944 16.909 -14.021 1.00 91.06 576 ASN A CA 1
ATOM 4390 C C . ASN A 1 576 ? -6.038 15.589 -13.248 1.00 91.06 576 ASN A C 1
ATOM 4392 O O . ASN A 1 576 ? -5.658 15.541 -12.086 1.00 91.06 576 ASN A O 1
ATOM 4396 N N . THR A 1 577 ? -6.572 14.528 -13.859 1.00 94.75 577 THR A N 1
ATOM 4397 C CA . THR A 1 577 ? -6.839 13.254 -13.169 1.00 94.75 577 THR A CA 1
ATOM 4398 C C . THR A 1 577 ? -5.984 12.097 -13.682 1.00 94.75 577 THR A C 1
ATOM 4400 O O . THR A 1 577 ? -6.129 10.975 -13.205 1.00 94.75 577 THR A O 1
ATOM 4403 N N . ASN A 1 578 ? -5.063 12.344 -14.618 1.00 95.31 578 ASN A N 1
ATOM 4404 C CA . ASN A 1 578 ? -4.153 11.335 -15.168 1.00 95.31 578 ASN A CA 1
ATOM 4405 C C . ASN A 1 578 ? -3.304 10.647 -14.085 1.00 95.31 578 ASN A C 1
ATOM 4407 O O . ASN A 1 578 ? -3.014 9.455 -14.180 1.00 95.31 578 ASN A O 1
ATOM 4411 N N . GLY A 1 579 ? -2.947 11.379 -13.026 1.00 93.38 579 GLY A N 1
ATOM 4412 C CA . GLY A 1 579 ? -2.213 10.852 -11.876 1.00 93.38 579 GLY A CA 1
ATOM 4413 C C . GLY A 1 579 ? -3.015 9.958 -10.934 1.00 93.38 579 GLY A C 1
ATOM 4414 O O . GLY A 1 579 ? -2.452 9.042 -10.338 1.00 93.38 579 GLY A O 1
ATOM 4415 N N . THR A 1 580 ? -4.328 10.160 -10.842 1.00 96.44 580 THR A N 1
ATOM 4416 C CA . THR A 1 580 ? -5.176 9.565 -9.794 1.00 96.44 580 THR A CA 1
ATOM 4417 C C . THR A 1 580 ? -6.206 8.562 -10.319 1.00 96.44 580 THR A C 1
ATOM 4419 O O . THR A 1 580 ? -6.644 7.678 -9.585 1.00 96.44 580 THR A O 1
ATOM 4422 N N . THR A 1 581 ? -6.569 8.645 -11.601 1.00 97.31 581 THR A N 1
ATOM 4423 C CA . THR A 1 581 ? -7.565 7.763 -12.230 1.00 97.31 581 THR A CA 1
ATOM 4424 C C . THR A 1 581 ? -6.966 6.388 -12.504 1.00 97.31 581 THR A C 1
ATOM 4426 O O . THR A 1 581 ? -6.004 6.287 -13.261 1.00 97.31 581 THR A O 1
ATOM 4429 N N . ARG A 1 582 ? -7.555 5.332 -11.928 1.00 97.31 582 ARG A N 1
ATOM 4430 C CA . ARG A 1 582 ? -7.245 3.940 -12.293 1.00 97.31 582 ARG A CA 1
ATOM 4431 C C . ARG A 1 582 ? -7.700 3.670 -13.724 1.00 97.31 582 ARG A C 1
ATOM 4433 O O . ARG A 1 582 ? -8.862 3.921 -14.036 1.00 97.31 582 ARG A O 1
ATOM 4440 N N . LEU A 1 583 ? -6.815 3.136 -14.557 1.00 97.44 583 LEU A N 1
ATOM 4441 C CA . LEU A 1 583 ? -7.093 2.836 -15.965 1.00 97.44 583 LEU A CA 1
ATOM 4442 C C . LEU A 1 583 ? -7.592 1.406 -16.164 1.00 97.44 583 LEU A C 1
ATOM 4444 O O . LEU A 1 583 ? -8.419 1.162 -17.036 1.00 97.44 583 LEU A O 1
ATOM 4448 N N . ALA A 1 584 ? -7.093 0.463 -15.368 1.00 97.19 584 ALA A N 1
ATOM 4449 C CA . ALA A 1 584 ? -7.446 -0.939 -15.496 1.00 97.19 584 ALA A CA 1
ATOM 4450 C C . ALA A 1 584 ? -8.870 -1.245 -15.007 1.00 97.19 584 ALA A C 1
ATOM 4452 O O . ALA A 1 584 ? -9.327 -0.760 -13.962 1.00 97.19 584 ALA A O 1
ATOM 4453 N N . ASP A 1 585 ? -9.525 -2.137 -15.745 1.00 97.88 585 ASP A N 1
ATOM 4454 C CA . ASP A 1 585 ? -10.700 -2.872 -15.291 1.00 97.88 585 ASP A CA 1
ATOM 4455 C C . ASP A 1 585 ? -10.342 -3.844 -14.165 1.00 97.88 585 ASP A C 1
ATOM 4457 O O . ASP A 1 585 ? -9.271 -4.456 -14.161 1.00 97.88 585 ASP A O 1
ATOM 4461 N N . VAL A 1 586 ? -11.297 -4.064 -13.263 1.00 98.50 586 VAL A N 1
ATOM 4462 C CA . VAL A 1 586 ? -11.187 -5.063 -12.196 1.00 98.50 586 VAL A CA 1
ATOM 4463 C C . VAL A 1 586 ? -12.407 -5.977 -12.243 1.00 98.50 586 VAL A C 1
ATOM 4465 O O . VAL A 1 586 ? -13.546 -5.514 -12.178 1.00 98.50 586 VAL A O 1
ATOM 4468 N N . LYS A 1 587 ? -12.182 -7.280 -12.405 1.00 98.50 587 LYS A N 1
ATOM 4469 C CA . LYS A 1 587 ? -13.238 -8.295 -12.529 1.00 98.50 587 LYS A CA 1
ATOM 4470 C C . LYS A 1 587 ? -13.687 -8.751 -11.142 1.00 98.50 587 LYS A C 1
ATOM 4472 O O . LYS A 1 587 ? -12.847 -9.063 -10.312 1.00 98.50 587 LYS A O 1
ATOM 4477 N N . VAL A 1 588 ? -14.988 -8.781 -10.872 1.00 98.62 588 VAL A N 1
ATOM 4478 C CA . VAL A 1 588 ? -15.520 -9.168 -9.555 1.00 98.62 588 VAL A CA 1
ATOM 4479 C C . VAL A 1 588 ? -15.861 -10.654 -9.550 1.00 98.62 588 VAL A C 1
ATOM 4481 O O . VAL A 1 588 ? -16.601 -11.111 -10.424 1.00 98.62 588 VAL A O 1
ATOM 4484 N N . ILE A 1 589 ? -15.349 -11.393 -8.565 1.00 98.56 589 ILE A N 1
ATOM 4485 C CA . ILE A 1 589 ? -15.615 -12.823 -8.368 1.00 98.56 589 ILE A CA 1
ATOM 4486 C C . ILE A 1 589 ? -16.357 -13.017 -7.047 1.00 98.56 589 ILE A C 1
ATOM 4488 O O . ILE A 1 589 ? -15.819 -12.730 -5.982 1.00 98.56 589 ILE A O 1
ATOM 4492 N N . THR A 1 590 ? -17.579 -13.546 -7.128 1.00 97.94 590 THR A N 1
ATOM 4493 C CA . THR A 1 590 ? -18.413 -13.892 -5.959 1.00 97.94 590 THR A CA 1
ATOM 4494 C C . THR A 1 590 ? -18.605 -15.402 -5.791 1.00 97.94 590 THR A C 1
ATOM 4496 O O . THR A 1 590 ? -19.075 -15.871 -4.754 1.00 97.94 590 THR A O 1
ATOM 4499 N N . ALA A 1 591 ? -18.245 -16.183 -6.815 1.00 98.12 591 ALA A N 1
ATOM 4500 C CA . ALA A 1 591 ? -18.308 -17.638 -6.798 1.00 98.12 591 ALA A CA 1
ATOM 4501 C C . ALA A 1 591 ? -17.158 -18.245 -5.975 1.00 98.12 591 ALA A C 1
ATOM 4503 O O . ALA A 1 591 ? -16.126 -17.617 -5.756 1.00 98.12 591 ALA A O 1
ATOM 4504 N N . ASN A 1 592 ? -17.313 -19.506 -5.559 1.00 97.94 592 ASN A N 1
ATOM 4505 C CA . ASN A 1 592 ? -16.271 -20.240 -4.828 1.00 97.94 592 ASN A CA 1
ATOM 4506 C C . ASN A 1 592 ? -15.080 -20.650 -5.706 1.00 97.94 592 ASN A C 1
ATOM 4508 O O . ASN A 1 592 ? -14.045 -21.029 -5.175 1.00 97.94 592 ASN A O 1
ATOM 4512 N N . SER A 1 593 ? -15.208 -20.582 -7.029 1.00 97.31 593 SER A N 1
ATOM 4513 C CA . SER A 1 593 ? -14.125 -20.878 -7.961 1.00 97.31 593 SER A CA 1
ATOM 4514 C C . SER A 1 593 ? -14.296 -20.127 -9.277 1.00 97.31 593 SER A C 1
ATOM 4516 O O . SER A 1 593 ? -15.400 -19.694 -9.627 1.00 97.31 593 SER A O 1
ATOM 4518 N N . PHE A 1 594 ? -13.200 -19.986 -10.016 1.00 98.25 594 PHE A N 1
ATOM 4519 C CA . PHE A 1 594 ? -13.186 -19.465 -11.379 1.00 98.25 594 PHE A CA 1
ATOM 4520 C C . PHE A 1 594 ? -12.007 -20.047 -12.166 1.00 98.25 594 PHE A C 1
ATOM 4522 O O . PHE A 1 594 ? -10.926 -20.266 -11.631 1.00 98.25 594 PHE A O 1
ATOM 4529 N N . ASP A 1 595 ? -12.217 -20.275 -13.454 1.00 98.25 595 ASP A N 1
ATOM 4530 C CA . ASP A 1 595 ? -11.166 -20.663 -14.395 1.00 98.25 595 ASP A CA 1
ATOM 4531 C C . ASP A 1 595 ? -10.428 -19.450 -14.962 1.00 98.25 595 ASP A C 1
ATOM 4533 O O . ASP A 1 595 ? -11.054 -18.490 -15.422 1.00 98.25 595 ASP A O 1
ATOM 4537 N N . VAL A 1 596 ? -9.102 -19.556 -15.020 1.00 98.56 596 VAL A N 1
ATOM 4538 C CA . VAL A 1 596 ? -8.208 -18.681 -15.782 1.00 98.56 596 VAL A CA 1
ATOM 4539 C C . VAL A 1 596 ? -7.836 -19.389 -17.078 1.00 98.56 596 VAL A C 1
ATOM 4541 O O . VAL A 1 596 ? -7.271 -20.478 -17.027 1.00 98.56 596 VAL A O 1
ATOM 4544 N N . THR A 1 597 ? -8.128 -18.788 -18.236 1.00 98.56 597 THR A N 1
ATOM 4545 C CA . THR A 1 597 ? -7.813 -19.381 -19.549 1.00 98.56 597 THR A CA 1
ATOM 4546 C C . THR A 1 597 ? -7.040 -18.417 -20.439 1.00 98.56 597 THR A C 1
ATOM 4548 O O . THR A 1 597 ? -7.541 -17.343 -20.784 1.00 98.56 597 THR A O 1
ATOM 4551 N N . LEU A 1 598 ? -5.844 -18.835 -20.855 1.00 98.62 598 LEU A N 1
ATOM 4552 C CA . LEU A 1 598 ? -5.014 -18.175 -21.857 1.00 98.62 598 LEU A CA 1
ATOM 4553 C C . LEU A 1 598 ? -5.078 -18.957 -23.173 1.00 98.62 598 LEU A C 1
ATOM 4555 O O . LEU A 1 598 ? -4.717 -20.132 -23.219 1.00 98.62 598 LEU A O 1
ATOM 4559 N N . ASN A 1 599 ? -5.473 -18.280 -24.251 1.00 98.19 599 ASN A N 1
ATOM 4560 C CA . ASN A 1 599 ? -5.359 -18.803 -25.612 1.00 98.19 599 ASN A CA 1
ATOM 4561 C C . ASN A 1 599 ? -4.292 -18.017 -26.377 1.00 98.19 599 ASN A C 1
ATOM 4563 O O . ASN A 1 599 ? -4.381 -16.788 -26.438 1.00 98.19 599 ASN A O 1
ATOM 4567 N N . THR A 1 600 ? -3.299 -18.705 -26.947 1.00 97.88 600 THR A N 1
ATOM 4568 C CA . THR A 1 600 ? -2.306 -18.100 -27.846 1.00 97.88 600 THR A CA 1
ATOM 4569 C C . THR A 1 600 ? -2.709 -18.284 -29.304 1.00 97.88 600 THR A C 1
ATOM 4571 O O . THR A 1 600 ? -3.357 -19.259 -29.672 1.00 97.88 600 THR A O 1
ATOM 4574 N N . ASN A 1 601 ? -2.324 -17.334 -30.147 1.00 96.25 601 ASN A N 1
ATOM 4575 C CA . ASN A 1 601 ? -2.641 -17.312 -31.566 1.00 96.25 601 ASN A CA 1
ATOM 4576 C C . ASN A 1 601 ? -1.464 -17.827 -32.397 1.00 96.25 601 ASN A C 1
ATOM 4578 O O . ASN A 1 601 ? -0.305 -17.590 -32.056 1.00 96.25 601 ASN A O 1
ATOM 4582 N N . LYS A 1 602 ? -1.774 -18.385 -33.570 1.00 96.56 602 LYS A N 1
ATOM 4583 C CA . LYS A 1 602 ? -0.788 -18.576 -34.634 1.00 96.56 602 LYS A CA 1
ATOM 4584 C C . LYS A 1 602 ? -0.224 -17.225 -35.077 1.00 96.56 602 LYS A C 1
ATOM 4586 O O . LYS A 1 602 ? -0.970 -16.378 -35.575 1.00 96.56 602 LYS A O 1
ATOM 4591 N N . VAL A 1 603 ? 1.091 -17.046 -34.988 1.00 96.69 603 VAL A N 1
ATOM 4592 C CA . VAL A 1 603 ? 1.726 -15.752 -35.283 1.00 96.69 603 VAL A CA 1
ATOM 4593 C C . VAL A 1 603 ? 2.155 -15.648 -36.752 1.00 96.69 603 VAL A C 1
ATOM 4595 O O . VAL A 1 603 ? 3.023 -16.382 -37.238 1.00 96.69 603 VAL A O 1
ATOM 4598 N N . ASN A 1 604 ? 1.546 -14.697 -37.468 1.00 95.81 604 ASN A N 1
ATOM 4599 C CA . ASN A 1 604 ? 1.966 -14.265 -38.804 1.00 95.81 604 ASN A CA 1
ATOM 4600 C C . ASN A 1 604 ? 2.197 -12.749 -38.784 1.00 95.81 604 ASN A C 1
ATOM 4602 O O . ASN A 1 604 ? 1.246 -11.972 -38.688 1.00 95.81 604 ASN A O 1
ATOM 4606 N N . LEU A 1 605 ? 3.454 -12.327 -38.877 1.00 94.69 605 LEU A N 1
ATOM 4607 C CA . LEU A 1 605 ? 3.823 -10.915 -38.887 1.00 94.69 605 LEU A CA 1
ATOM 4608 C C . LEU A 1 605 ? 3.429 -10.296 -40.231 1.00 94.69 605 LEU A C 1
ATOM 4610 O O . LEU A 1 605 ? 3.616 -10.907 -41.289 1.00 94.69 605 LEU A O 1
ATOM 4614 N N . LEU A 1 606 ? 2.837 -9.100 -40.190 1.00 91.75 606 LEU A N 1
ATOM 4615 C CA . LEU A 1 606 ? 2.318 -8.396 -41.373 1.00 91.75 606 LEU A CA 1
ATOM 4616 C C . LEU A 1 606 ? 1.391 -9.279 -42.239 1.00 91.75 606 LEU A C 1
ATOM 4618 O O . LEU A 1 606 ? 1.378 -9.199 -43.467 1.00 91.75 606 LEU A O 1
ATOM 4622 N N . GLY A 1 607 ? 0.665 -10.202 -41.595 1.00 89.81 607 GLY A N 1
ATOM 4623 C CA . GLY A 1 607 ? -0.296 -11.114 -42.221 1.00 89.81 607 GLY A CA 1
ATOM 4624 C C . GLY A 1 607 ? 0.294 -12.242 -43.077 1.00 89.81 607 GLY A C 1
ATOM 4625 O O . GLY A 1 607 ? -0.463 -13.101 -43.522 1.00 89.81 607 GLY A O 1
ATOM 4626 N N . SER A 1 608 ? 1.610 -12.280 -43.311 1.00 92.12 608 SER A N 1
ATOM 4627 C CA . SER A 1 608 ? 2.213 -13.226 -44.270 1.00 92.12 608 SER A CA 1
ATOM 4628 C C . SER A 1 608 ? 3.563 -13.813 -43.855 1.00 92.12 608 SER A C 1
ATOM 4630 O O . SER A 1 608 ? 3.913 -14.900 -44.316 1.00 92.12 608 SER A O 1
ATOM 4632 N N . ILE A 1 609 ? 4.317 -13.149 -42.975 1.00 94.94 609 ILE A N 1
ATOM 4633 C CA . ILE A 1 609 ? 5.621 -13.632 -42.515 1.00 94.94 609 ILE A CA 1
ATOM 4634 C C . ILE A 1 609 ? 5.392 -14.592 -41.354 1.00 94.94 609 ILE A C 1
ATOM 4636 O O . ILE A 1 609 ? 4.973 -14.199 -40.266 1.00 94.94 609 ILE A O 1
ATOM 4640 N N . ARG A 1 610 ? 5.662 -15.872 -41.586 1.00 94.38 610 ARG A N 1
ATOM 4641 C CA . ARG A 1 610 ? 5.439 -16.908 -40.586 1.00 94.38 610 ARG A CA 1
ATOM 4642 C C . ARG A 1 610 ? 6.522 -16.885 -39.505 1.00 94.38 610 ARG A C 1
ATOM 4644 O O . ARG A 1 610 ? 7.684 -17.122 -39.817 1.00 94.38 610 ARG A O 1
ATOM 4651 N N . ASP A 1 611 ? 6.126 -16.703 -38.246 1.00 95.69 611 ASP A N 1
ATOM 4652 C CA . ASP A 1 611 ? 7.020 -16.801 -37.083 1.00 95.69 611 ASP A CA 1
ATOM 4653 C C . ASP A 1 611 ? 6.544 -17.917 -36.140 1.00 95.69 611 ASP A C 1
ATOM 4655 O O . ASP A 1 611 ? 5.737 -17.694 -35.243 1.00 95.69 611 ASP A O 1
ATOM 4659 N N . HIS A 1 612 ? 6.982 -19.150 -36.405 1.00 95.56 612 HIS A N 1
ATOM 4660 C CA . HIS A 1 612 ? 6.499 -20.341 -35.697 1.00 95.56 612 HIS A CA 1
ATOM 4661 C C . HIS A 1 612 ? 6.881 -20.367 -34.216 1.00 95.56 612 HIS A C 1
ATOM 4663 O O . HIS A 1 612 ? 6.065 -20.727 -33.374 1.00 95.56 612 HIS A O 1
ATOM 4669 N N . ASP A 1 613 ? 8.089 -19.922 -33.875 1.00 96.00 613 ASP A N 1
ATOM 4670 C CA . ASP A 1 613 ? 8.541 -19.901 -32.482 1.00 96.00 613 ASP A CA 1
ATOM 4671 C C . ASP A 1 613 ? 7.664 -19.000 -31.595 1.00 96.00 613 ASP A C 1
ATOM 4673 O O . ASP A 1 613 ? 7.574 -19.208 -30.383 1.00 96.00 613 ASP A O 1
ATOM 4677 N N . ALA A 1 614 ? 7.016 -17.993 -32.188 1.00 96.50 614 ALA A N 1
ATOM 4678 C CA . ALA A 1 614 ? 6.126 -17.075 -31.491 1.00 96.50 614 ALA A CA 1
ATOM 4679 C C . ALA A 1 614 ? 4.738 -17.662 -31.187 1.00 96.50 614 ALA A C 1
ATOM 4681 O O . ALA A 1 614 ? 4.006 -17.052 -30.423 1.00 96.50 614 ALA A O 1
ATOM 4682 N N . ASP A 1 615 ? 4.360 -18.847 -31.678 1.00 97.00 615 ASP A N 1
ATOM 4683 C CA . ASP A 1 615 ? 3.094 -19.479 -31.243 1.00 97.00 615 ASP A CA 1
ATOM 4684 C C . ASP A 1 615 ? 3.125 -19.885 -29.755 1.00 97.00 615 ASP A C 1
ATOM 4686 O O . ASP A 1 615 ? 2.087 -20.029 -29.101 1.00 97.00 615 ASP A O 1
ATOM 4690 N N . GLY A 1 616 ? 4.346 -20.040 -29.233 1.00 94.25 616 GLY A N 1
ATOM 4691 C CA . GLY A 1 616 ? 4.684 -20.282 -27.839 1.00 94.25 616 GLY A CA 1
ATOM 4692 C C . GLY A 1 616 ? 4.705 -21.757 -27.445 1.00 94.25 616 GLY A C 1
ATOM 4693 O O . GLY A 1 616 ? 3.783 -22.513 -27.749 1.00 94.25 616 GLY A O 1
ATOM 4694 N N . ASP A 1 617 ? 5.768 -22.182 -26.761 1.00 93.56 617 ASP A N 1
ATOM 4695 C CA . ASP A 1 617 ? 5.995 -23.584 -26.376 1.00 93.56 617 ASP A CA 1
ATOM 4696 C C . ASP A 1 617 ? 5.635 -23.905 -24.918 1.00 93.56 617 ASP A C 1
ATOM 4698 O O . ASP A 1 617 ? 5.524 -25.079 -24.562 1.00 93.56 617 ASP A O 1
ATOM 4702 N N . LYS A 1 618 ? 5.395 -22.884 -24.089 1.00 96.00 618 LYS A N 1
ATOM 4703 C CA . LYS A 1 618 ? 4.793 -23.026 -22.759 1.00 96.00 618 LYS A CA 1
ATOM 4704 C C . LYS A 1 618 ? 4.111 -21.742 -22.292 1.00 96.00 618 LYS A C 1
ATOM 4706 O O . LYS A 1 618 ? 4.449 -20.642 -22.741 1.00 96.00 618 LYS A O 1
ATOM 4711 N N . ALA A 1 619 ? 3.224 -21.881 -21.312 1.00 98.06 619 ALA A N 1
ATOM 4712 C CA . ALA A 1 619 ? 2.730 -20.771 -20.515 1.00 98.06 619 ALA A CA 1
ATOM 4713 C C . ALA A 1 619 ? 2.700 -21.119 -19.024 1.00 98.06 619 ALA A C 1
ATOM 4715 O O . ALA A 1 619 ? 2.655 -22.289 -18.647 1.00 98.06 619 ALA A O 1
ATOM 4716 N N . GLU A 1 620 ? 2.736 -20.087 -18.192 1.00 98.19 620 GLU A N 1
ATOM 4717 C CA . GLU A 1 620 ? 2.775 -20.176 -16.733 1.00 98.19 620 GLU A CA 1
ATOM 4718 C C . GLU A 1 620 ? 1.780 -19.164 -16.137 1.00 98.19 620 GLU A C 1
ATOM 4720 O O . GLU A 1 620 ? 1.488 -18.138 -16.759 1.00 98.19 620 GLU A O 1
ATOM 4725 N N . LEU A 1 621 ? 1.262 -19.431 -14.938 1.00 98.19 621 LEU A N 1
ATOM 4726 C CA . LEU A 1 621 ? 0.274 -18.593 -14.252 1.00 98.19 621 LEU A CA 1
ATOM 4727 C C . LEU A 1 621 ? 0.817 -18.094 -12.916 1.00 98.19 621 LEU A C 1
ATOM 4729 O O . LEU A 1 621 ? 1.379 -18.863 -12.154 1.00 98.19 621 LEU A O 1
ATOM 4733 N N . LYS A 1 622 ? 0.602 -16.826 -12.589 1.00 97.75 622 LYS A N 1
ATOM 4734 C CA . LYS A 1 622 ? 0.865 -16.277 -11.260 1.00 97.75 622 LYS A CA 1
ATOM 4735 C C . LYS A 1 622 ? -0.361 -15.533 -10.756 1.00 97.75 622 LYS A C 1
ATOM 4737 O O . LYS A 1 622 ? -0.927 -14.722 -11.490 1.00 97.75 622 LYS A O 1
ATOM 4742 N N . ILE A 1 623 ? -0.723 -15.784 -9.500 1.00 97.62 623 ILE A N 1
ATOM 4743 C CA . ILE A 1 623 ? -1.629 -14.930 -8.732 1.00 97.62 623 ILE A CA 1
ATOM 4744 C C . ILE A 1 623 ? -0.810 -14.203 -7.664 1.00 97.62 623 ILE A C 1
ATOM 4746 O O . ILE A 1 623 ? 0.011 -14.807 -6.971 1.00 97.62 623 ILE A O 1
ATOM 4750 N N . ASP A 1 624 ? -1.022 -12.895 -7.573 1.00 97.31 624 ASP A N 1
ATOM 4751 C CA . ASP A 1 624 ? -0.312 -11.953 -6.718 1.00 97.31 624 ASP A CA 1
ATOM 4752 C C . ASP A 1 624 ? 1.228 -12.061 -6.844 1.00 97.31 624 ASP A C 1
ATOM 4754 O O . ASP A 1 624 ? 1.789 -12.198 -7.938 1.00 97.31 624 ASP A O 1
ATOM 4758 N N . GLY A 1 625 ? 1.945 -11.993 -5.717 1.00 91.00 625 GLY A N 1
ATOM 4759 C CA . GLY A 1 625 ? 3.394 -12.179 -5.634 1.00 91.00 625 GLY A CA 1
ATOM 4760 C C . GLY A 1 625 ? 3.847 -13.635 -5.814 1.00 91.00 625 GLY A C 1
ATOM 4761 O O . GLY A 1 625 ? 5.052 -13.889 -5.771 1.00 91.00 625 GLY A O 1
ATOM 4762 N N . GLY A 1 626 ? 2.907 -14.564 -6.026 1.00 94.19 626 GLY A N 1
ATOM 4763 C CA . GLY A 1 626 ? 3.107 -16.010 -6.094 1.00 94.19 626 GLY A CA 1
ATOM 4764 C C . GLY A 1 626 ? 2.391 -16.730 -4.950 1.00 94.19 626 GLY A C 1
ATOM 4765 O O . GLY A 1 626 ? 2.810 -16.635 -3.797 1.00 94.19 626 GLY A O 1
ATOM 4766 N N . ILE A 1 627 ? 1.325 -17.457 -5.286 1.00 94.62 627 ILE A N 1
ATOM 4767 C CA . ILE A 1 627 ? 0.525 -18.305 -4.391 1.00 94.62 627 ILE A CA 1
ATOM 4768 C C . ILE A 1 627 ? 0.511 -19.718 -4.983 1.00 94.62 627 ILE A C 1
ATOM 4770 O O . ILE A 1 627 ? 0.466 -19.854 -6.203 1.00 94.62 627 ILE A O 1
ATOM 4774 N N . ASP A 1 628 ? 0.530 -20.743 -4.128 1.00 94.38 628 ASP A N 1
ATOM 4775 C CA . ASP A 1 628 ? 0.365 -22.140 -4.546 1.00 94.38 628 ASP A CA 1
ATOM 4776 C C . ASP A 1 628 ? -1.083 -22.401 -4.986 1.00 94.38 628 ASP A C 1
ATOM 4778 O O . ASP A 1 628 ? -1.966 -22.669 -4.171 1.00 94.38 628 ASP A O 1
ATOM 4782 N N . ILE A 1 629 ? -1.328 -22.274 -6.290 1.00 94.25 629 ILE A N 1
ATOM 4783 C CA . ILE A 1 629 ? -2.645 -22.486 -6.916 1.00 94.25 629 ILE A CA 1
ATOM 4784 C C . ILE A 1 629 ? -2.869 -23.973 -7.224 1.00 94.25 629 ILE A C 1
ATOM 4786 O O . ILE A 1 629 ? -4.007 -24.429 -7.332 1.00 94.25 629 ILE A O 1
ATOM 4790 N N . ASN A 1 630 ? -1.783 -24.735 -7.370 1.00 92.19 630 ASN A N 1
ATOM 4791 C CA . ASN A 1 630 ? -1.816 -26.145 -7.743 1.00 92.19 630 ASN A CA 1
ATOM 4792 C C . ASN A 1 630 ? -2.049 -27.071 -6.537 1.00 92.19 630 ASN A C 1
ATOM 4794 O O . ASN A 1 630 ? -2.311 -28.262 -6.721 1.00 92.19 630 ASN A O 1
ATOM 4798 N N . GLY A 1 631 ? -1.987 -26.534 -5.315 1.00 89.94 631 GLY A N 1
ATOM 4799 C CA . GLY A 1 631 ? -2.286 -27.241 -4.071 1.00 89.94 631 GLY A CA 1
ATOM 4800 C C . GLY A 1 631 ? -1.248 -28.307 -3.721 1.00 89.94 631 GLY A C 1
ATOM 4801 O O . GLY A 1 631 ? -1.571 -29.279 -3.035 1.00 89.94 631 GLY A O 1
ATOM 4802 N N . ASN A 1 632 ? -0.016 -28.165 -4.218 1.00 90.44 632 ASN A N 1
ATOM 4803 C CA . ASN A 1 632 ? 1.062 -29.136 -4.008 1.00 90.44 632 ASN A CA 1
ATOM 4804 C C . ASN A 1 632 ? 1.938 -28.810 -2.772 1.00 90.44 632 ASN A C 1
ATOM 4806 O O . ASN A 1 632 ? 2.863 -29.558 -2.445 1.00 90.44 632 ASN A O 1
ATOM 4810 N N . GLY A 1 633 ? 1.614 -27.729 -2.060 1.00 92.50 633 GLY A N 1
ATOM 4811 C CA . GLY A 1 633 ? 2.245 -27.243 -0.837 1.00 92.50 633 GLY A CA 1
ATOM 4812 C C . GLY A 1 633 ? 3.278 -26.133 -1.052 1.00 92.50 633 GLY A C 1
ATOM 4813 O O . GLY A 1 633 ? 3.748 -25.559 -0.066 1.00 92.50 633 GLY A O 1
ATOM 4814 N N . THR A 1 634 ? 3.676 -25.831 -2.292 1.00 93.69 634 THR A N 1
ATOM 4815 C CA . THR A 1 634 ? 4.683 -24.804 -2.602 1.00 93.69 634 THR A CA 1
ATOM 4816 C C . THR A 1 634 ? 4.489 -24.213 -3.988 1.00 93.69 634 THR A C 1
ATOM 4818 O O . THR A 1 634 ? 4.042 -24.904 -4.884 1.00 93.69 634 THR A O 1
ATOM 4821 N N . VAL A 1 635 ? 4.979 -22.993 -4.219 1.00 95.81 635 VAL A N 1
ATOM 4822 C CA . VAL A 1 635 ? 5.013 -22.467 -5.588 1.00 95.81 635 VAL A CA 1
ATOM 4823 C C . VAL A 1 635 ? 5.961 -23.268 -6.487 1.00 95.81 635 VAL A C 1
ATOM 4825 O O . VAL A 1 635 ? 7.087 -23.558 -6.064 1.00 95.81 635 VAL A O 1
ATOM 4828 N N . ASP A 1 636 ? 5.552 -23.588 -7.720 1.00 96.19 636 ASP A N 1
ATOM 4829 C CA . ASP A 1 636 ? 6.358 -24.389 -8.658 1.00 96.19 636 ASP A CA 1
ATOM 4830 C C . ASP A 1 636 ? 7.726 -23.742 -8.966 1.00 96.19 636 ASP A C 1
ATOM 4832 O O . ASP A 1 636 ? 8.776 -24.395 -8.908 1.00 96.19 636 ASP A O 1
ATOM 4836 N N . PHE A 1 637 ? 7.750 -22.437 -9.264 1.00 96.88 637 PHE A N 1
ATOM 4837 C CA . PHE A 1 637 ? 8.959 -21.726 -9.691 1.00 96.88 637 PHE A CA 1
ATOM 4838 C C . PHE A 1 637 ? 9.458 -20.718 -8.643 1.00 96.88 637 PHE A C 1
ATOM 4840 O O . PHE A 1 637 ? 9.021 -19.571 -8.574 1.00 96.88 637 PHE A O 1
ATOM 4847 N N . ARG A 1 638 ? 10.458 -21.122 -7.847 1.00 95.50 638 ARG A N 1
ATOM 4848 C CA . ARG A 1 638 ? 10.961 -20.341 -6.691 1.00 95.50 638 ARG A CA 1
ATOM 4849 C C . ARG A 1 638 ? 12.349 -19.726 -6.871 1.00 95.50 638 ARG A C 1
ATOM 4851 O O . ARG A 1 638 ? 12.823 -19.022 -5.989 1.00 95.50 638 ARG A O 1
ATOM 4858 N N . SER A 1 639 ? 13.007 -19.958 -8.008 1.00 93.62 639 SER A N 1
ATOM 4859 C CA . SER A 1 639 ? 14.358 -19.437 -8.255 1.00 93.62 639 SER A CA 1
ATOM 4860 C C . SER A 1 639 ? 14.350 -17.916 -8.403 1.00 93.62 639 SER A C 1
ATOM 4862 O O . SER A 1 639 ? 13.859 -17.383 -9.400 1.00 93.62 639 SER A O 1
ATOM 4864 N N . THR A 1 640 ? 14.930 -17.220 -7.430 1.00 89.19 640 THR A N 1
ATOM 4865 C CA . THR A 1 640 ? 15.025 -15.755 -7.419 1.00 89.19 640 THR A CA 1
ATOM 4866 C C . THR A 1 640 ? 15.794 -15.231 -8.640 1.00 89.19 640 THR A C 1
ATOM 4868 O O . THR A 1 640 ? 16.696 -15.885 -9.165 1.00 89.19 640 THR A O 1
ATOM 4871 N N . GLY A 1 641 ? 15.386 -14.068 -9.160 1.00 84.56 641 GLY A N 1
ATOM 4872 C CA . GLY A 1 641 ? 15.966 -13.457 -10.368 1.00 84.56 641 GLY A CA 1
ATOM 4873 C C . GLY A 1 641 ? 15.590 -14.123 -11.703 1.00 84.56 641 GLY A C 1
ATOM 4874 O O . GLY A 1 641 ? 15.883 -13.564 -12.760 1.00 84.56 641 GLY A O 1
ATOM 4875 N N . GLY A 1 642 ? 14.930 -15.286 -11.682 1.00 90.75 642 GLY A N 1
ATOM 4876 C CA . GLY A 1 642 ? 14.426 -15.958 -12.879 1.00 90.75 642 GLY A CA 1
ATOM 4877 C C . GLY A 1 642 ? 13.142 -15.315 -13.410 1.00 90.75 642 GLY A C 1
ATOM 4878 O O . GLY A 1 642 ? 12.384 -14.696 -12.667 1.00 90.75 642 GLY A O 1
ATOM 4879 N N . THR A 1 643 ? 12.856 -15.499 -14.700 1.00 93.88 643 THR A N 1
ATOM 4880 C CA . THR A 1 643 ? 11.617 -14.996 -15.318 1.00 93.88 643 THR A CA 1
ATOM 4881 C C . THR A 1 643 ? 10.378 -15.720 -14.808 1.00 93.88 643 THR A C 1
ATOM 4883 O O . THR A 1 643 ? 9.313 -15.126 -14.775 1.00 93.88 643 THR A O 1
ATOM 4886 N N . SER A 1 644 ? 10.506 -16.965 -14.364 1.00 96.06 644 SER A N 1
ATOM 4887 C CA . SER A 1 644 ? 9.376 -17.742 -13.850 1.00 96.06 644 SER A CA 1
ATOM 4888 C C . SER A 1 644 ? 9.157 -17.555 -12.343 1.00 96.06 644 SER A C 1
ATOM 4890 O O . SER A 1 644 ? 8.282 -18.200 -11.790 1.00 96.06 644 SER A O 1
ATOM 4892 N N . TYR A 1 645 ? 9.925 -16.710 -11.638 1.00 95.50 645 TYR A N 1
ATOM 4893 C CA . TYR A 1 645 ? 9.795 -16.579 -10.179 1.00 95.50 645 TYR A CA 1
ATOM 4894 C C . TYR A 1 645 ? 8.362 -16.208 -9.750 1.00 95.50 645 TYR A C 1
ATOM 4896 O O . TYR A 1 645 ? 7.825 -15.181 -10.175 1.00 95.50 645 TYR A O 1
ATOM 4904 N N . GLY A 1 646 ? 7.771 -17.039 -8.890 1.00 96.00 646 GLY A N 1
ATOM 4905 C CA . GLY A 1 646 ? 6.414 -16.879 -8.371 1.00 96.00 646 GLY A CA 1
ATOM 4906 C C . GLY A 1 646 ? 5.310 -17.466 -9.247 1.00 96.00 646 GLY A C 1
ATOM 4907 O O . GLY A 1 646 ? 4.148 -17.344 -8.882 1.00 96.00 646 GLY A O 1
ATOM 4908 N N . PHE A 1 647 ? 5.644 -18.071 -10.385 1.00 97.81 647 PHE A N 1
ATOM 4909 C CA . PHE A 1 647 ? 4.661 -18.696 -11.262 1.00 97.81 647 PHE A CA 1
ATOM 4910 C C . PHE A 1 647 ? 4.417 -20.176 -10.914 1.00 97.81 647 PHE A C 1
ATOM 4912 O O . PHE A 1 647 ? 5.253 -20.846 -10.305 1.00 97.81 647 PHE A O 1
ATOM 4919 N N . GLU A 1 648 ? 3.281 -20.664 -11.397 1.00 97.75 648 GLU A N 1
ATOM 4920 C CA . GLU A 1 648 ? 2.764 -22.029 -11.391 1.00 97.75 648 GLU A CA 1
ATOM 4921 C C . GLU A 1 648 ? 2.644 -22.560 -12.821 1.00 97.75 648 GLU A C 1
ATOM 4923 O O . GLU A 1 648 ? 2.407 -21.801 -13.772 1.00 97.75 648 GLU A O 1
ATOM 4928 N N . ASN A 1 649 ? 2.742 -23.877 -12.988 1.00 97.06 649 ASN A N 1
ATOM 4929 C CA . ASN A 1 649 ? 2.332 -24.514 -14.234 1.00 97.06 649 ASN A CA 1
ATOM 4930 C C . ASN A 1 649 ? 0.802 -24.529 -14.351 1.00 97.06 649 ASN A C 1
ATOM 4932 O O . ASN A 1 649 ? 0.097 -24.732 -13.366 1.00 97.06 649 ASN A O 1
ATOM 4936 N N . PHE A 1 650 ? 0.285 -24.405 -15.575 1.00 97.25 650 PHE A N 1
ATOM 4937 C CA . PHE A 1 650 ? -1.106 -24.758 -15.858 1.00 97.25 650 PHE A CA 1
ATOM 4938 C C . PHE A 1 650 ? -1.267 -26.283 -15.793 1.00 97.25 650 PHE A C 1
ATOM 4940 O O . PHE A 1 650 ? -0.627 -26.996 -16.574 1.00 97.25 650 PHE A O 1
ATOM 4947 N N . VAL A 1 651 ? -2.118 -26.783 -14.888 1.00 94.94 651 VAL A N 1
ATOM 4948 C CA . VAL A 1 651 ? -2.334 -28.233 -14.702 1.00 94.94 651 VAL A CA 1
ATOM 4949 C C . VAL A 1 651 ? -3.674 -28.736 -15.238 1.00 94.94 651 VAL A C 1
ATOM 4951 O O . VAL A 1 651 ? -3.811 -29.936 -15.462 1.00 94.94 651 VAL A O 1
ATOM 4954 N N . THR A 1 652 ? -4.658 -27.855 -15.472 1.00 93.12 652 THR A N 1
ATOM 4955 C CA . THR A 1 652 ? -5.976 -28.285 -15.984 1.00 93.12 652 THR A CA 1
ATOM 4956 C C . THR A 1 652 ? -5.938 -28.518 -17.496 1.00 93.12 652 THR A C 1
ATOM 4958 O O . THR A 1 652 ? -6.259 -29.609 -17.959 1.00 93.12 652 THR A O 1
ATOM 4961 N N . THR A 1 653 ? -5.478 -27.526 -18.264 1.00 96.38 653 THR A N 1
ATOM 4962 C CA . THR A 1 653 ? -5.160 -27.679 -19.694 1.00 96.38 653 THR A CA 1
ATOM 4963 C C . THR A 1 653 ? -3.805 -27.050 -19.973 1.00 96.38 653 THR A C 1
ATOM 4965 O O . THR A 1 653 ? -3.552 -25.931 -19.538 1.00 96.38 653 THR A O 1
ATOM 4968 N N . ASN A 1 654 ? -2.947 -27.744 -20.721 1.00 96.38 654 ASN A N 1
ATOM 4969 C CA . ASN A 1 654 ? -1.635 -27.245 -21.130 1.00 96.38 654 ASN A CA 1
ATOM 4970 C C . ASN A 1 654 ? -1.293 -27.784 -22.524 1.00 96.38 654 ASN A C 1
ATOM 4972 O O . ASN A 1 654 ? -0.689 -28.846 -22.667 1.00 96.38 654 ASN A O 1
ATOM 4976 N N . THR A 1 655 ? -1.763 -27.078 -23.554 1.00 96.62 655 THR A N 1
ATOM 4977 C CA . THR A 1 655 ? -1.518 -27.416 -24.961 1.00 96.62 655 THR A CA 1
ATOM 4978 C C . THR A 1 655 ? -0.708 -26.296 -25.606 1.00 96.62 655 THR A C 1
ATOM 4980 O O . THR A 1 655 ? -1.275 -25.235 -25.870 1.00 96.62 655 THR A O 1
ATOM 4983 N N . PRO A 1 656 ? 0.598 -26.488 -25.857 1.00 96.94 656 PRO A N 1
ATOM 4984 C CA . PRO A 1 656 ? 1.423 -25.449 -26.461 1.00 96.94 656 PRO A CA 1
ATOM 4985 C C . PRO A 1 656 ? 1.137 -25.179 -27.937 1.00 96.94 656 PRO A C 1
ATOM 4987 O O . PRO A 1 656 ? 0.991 -26.111 -28.723 1.00 96.94 656 PRO A O 1
ATOM 4990 N N . GLY A 1 657 ? 1.148 -23.902 -28.330 1.00 96.50 657 GLY A N 1
ATOM 4991 C CA . GLY A 1 657 ? 0.932 -23.484 -29.719 1.00 96.50 657 GLY A CA 1
ATOM 4992 C C . GLY A 1 657 ? 2.069 -23.892 -30.658 1.00 96.50 657 GLY A C 1
ATOM 4993 O O . GLY A 1 657 ? 1.838 -24.235 -31.812 1.00 96.50 657 GLY A O 1
ATOM 4994 N N . TYR A 1 658 ? 3.308 -23.926 -30.166 1.00 96.69 658 TYR A N 1
ATOM 4995 C CA . TYR A 1 658 ? 4.468 -24.336 -30.961 1.00 96.69 658 TYR A CA 1
ATOM 4996 C C . TYR A 1 658 ? 4.374 -25.795 -31.430 1.00 96.69 658 TYR A C 1
ATOM 4998 O O . TYR A 1 658 ? 4.762 -26.120 -32.546 1.00 96.69 658 TYR A O 1
ATOM 5006 N N . THR A 1 659 ? 3.846 -26.693 -30.595 1.00 96.00 659 THR A N 1
ATOM 5007 C CA . THR A 1 659 ? 3.756 -28.127 -30.916 1.00 96.00 659 THR A CA 1
ATOM 5008 C C . THR A 1 659 ? 2.369 -28.561 -31.385 1.00 96.00 659 THR A C 1
ATOM 5010 O O . THR A 1 659 ? 2.222 -29.694 -31.852 1.00 96.00 659 THR A O 1
ATOM 5013 N N . SER A 1 660 ? 1.353 -27.696 -31.290 1.00 95.00 660 SER A N 1
ATOM 5014 C CA . SER A 1 660 ? -0.006 -28.011 -31.728 1.00 95.00 660 SER A CA 1
ATOM 5015 C C . SER A 1 660 ? -0.139 -28.026 -33.253 1.00 95.00 660 SER A C 1
ATOM 5017 O O . SER A 1 660 ? 0.555 -27.322 -33.990 1.00 95.00 660 SER A O 1
ATOM 5019 N N . ALA A 1 661 ? -1.059 -28.859 -33.747 1.00 93.38 661 ALA A N 1
ATOM 5020 C CA . ALA A 1 661 ? -1.265 -29.062 -35.182 1.00 93.38 661 ALA A CA 1
ATOM 5021 C C . ALA A 1 661 ? -1.862 -27.832 -35.892 1.00 93.38 661 ALA A C 1
ATOM 5023 O O . ALA A 1 661 ? -1.631 -27.638 -37.085 1.00 93.38 661 ALA A O 1
ATOM 5024 N N . ASP A 1 662 ? -2.631 -27.014 -35.174 1.00 94.38 662 ASP A N 1
ATOM 5025 C CA . ASP A 1 662 ? -3.251 -25.776 -35.658 1.00 94.38 662 ASP A CA 1
ATOM 5026 C C . ASP A 1 662 ? -2.441 -24.513 -35.314 1.00 94.38 662 ASP A C 1
ATOM 5028 O O . ASP A 1 662 ? -2.774 -23.423 -35.786 1.00 94.38 662 ASP A O 1
ATOM 5032 N N . ASN A 1 663 ? -1.341 -24.669 -34.568 1.00 96.31 663 ASN A N 1
ATOM 5033 C CA . ASN A 1 663 ? -0.487 -23.600 -34.058 1.00 96.31 663 ASN A CA 1
ATOM 5034 C C . ASN A 1 663 ? -1.182 -22.633 -33.087 1.00 96.31 663 ASN A C 1
ATOM 5036 O O . ASN A 1 663 ? -0.805 -21.465 -32.989 1.00 96.31 663 ASN A O 1
ATOM 5040 N N . ILE A 1 664 ? -2.214 -23.111 -32.394 1.00 96.19 664 ILE A N 1
ATOM 5041 C CA . ILE A 1 664 ? -2.934 -22.385 -31.346 1.00 96.19 664 ILE A CA 1
ATOM 5042 C C . ILE A 1 664 ? -2.633 -23.073 -30.017 1.00 96.19 664 ILE A C 1
ATOM 5044 O O . ILE A 1 664 ? -2.671 -24.301 -29.924 1.00 96.19 664 ILE A O 1
ATOM 5048 N N . GLY A 1 665 ? -2.277 -22.288 -29.001 1.00 97.25 665 GLY A N 1
ATOM 5049 C CA . GLY A 1 665 ? -2.058 -22.790 -27.650 1.00 97.25 665 GLY A CA 1
ATOM 5050 C C . GLY A 1 665 ? -3.269 -22.532 -26.762 1.00 97.25 665 GLY A C 1
ATOM 5051 O O . GLY A 1 665 ? -3.886 -21.472 -26.848 1.00 97.25 665 GLY A O 1
ATOM 5052 N N . THR A 1 666 ? -3.581 -23.468 -25.870 1.00 97.75 666 THR A N 1
ATOM 5053 C CA . THR A 1 666 ? -4.647 -23.320 -24.871 1.00 97.75 666 THR A CA 1
ATOM 5054 C C . THR A 1 666 ? -4.142 -23.786 -23.517 1.00 97.75 666 THR A C 1
ATOM 5056 O O . THR A 1 666 ? -3.700 -24.928 -23.358 1.00 97.75 666 THR A O 1
ATOM 5059 N N . TYR A 1 667 ? -4.244 -22.896 -22.534 1.00 98.38 667 TYR A N 1
ATOM 5060 C CA . TYR A 1 667 ? -3.823 -23.130 -21.162 1.00 98.38 667 TYR A CA 1
ATOM 5061 C C . TYR A 1 667 ? -4.949 -22.724 -20.218 1.00 98.38 667 TYR A C 1
ATOM 5063 O O . TYR A 1 667 ? -5.441 -21.598 -20.308 1.00 98.38 667 TYR A O 1
ATOM 5071 N N . SER A 1 668 ? -5.373 -23.621 -19.329 1.00 97.69 668 SER A N 1
ATOM 5072 C CA . SER A 1 668 ? -6.424 -23.323 -18.354 1.00 97.69 668 SER A CA 1
ATOM 5073 C C . SER A 1 668 ? -6.090 -23.842 -16.963 1.00 97.69 668 SER A C 1
ATOM 5075 O O . SER A 1 668 ? -5.406 -24.859 -16.816 1.00 97.69 668 SER A O 1
ATOM 5077 N N . GLN A 1 669 ? -6.550 -23.110 -15.950 1.00 97.62 669 GLN A N 1
ATOM 5078 C CA . GLN A 1 669 ? -6.401 -23.445 -14.538 1.00 97.62 669 GLN A CA 1
ATOM 5079 C C . GLN A 1 669 ? -7.686 -23.098 -13.787 1.00 97.62 669 GLN A C 1
ATOM 5081 O O . GLN A 1 669 ? -8.102 -21.940 -13.810 1.00 97.62 669 GLN A O 1
ATOM 5086 N N . SER A 1 670 ? -8.270 -24.072 -13.088 1.00 96.56 670 SER A N 1
ATOM 5087 C CA . SER A 1 670 ? -9.323 -23.806 -12.102 1.00 96.56 670 SER A CA 1
ATOM 5088 C C . SER A 1 670 ? -8.696 -23.261 -10.819 1.00 96.56 670 SER A C 1
ATOM 5090 O O . SER A 1 670 ? -7.785 -23.879 -10.264 1.00 96.56 670 SER A O 1
ATOM 5092 N N . VAL A 1 671 ? -9.196 -22.124 -10.339 1.00 97.25 671 VAL A N 1
ATOM 5093 C CA . VAL A 1 671 ? -8.763 -21.466 -9.100 1.00 97.25 671 VAL A CA 1
ATOM 5094 C C . VAL A 1 671 ? -9.858 -21.604 -8.047 1.00 97.25 671 VAL A C 1
ATOM 5096 O O . VAL A 1 671 ? -11.012 -21.250 -8.294 1.00 97.25 671 VAL A O 1
ATOM 5099 N N . ASP A 1 672 ? -9.496 -22.100 -6.864 1.00 96.19 672 ASP A N 1
ATOM 5100 C CA . ASP A 1 672 ? -10.360 -22.092 -5.683 1.00 96.19 672 ASP A CA 1
ATOM 5101 C C . ASP A 1 672 ? -10.332 -20.699 -5.037 1.00 96.19 672 ASP A C 1
ATOM 5103 O O . ASP A 1 672 ? -9.364 -20.324 -4.374 1.00 96.19 672 ASP A O 1
ATOM 5107 N N . ALA A 1 673 ? -11.402 -19.923 -5.221 1.00 97.12 673 ALA A N 1
ATOM 5108 C CA . ALA A 1 673 ? -11.516 -18.574 -4.674 1.00 97.12 673 ALA A CA 1
ATOM 5109 C C . ALA A 1 673 ? -11.735 -18.568 -3.152 1.00 97.12 673 ALA A C 1
ATOM 5111 O O . ALA A 1 673 ? -11.685 -17.507 -2.537 1.00 97.12 673 ALA A O 1
ATOM 5112 N N . THR A 1 674 ? -11.977 -19.724 -2.523 1.00 96.06 674 THR A N 1
ATOM 5113 C CA . THR A 1 674 ? -12.114 -19.819 -1.064 1.00 96.06 674 THR A CA 1
ATOM 5114 C C . THR A 1 674 ? -10.792 -19.725 -0.315 1.00 96.06 674 THR A C 1
ATOM 5116 O O . THR A 1 674 ? -10.791 -19.431 0.880 1.00 96.06 674 THR A O 1
ATOM 5119 N N . THR A 1 675 ? -9.677 -19.910 -1.023 1.00 94.19 675 THR A N 1
ATOM 5120 C CA . THR A 1 675 ? -8.321 -19.765 -0.483 1.00 94.19 675 THR A CA 1
ATOM 5121 C C . THR A 1 675 ? -7.762 -18.349 -0.649 1.00 94.19 675 THR A C 1
ATOM 5123 O O . THR A 1 675 ? -6.717 -18.029 -0.082 1.00 94.19 675 THR A O 1
ATOM 5126 N N . LEU A 1 676 ? -8.461 -17.485 -1.394 1.00 95.50 676 LEU A N 1
ATOM 5127 C CA . LEU A 1 676 ? -8.111 -16.081 -1.582 1.00 95.50 676 LEU A CA 1
ATOM 5128 C C . LEU A 1 676 ? -8.790 -15.210 -0.519 1.00 95.50 676 LEU A C 1
ATOM 5130 O O . LEU A 1 676 ? -9.915 -15.477 -0.096 1.00 95.50 676 LEU A O 1
ATOM 5134 N N . SER A 1 677 ? -8.096 -14.155 -0.090 1.00 94.31 677 SER A N 1
ATOM 5135 C CA . SER A 1 677 ? -8.672 -13.125 0.780 1.00 94.31 677 SER A CA 1
ATOM 5136 C C . SER A 1 677 ? -9.751 -12.323 0.049 1.00 94.31 677 SER A C 1
ATOM 5138 O O . SER A 1 677 ? -9.712 -12.206 -1.171 1.00 94.31 677 SER A O 1
ATOM 5140 N N . GLU A 1 678 ? -10.659 -11.682 0.783 1.00 93.75 678 GLU A N 1
ATOM 5141 C CA . GLU A 1 678 ? -11.510 -10.645 0.191 1.00 93.75 678 GLU A CA 1
ATOM 5142 C C . GLU A 1 678 ? -10.653 -9.485 -0.361 1.00 93.75 678 GLU A C 1
ATOM 5144 O O . GLU A 1 678 ? -9.558 -9.185 0.134 1.00 93.75 678 GLU A O 1
ATOM 5149 N N . GLY A 1 679 ? -11.157 -8.813 -1.394 1.00 95.31 679 GLY A N 1
ATOM 5150 C CA . GLY A 1 679 ? -10.520 -7.653 -2.005 1.00 95.31 679 GLY A CA 1
ATOM 5151 C C . GLY A 1 679 ? -9.658 -7.961 -3.232 1.00 95.31 679 GLY A C 1
ATOM 5152 O O . GLY A 1 679 ? -9.909 -8.896 -3.990 1.00 95.31 679 GLY A O 1
ATOM 5153 N N . TYR A 1 680 ? -8.670 -7.098 -3.488 1.00 97.00 680 TYR A N 1
ATOM 5154 C CA . TYR A 1 680 ? -7.889 -7.125 -4.727 1.00 97.00 680 TYR A CA 1
ATOM 5155 C C . TYR A 1 680 ? -6.907 -8.300 -4.804 1.00 97.00 680 TYR A C 1
ATOM 5157 O O . TYR A 1 680 ? -6.149 -8.556 -3.861 1.00 97.00 680 TYR A O 1
ATOM 5165 N N . HIS A 1 681 ? -6.880 -8.919 -5.982 1.00 98.00 681 HIS A N 1
ATOM 5166 C CA . HIS A 1 681 ? -5.941 -9.943 -6.423 1.00 98.00 681 HIS A CA 1
ATOM 5167 C C . HIS A 1 681 ? -5.530 -9.701 -7.879 1.00 98.00 681 HIS A C 1
ATOM 5169 O O . HIS A 1 681 ? -6.258 -9.080 -8.660 1.00 98.00 681 HIS A O 1
ATOM 5175 N N . TYR A 1 682 ? -4.359 -10.197 -8.261 1.00 98.38 682 TYR A N 1
ATOM 5176 C CA . TYR A 1 682 ? -3.730 -9.867 -9.535 1.00 98.38 682 TYR A CA 1
ATOM 5177 C C . TYR A 1 682 ? -3.262 -11.115 -10.258 1.00 98.38 682 TYR A C 1
ATOM 5179 O O . TYR A 1 682 ? -2.520 -11.918 -9.711 1.00 98.38 682 TYR A O 1
ATOM 5187 N N . ILE A 1 683 ? -3.671 -11.267 -11.510 1.00 98.38 683 ILE A N 1
ATOM 5188 C CA . ILE A 1 683 ? -3.382 -12.438 -12.326 1.00 98.38 683 ILE A CA 1
ATOM 5189 C C . ILE A 1 683 ? -2.393 -12.037 -13.411 1.00 98.38 683 ILE A C 1
ATOM 5191 O O . ILE A 1 683 ? -2.604 -11.053 -14.117 1.00 98.38 683 ILE A O 1
ATOM 5195 N N . THR A 1 684 ? -1.325 -12.812 -13.569 1.00 98.38 684 THR A N 1
ATOM 5196 C CA . THR A 1 684 ? -0.410 -12.733 -14.712 1.00 98.38 684 THR A CA 1
ATOM 5197 C C . THR A 1 684 ? -0.285 -14.114 -15.336 1.00 98.38 684 THR A C 1
ATOM 5199 O O . THR A 1 684 ? 0.248 -15.028 -14.714 1.00 98.38 684 THR A O 1
ATOM 5202 N N . ALA A 1 685 ? -0.755 -14.270 -16.570 1.00 98.38 685 ALA A N 1
ATOM 5203 C CA . ALA A 1 685 ? -0.445 -15.428 -17.396 1.00 98.38 685 ALA A CA 1
ATOM 5204 C C . ALA A 1 685 ? 0.685 -15.051 -18.357 1.00 98.38 685 ALA A C 1
ATOM 5206 O O . ALA A 1 685 ? 0.584 -14.056 -19.073 1.00 98.38 685 ALA A O 1
ATOM 5207 N N . ARG A 1 686 ? 1.763 -15.831 -18.378 1.00 98.31 686 ARG A N 1
ATOM 5208 C CA . ARG A 1 686 ? 2.951 -15.559 -19.191 1.00 98.31 686 ARG A CA 1
ATOM 5209 C C . ARG A 1 686 ? 3.128 -16.641 -20.236 1.00 98.31 686 ARG A C 1
ATOM 5211 O O . ARG A 1 686 ? 3.328 -17.794 -19.872 1.00 98.31 686 ARG A O 1
ATOM 5218 N N . ALA A 1 687 ? 3.114 -16.274 -21.513 1.00 98.44 687 ALA A N 1
ATOM 5219 C CA . ALA A 1 687 ? 3.439 -17.184 -22.610 1.00 98.44 687 ALA A CA 1
ATOM 5220 C C . ALA A 1 687 ? 4.872 -16.957 -23.085 1.00 98.44 687 ALA A C 1
ATOM 5222 O O . ALA A 1 687 ? 5.264 -15.822 -23.360 1.00 98.44 687 ALA A O 1
ATOM 5223 N N . TYR A 1 688 ? 5.638 -18.033 -23.233 1.00 98.19 688 TYR A N 1
ATOM 5224 C CA . TYR A 1 688 ? 7.024 -17.975 -23.686 1.00 98.19 688 TYR A CA 1
ATOM 5225 C C . TYR A 1 688 ? 7.124 -18.281 -25.172 1.00 98.19 688 TYR A C 1
ATOM 5227 O O . TYR A 1 688 ? 6.497 -19.217 -25.662 1.00 98.19 688 TYR A O 1
ATOM 5235 N N . ARG A 1 689 ? 7.941 -17.498 -25.881 1.00 96.94 689 ARG A N 1
ATOM 5236 C CA . ARG A 1 689 ? 8.392 -17.829 -27.235 1.00 96.94 689 ARG A CA 1
ATOM 5237 C C . ARG A 1 689 ? 9.288 -19.068 -27.159 1.00 96.94 689 ARG A C 1
ATOM 5239 O O . ARG A 1 689 ? 10.142 -19.135 -26.274 1.00 96.94 689 ARG A O 1
ATOM 5246 N N . HIS A 1 690 ? 9.186 -19.964 -28.139 1.00 96.56 690 HIS A N 1
ATOM 5247 C CA . HIS A 1 690 ? 10.172 -21.025 -28.310 1.00 96.56 690 HIS A CA 1
ATOM 5248 C C . HIS A 1 690 ? 11.573 -20.448 -28.574 1.00 96.56 690 HIS A C 1
ATOM 5250 O O . HIS A 1 690 ? 11.752 -19.500 -29.347 1.00 96.56 690 HIS A O 1
ATOM 5256 N N . ARG A 1 691 ? 12.597 -21.003 -27.921 1.00 92.12 691 ARG A N 1
ATOM 5257 C CA . ARG A 1 691 ? 13.982 -20.519 -28.021 1.00 92.12 691 ARG A CA 1
ATOM 5258 C C . ARG A 1 691 ? 14.968 -21.680 -28.068 1.00 92.12 691 ARG A C 1
ATOM 5260 O O . ARG A 1 691 ? 15.181 -22.355 -27.069 1.00 92.12 691 ARG A O 1
ATOM 5267 N N . ALA A 1 692 ? 15.665 -21.830 -29.194 1.00 85.06 692 ALA A N 1
ATOM 5268 C CA . ALA A 1 692 ? 16.811 -22.739 -29.292 1.00 85.06 692 ALA A CA 1
ATOM 5269 C C . ALA A 1 692 ? 18.067 -22.195 -28.578 1.00 85.06 692 ALA A C 1
ATOM 5271 O O . ALA A 1 692 ? 18.909 -22.960 -28.111 1.00 85.06 692 ALA A O 1
ATOM 5272 N N . SER A 1 693 ? 18.218 -20.867 -28.507 1.00 84.38 693 SER A N 1
ATOM 5273 C CA . SER A 1 693 ? 19.339 -20.192 -27.842 1.00 84.38 693 SER A CA 1
ATOM 5274 C C . SER A 1 693 ? 18.978 -18.763 -27.414 1.00 84.38 693 SER A C 1
ATOM 5276 O O . SER A 1 693 ? 18.026 -18.166 -27.924 1.00 84.38 693 SER A O 1
ATOM 5278 N N . GLY A 1 694 ? 19.766 -18.201 -26.490 1.00 90.00 694 GLY A N 1
ATOM 5279 C CA . GLY A 1 694 ? 19.623 -16.844 -25.946 1.00 90.00 694 GLY A CA 1
ATOM 5280 C C . GLY A 1 694 ? 18.581 -16.709 -24.820 1.00 90.00 694 GLY A C 1
ATOM 5281 O O . GLY A 1 694 ? 18.035 -17.714 -24.369 1.00 90.00 694 GLY A O 1
ATOM 5282 N N . PRO A 1 695 ? 18.354 -15.486 -24.305 1.00 94.81 695 PRO A N 1
ATOM 5283 C CA . PRO A 1 695 ? 17.477 -15.265 -23.155 1.00 94.81 695 PRO A CA 1
ATOM 5284 C C . PRO A 1 695 ? 16.004 -15.572 -23.448 1.00 94.81 695 PRO A C 1
ATOM 5286 O O . PRO A 1 695 ? 15.571 -15.512 -24.593 1.00 94.81 695 PRO A O 1
ATOM 5289 N N . ALA A 1 696 ? 15.210 -15.835 -22.409 1.00 95.44 696 ALA A N 1
ATOM 5290 C CA . ALA A 1 696 ? 13.765 -15.982 -22.563 1.00 95.44 696 ALA A CA 1
ATOM 5291 C C . ALA A 1 696 ? 13.127 -14.696 -23.126 1.00 95.44 696 ALA A C 1
ATOM 5293 O O . ALA A 1 696 ? 13.428 -13.603 -22.644 1.00 95.44 696 ALA A O 1
ATOM 5294 N N . ILE A 1 697 ? 12.232 -14.861 -24.106 1.00 97.19 697 ILE A N 1
ATOM 5295 C CA . ILE A 1 697 ? 11.285 -13.843 -24.586 1.00 97.19 697 ILE A CA 1
ATOM 5296 C C . ILE A 1 697 ? 9.885 -14.360 -24.275 1.00 97.19 697 ILE A C 1
ATOM 5298 O O . ILE A 1 697 ? 9.592 -15.537 -24.493 1.00 97.19 697 ILE A O 1
ATOM 5302 N N . PHE A 1 698 ? 9.030 -13.485 -23.769 1.00 97.81 698 PHE A N 1
ATOM 5303 C CA . PHE A 1 698 ? 7.675 -13.823 -23.365 1.00 97.81 698 PHE A CA 1
ATOM 5304 C C . PHE A 1 698 ? 6.745 -12.621 -23.521 1.00 97.81 698 PHE A C 1
ATOM 5306 O O . PHE A 1 698 ? 7.211 -11.489 -23.658 1.00 97.81 698 PHE A O 1
ATOM 5313 N N . THR A 1 699 ? 5.448 -12.893 -23.445 1.00 98.00 699 THR A N 1
ATOM 5314 C CA . THR A 1 699 ? 4.384 -11.892 -23.352 1.00 98.00 699 THR A CA 1
ATOM 5315 C C . THR A 1 699 ? 3.596 -12.140 -22.077 1.00 98.00 699 THR A C 1
ATOM 5317 O O . THR A 1 699 ? 3.198 -13.279 -21.812 1.00 98.00 699 THR A O 1
ATOM 5320 N N . ASP A 1 700 ? 3.369 -11.079 -21.307 1.00 97.75 700 ASP A N 1
ATOM 5321 C CA . ASP A 1 700 ? 2.482 -11.112 -20.150 1.00 97.75 700 ASP A CA 1
ATOM 5322 C C . ASP A 1 700 ? 1.064 -10.701 -20.531 1.00 97.75 700 ASP A C 1
ATOM 5324 O O . ASP A 1 700 ? 0.843 -9.707 -21.219 1.00 97.75 700 ASP A O 1
ATOM 5328 N N . PHE A 1 701 ? 0.100 -11.456 -20.020 1.00 97.94 701 PHE A N 1
ATOM 5329 C CA . PHE A 1 701 ? -1.316 -11.144 -20.073 1.00 97.94 701 PHE A CA 1
ATOM 5330 C C . PHE A 1 701 ? -1.805 -10.983 -18.640 1.00 97.94 701 PHE A C 1
ATOM 5332 O O . PHE A 1 701 ? -1.785 -11.936 -17.858 1.00 97.94 701 PHE A O 1
ATOM 5339 N N . THR A 1 702 ? -2.221 -9.774 -18.282 1.00 97.56 702 THR A N 1
ATOM 5340 C CA . THR A 1 702 ? -2.610 -9.438 -16.914 1.00 97.56 702 THR A CA 1
ATOM 5341 C C . THR A 1 702 ? -4.110 -9.209 -16.799 1.00 97.56 702 THR A C 1
ATOM 5343 O O . THR A 1 702 ? -4.752 -8.673 -17.703 1.00 97.56 702 THR A O 1
ATOM 5346 N N . GLN A 1 703 ? -4.686 -9.606 -15.666 1.00 97.56 703 GLN A N 1
ATOM 5347 C CA . GLN A 1 703 ? -6.022 -9.186 -15.246 1.00 97.56 703 GLN A CA 1
ATOM 5348 C C . GLN A 1 703 ? -6.035 -8.913 -13.745 1.00 97.56 703 GLN A C 1
ATOM 5350 O O . GLN A 1 703 ? -5.330 -9.560 -12.979 1.00 97.56 703 GLN A O 1
ATOM 5355 N N . SER A 1 704 ? -6.843 -7.944 -13.322 1.00 98.06 704 SER A N 1
ATOM 5356 C CA . SER A 1 704 ? -7.078 -7.658 -11.905 1.00 98.06 704 SER A CA 1
ATOM 5357 C C . SER A 1 704 ? -8.446 -8.183 -11.492 1.00 98.06 704 SER A C 1
ATOM 5359 O O . SER A 1 704 ? -9.420 -8.041 -12.237 1.00 98.06 704 SER A O 1
ATOM 5361 N N . VAL A 1 705 ? -8.517 -8.765 -10.301 1.00 98.00 705 VAL A N 1
ATOM 5362 C CA . VAL A 1 705 ? -9.720 -9.362 -9.726 1.00 98.00 705 VAL A CA 1
ATOM 5363 C C . VAL A 1 705 ? -10.020 -8.726 -8.370 1.00 98.00 705 VAL A C 1
ATOM 5365 O O . VAL A 1 705 ? -9.106 -8.374 -7.632 1.00 98.00 705 VAL A O 1
ATOM 5368 N N . TYR A 1 706 ? -11.300 -8.572 -8.047 1.00 98.19 706 TYR A N 1
ATOM 5369 C CA . TYR A 1 706 ? -11.787 -8.275 -6.706 1.00 98.19 706 TYR A CA 1
ATOM 5370 C C . TYR A 1 706 ? -12.623 -9.467 -6.230 1.00 98.19 706 TYR A C 1
ATOM 5372 O O . TYR A 1 706 ? -13.669 -9.757 -6.816 1.00 98.19 706 TYR A O 1
ATOM 5380 N N . VAL A 1 707 ? -12.141 -10.187 -5.219 1.00 97.75 707 VAL A N 1
ATOM 5381 C CA . VAL A 1 707 ? -12.864 -11.301 -4.595 1.00 97.75 707 VAL A CA 1
ATOM 5382 C C . VAL A 1 707 ? -13.835 -10.717 -3.571 1.00 97.75 707 VAL A C 1
ATOM 5384 O O . VAL A 1 707 ? -13.411 -10.011 -2.662 1.00 97.75 707 VAL A O 1
ATOM 5387 N N . ASP A 1 708 ? -15.127 -10.977 -3.763 1.00 97.06 708 ASP A N 1
ATOM 5388 C CA . ASP A 1 708 ? -16.232 -10.517 -2.912 1.00 97.06 708 ASP A CA 1
ATOM 5389 C C . ASP A 1 708 ? -17.147 -11.713 -2.610 1.00 97.06 708 ASP A C 1
ATOM 5391 O O . ASP A 1 708 ? -18.174 -11.950 -3.259 1.00 97.06 708 ASP A O 1
ATOM 5395 N N . ARG A 1 709 ? -16.737 -12.548 -1.658 1.00 96.00 709 ARG A N 1
ATOM 5396 C CA . ARG A 1 709 ? -17.501 -13.728 -1.235 1.00 96.00 709 ARG A CA 1
ATOM 5397 C C . ARG A 1 709 ? -18.183 -13.501 0.102 1.00 96.00 709 ARG A C 1
ATOM 5399 O O . ARG A 1 709 ? -19.270 -14.054 0.318 1.00 96.00 709 ARG A O 1
ATOM 5406 N N . LEU A 1 710 ? -17.612 -12.676 0.968 1.00 95.56 710 LEU A N 1
ATOM 5407 C CA . LEU A 1 710 ? -18.095 -12.424 2.320 1.00 95.56 710 LEU A CA 1
ATOM 5408 C C . LEU A 1 710 ? -18.757 -11.047 2.411 1.00 95.56 710 LEU A C 1
ATOM 5410 O O . LEU A 1 710 ? -18.637 -10.214 1.529 1.00 95.56 710 LEU A O 1
ATOM 5414 N N . LYS A 1 711 ? -19.578 -10.838 3.442 1.00 95.50 711 LYS A N 1
ATOM 5415 C CA . LYS A 1 711 ? -20.107 -9.498 3.720 1.00 95.50 711 LYS A CA 1
ATOM 5416 C C . LYS A 1 711 ? -18.999 -8.667 4.388 1.00 95.50 711 LYS A C 1
ATOM 5418 O O . LYS A 1 711 ? -18.294 -9.253 5.212 1.00 95.50 711 LYS A O 1
ATOM 5423 N N . PRO A 1 712 ? -18.925 -7.344 4.148 1.00 96.00 712 PRO A N 1
ATOM 5424 C CA . PRO A 1 712 ? -17.954 -6.501 4.835 1.00 96.00 712 PRO A CA 1
ATOM 5425 C C . PRO A 1 712 ? -18.158 -6.532 6.347 1.00 96.00 712 PRO A C 1
ATOM 5427 O O . PRO A 1 712 ? -19.296 -6.560 6.820 1.00 96.00 712 PRO A O 1
ATOM 5430 N N . VAL A 1 713 ? -17.080 -6.457 7.115 1.00 95.81 713 VAL A N 1
ATOM 5431 C CA . VAL A 1 713 ? -17.114 -6.514 8.577 1.00 95.81 713 VAL A CA 1
ATOM 5432 C C . VAL A 1 713 ? -16.558 -5.232 9.178 1.00 95.81 713 VAL A C 1
ATOM 5434 O O . VAL A 1 713 ? -15.515 -4.699 8.796 1.00 95.81 713 VAL A O 1
ATOM 5437 N N . SER A 1 714 ? -17.292 -4.693 10.141 1.00 97.25 714 SER A N 1
ATOM 5438 C CA . SER A 1 714 ? -16.901 -3.521 10.907 1.00 97.25 714 SER A CA 1
ATOM 5439 C C . SER A 1 714 ? -17.236 -3.671 12.383 1.00 97.25 714 SER A C 1
ATOM 5441 O O . SER A 1 714 ? -18.144 -4.411 12.769 1.00 97.25 714 SER A O 1
ATOM 5443 N N . SER A 1 715 ? -16.516 -2.919 13.205 1.00 97.00 715 SER A N 1
ATOM 5444 C CA . SER A 1 715 ? -16.653 -2.909 14.656 1.00 97.00 715 SER A CA 1
ATOM 5445 C C . SER A 1 715 ? -16.607 -1.485 15.210 1.00 97.00 715 SER A C 1
ATOM 5447 O O . SER A 1 715 ? -16.090 -0.558 14.579 1.00 97.00 715 SER A O 1
ATOM 5449 N N . VAL A 1 716 ? -17.156 -1.293 16.413 1.00 97.38 716 VAL A N 1
ATOM 5450 C CA . VAL A 1 716 ? -16.965 -0.048 17.169 1.00 97.38 716 VAL A CA 1
ATOM 5451 C C . VAL A 1 716 ? -15.565 -0.075 17.771 1.00 97.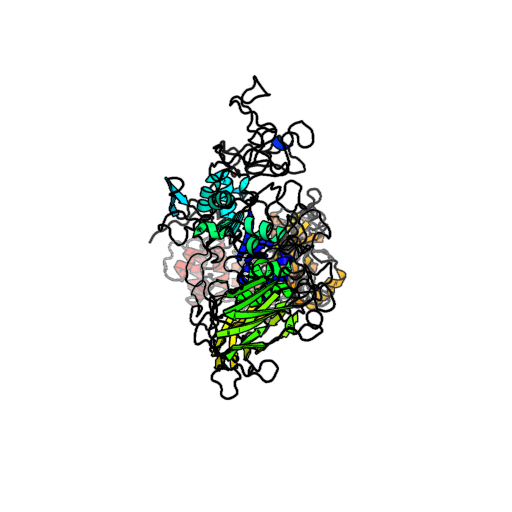38 716 VAL A C 1
ATOM 5453 O O . VAL A 1 716 ? -15.283 -0.852 18.678 1.00 97.38 716 VAL A O 1
ATOM 5456 N N . ASN A 1 717 ? -14.681 0.782 17.270 1.00 96.88 717 ASN A N 1
ATOM 5457 C CA . ASN A 1 717 ? -13.325 0.923 17.785 1.00 96.88 717 ASN A CA 1
ATOM 5458 C C . ASN A 1 717 ? -13.298 1.704 19.103 1.00 96.88 717 ASN A C 1
ATOM 5460 O O . ASN A 1 717 ? -12.598 1.322 20.039 1.00 96.88 717 ASN A O 1
ATOM 5464 N N . SER A 1 718 ? -14.039 2.810 19.171 1.00 95.56 718 SER A N 1
ATOM 5465 C CA . SER A 1 718 ? -14.189 3.599 20.392 1.00 95.56 718 SER A CA 1
ATOM 5466 C C . SER A 1 718 ? -15.420 4.499 20.326 1.00 95.56 718 SER A C 1
ATOM 5468 O O . SER A 1 718 ? -15.913 4.830 19.246 1.00 95.56 718 SER A O 1
ATOM 5470 N N . PHE A 1 719 ? -15.909 4.904 21.497 1.00 95.94 719 PHE A N 1
ATOM 5471 C CA . PHE A 1 719 ? -16.980 5.881 21.643 1.00 95.94 719 PHE A CA 1
ATOM 5472 C C . PHE A 1 719 ? -16.608 6.852 22.760 1.00 95.94 719 PHE A C 1
ATOM 5474 O O . PHE A 1 719 ? -16.610 6.497 23.940 1.00 95.94 719 PHE A O 1
ATOM 5481 N N . VAL A 1 720 ? -16.190 8.057 22.384 1.00 94.62 720 VAL A N 1
ATOM 5482 C CA . VAL A 1 720 ? -15.512 9.001 23.283 1.00 94.62 720 VAL A CA 1
ATOM 5483 C C . VAL A 1 720 ? -16.089 10.402 23.147 1.00 94.62 720 VAL A C 1
ATOM 5485 O O . VAL A 1 720 ? -16.562 10.789 22.086 1.00 94.62 720 VAL A O 1
ATOM 5488 N N . GLU A 1 721 ? -16.061 11.176 24.225 1.00 93.44 721 GLU A N 1
ATOM 5489 C CA . GLU A 1 721 ? -16.467 12.583 24.209 1.00 93.44 721 GLU A CA 1
ATOM 5490 C C . GLU A 1 721 ? -15.525 13.445 23.363 1.00 93.44 721 GLU A C 1
ATOM 5492 O O . GLU A 1 721 ? -14.303 13.314 23.451 1.00 93.44 721 GLU A O 1
ATOM 5497 N N . TRP A 1 722 ? -16.095 14.336 22.547 1.00 89.50 722 TRP A N 1
ATOM 5498 C CA . TRP A 1 722 ? -15.324 15.338 21.799 1.00 89.50 722 TRP A CA 1
ATOM 5499 C C . TRP A 1 722 ? -15.424 16.737 22.417 1.00 89.50 722 TRP A C 1
ATOM 5501 O O . TRP A 1 722 ? -14.570 17.583 22.149 1.00 89.50 722 TRP A O 1
ATOM 5511 N N . ASP A 1 723 ? -16.414 16.967 23.285 1.00 84.38 723 ASP A N 1
ATOM 5512 C CA . ASP A 1 723 ? -16.516 18.152 24.133 1.00 84.38 723 ASP A CA 1
ATOM 5513 C C . ASP A 1 723 ? -16.414 17.751 25.611 1.00 84.38 723 ASP A C 1
ATOM 5515 O O . ASP A 1 723 ? -17.347 17.213 26.202 1.00 84.38 723 ASP A O 1
ATOM 5519 N N . LEU A 1 724 ? -15.277 18.055 26.241 1.00 78.62 724 LEU A N 1
ATOM 5520 C CA . LEU A 1 724 ? -15.055 17.783 27.669 1.00 78.62 724 LEU A CA 1
ATOM 5521 C C . LEU A 1 724 ? -16.021 18.568 28.580 1.00 78.62 724 LEU A C 1
ATOM 5523 O O . LEU A 1 724 ? -16.227 18.209 29.743 1.00 78.62 724 LEU A O 1
ATOM 5527 N N . ASN A 1 725 ? -16.623 19.649 28.074 1.00 86.81 725 ASN A N 1
ATOM 5528 C CA . ASN A 1 725 ? -17.617 20.433 28.800 1.00 86.81 725 ASN A CA 1
ATOM 5529 C C . ASN A 1 725 ? -19.049 19.929 28.590 1.00 86.81 725 ASN A C 1
ATOM 5531 O O . ASN A 1 725 ? -19.921 20.359 29.343 1.00 86.81 725 ASN A O 1
ATOM 5535 N N . ALA A 1 726 ? -19.279 19.019 27.644 1.00 88.44 726 ALA A N 1
ATOM 5536 C CA . ALA A 1 726 ? -20.563 18.387 27.353 1.00 88.44 726 ALA A CA 1
ATOM 5537 C C . ALA A 1 726 ? -20.308 16.933 26.928 1.00 88.44 726 ALA A C 1
ATOM 5539 O O . ALA A 1 726 ? -20.286 16.608 25.740 1.00 88.44 726 ALA A O 1
ATOM 5540 N N . ASN A 1 727 ? -20.059 16.058 27.906 1.00 91.69 727 ASN A N 1
ATOM 5541 C CA . ASN A 1 727 ? -19.624 14.683 27.649 1.00 91.69 727 ASN A CA 1
ATOM 5542 C C . ASN A 1 727 ? -20.708 13.785 27.024 1.00 91.69 727 ASN A C 1
ATOM 5544 O O . ASN A 1 727 ? -20.413 12.667 26.605 1.00 91.69 727 ASN A O 1
ATOM 5548 N N . GLU A 1 728 ? -21.943 14.277 26.949 1.00 94.19 728 GLU A N 1
ATOM 5549 C CA . GLU A 1 728 ? -23.052 13.758 26.150 1.00 94.19 728 GLU A CA 1
ATOM 5550 C C . GLU A 1 728 ? -22.864 13.975 24.634 1.00 94.19 728 GLU A C 1
ATOM 5552 O O . GLU A 1 728 ? -23.573 13.374 23.829 1.00 94.19 728 GLU A O 1
ATOM 5557 N N . ASN A 1 729 ? -21.905 14.803 24.213 1.00 95.19 729 ASN A N 1
ATOM 5558 C CA . ASN A 1 729 ? -21.528 14.975 22.813 1.00 95.19 729 ASN A CA 1
ATOM 5559 C C . ASN A 1 729 ? -20.298 14.112 22.511 1.00 95.19 729 ASN A C 1
ATOM 5561 O O . ASN A 1 729 ? -19.195 14.354 23.015 1.00 95.19 729 ASN A O 1
ATOM 5565 N N . ARG A 1 730 ? -20.494 13.068 21.700 1.00 94.81 730 ARG A N 1
ATOM 5566 C CA . ARG A 1 730 ? -19.533 11.968 21.558 1.00 94.81 730 ARG A CA 1
ATOM 5567 C C . ARG A 1 730 ? -19.312 11.559 20.115 1.00 94.81 730 ARG A C 1
ATOM 5569 O O . ARG A 1 730 ? -20.239 11.537 19.315 1.00 94.81 730 ARG A O 1
ATOM 5576 N N . ASP A 1 731 ? -18.074 11.215 19.806 1.00 95.56 731 ASP A N 1
ATOM 5577 C CA . ASP A 1 731 ? -17.681 10.618 18.543 1.00 95.56 731 ASP A CA 1
ATOM 5578 C C . ASP A 1 731 ? -17.638 9.103 18.686 1.00 95.56 731 ASP A C 1
ATOM 5580 O O . ASP A 1 731 ? -16.978 8.571 19.584 1.00 95.56 731 ASP A O 1
ATOM 5584 N N . VAL A 1 732 ? -18.295 8.409 17.760 1.00 96.81 732 VAL A N 1
ATOM 5585 C CA . VAL A 1 732 ? -18.055 6.989 17.524 1.00 96.81 732 VAL A CA 1
ATOM 5586 C C . VAL A 1 732 ? -17.025 6.832 16.412 1.00 96.81 732 VAL A C 1
ATOM 5588 O O . VAL A 1 732 ? -17.105 7.486 15.368 1.00 96.81 732 VAL A O 1
ATOM 5591 N N . TYR A 1 733 ? -16.064 5.948 16.644 1.00 97.25 733 TYR A N 1
ATOM 5592 C CA . TYR A 1 733 ? -15.067 5.527 15.674 1.00 97.25 733 TYR A CA 1
ATOM 5593 C C . TYR A 1 733 ? -15.379 4.090 15.270 1.00 97.25 733 TYR A C 1
ATOM 5595 O O . TYR A 1 733 ? -15.402 3.196 16.114 1.00 97.25 733 TYR A O 1
ATOM 5603 N N . ILE A 1 734 ? -15.627 3.873 13.984 1.00 98.06 734 ILE A N 1
ATOM 5604 C CA . ILE A 1 734 ? -15.941 2.577 13.390 1.00 98.06 734 ILE A CA 1
ATOM 5605 C C . ILE A 1 734 ? -14.743 2.112 12.573 1.00 98.06 734 ILE A C 1
ATOM 5607 O O . ILE A 1 734 ? -14.266 2.846 11.705 1.00 98.06 734 ILE A O 1
ATOM 5611 N N . LYS A 1 735 ? -14.259 0.902 12.847 1.00 97.31 735 LYS A N 1
ATOM 5612 C CA . LYS A 1 735 ? -13.163 0.274 12.107 1.00 97.31 735 LYS A CA 1
ATOM 5613 C C . LYS A 1 735 ? -13.730 -0.717 11.093 1.00 97.31 735 LYS A C 1
ATOM 5615 O O . LYS A 1 735 ? -14.606 -1.499 11.443 1.00 97.31 735 LYS A O 1
ATOM 5620 N N . SER A 1 736 ? -13.240 -0.681 9.856 1.00 96.69 736 SER A N 1
ATOM 5621 C CA . SER A 1 736 ? -13.430 -1.747 8.864 1.00 96.69 736 SER A CA 1
ATOM 5622 C C . SER A 1 736 ? -12.359 -2.800 9.107 1.00 96.69 736 SER A C 1
ATOM 5624 O O . SER A 1 736 ? -11.181 -2.564 8.842 1.00 96.69 736 SER A O 1
ATOM 5626 N N . ASP A 1 737 ? -12.761 -3.937 9.662 1.00 94.94 737 ASP A N 1
ATOM 5627 C CA . ASP A 1 737 ? -11.830 -4.957 10.154 1.00 94.94 737 ASP A CA 1
ATOM 5628 C C . ASP A 1 737 ? -11.155 -5.731 9.011 1.00 94.94 737 ASP A C 1
ATOM 5630 O O . ASP A 1 737 ? -10.017 -6.177 9.141 1.00 94.94 737 ASP A O 1
ATOM 5634 N N . ASP A 1 738 ? -11.828 -5.820 7.868 1.00 92.56 738 ASP A N 1
ATOM 5635 C CA . ASP A 1 738 ? -11.358 -6.407 6.608 1.00 92.56 738 ASP A CA 1
ATOM 5636 C C . ASP A 1 738 ? -10.814 -5.374 5.602 1.00 92.56 738 ASP A C 1
ATOM 5638 O O . ASP A 1 738 ? -10.315 -5.740 4.540 1.00 92.56 738 ASP A O 1
ATOM 5642 N N . GLN A 1 739 ? -10.887 -4.079 5.931 1.00 92.00 739 GLN A N 1
ATOM 5643 C CA . GLN A 1 739 ? -10.452 -2.950 5.101 1.00 92.00 739 GLN A CA 1
ATOM 5644 C C . GLN A 1 739 ? -11.132 -2.836 3.721 1.00 92.00 739 GLN A C 1
ATOM 5646 O O . GLN A 1 739 ? -10.625 -2.116 2.847 1.00 92.00 739 GLN A O 1
ATOM 5651 N N . THR A 1 740 ? -12.279 -3.486 3.505 1.00 93.88 740 THR A N 1
ATOM 5652 C CA . THR A 1 740 ? -13.022 -3.450 2.230 1.00 93.88 740 THR A CA 1
ATOM 5653 C C . THR A 1 740 ? -14.037 -2.304 2.158 1.00 93.88 740 THR A C 1
ATOM 5655 O O . THR A 1 740 ? -14.514 -1.952 1.071 1.00 93.88 740 THR A O 1
ATOM 5658 N N . ALA A 1 741 ? -14.338 -1.665 3.295 1.00 95.06 741 ALA A N 1
ATOM 5659 C CA . ALA A 1 741 ? -15.322 -0.597 3.379 1.00 95.06 741 ALA A CA 1
ATOM 5660 C C . ALA A 1 741 ? -14.952 0.613 2.506 1.00 95.06 741 ALA A C 1
ATOM 5662 O O . ALA A 1 741 ? -13.905 1.245 2.661 1.00 95.06 741 ALA A O 1
ATOM 5663 N N . THR A 1 742 ? -15.879 1.005 1.634 1.00 93.94 742 THR A N 1
ATOM 5664 C CA . THR A 1 742 ? -15.814 2.280 0.897 1.00 93.94 742 THR A CA 1
ATOM 5665 C C . THR A 1 742 ? -16.722 3.342 1.497 1.00 93.94 742 THR A C 1
ATOM 5667 O O . THR A 1 742 ? -16.488 4.538 1.320 1.00 93.94 742 THR A O 1
ATOM 5670 N N . LYS A 1 743 ? -17.756 2.903 2.215 1.00 95.56 743 LYS A N 1
ATOM 5671 C CA . LYS A 1 743 ? -18.748 3.751 2.858 1.00 95.56 743 LYS A CA 1
ATOM 5672 C C . LYS A 1 743 ? -19.255 3.059 4.118 1.00 95.56 743 LYS A C 1
ATOM 5674 O O . LYS A 1 743 ? -19.615 1.885 4.075 1.00 95.56 743 LYS A O 1
ATOM 5679 N N . VAL A 1 744 ? -19.331 3.814 5.210 1.00 97.31 744 VAL A N 1
ATOM 5680 C CA . VAL A 1 744 ? -19.914 3.367 6.478 1.00 97.31 744 VAL A CA 1
ATOM 5681 C C . VAL A 1 744 ? -20.992 4.357 6.896 1.00 97.31 744 VAL A C 1
ATOM 5683 O O . VAL A 1 744 ? -20.798 5.575 6.825 1.00 97.31 744 VAL A O 1
ATOM 5686 N N . GLN A 1 745 ? -22.136 3.838 7.324 1.00 96.69 745 GLN A N 1
ATOM 5687 C CA . GLN A 1 745 ? -23.195 4.610 7.961 1.00 96.69 745 GLN A CA 1
ATOM 5688 C C . GLN A 1 745 ? -23.496 4.017 9.330 1.00 96.69 745 GLN A C 1
ATOM 5690 O O . GLN A 1 745 ? -23.448 2.803 9.494 1.00 96.69 745 GLN A O 1
ATOM 5695 N N . VAL A 1 746 ? -23.801 4.863 10.308 1.00 96.50 746 VAL A N 1
ATOM 5696 C CA . VAL A 1 746 ? -24.032 4.411 11.682 1.00 96.50 746 VAL A CA 1
ATOM 5697 C C . VAL A 1 746 ? -25.287 5.043 12.263 1.00 96.50 746 VAL A C 1
ATOM 5699 O O . VAL A 1 746 ? -25.495 6.252 12.190 1.00 96.50 746 VAL A O 1
ATOM 5702 N N . LEU A 1 747 ? -26.138 4.200 12.833 1.00 95.56 747 LEU A N 1
ATOM 5703 C CA . LEU A 1 747 ? -27.279 4.587 13.649 1.00 95.56 747 LEU A CA 1
ATOM 5704 C C . LEU A 1 747 ? -26.999 4.157 15.088 1.00 95.56 747 LEU A C 1
ATOM 5706 O O . LEU A 1 747 ? -26.331 3.150 15.316 1.00 95.56 747 LEU A O 1
ATOM 5710 N N . ILE A 1 748 ? -27.528 4.903 16.047 1.00 94.75 748 ILE A N 1
ATOM 5711 C CA . ILE A 1 748 ? -27.455 4.569 17.470 1.00 94.75 748 ILE A CA 1
ATOM 5712 C C . ILE A 1 748 ? -28.853 4.190 17.965 1.00 94.75 748 ILE A C 1
ATOM 5714 O O . ILE A 1 748 ? -29.849 4.696 17.437 1.00 94.75 748 ILE A O 1
ATOM 5718 N N . ASP A 1 749 ? -28.919 3.279 18.929 1.00 94.81 749 ASP A N 1
ATOM 5719 C CA . ASP A 1 749 ? -30.095 2.943 19.732 1.00 94.81 749 ASP A CA 1
ATOM 5720 C C . ASP A 1 749 ? -31.330 2.567 18.894 1.00 94.81 749 ASP A C 1
ATOM 5722 O O . ASP A 1 749 ? -32.457 2.989 19.148 1.00 94.81 749 ASP A O 1
ATOM 5726 N N . GLN A 1 750 ? -31.114 1.782 17.832 1.00 94.38 750 GLN A N 1
ATOM 5727 C CA . GLN A 1 750 ? -32.208 1.245 17.019 1.00 94.38 750 GLN A CA 1
ATOM 5728 C C . GLN A 1 750 ? -32.848 0.034 17.710 1.00 94.38 750 GLN A C 1
ATOM 5730 O O . GLN A 1 750 ? -32.093 -0.763 18.252 1.00 94.38 750 GLN A O 1
ATOM 5735 N N . PRO A 1 751 ? -34.179 -0.170 17.649 1.00 93.31 751 PRO A N 1
ATOM 5736 C CA . PRO A 1 751 ? -34.850 -1.361 18.191 1.00 93.31 751 PRO A CA 1
ATOM 5737 C C . PRO A 1 751 ? -34.378 -2.677 17.561 1.00 93.31 751 PRO A C 1
ATOM 5739 O O . PRO A 1 751 ? -33.972 -2.692 16.397 1.00 93.31 751 PRO A O 1
ATOM 5742 N N . ALA A 1 752 ? -34.439 -3.781 18.315 1.00 93.06 752 ALA A N 1
ATOM 5743 C CA . ALA A 1 752 ? -33.937 -5.084 17.861 1.00 93.06 752 ALA A CA 1
ATOM 5744 C C . ALA A 1 752 ? -34.862 -5.773 16.856 1.00 93.06 752 ALA A C 1
ATOM 5746 O O . ALA A 1 752 ? -34.408 -6.605 16.078 1.00 93.06 752 ALA A O 1
ATOM 5747 N N . ASN A 1 753 ? -36.142 -5.401 16.834 1.00 91.31 753 ASN A N 1
ATOM 5748 C CA . ASN A 1 753 ? -37.113 -5.970 15.906 1.00 91.31 753 ASN A CA 1
ATOM 5749 C C . ASN A 1 753 ? -37.085 -5.348 14.495 1.00 91.31 753 ASN A C 1
ATOM 5751 O O . ASN A 1 753 ? -37.829 -5.804 13.626 1.00 91.31 753 ASN A O 1
ATOM 5755 N N . LYS A 1 754 ? -36.258 -4.319 14.253 1.00 92.38 754 LYS A N 1
ATOM 5756 C CA . LYS A 1 754 ? -36.109 -3.724 12.920 1.00 92.38 754 LYS A CA 1
ATOM 5757 C C . LYS A 1 754 ? -35.388 -4.682 11.984 1.00 92.38 754 LYS A C 1
ATOM 5759 O O . LYS A 1 754 ? -34.297 -5.161 12.281 1.00 92.38 754 LYS A O 1
ATOM 5764 N N . THR A 1 755 ? -35.963 -4.884 10.808 1.00 92.56 755 THR A N 1
ATOM 5765 C CA . THR A 1 755 ? -35.343 -5.661 9.734 1.00 92.56 755 THR A CA 1
ATOM 5766 C C . THR A 1 755 ? -34.239 -4.868 9.033 1.00 92.56 755 THR A C 1
ATOM 5768 O O . THR A 1 755 ? -34.281 -3.636 8.963 1.00 92.56 755 THR A O 1
ATOM 5771 N N . ASP A 1 756 ? -33.289 -5.570 8.408 1.00 93.56 756 ASP A N 1
ATOM 5772 C CA . ASP A 1 756 ? -32.253 -4.949 7.569 1.00 93.56 756 ASP A CA 1
ATOM 5773 C C . ASP A 1 756 ? -32.859 -4.018 6.501 1.00 93.56 756 ASP A C 1
ATOM 5775 O O . ASP A 1 756 ? -32.329 -2.941 6.236 1.00 93.56 756 ASP A O 1
ATOM 5779 N N . ALA A 1 757 ? -34.002 -4.391 5.914 1.00 92.81 757 ALA A N 1
ATOM 5780 C CA . ALA A 1 757 ? -34.684 -3.585 4.902 1.00 92.81 757 ALA A CA 1
ATOM 5781 C C . ALA A 1 757 ? -35.187 -2.241 5.457 1.00 92.81 757 ALA A C 1
ATOM 5783 O O . ALA A 1 757 ? -35.051 -1.208 4.798 1.00 92.81 757 ALA A O 1
ATOM 5784 N N . GLU A 1 758 ? -35.731 -2.235 6.675 1.00 93.00 758 GLU A N 1
ATOM 5785 C CA . GLU A 1 758 ? -36.173 -1.011 7.352 1.00 93.00 758 GLU A CA 1
ATOM 5786 C C . GLU A 1 758 ? -34.987 -0.126 7.743 1.00 93.00 758 GLU A C 1
ATOM 5788 O O . GLU A 1 758 ? -35.041 1.091 7.551 1.00 93.00 758 GLU A O 1
ATOM 5793 N N . ILE A 1 759 ? -33.890 -0.728 8.222 1.00 94.12 759 ILE A N 1
ATOM 5794 C CA . ILE A 1 759 ? -32.645 -0.006 8.515 1.00 94.12 759 ILE A CA 1
ATOM 5795 C C . ILE A 1 759 ? -32.115 0.676 7.252 1.00 94.12 759 ILE A C 1
ATOM 5797 O O . ILE A 1 759 ? -31.846 1.879 7.270 1.00 94.12 759 ILE A O 1
ATOM 5801 N N . LEU A 1 760 ? -32.016 -0.052 6.137 1.00 91.75 760 LEU A N 1
ATOM 5802 C CA . LEU A 1 760 ? -31.535 0.492 4.865 1.00 91.75 760 LEU A CA 1
ATOM 5803 C C . LEU A 1 760 ? -32.441 1.611 4.330 1.00 91.75 760 LEU A C 1
ATOM 5805 O O . LEU A 1 760 ? -31.933 2.612 3.821 1.00 91.75 760 LEU A O 1
ATOM 5809 N N . ALA A 1 761 ? -33.763 1.494 4.492 1.00 89.94 761 ALA A N 1
ATOM 5810 C CA . ALA A 1 761 ? -34.708 2.545 4.111 1.00 89.94 761 ALA A CA 1
ATOM 5811 C C . ALA A 1 761 ? -34.533 3.831 4.945 1.00 89.94 761 ALA A C 1
ATOM 5813 O O . ALA A 1 761 ? -34.693 4.937 4.423 1.00 89.94 761 ALA A O 1
ATOM 5814 N N . GLN A 1 762 ? -34.155 3.708 6.221 1.00 89.06 762 GLN A N 1
ATOM 5815 C CA . GLN A 1 762 ? -33.951 4.844 7.125 1.00 89.06 762 GLN A CA 1
ATOM 5816 C C . GLN A 1 762 ? -32.687 5.660 6.799 1.00 89.06 762 GLN A C 1
ATOM 5818 O O . GLN A 1 762 ? -32.669 6.875 7.013 1.00 89.06 762 GLN A O 1
ATOM 5823 N N . LEU A 1 763 ? -31.652 5.028 6.232 1.00 86.94 763 LEU A N 1
ATOM 5824 C CA . LEU A 1 763 ? -30.348 5.655 5.969 1.00 86.94 763 LEU A CA 1
ATOM 5825 C C . LEU A 1 763 ? -30.411 6.917 5.095 1.00 86.94 763 LEU A C 1
ATOM 5827 O O . LEU A 1 763 ? -29.584 7.815 5.259 1.00 86.94 763 LEU A O 1
ATOM 5831 N N . GLY A 1 764 ? -31.364 6.991 4.160 1.00 70.00 764 GLY A N 1
ATOM 5832 C CA . GLY A 1 764 ? -31.528 8.140 3.263 1.00 70.00 764 GLY A CA 1
ATOM 5833 C C . GLY A 1 764 ? -32.037 9.407 3.960 1.00 70.00 764 GLY A C 1
ATOM 5834 O O . GLY A 1 764 ? -31.816 10.508 3.460 1.00 70.00 764 GLY A O 1
ATOM 5835 N N . ALA A 1 765 ? -32.684 9.262 5.119 1.00 64.25 765 ALA A N 1
ATOM 5836 C CA . ALA A 1 765 ? -33.272 10.362 5.883 1.00 64.25 765 ALA A CA 1
ATOM 5837 C C . ALA A 1 765 ? -32.435 10.772 7.110 1.00 64.25 765 ALA A C 1
ATOM 5839 O O . ALA A 1 765 ? -32.619 11.865 7.637 1.00 64.25 765 ALA A O 1
ATOM 5840 N N . SER A 1 766 ? -31.524 9.912 7.579 1.00 64.00 766 SER A N 1
ATOM 5841 C CA . SER A 1 766 ? -30.939 10.004 8.924 1.00 64.00 766 SER A CA 1
ATOM 5842 C C . SER A 1 766 ? -29.627 10.783 9.049 1.00 64.00 766 SER A C 1
ATOM 5844 O O . SER A 1 766 ? -29.087 10.847 10.147 1.00 64.00 766 SER A O 1
ATOM 5846 N N . GLY A 1 767 ? -29.067 11.342 7.969 1.00 77.44 767 GLY A N 1
ATOM 5847 C CA . GLY A 1 767 ? -27.785 12.066 8.042 1.00 77.44 767 GLY A CA 1
ATOM 5848 C C . GLY A 1 767 ? -26.641 11.248 8.669 1.00 77.44 767 GLY A C 1
ATOM 5849 O O . GLY A 1 767 ? -25.743 11.822 9.265 1.00 77.44 767 GLY A O 1
ATOM 5850 N N . SER A 1 768 ? -26.684 9.916 8.557 1.00 89.69 768 SER A N 1
ATOM 5851 C CA . SER A 1 768 ? -25.868 8.946 9.314 1.00 89.69 768 SER A CA 1
ATOM 5852 C C . SER A 1 768 ? -24.531 8.588 8.658 1.00 89.69 768 SER A C 1
ATOM 5854 O O . SER A 1 768 ? -23.920 7.568 8.983 1.00 89.69 768 SER A O 1
ATOM 5856 N N . LEU A 1 769 ? -24.105 9.367 7.663 1.00 94.56 769 LEU A N 1
ATOM 5857 C CA . LEU A 1 769 ? -22.890 9.095 6.908 1.00 94.56 769 LEU A CA 1
ATOM 5858 C C . LEU A 1 769 ? -21.662 9.467 7.733 1.00 94.56 769 LEU A C 1
ATOM 5860 O O . LEU A 1 769 ? -21.488 10.620 8.116 1.00 94.56 769 LEU A O 1
ATOM 5864 N N . THR A 1 770 ? -20.803 8.481 7.965 1.00 95.56 770 THR A N 1
ATOM 5865 C CA . THR A 1 770 ? -19.521 8.694 8.636 1.00 95.56 770 THR A CA 1
ATOM 5866 C C . THR A 1 770 ? -18.530 9.437 7.734 1.00 95.56 770 THR A C 1
ATOM 5868 O O . THR A 1 770 ? -18.578 9.342 6.505 1.00 95.56 770 THR A O 1
ATOM 5871 N N . THR A 1 771 ? -17.584 10.140 8.350 1.00 95.25 771 THR A N 1
ATOM 5872 C CA . THR A 1 771 ? -16.404 10.684 7.675 1.00 95.25 771 THR A CA 1
ATOM 5873 C C . THR A 1 771 ? -15.275 9.668 7.771 1.00 95.25 771 THR A C 1
ATOM 5875 O O . THR A 1 771 ? -14.896 9.272 8.871 1.00 95.25 771 THR A O 1
ATOM 5878 N N . GLN A 1 772 ? -14.696 9.269 6.641 1.00 94.31 772 GLN A N 1
ATOM 5879 C CA . GLN A 1 772 ? -13.478 8.462 6.644 1.00 94.31 772 GLN A CA 1
ATOM 5880 C C . GLN A 1 772 ? -12.287 9.330 7.072 1.00 94.31 772 GLN A C 1
ATOM 5882 O O . GLN A 1 772 ? -11.969 10.312 6.402 1.00 94.31 772 GLN A O 1
ATOM 5887 N N . ILE A 1 773 ? -11.647 8.988 8.189 1.00 94.19 773 ILE A N 1
ATOM 5888 C CA . ILE A 1 773 ? -10.528 9.756 8.770 1.00 94.19 773 ILE A CA 1
ATOM 5889 C C . ILE A 1 773 ? -9.189 9.010 8.711 1.00 94.19 773 ILE A C 1
ATOM 5891 O O . ILE A 1 773 ? -8.145 9.614 8.960 1.00 94.19 773 ILE A O 1
ATOM 5895 N N . ASP A 1 774 ? -9.230 7.718 8.384 1.00 94.69 774 ASP A N 1
ATOM 5896 C CA . ASP A 1 774 ? -8.085 6.854 8.100 1.00 94.69 774 ASP A CA 1
ATOM 5897 C C . ASP A 1 774 ? -8.483 5.810 7.029 1.00 94.69 774 ASP A C 1
ATOM 5899 O O . ASP A 1 774 ? -9.650 5.715 6.640 1.00 94.69 774 ASP A O 1
ATOM 5903 N N . ARG A 1 775 ? -7.536 5.007 6.536 1.00 92.81 775 ARG A N 1
ATOM 5904 C CA . ARG A 1 775 ? -7.766 3.962 5.527 1.00 92.81 775 ARG A CA 1
ATOM 5905 C C . ARG A 1 775 ? -8.838 2.955 5.946 1.00 92.81 775 ARG A C 1
ATOM 5907 O O . ARG A 1 775 ? -9.603 2.514 5.089 1.00 92.81 775 ARG A O 1
ATOM 5914 N N . ASP A 1 776 ? -8.904 2.621 7.228 1.00 94.62 776 ASP A N 1
ATOM 5915 C CA . ASP A 1 776 ? -9.827 1.645 7.807 1.00 94.62 776 ASP A CA 1
ATOM 5916 C C . ASP A 1 776 ? -10.706 2.230 8.927 1.00 94.62 776 ASP A C 1
ATOM 5918 O O . ASP A 1 776 ? -11.475 1.490 9.532 1.00 94.62 776 ASP A O 1
ATOM 5922 N N . LEU A 1 777 ? -10.622 3.539 9.201 1.00 96.75 777 LEU A N 1
ATOM 5923 C CA . LEU A 1 777 ? -11.309 4.180 10.323 1.00 96.75 777 LEU A CA 1
ATOM 5924 C C . LEU A 1 777 ? -12.260 5.287 9.864 1.00 96.75 777 LEU A C 1
ATOM 5926 O O . LEU A 1 777 ? -11.900 6.204 9.117 1.00 96.75 777 LEU A O 1
ATOM 5930 N N . PHE A 1 778 ? -13.476 5.223 10.387 1.00 97.19 778 PHE A N 1
ATOM 5931 C CA . PHE A 1 778 ? -14.586 6.109 10.079 1.00 97.19 778 PHE A CA 1
ATOM 5932 C C . PHE A 1 778 ? -15.109 6.743 11.363 1.00 97.19 778 PHE A C 1
ATOM 5934 O O . PHE A 1 778 ? -15.160 6.094 12.401 1.00 97.19 778 PHE A O 1
ATOM 5941 N N . LYS A 1 779 ? -15.507 8.011 11.306 1.00 96.25 779 LYS A N 1
ATOM 5942 C CA . LYS A 1 779 ? -15.965 8.778 12.466 1.00 96.25 779 LYS A CA 1
ATOM 5943 C C . LYS A 1 779 ? -17.355 9.352 12.237 1.00 96.25 779 LYS A C 1
ATOM 5945 O O . LYS A 1 779 ? -17.645 9.865 11.155 1.00 96.25 779 LYS A O 1
ATOM 5950 N N . PHE A 1 780 ? -18.181 9.340 13.277 1.00 95.81 780 PHE A N 1
ATOM 5951 C CA . PHE A 1 780 ? -19.457 10.052 13.308 1.00 95.81 780 PHE A CA 1
ATOM 5952 C C . PHE A 1 780 ? -19.725 10.649 14.688 1.00 95.81 780 PHE A C 1
ATOM 5954 O O . PHE A 1 780 ? -19.427 10.017 15.697 1.00 95.81 780 PHE A O 1
ATOM 5961 N N . GLY A 1 781 ? -20.290 11.856 14.722 1.00 94.56 781 GLY A N 1
ATOM 5962 C CA . GLY A 1 781 ? -20.603 12.566 15.960 1.00 94.56 781 GLY A CA 1
ATOM 5963 C C . GLY A 1 781 ? -22.080 12.447 16.328 1.00 94.56 781 GLY A C 1
ATOM 5964 O O . GLY A 1 781 ? -22.951 12.724 15.505 1.00 94.56 781 GLY A O 1
ATOM 5965 N N . PHE A 1 782 ? -22.353 12.095 17.580 1.00 93.94 782 PHE A N 1
ATOM 5966 C CA . PHE A 1 782 ? -23.674 12.128 18.197 1.00 93.94 782 PHE A CA 1
ATOM 5967 C C . PHE A 1 782 ? -23.749 13.248 19.240 1.00 93.94 782 PHE A C 1
ATOM 5969 O O . PHE A 1 782 ? -22.771 13.557 19.924 1.00 93.94 782 PHE A O 1
ATOM 5976 N N . PHE A 1 783 ? -24.931 13.849 19.359 1.00 93.62 783 PHE A N 1
ATOM 5977 C CA . PHE A 1 783 ? -25.232 14.899 20.331 1.00 93.62 783 PHE A CA 1
ATOM 5978 C C . PHE A 1 783 ? -26.242 14.393 21.351 1.00 93.62 783 PHE A C 1
ATOM 5980 O O . PHE A 1 783 ? -27.119 13.601 21.001 1.00 93.62 783 PHE A O 1
ATOM 5987 N N . ASN A 1 784 ? -26.179 14.925 22.573 1.00 93.25 784 ASN A N 1
ATOM 5988 C CA . ASN A 1 784 ? -27.137 14.627 23.642 1.00 93.25 784 ASN A CA 1
ATOM 5989 C C . ASN A 1 784 ? -27.291 13.120 23.926 1.00 93.25 784 ASN A C 1
ATOM 5991 O O . ASN A 1 784 ? -28.397 12.645 24.186 1.00 93.25 784 ASN A O 1
ATOM 5995 N N . VAL A 1 785 ? -26.205 12.356 23.856 1.00 95.38 785 VAL A N 1
ATOM 5996 C CA . VAL A 1 785 ? -26.182 10.928 24.192 1.00 95.38 785 VAL A CA 1
ATOM 5997 C C . VAL A 1 785 ? -26.520 10.767 25.677 1.00 95.38 785 VAL A C 1
ATOM 5999 O O . VAL A 1 785 ? -25.973 11.483 26.513 1.00 95.38 785 VAL A O 1
ATOM 6002 N N . GLY A 1 786 ? -27.466 9.884 25.999 1.00 95.06 786 GLY A N 1
ATOM 6003 C CA . GLY A 1 786 ? -27.848 9.579 27.381 1.00 95.06 786 GLY A CA 1
ATOM 6004 C C . GLY A 1 786 ? -26.852 8.653 28.081 1.00 95.06 786 GLY A C 1
ATOM 6005 O O . GLY A 1 786 ? -26.008 8.042 27.439 1.00 95.06 786 GLY A O 1
ATOM 6006 N N . SER A 1 787 ? -26.931 8.534 29.403 1.00 95.31 787 SER A N 1
ATOM 6007 C CA . SER A 1 787 ? -26.185 7.512 30.150 1.00 95.31 787 SER A CA 1
ATOM 6008 C C . SER A 1 787 ? -26.827 6.129 29.989 1.00 95.31 787 SER A C 1
ATOM 6010 O O . SER A 1 787 ? -28.024 5.994 30.217 1.00 95.31 787 SER A O 1
ATOM 6012 N N . GLY A 1 788 ? -26.049 5.092 29.669 1.00 95.75 788 GLY A N 1
ATOM 6013 C CA . GLY A 1 788 ? -26.565 3.728 29.520 1.00 95.75 788 GLY A CA 1
ATOM 6014 C C . GLY A 1 788 ? -25.694 2.800 28.671 1.00 95.75 788 GLY A C 1
ATOM 6015 O O . GLY A 1 788 ? -24.556 3.135 28.337 1.00 95.75 788 GLY A O 1
ATOM 6016 N N . ASN A 1 789 ? -26.230 1.630 28.331 1.00 97.00 789 ASN A N 1
ATOM 6017 C CA . ASN A 1 789 ? -25.627 0.652 27.430 1.00 97.00 789 ASN A CA 1
ATOM 6018 C C . ASN A 1 789 ? -26.181 0.856 26.013 1.00 97.00 789 ASN A C 1
ATOM 6020 O O . ASN A 1 789 ? -27.335 0.553 25.734 1.00 97.00 789 ASN A O 1
ATOM 6024 N N . HIS A 1 790 ? -25.374 1.426 25.116 1.00 96.94 790 HIS A N 1
ATOM 6025 C CA . HIS A 1 790 ? -25.827 1.770 23.766 1.00 96.94 790 HIS A CA 1
ATOM 6026 C C . HIS A 1 790 ? -25.679 0.621 22.774 1.00 96.94 790 HIS A C 1
ATOM 6028 O O . HIS A 1 790 ? -24.776 -0.219 22.885 1.00 96.94 790 HIS A O 1
ATOM 6034 N N . VAL A 1 791 ? -26.510 0.678 21.731 1.00 97.00 791 VAL A N 1
ATOM 6035 C CA . VAL A 1 791 ? -26.438 -0.210 20.567 1.00 97.00 791 VAL A CA 1
ATOM 6036 C C . VAL A 1 791 ? -26.113 0.599 19.319 1.00 97.00 791 VAL A C 1
ATOM 6038 O O . VAL A 1 791 ? -26.829 1.529 18.960 1.00 97.00 791 VAL A O 1
ATOM 6041 N N . PHE A 1 792 ? -25.075 0.212 18.587 1.00 97.12 792 PHE A N 1
ATOM 6042 C CA . PHE A 1 792 ? -24.773 0.769 17.272 1.00 97.12 792 PHE A CA 1
ATOM 6043 C C . PHE A 1 792 ? -25.239 -0.176 16.173 1.00 97.12 792 PHE A C 1
ATOM 6045 O O . PHE A 1 792 ? -24.876 -1.347 16.149 1.00 97.12 792 PHE A O 1
ATOM 6052 N N . THR A 1 793 ? -26.022 0.344 15.231 1.00 96.88 793 THR A N 1
ATOM 6053 C CA . THR A 1 793 ? -26.326 -0.340 13.970 1.00 96.88 793 THR A CA 1
ATOM 6054 C C . THR A 1 793 ? -25.442 0.248 12.880 1.00 96.88 793 THR A C 1
ATOM 6056 O O . THR A 1 793 ? -25.615 1.399 12.475 1.00 96.88 793 THR A O 1
ATOM 6059 N N . ILE A 1 794 ? -24.469 -0.536 12.434 1.00 97.44 794 ILE A N 1
ATOM 6060 C CA . ILE A 1 794 ? -23.465 -0.156 11.446 1.00 97.44 794 ILE A CA 1
ATOM 6061 C C . ILE A 1 794 ? -23.869 -0.757 10.106 1.00 97.44 794 ILE A C 1
ATOM 6063 O O . ILE A 1 794 ? -24.108 -1.958 10.009 1.00 97.44 794 ILE A O 1
ATOM 6067 N N . VAL A 1 795 ? -23.923 0.075 9.071 1.00 97.44 795 VAL A N 1
ATOM 6068 C CA . VAL A 1 795 ? -24.100 -0.367 7.691 1.00 97.44 795 VAL A CA 1
ATOM 6069 C C . VAL A 1 795 ? -22.830 -0.082 6.913 1.00 97.44 795 VAL A C 1
ATOM 6071 O O . VAL A 1 795 ? -22.515 1.074 6.613 1.00 97.44 795 VAL A O 1
ATOM 6074 N N . THR A 1 796 ? -22.120 -1.147 6.561 1.00 97.50 796 THR A N 1
ATOM 6075 C CA . THR A 1 796 ? -20.874 -1.079 5.796 1.00 97.50 796 THR A CA 1
ATOM 6076 C C . THR A 1 796 ? -21.141 -1.473 4.353 1.00 97.50 796 THR A C 1
ATOM 6078 O O . THR A 1 796 ? -21.870 -2.425 4.093 1.00 97.50 796 THR A O 1
ATOM 6081 N N . THR A 1 797 ? -20.595 -0.709 3.404 1.00 96.12 797 THR A N 1
ATOM 6082 C CA . THR A 1 797 ? -20.723 -0.948 1.959 1.00 96.12 797 THR A CA 1
ATOM 6083 C C . THR A 1 797 ? -19.349 -1.034 1.299 1.00 96.12 797 THR A C 1
ATOM 6085 O O . THR A 1 797 ? -18.495 -0.159 1.489 1.00 96.12 797 THR A O 1
ATOM 6088 N N . GLU A 1 798 ? -19.152 -2.063 0.484 1.00 95.00 798 GLU A N 1
ATOM 6089 C CA . GLU A 1 798 ? -17.931 -2.299 -0.295 1.00 95.00 798 GLU A CA 1
ATOM 6090 C C . GLU A 1 798 ? -18.002 -1.665 -1.683 1.00 95.00 798 GLU A C 1
ATOM 6092 O O . GLU A 1 798 ? -19.048 -1.191 -2.130 1.00 95.00 798 GLU A O 1
ATOM 6097 N N . ILE A 1 799 ? -16.874 -1.674 -2.395 1.00 94.00 799 ILE A N 1
ATOM 6098 C CA . ILE A 1 799 ? -16.767 -1.101 -3.743 1.00 94.00 799 ILE A CA 1
ATOM 6099 C C . ILE A 1 799 ? -17.685 -1.788 -4.769 1.00 94.00 799 ILE A C 1
ATOM 6101 O O . ILE A 1 799 ? -18.073 -1.174 -5.761 1.00 94.00 799 ILE A O 1
ATOM 6105 N N . THR A 1 800 ? -18.046 -3.047 -4.528 1.00 95.56 800 THR A N 1
ATOM 6106 C CA . THR A 1 800 ? -18.967 -3.843 -5.353 1.00 95.56 800 THR A CA 1
ATOM 6107 C C . THR A 1 800 ? -20.437 -3.495 -5.103 1.00 95.56 800 THR A C 1
ATOM 6109 O O . THR A 1 800 ? -21.307 -3.916 -5.863 1.00 95.56 800 THR A O 1
ATOM 6112 N N . GLY A 1 801 ? -20.722 -2.721 -4.049 1.00 94.00 801 GLY A N 1
ATOM 6113 C CA . GLY A 1 801 ? -22.068 -2.406 -3.582 1.00 94.00 801 GLY A CA 1
ATOM 6114 C C . GLY A 1 801 ? -22.636 -3.415 -2.583 1.00 94.00 801 GLY A C 1
ATOM 6115 O O . GLY A 1 801 ? -23.741 -3.189 -2.090 1.00 94.00 801 GLY A O 1
ATOM 6116 N N . ARG A 1 802 ? -21.913 -4.494 -2.248 1.00 94.81 802 ARG A N 1
ATOM 6117 C CA . ARG A 1 802 ? -22.328 -5.420 -1.188 1.00 94.81 802 ARG A CA 1
ATOM 6118 C C . ARG A 1 802 ? -22.364 -4.712 0.161 1.00 94.81 802 ARG A C 1
ATOM 6120 O O . ARG A 1 802 ? -21.518 -3.867 0.457 1.00 94.81 802 ARG A O 1
ATOM 6127 N N . GLN A 1 803 ? -23.370 -5.049 0.967 1.00 95.62 803 GLN A N 1
ATOM 6128 C CA . GLN A 1 803 ? -23.615 -4.415 2.258 1.00 95.62 803 GLN A CA 1
ATOM 6129 C C . GLN A 1 803 ? -23.681 -5.432 3.395 1.00 95.62 803 GLN A C 1
ATOM 6131 O O . GLN A 1 803 ? -24.123 -6.571 3.209 1.00 95.62 803 GLN A O 1
ATOM 6136 N N . ASN A 1 804 ? -23.298 -4.984 4.586 1.00 97.06 804 ASN A N 1
ATOM 6137 C CA . ASN A 1 804 ? -23.559 -5.677 5.839 1.00 97.06 804 ASN A CA 1
ATOM 6138 C C . ASN A 1 804 ? -24.228 -4.733 6.832 1.00 97.06 804 ASN A C 1
ATOM 6140 O O . ASN A 1 804 ? -23.804 -3.585 6.953 1.00 97.06 804 ASN A O 1
ATOM 6144 N N . VAL A 1 805 ? -25.243 -5.230 7.539 1.00 96.69 805 VAL A N 1
ATOM 6145 C CA . VAL A 1 805 ? -25.882 -4.546 8.665 1.00 96.69 805 VAL A CA 1
ATOM 6146 C C . VAL A 1 805 ? -25.455 -5.288 9.925 1.00 96.69 805 VAL A C 1
ATOM 6148 O O . VAL A 1 805 ? -25.731 -6.475 10.075 1.00 96.69 805 VAL A O 1
ATOM 6151 N N . GLN A 1 806 ? -24.735 -4.607 10.810 1.00 96.56 806 GLN A N 1
ATOM 6152 C CA . GLN A 1 806 ? -24.212 -5.181 12.045 1.00 96.56 806 GLN A CA 1
ATOM 6153 C C . GLN A 1 806 ? -24.762 -4.421 13.243 1.00 96.56 806 GLN A C 1
ATOM 6155 O O . GLN A 1 806 ? -24.700 -3.193 13.286 1.00 96.56 806 GLN A O 1
ATOM 6160 N N . ARG A 1 807 ? -25.264 -5.157 14.234 1.00 94.75 807 ARG A N 1
ATOM 6161 C CA . ARG A 1 807 ? -25.685 -4.619 15.528 1.00 94.75 807 ARG A CA 1
ATOM 6162 C C . ARG A 1 807 ? -24.587 -4.895 16.552 1.00 94.75 807 ARG A C 1
ATOM 6164 O O . ARG A 1 807 ? -24.246 -6.049 16.786 1.00 94.75 807 ARG A O 1
ATOM 6171 N N . ILE A 1 808 ? -24.023 -3.837 17.124 1.00 96.62 808 ILE A N 1
ATOM 6172 C CA . ILE A 1 808 ? -22.984 -3.887 18.154 1.00 96.62 808 ILE A CA 1
ATOM 6173 C C . ILE A 1 808 ? -23.594 -3.347 19.444 1.00 96.62 808 ILE A C 1
ATOM 6175 O O . ILE A 1 808 ? -23.937 -2.169 19.505 1.00 96.62 808 ILE A O 1
ATOM 6179 N N . PHE A 1 809 ? -23.759 -4.203 20.445 1.00 95.19 809 PHE A N 1
ATOM 6180 C CA . PHE A 1 809 ? -24.413 -3.884 21.715 1.00 95.19 809 PHE A CA 1
ATOM 6181 C C . PHE A 1 809 ? -23.415 -3.782 22.874 1.00 95.19 809 PHE A C 1
ATOM 6183 O O . PHE A 1 809 ? -22.231 -4.097 22.729 1.00 95.19 809 PHE A O 1
ATOM 6190 N N . GLY A 1 810 ? -23.900 -3.285 24.011 1.00 92.75 810 GLY A N 1
ATOM 6191 C CA . GLY A 1 810 ? -23.140 -3.178 25.251 1.00 92.75 810 GLY A CA 1
ATOM 6192 C C . GLY A 1 810 ? -22.078 -2.080 25.282 1.00 92.75 810 GLY A C 1
ATOM 6193 O O . GLY A 1 810 ? -21.122 -2.155 26.058 1.00 92.75 810 GLY A O 1
ATOM 6194 N N . VAL A 1 811 ? -22.231 -1.027 24.470 1.00 95.06 811 VAL A N 1
ATOM 6195 C CA . VAL A 1 811 ? -21.330 0.133 24.524 1.00 95.06 811 VAL A CA 1
ATOM 6196 C C . VAL A 1 811 ? -21.731 1.045 25.687 1.00 95.06 811 VAL A C 1
ATOM 6198 O O . VAL A 1 811 ? -22.455 2.030 25.524 1.00 95.06 811 VAL A O 1
ATOM 6201 N N . ALA A 1 812 ? -21.263 0.693 26.885 1.00 94.88 812 ALA A N 1
ATOM 6202 C CA . ALA A 1 812 ? -21.559 1.399 28.127 1.00 94.88 812 ALA A CA 1
ATOM 6203 C C . ALA A 1 812 ? -20.982 2.824 28.146 1.00 94.88 812 ALA A C 1
ATOM 6205 O O . ALA A 1 812 ? -19.784 3.035 27.943 1.00 94.88 812 ALA A O 1
ATOM 6206 N N . THR A 1 813 ? -21.831 3.809 28.440 1.00 93.56 813 THR A N 1
ATOM 6207 C CA . THR A 1 813 ? -21.467 5.228 28.498 1.00 93.56 813 THR A CA 1
ATOM 6208 C C . THR A 1 813 ? -22.083 5.904 29.720 1.00 93.56 813 THR A C 1
ATOM 6210 O O . THR A 1 813 ? -23.254 5.716 30.036 1.00 93.56 813 THR A O 1
ATOM 6213 N N . SER A 1 814 ? -21.289 6.729 30.405 1.00 92.88 814 SER A N 1
ATOM 6214 C CA . SER A 1 814 ? -21.758 7.608 31.479 1.00 92.88 814 SER A CA 1
ATOM 6215 C C . SER A 1 814 ? -21.635 9.060 31.028 1.00 92.88 814 SER A C 1
ATOM 6217 O O . SER A 1 814 ? -20.549 9.511 30.657 1.00 92.88 814 SER A O 1
ATOM 6219 N N . THR A 1 815 ? -22.753 9.779 31.033 1.00 92.88 815 THR A N 1
ATOM 6220 C CA . THR A 1 815 ? -22.864 11.170 30.582 1.00 92.88 815 THR A CA 1
ATOM 6221 C C . THR A 1 815 ? -23.526 12.030 31.657 1.00 92.88 815 THR A C 1
ATOM 6223 O O . THR A 1 815 ? -24.010 11.533 32.672 1.00 92.88 815 THR A O 1
ATOM 6226 N N . ARG A 1 816 ? -23.565 13.348 31.450 1.00 91.19 816 ARG A N 1
ATOM 6227 C CA . ARG A 1 816 ? -24.348 14.262 32.296 1.00 91.19 816 ARG A CA 1
ATOM 6228 C C . ARG A 1 816 ? -25.855 14.165 32.050 1.00 91.19 816 ARG A C 1
ATOM 6230 O O . ARG A 1 816 ? -26.624 14.741 32.817 1.00 91.19 816 ARG A O 1
ATOM 6237 N N . ARG A 1 817 ? -26.278 13.474 30.989 1.00 93.06 817 ARG A N 1
ATOM 6238 C CA . ARG A 1 817 ? -27.677 13.300 30.613 1.00 93.06 817 ARG A CA 1
ATOM 6239 C C . ARG A 1 817 ? -28.199 11.982 31.200 1.00 93.06 817 ARG A C 1
ATOM 6241 O O . ARG A 1 817 ? -28.019 10.912 30.623 1.00 93.06 817 ARG A O 1
ATOM 6248 N N . GLY A 1 818 ? -28.845 12.085 32.358 1.00 92.00 818 GLY A N 1
ATOM 6249 C CA . GLY A 1 818 ? -29.370 10.958 33.130 1.00 92.00 818 GLY A CA 1
ATOM 6250 C C . GLY A 1 818 ? -28.420 10.457 34.223 1.00 92.00 818 GLY A C 1
ATOM 6251 O O . GLY A 1 818 ? -27.201 10.594 34.128 1.00 92.00 818 GLY A O 1
ATOM 6252 N N . ALA A 1 819 ? -28.987 9.860 35.271 1.00 92.88 819 ALA A N 1
ATOM 6253 C CA . ALA A 1 819 ? -28.296 9.359 36.460 1.00 92.88 819 ALA A CA 1
ATOM 6254 C C . ALA A 1 819 ? -27.571 8.013 36.251 1.00 92.88 819 ALA A C 1
ATOM 6256 O O . ALA A 1 819 ? -26.889 7.533 37.162 1.00 92.88 819 ALA A O 1
ATOM 6257 N N . GLY A 1 820 ? -27.705 7.406 35.068 1.00 92.81 820 GLY A N 1
ATOM 6258 C CA . GLY A 1 820 ? -27.170 6.089 34.723 1.00 92.81 820 GLY A CA 1
ATOM 6259 C C . GLY A 1 820 ? -28.276 5.114 34.328 1.00 92.81 820 GLY A C 1
ATOM 6260 O O . GLY A 1 820 ? -29.409 5.519 34.086 1.00 92.81 820 GLY A O 1
ATOM 6261 N N . LEU A 1 821 ? -27.949 3.818 34.298 1.00 95.88 821 LEU A N 1
ATOM 6262 C CA . LEU A 1 821 ? -28.937 2.767 34.032 1.00 95.88 821 LEU A CA 1
ATOM 6263 C C . LEU A 1 821 ? -30.135 2.900 34.988 1.00 95.88 821 LEU A C 1
ATOM 6265 O O . LEU A 1 821 ? -29.954 3.098 36.193 1.00 95.88 821 LEU A O 1
ATOM 6269 N N . GLY A 1 822 ? -31.344 2.783 34.452 1.00 94.44 822 GLY A N 1
ATOM 6270 C CA . GLY A 1 822 ? -32.604 2.894 35.176 1.00 94.44 822 GLY A CA 1
ATOM 6271 C C . GLY A 1 822 ? -33.195 4.302 35.287 1.00 94.44 822 GLY A C 1
ATOM 6272 O O . GLY A 1 822 ? -34.286 4.416 35.830 1.00 94.44 822 GLY A O 1
ATOM 6273 N N . ASP A 1 823 ? -32.524 5.342 34.786 1.00 96.31 823 ASP A N 1
ATOM 6274 C CA . ASP A 1 823 ? -33.098 6.682 34.561 1.00 96.31 823 ASP A CA 1
ATOM 6275 C C . ASP A 1 823 ? -33.423 6.823 33.066 1.00 96.31 823 ASP A C 1
ATOM 6277 O O . ASP A 1 823 ? -32.551 7.136 32.254 1.00 96.31 823 ASP A O 1
ATOM 6281 N N . LEU A 1 824 ? -34.656 6.478 32.694 1.00 95.31 824 LEU A N 1
ATOM 6282 C CA . LEU A 1 824 ? -35.068 6.259 31.310 1.00 95.31 824 LEU A CA 1
ATOM 6283 C C . LEU A 1 824 ? -35.551 7.546 30.625 1.00 95.31 824 LEU A C 1
ATOM 6285 O O . LEU A 1 824 ? -35.537 7.600 29.392 1.00 95.31 824 LEU A O 1
ATOM 6289 N N . ASP A 1 825 ? -35.940 8.587 31.371 1.00 93.50 825 ASP A N 1
ATOM 6290 C CA . ASP A 1 825 ? -36.162 9.927 30.798 1.00 93.50 825 ASP A CA 1
ATOM 6291 C C . ASP A 1 825 ? -34.899 10.799 30.740 1.00 93.50 825 ASP A C 1
ATOM 6293 O O . ASP A 1 825 ? -34.892 11.854 30.090 1.00 93.50 825 ASP A O 1
ATOM 6297 N N . PHE A 1 826 ? -33.808 10.319 31.338 1.00 94.81 826 PHE A N 1
ATOM 6298 C CA . PHE A 1 826 ? -32.528 11.004 31.456 1.00 94.81 826 PHE A CA 1
ATOM 6299 C C . PHE A 1 826 ? -32.615 12.337 32.221 1.00 94.81 826 PHE A C 1
ATOM 6301 O O . PHE A 1 826 ? -31.824 13.257 31.970 1.00 94.81 826 PHE A O 1
ATOM 6308 N N . GLY A 1 827 ? -33.571 12.458 33.144 1.00 92.44 827 GLY A N 1
ATOM 6309 C CA . GLY A 1 827 ? -33.815 13.648 33.957 1.00 92.44 827 GLY A CA 1
ATOM 6310 C C . GLY A 1 827 ? -32.799 13.862 35.083 1.00 92.44 827 GLY A C 1
ATOM 6311 O O . GLY A 1 827 ? -32.764 14.938 35.683 1.00 92.44 827 GLY A O 1
ATOM 6312 N N . GLY A 1 828 ? -31.946 12.872 35.362 1.00 93.31 828 GLY A N 1
ATOM 6313 C CA . GLY A 1 828 ? -30.929 12.913 36.414 1.00 93.31 828 GLY A CA 1
ATOM 6314 C C . GLY A 1 828 ? -31.420 12.395 37.769 1.00 93.31 828 GLY A C 1
ATOM 6315 O O . GLY A 1 828 ? -30.703 12.517 38.764 1.00 93.31 828 GLY A O 1
ATOM 6316 N N . THR A 1 829 ? -32.622 11.819 37.831 1.00 93.94 829 THR A N 1
ATOM 6317 C CA . THR A 1 829 ? -33.220 11.261 39.052 1.00 93.94 829 THR A CA 1
ATOM 6318 C C . THR A 1 829 ? -34.070 10.044 38.729 1.00 93.94 829 THR A C 1
ATOM 6320 O O . THR A 1 829 ? -34.854 10.100 37.797 1.00 93.94 829 THR A O 1
ATOM 6323 N N . TYR A 1 830 ? -34.007 9.004 39.562 1.00 96.38 830 TYR A N 1
ATOM 6324 C CA . TYR A 1 830 ? -34.865 7.824 39.427 1.00 96.38 830 TYR A CA 1
ATOM 6325 C C . TYR A 1 830 ? -36.271 8.091 39.989 1.00 96.38 830 TYR A C 1
ATOM 6327 O O . TYR A 1 830 ? -36.428 8.441 41.164 1.00 96.38 830 TYR A O 1
ATOM 6335 N N . THR A 1 831 ? -37.298 7.905 39.172 1.00 96.31 831 THR A N 1
ATOM 6336 C CA . THR A 1 831 ? -38.703 8.211 39.459 1.00 96.31 831 THR A CA 1
ATOM 6337 C C . THR A 1 831 ? -39.619 7.015 39.173 1.00 96.31 831 THR A C 1
ATOM 6339 O O . THR A 1 831 ? -39.208 5.995 38.630 1.00 96.31 831 THR A O 1
ATOM 6342 N N . ILE A 1 832 ? -40.905 7.129 39.532 1.00 96.94 832 ILE A N 1
ATOM 6343 C CA . ILE A 1 832 ? -41.928 6.134 39.150 1.00 96.94 832 ILE A CA 1
ATOM 6344 C C . ILE A 1 832 ? -42.085 6.056 37.614 1.00 96.94 832 ILE A C 1
ATOM 6346 O O . ILE A 1 832 ? -42.433 5.000 37.079 1.00 96.94 832 ILE A O 1
ATOM 6350 N N . GLY A 1 833 ? -41.830 7.165 36.906 1.00 96.31 833 GLY A N 1
ATOM 6351 C CA . GLY A 1 833 ? -41.934 7.246 35.448 1.00 96.31 833 GLY A CA 1
ATOM 6352 C C . GLY A 1 833 ? -40.931 6.344 34.728 1.00 96.31 833 GLY A C 1
ATOM 6353 O O . GLY A 1 833 ? -41.280 5.760 33.708 1.00 96.31 833 GLY A O 1
ATOM 6354 N N . ASP A 1 834 ? -39.748 6.132 35.306 1.00 97.12 834 ASP A N 1
ATOM 6355 C CA . ASP A 1 834 ? -38.707 5.256 34.745 1.00 97.12 834 ASP A CA 1
ATOM 6356 C C . ASP A 1 834 ? -39.079 3.768 34.757 1.00 97.12 834 ASP A C 1
ATOM 6358 O O . ASP A 1 834 ? -38.454 2.944 34.090 1.00 97.12 834 ASP A O 1
ATOM 6362 N N . VAL A 1 835 ? -40.120 3.412 35.507 1.00 97.25 835 VAL A N 1
ATOM 6363 C CA . VAL A 1 835 ? -40.651 2.050 35.562 1.00 97.25 835 VAL A CA 1
ATOM 6364 C C . VAL A 1 835 ? -41.946 1.955 34.759 1.00 97.25 835 VAL A C 1
ATOM 6366 O O . VAL A 1 835 ? -42.056 1.144 33.846 1.00 97.25 835 VAL A O 1
ATOM 6369 N N . THR A 1 836 ? -42.915 2.817 35.075 1.00 95.75 836 THR A N 1
ATOM 6370 C CA . THR A 1 836 ? -44.320 2.677 34.634 1.00 95.75 836 THR A CA 1
ATOM 6371 C C . THR A 1 836 ? -44.739 3.688 33.558 1.00 95.75 836 THR A C 1
ATOM 6373 O O . THR A 1 836 ? -45.886 3.699 33.109 1.00 95.75 836 THR A O 1
ATOM 6376 N N . GLY A 1 837 ? -43.837 4.586 33.149 1.00 94.31 837 GLY A N 1
ATOM 6377 C CA . GLY A 1 837 ? -44.115 5.618 32.155 1.00 94.31 837 GLY A CA 1
ATOM 6378 C C . GLY A 1 837 ? -44.471 5.023 30.793 1.00 94.31 837 GLY A C 1
ATOM 6379 O O . GLY A 1 837 ? -43.757 4.186 30.257 1.00 94.31 837 GLY A O 1
ATOM 6380 N N . THR A 1 838 ? -45.549 5.497 30.173 1.00 89.56 838 THR A N 1
ATOM 6381 C CA . THR A 1 838 ? -46.055 4.921 28.912 1.00 89.56 838 THR A CA 1
ATOM 6382 C C . THR A 1 838 ? -45.230 5.279 27.676 1.00 89.56 838 THR A C 1
ATOM 6384 O O . THR A 1 838 ? -45.380 4.636 26.643 1.00 89.56 838 THR A O 1
ATOM 6387 N N . ALA A 1 839 ? -44.387 6.312 27.754 1.00 86.12 839 ALA A N 1
ATOM 6388 C CA . ALA A 1 839 ? -43.545 6.757 26.642 1.00 86.12 839 ALA A CA 1
ATOM 6389 C C . ALA A 1 839 ? -42.082 6.295 26.754 1.00 86.12 839 ALA A C 1
ATOM 6391 O O . ALA A 1 839 ? -41.386 6.256 25.743 1.00 86.12 839 ALA A O 1
ATOM 6392 N N . TYR A 1 840 ? -41.609 5.999 27.967 1.00 88.50 840 TYR A N 1
ATOM 6393 C CA . TYR A 1 840 ? -40.194 5.732 28.239 1.00 88.50 840 TYR A CA 1
ATOM 6394 C C . TYR A 1 840 ? -39.944 4.794 29.425 1.00 88.50 840 TYR A C 1
ATOM 6396 O O . TYR A 1 840 ? -38.792 4.492 29.681 1.00 88.50 840 TYR A O 1
ATOM 6404 N N . GLY A 1 841 ? -40.960 4.352 30.168 1.00 95.00 841 GLY A N 1
ATOM 6405 C CA . GLY A 1 841 ? -40.771 3.476 31.325 1.00 95.00 841 GLY A CA 1
ATOM 6406 C C . GLY A 1 841 ? -40.438 2.043 30.917 1.00 95.00 841 GLY A C 1
ATOM 6407 O O . GLY A 1 841 ? -40.820 1.599 29.833 1.00 95.00 841 GLY A O 1
ATOM 6408 N N . MET A 1 842 ? -39.761 1.316 31.807 1.00 96.00 842 MET A N 1
ATOM 6409 C CA . MET A 1 842 ? -39.324 -0.063 31.570 1.00 96.00 842 MET A CA 1
ATOM 6410 C C . MET A 1 842 ? -40.463 -0.977 31.095 1.00 96.00 842 MET A C 1
ATOM 6412 O O . MET A 1 842 ? -40.315 -1.682 30.101 1.00 96.00 842 MET A O 1
ATOM 6416 N N . GLU A 1 843 ? -41.634 -0.913 31.735 1.00 93.75 843 GLU A N 1
ATOM 6417 C CA . GLU A 1 843 ? -42.799 -1.713 31.335 1.00 93.75 843 GLU A CA 1
ATOM 6418 C C . GLU A 1 843 ? -43.208 -1.458 29.875 1.00 93.75 843 GLU A C 1
ATOM 6420 O O . GLU A 1 843 ? -43.520 -2.397 29.148 1.00 93.75 843 GLU A O 1
ATOM 6425 N N . ALA A 1 844 ? -43.182 -0.202 29.417 1.00 92.19 844 ALA A N 1
ATOM 6426 C CA . ALA A 1 844 ? -43.561 0.139 28.046 1.00 92.19 844 ALA A CA 1
ATOM 6427 C C . ALA A 1 844 ? -42.571 -0.406 27.002 1.00 92.19 844 ALA A C 1
ATOM 6429 O O . ALA A 1 844 ? -42.962 -0.619 25.858 1.00 92.19 844 ALA A O 1
ATOM 6430 N N . MET A 1 845 ? -41.310 -0.623 27.389 1.00 92.06 845 MET A N 1
ATOM 6431 C CA . MET A 1 845 ? -40.270 -1.146 26.500 1.00 92.06 845 MET A CA 1
ATOM 6432 C C . MET A 1 845 ? -40.257 -2.671 26.431 1.00 92.06 845 MET A C 1
ATOM 6434 O O . MET A 1 845 ? -40.029 -3.232 25.359 1.00 92.06 845 MET A O 1
ATOM 6438 N N . VAL A 1 846 ? -40.502 -3.319 27.570 1.00 92.12 846 VAL A N 1
ATOM 6439 C CA . VAL A 1 846 ? -40.483 -4.778 27.715 1.00 92.12 846 VAL A CA 1
ATOM 6440 C C . VAL A 1 846 ? -41.752 -5.409 27.152 1.00 92.12 846 VAL A C 1
ATOM 6442 O O . VAL A 1 846 ? -41.691 -6.440 26.479 1.00 92.12 846 VAL A O 1
ATOM 6445 N N . TYR A 1 847 ? -42.913 -4.799 27.397 1.00 90.25 847 TYR A N 1
ATOM 6446 C CA . TYR A 1 847 ? -44.175 -5.367 26.941 1.00 90.25 847 TYR A CA 1
ATOM 6447 C C . TYR A 1 847 ? -44.381 -5.204 25.431 1.00 90.25 847 TYR A C 1
ATOM 6449 O O . TYR A 1 847 ? -43.943 -4.215 24.837 1.00 90.25 847 TYR A O 1
ATOM 6457 N N . PRO A 1 848 ? -45.088 -6.146 24.779 1.00 89.19 848 PRO A N 1
ATOM 6458 C CA . PRO A 1 848 ? -45.429 -5.989 23.377 1.00 89.19 848 PRO A CA 1
ATOM 6459 C C . PRO A 1 848 ? -46.278 -4.738 23.137 1.00 89.19 848 PRO A C 1
ATOM 6461 O O . PRO A 1 848 ? -47.155 -4.394 23.933 1.00 89.19 848 PRO A O 1
ATOM 6464 N N . ASN A 1 849 ? -46.063 -4.077 21.999 1.00 88.12 849 ASN A N 1
ATOM 6465 C CA . ASN A 1 849 ? -46.907 -2.956 21.586 1.00 88.12 849 ASN A CA 1
ATOM 6466 C C . ASN A 1 849 ? -48.336 -3.410 21.215 1.00 88.12 849 ASN A C 1
ATOM 6468 O O . ASN A 1 849 ? -48.674 -4.593 21.233 1.00 88.12 849 ASN A O 1
ATOM 6472 N N . ALA A 1 850 ? -49.188 -2.469 20.798 1.00 87.31 850 ALA A N 1
ATOM 6473 C CA . ALA A 1 850 ? -50.564 -2.760 20.374 1.00 87.31 850 ALA A CA 1
ATOM 6474 C C . ALA A 1 850 ? -50.670 -3.728 19.173 1.00 87.31 850 ALA A C 1
ATOM 6476 O O . ALA A 1 850 ? -51.751 -4.243 18.893 1.00 87.31 850 ALA A O 1
ATOM 6477 N N . GLN A 1 851 ? -49.570 -3.960 18.452 1.00 86.94 851 GLN A N 1
ATOM 6478 C CA . GLN A 1 851 ? -49.451 -4.912 17.348 1.00 86.94 851 GLN A CA 1
ATOM 6479 C C . GLN A 1 851 ? -48.844 -6.257 17.790 1.00 86.94 851 GLN A C 1
ATOM 6481 O O . GLN A 1 851 ? -48.604 -7.114 16.942 1.00 86.94 851 GLN A O 1
ATOM 6486 N N . GLY A 1 852 ? -48.597 -6.456 19.089 1.00 86.06 852 GLY A N 1
ATOM 6487 C CA . GLY A 1 852 ? -48.017 -7.680 19.645 1.00 86.06 852 GLY A CA 1
ATOM 6488 C C . GLY A 1 852 ? -46.507 -7.809 19.437 1.00 86.06 852 GLY A C 1
ATOM 6489 O O . GLY A 1 852 ? -45.972 -8.906 19.548 1.00 86.06 852 GLY A O 1
ATOM 6490 N N . GLN A 1 853 ? -45.805 -6.718 19.117 1.00 86.44 853 GLN A N 1
ATOM 6491 C CA . GLN A 1 853 ? -44.367 -6.746 18.841 1.00 86.44 853 GLN A CA 1
ATOM 6492 C C . GLN A 1 853 ? -43.559 -6.432 20.106 1.00 86.44 853 GLN A C 1
ATOM 6494 O O . GLN A 1 853 ? -43.700 -5.348 20.675 1.00 86.44 853 GLN A O 1
ATOM 6499 N N . THR A 1 854 ? -42.674 -7.340 20.515 1.00 88.94 854 THR A N 1
ATOM 6500 C CA . THR A 1 854 ? -41.641 -7.095 21.537 1.00 88.94 854 THR A CA 1
ATOM 6501 C C . THR A 1 854 ? -40.425 -6.406 20.914 1.00 88.94 854 THR A C 1
ATOM 6503 O O . THR A 1 854 ? -40.321 -6.319 19.683 1.00 88.94 854 THR A O 1
ATOM 6506 N N . ASN A 1 855 ? -39.504 -5.893 21.743 1.00 91.12 855 ASN A N 1
ATOM 6507 C CA . ASN A 1 855 ? -38.252 -5.285 21.271 1.00 91.12 855 ASN A CA 1
ATOM 6508 C C . ASN A 1 855 ? -38.459 -4.167 20.217 1.00 91.12 855 ASN A C 1
ATOM 6510 O O . ASN A 1 855 ? -37.632 -3.962 19.323 1.00 91.12 855 ASN A O 1
ATOM 6514 N N . HIS A 1 856 ? -39.599 -3.470 20.297 1.00 90.94 856 HIS A N 1
ATOM 6515 C CA . HIS A 1 856 ? -40.072 -2.489 19.311 1.00 90.94 856 HIS A CA 1
ATOM 6516 C C . HIS A 1 856 ? -39.593 -1.058 19.581 1.00 90.94 856 HIS A C 1
ATOM 6518 O O . HIS A 1 856 ? -39.714 -0.178 18.727 1.00 90.94 856 HIS A O 1
ATOM 6524 N N . SER A 1 857 ? -39.016 -0.837 20.754 1.00 91.56 857 SER A N 1
ATOM 6525 C CA . SER A 1 857 ? -38.318 0.375 21.163 1.00 91.56 857 SER A CA 1
ATOM 6526 C C . SER A 1 857 ? -36.961 0.000 21.752 1.00 91.56 857 SER A C 1
ATOM 6528 O O . SER A 1 857 ? -36.732 -1.162 22.071 1.00 91.56 857 SER A O 1
ATOM 6530 N N . PHE A 1 858 ? -36.063 0.972 21.900 1.00 95.00 858 PHE A N 1
ATOM 6531 C CA . PHE A 1 858 ? -34.799 0.782 22.605 1.00 95.00 858 PHE A CA 1
ATOM 6532 C C . PHE A 1 858 ? -34.457 2.029 23.420 1.00 95.00 858 PHE A C 1
ATOM 6534 O O . PHE A 1 858 ? -34.675 3.151 22.954 1.00 95.00 858 PHE A O 1
ATOM 6541 N N . ASN A 1 859 ? -33.922 1.832 24.623 1.00 95.81 859 ASN A N 1
ATOM 6542 C CA . ASN A 1 859 ? -33.362 2.887 25.459 1.00 95.81 859 ASN A CA 1
ATOM 6543 C C . ASN A 1 859 ? -32.109 2.359 26.154 1.00 95.81 859 ASN A C 1
ATOM 6545 O O . ASN A 1 859 ? -32.169 1.387 26.899 1.00 95.81 859 ASN A O 1
ATOM 6549 N N . ALA A 1 860 ? -30.984 3.041 25.958 1.00 96.19 860 ALA A N 1
ATOM 6550 C CA . ALA A 1 860 ? -29.713 2.631 26.538 1.00 96.19 860 ALA A CA 1
ATOM 6551 C C . ALA A 1 860 ? -29.728 2.589 28.077 1.00 96.19 860 ALA A C 1
ATOM 6553 O O . ALA A 1 860 ? -29.013 1.792 28.677 1.00 96.19 860 ALA A O 1
ATOM 6554 N N . ALA A 1 861 ? -30.526 3.431 28.743 1.00 96.81 861 ALA A N 1
ATOM 6555 C CA . ALA A 1 861 ? -30.659 3.389 30.199 1.00 96.81 861 ALA A CA 1
ATOM 6556 C C . ALA A 1 861 ? -31.477 2.180 30.684 1.00 96.81 861 ALA A C 1
ATOM 6558 O O . ALA A 1 861 ? -31.372 1.816 31.855 1.00 96.81 861 ALA A O 1
ATOM 6559 N N . ALA A 1 862 ? -32.291 1.583 29.812 1.00 96.12 862 ALA A N 1
ATOM 6560 C CA . ALA A 1 862 ? -33.104 0.416 30.124 1.00 96.12 862 ALA A CA 1
ATOM 6561 C C . ALA A 1 862 ? -32.361 -0.911 29.890 1.00 96.12 862 ALA A C 1
ATOM 6563 O O . ALA A 1 862 ? -32.719 -1.888 30.526 1.00 96.12 862 ALA A O 1
ATOM 6564 N N . ASP A 1 863 ? -31.319 -0.943 29.052 1.00 96.31 863 ASP A N 1
ATOM 6565 C CA . ASP A 1 863 ? -30.549 -2.163 28.743 1.00 96.31 863 ASP A CA 1
ATOM 6566 C C . ASP A 1 863 ? -29.626 -2.487 29.922 1.00 96.31 863 ASP A C 1
ATOM 6568 O O . ASP A 1 863 ? -28.521 -1.952 30.035 1.00 96.31 863 ASP A O 1
ATOM 6572 N N . MET A 1 864 ? -30.100 -3.281 30.876 1.00 95.31 864 MET A N 1
ATOM 6573 C CA . MET A 1 864 ? -29.421 -3.498 32.152 1.00 95.31 864 MET A CA 1
ATOM 6574 C C . MET A 1 864 ? -28.291 -4.517 32.033 1.00 95.31 864 MET A C 1
ATOM 6576 O O . MET A 1 864 ? -27.279 -4.384 32.730 1.00 95.31 864 MET A O 1
ATOM 6580 N N . ASN A 1 865 ? -28.465 -5.534 31.188 1.00 94.31 865 ASN A N 1
ATOM 6581 C CA . ASN A 1 865 ? -27.504 -6.623 30.998 1.00 94.31 865 ASN A CA 1
ATOM 6582 C C . ASN A 1 865 ? -26.548 -6.393 29.811 1.00 94.31 865 ASN A C 1
ATOM 6584 O O . ASN A 1 865 ? -25.596 -7.161 29.659 1.00 94.31 865 ASN A O 1
ATOM 6588 N N . ALA A 1 866 ? -26.744 -5.307 29.055 1.00 95.81 866 ALA A N 1
ATOM 6589 C CA . ALA A 1 866 ? -25.920 -4.892 27.929 1.00 95.81 866 ALA A CA 1
ATOM 6590 C C . ALA A 1 866 ? -26.006 -5.836 26.711 1.00 95.81 866 ALA A C 1
ATOM 6592 O O . ALA A 1 866 ? -25.049 -5.901 25.933 1.00 95.81 866 ALA A O 1
ATOM 6593 N N . ASP A 1 867 ? -27.109 -6.574 26.546 1.00 94.25 867 ASP A N 1
ATOM 6594 C CA . ASP A 1 867 ? -27.311 -7.526 25.443 1.00 94.25 867 ASP A CA 1
ATOM 6595 C C . ASP A 1 867 ? -27.973 -6.901 24.196 1.00 94.25 867 ASP A C 1
ATOM 6597 O O . ASP A 1 867 ? -28.011 -7.513 23.124 1.00 94.25 867 ASP A O 1
ATOM 6601 N N . GLY A 1 868 ? -28.421 -5.644 24.293 1.00 94.19 868 GLY A N 1
ATOM 6602 C CA . GLY A 1 868 ? -29.034 -4.900 23.196 1.00 94.19 868 GLY A CA 1
ATOM 6603 C C . GLY A 1 868 ? -30.481 -5.288 22.875 1.00 94.19 868 GLY A C 1
ATOM 6604 O O . GLY A 1 868 ? -30.998 -4.860 21.824 1.00 94.19 868 GLY A O 1
ATOM 6605 N N . LEU A 1 869 ? -31.116 -6.084 23.733 1.00 93.88 869 LEU A N 1
ATOM 6606 C CA . LEU A 1 869 ? -32.540 -6.398 23.746 1.00 93.88 869 LEU A CA 1
ATOM 6607 C C . LEU A 1 869 ? -33.223 -5.605 24.868 1.00 93.88 869 LEU A C 1
ATOM 6609 O O . LEU A 1 869 ? -32.579 -5.174 25.808 1.00 93.88 869 LEU A O 1
ATOM 6613 N N . MET A 1 870 ? -34.518 -5.331 24.704 1.00 92.81 870 MET A N 1
ATOM 6614 C CA . MET A 1 870 ? -35.385 -4.763 25.739 1.00 92.81 870 MET A CA 1
ATOM 6615 C C . MET A 1 870 ? -36.406 -5.821 26.119 1.00 92.81 870 MET A C 1
ATOM 6617 O O . MET A 1 870 ? -37.387 -6.023 25.390 1.00 92.81 870 MET A O 1
ATOM 6621 N N . ASP A 1 871 ? -36.169 -6.518 27.225 1.00 92.31 871 ASP A N 1
ATOM 6622 C CA . ASP A 1 871 ? -37.018 -7.634 27.632 1.00 92.31 871 ASP A CA 1
ATOM 6623 C C . ASP A 1 871 ? -37.127 -7.821 29.153 1.00 92.31 871 ASP A C 1
ATOM 6625 O O . ASP A 1 871 ? -36.707 -6.988 29.957 1.00 92.31 871 ASP A O 1
ATOM 6629 N N . SER A 1 872 ? -37.794 -8.901 29.566 1.00 92.81 872 SER A N 1
ATOM 6630 C CA . SER A 1 872 ? -38.120 -9.142 30.972 1.00 92.81 872 SER A CA 1
ATOM 6631 C C . SER A 1 872 ? -36.874 -9.203 31.864 1.00 92.81 872 SER A C 1
ATOM 6633 O O . SER A 1 872 ? -36.947 -8.818 33.032 1.00 92.81 872 SER A O 1
ATOM 6635 N N . ARG A 1 873 ? -35.714 -9.602 31.325 1.00 93.81 873 ARG A N 1
ATOM 6636 C CA . ARG A 1 873 ? -34.456 -9.681 32.080 1.00 93.81 873 ARG A CA 1
ATOM 6637 C C . ARG A 1 873 ? -33.998 -8.300 32.542 1.00 93.81 873 ARG A C 1
ATOM 6639 O O . ARG A 1 873 ? -33.541 -8.158 33.679 1.00 93.81 873 ARG A O 1
ATOM 6646 N N . ASP A 1 874 ? -34.203 -7.270 31.725 1.00 96.19 874 ASP A N 1
ATOM 6647 C CA . ASP A 1 874 ? -33.912 -5.883 32.092 1.00 96.19 874 ASP A CA 1
ATOM 6648 C C . ASP A 1 874 ? -34.822 -5.378 33.208 1.00 96.19 874 ASP A C 1
ATOM 6650 O O . ASP A 1 874 ? -34.364 -4.718 34.147 1.00 96.19 874 ASP A O 1
ATOM 6654 N N . LEU A 1 875 ? -36.108 -5.732 33.151 1.00 95.81 875 LEU A N 1
ATOM 6655 C CA . LEU A 1 875 ? -37.082 -5.383 34.183 1.00 95.81 875 LEU A CA 1
ATOM 6656 C C . LEU A 1 875 ? -36.684 -5.975 35.544 1.00 95.81 875 LEU A C 1
ATOM 6658 O O . LEU A 1 875 ? -36.689 -5.265 36.556 1.00 95.81 875 LEU A O 1
ATOM 6662 N N . TYR A 1 876 ? -36.275 -7.246 35.573 1.00 95.56 876 TYR A N 1
ATOM 6663 C CA . TYR A 1 876 ? -35.815 -7.906 36.799 1.00 95.56 876 TYR A CA 1
ATOM 6664 C C . TYR A 1 876 ? -34.550 -7.235 37.356 1.00 95.56 876 TYR A C 1
ATOM 6666 O O . TYR A 1 876 ? -34.449 -6.948 38.556 1.00 95.56 876 TYR A O 1
ATOM 6674 N N . LEU A 1 877 ? -33.593 -6.914 36.481 1.00 96.50 877 LEU A N 1
ATOM 6675 C CA . LEU A 1 877 ? -32.347 -6.255 36.865 1.00 96.50 877 LEU A CA 1
ATOM 6676 C C . LEU A 1 877 ? -32.557 -4.807 37.325 1.00 96.50 877 LEU A C 1
ATOM 6678 O O . LEU A 1 877 ? -31.847 -4.359 38.232 1.00 96.50 877 LEU A O 1
ATOM 6682 N N . GLN A 1 878 ? -33.551 -4.089 36.792 1.00 96.62 878 GLN A N 1
ATOM 6683 C CA . GLN A 1 878 ? -33.901 -2.740 37.249 1.00 96.62 878 GLN A CA 1
ATOM 6684 C C . GLN A 1 878 ? -34.289 -2.739 38.731 1.00 96.62 878 GLN A C 1
ATOM 6686 O O . GLN A 1 878 ? -33.811 -1.892 39.493 1.00 96.62 878 GLN A O 1
ATOM 6691 N N . ARG A 1 879 ? -35.109 -3.708 39.166 1.00 94.81 879 ARG A N 1
ATOM 6692 C CA . ARG A 1 879 ? -35.507 -3.868 40.576 1.00 94.81 879 ARG A CA 1
ATOM 6693 C C . ARG A 1 879 ? -34.287 -4.053 41.476 1.00 94.81 879 ARG A C 1
ATOM 6695 O O . ARG A 1 879 ? -34.119 -3.321 42.457 1.00 94.81 879 ARG A O 1
ATOM 6702 N N . THR A 1 880 ? -33.407 -4.983 41.112 1.00 94.12 880 THR A N 1
ATOM 6703 C CA . THR A 1 880 ? -32.166 -5.268 41.847 1.00 94.12 880 THR A CA 1
ATOM 6704 C C . THR A 1 880 ? -31.261 -4.042 41.908 1.00 94.12 880 THR A C 1
ATOM 6706 O O . THR A 1 880 ? -30.751 -3.681 42.973 1.00 94.12 880 THR A O 1
ATOM 6709 N N . ARG A 1 881 ? -31.113 -3.335 40.786 1.00 94.38 881 ARG A N 1
ATOM 6710 C CA . ARG A 1 881 ? -30.306 -2.123 40.699 1.00 94.38 881 ARG A CA 1
ATOM 6711 C C . ARG A 1 881 ? -30.849 -1.001 41.579 1.00 94.38 881 ARG A C 1
ATOM 6713 O O . ARG A 1 881 ? -30.065 -0.398 42.306 1.00 94.38 881 ARG A O 1
ATOM 6720 N N . PHE A 1 882 ? -32.153 -0.723 41.545 1.00 96.88 882 PHE A N 1
ATOM 6721 C CA . PHE A 1 882 ? -32.773 0.341 42.348 1.00 96.88 882 PHE A CA 1
ATOM 6722 C C . PHE A 1 882 ? -32.547 0.134 43.848 1.00 96.88 882 PHE A C 1
ATOM 6724 O O . PHE A 1 882 ? -32.222 1.090 44.556 1.00 96.88 882 PHE A O 1
ATOM 6731 N N . ARG A 1 883 ? -32.618 -1.118 44.321 1.00 93.62 883 ARG A N 1
ATOM 6732 C CA . ARG A 1 883 ? -32.243 -1.474 45.697 1.00 93.62 883 ARG A CA 1
ATOM 6733 C C . ARG A 1 883 ? -30.753 -1.228 45.954 1.00 93.62 883 ARG A C 1
ATOM 6735 O O . ARG A 1 883 ? -30.407 -0.565 46.929 1.00 93.62 883 ARG A O 1
ATOM 6742 N N . ALA A 1 884 ? -29.878 -1.695 45.060 1.00 94.56 884 ALA A N 1
ATOM 6743 C CA . ALA A 1 884 ? -28.426 -1.577 45.211 1.00 94.56 884 ALA A CA 1
ATOM 6744 C C . ALA A 1 884 ? -27.930 -0.120 45.261 1.00 94.56 884 ALA A C 1
ATOM 6746 O O . ALA A 1 884 ? -27.027 0.199 46.033 1.00 94.56 884 ALA A O 1
ATOM 6747 N N . ILE A 1 885 ? -28.532 0.774 44.473 1.00 93.69 885 ILE A N 1
ATOM 6748 C CA . ILE A 1 885 ? -28.164 2.199 44.435 1.00 93.69 885 ILE A CA 1
ATOM 6749 C C . ILE A 1 885 ? -28.961 3.059 45.423 1.00 93.69 885 ILE A C 1
ATOM 6751 O O . ILE A 1 885 ? -28.777 4.274 45.445 1.0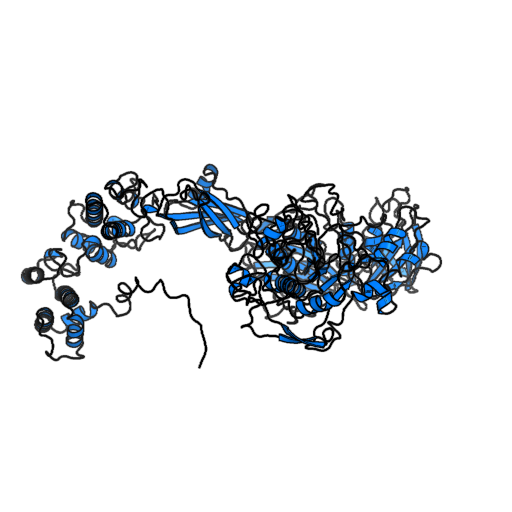0 93.69 885 ILE A O 1
ATOM 6755 N N . SER A 1 886 ? -29.844 2.456 46.229 1.00 94.62 886 SER A N 1
ATOM 6756 C CA . SER A 1 886 ? -30.751 3.176 47.136 1.00 94.62 886 SER A CA 1
ATOM 6757 C C . SER A 1 886 ? -31.577 4.259 46.421 1.00 94.62 886 SER A C 1
ATOM 6759 O O . SER A 1 886 ? -31.648 5.404 46.873 1.00 94.62 886 SER A O 1
ATOM 6761 N N . ALA A 1 887 ? -32.192 3.904 45.287 1.00 94.94 887 ALA A N 1
ATOM 6762 C CA . ALA A 1 887 ? -33.097 4.789 44.556 1.00 94.94 887 ALA A CA 1
ATOM 6763 C C . ALA A 1 887 ? -34.283 5.241 45.443 1.00 94.94 887 ALA A C 1
ATOM 6765 O O . ALA A 1 887 ? -34.603 4.575 46.438 1.00 94.94 887 ALA A O 1
ATOM 6766 N N . PRO A 1 888 ? -34.966 6.360 45.116 1.00 96.81 888 PRO A N 1
ATOM 6767 C CA . PRO A 1 888 ? -36.091 6.854 45.904 1.00 96.81 888 PRO A CA 1
ATOM 6768 C C . PRO A 1 888 ? -37.146 5.773 46.150 1.00 96.81 888 PRO A C 1
ATOM 6770 O O . PRO A 1 888 ? -37.528 5.048 45.234 1.00 96.81 888 PRO A O 1
ATOM 6773 N N . ALA A 1 889 ? -37.659 5.698 47.383 1.00 95.06 889 ALA A N 1
ATOM 6774 C CA . ALA A 1 889 ? -38.539 4.612 47.827 1.00 95.06 889 ALA A CA 1
ATOM 6775 C C . ALA A 1 889 ? -39.750 4.383 46.907 1.00 95.06 889 ALA A C 1
ATOM 6777 O O . ALA A 1 889 ? -40.145 3.245 46.684 1.00 95.06 889 ALA A O 1
ATOM 6778 N N . ALA A 1 890 ? -40.304 5.454 46.335 1.00 96.00 890 ALA A N 1
ATOM 6779 C CA . ALA A 1 890 ? -41.417 5.378 45.396 1.00 96.00 890 ALA A CA 1
ATOM 6780 C C . ALA A 1 890 ? -41.040 4.694 44.066 1.00 96.00 890 ALA A C 1
ATOM 6782 O O . ALA A 1 890 ? -41.815 3.892 43.556 1.00 96.00 890 ALA A O 1
ATOM 6783 N N . ALA A 1 891 ? -39.846 4.970 43.529 1.00 95.12 891 ALA A N 1
ATOM 6784 C CA . ALA A 1 891 ? -39.336 4.324 42.320 1.00 95.12 891 ALA A CA 1
ATOM 6785 C C . ALA A 1 891 ? -38.992 2.849 42.587 1.00 95.12 891 ALA A C 1
ATOM 6787 O O . ALA A 1 891 ? -39.351 1.978 41.801 1.00 95.12 891 ALA A O 1
ATOM 6788 N N . THR A 1 892 ? -38.376 2.555 43.738 1.00 96.06 892 THR A N 1
ATOM 6789 C CA . THR A 1 892 ? -38.086 1.180 44.179 1.00 96.06 892 THR A CA 1
ATOM 6790 C C . THR A 1 892 ? -39.364 0.365 44.394 1.00 96.06 892 THR A C 1
ATOM 6792 O O . THR A 1 892 ? -39.431 -0.790 43.992 1.00 96.06 892 THR A O 1
ATOM 6795 N N . ALA A 1 893 ? -40.407 0.951 44.988 1.00 96.12 893 ALA A N 1
ATOM 6796 C CA . ALA A 1 893 ? -41.699 0.282 45.135 1.00 96.12 893 ALA A CA 1
ATOM 6797 C C . ALA A 1 893 ? -42.365 0.023 43.774 1.00 96.12 893 ALA A C 1
ATOM 6799 O O . ALA A 1 893 ? -42.926 -1.050 43.562 1.00 96.12 893 ALA A O 1
ATOM 6800 N N . ALA A 1 894 ? -42.265 0.975 42.839 1.00 96.75 894 ALA A N 1
ATOM 6801 C CA . ALA A 1 894 ? -42.776 0.802 41.484 1.00 96.75 894 ALA A CA 1
ATOM 6802 C C . ALA A 1 894 ? -42.051 -0.326 40.730 1.00 96.75 894 ALA A C 1
ATOM 6804 O O . ALA A 1 894 ? -42.720 -1.137 40.098 1.00 96.75 894 ALA A O 1
ATOM 6805 N N . SER A 1 895 ? -40.717 -0.428 40.824 1.00 96.50 895 SER A N 1
ATOM 6806 C CA . SER A 1 895 ? -39.966 -1.507 40.160 1.00 96.50 895 SER A CA 1
ATOM 6807 C C . SER A 1 895 ? -40.274 -2.885 40.745 1.00 96.50 895 SER A C 1
ATOM 6809 O O . SER A 1 895 ? -40.383 -3.851 39.996 1.00 96.50 895 SER A O 1
ATOM 6811 N N . VAL A 1 896 ? -40.503 -2.983 42.060 1.00 94.69 896 VAL A N 1
ATOM 6812 C CA . VAL A 1 896 ? -41.001 -4.220 42.686 1.00 94.69 896 VAL A CA 1
ATOM 6813 C C . VAL A 1 896 ? -42.384 -4.589 42.144 1.00 94.69 896 VAL A C 1
ATOM 6815 O O . VAL A 1 896 ? -42.583 -5.724 41.722 1.00 94.69 896 VAL A O 1
ATOM 6818 N N . ALA A 1 897 ? -43.318 -3.635 42.099 1.00 95.00 897 ALA A N 1
ATOM 6819 C CA . ALA A 1 897 ? -44.670 -3.879 41.600 1.00 95.00 897 ALA A CA 1
ATOM 6820 C C . ALA A 1 897 ? -44.693 -4.288 40.116 1.00 95.00 897 ALA A C 1
ATOM 6822 O O . ALA A 1 897 ? -45.476 -5.153 39.737 1.00 95.00 897 ALA A O 1
ATOM 6823 N N . ALA A 1 898 ? -43.827 -3.703 39.285 1.00 95.25 898 ALA A N 1
ATOM 6824 C CA . ALA A 1 898 ? -43.730 -4.040 37.867 1.00 95.25 898 ALA A CA 1
ATOM 6825 C C . ALA A 1 898 ? -43.197 -5.464 37.634 1.00 95.25 898 ALA A C 1
ATOM 6827 O O . ALA A 1 898 ? -43.729 -6.173 36.782 1.00 95.25 898 ALA A O 1
ATOM 6828 N N . VAL A 1 899 ? -42.199 -5.907 38.412 1.00 95.50 899 VAL A N 1
ATOM 6829 C CA . VAL A 1 899 ? -41.707 -7.295 38.348 1.00 95.50 899 VAL A CA 1
ATOM 6830 C C . VAL A 1 899 ? -42.780 -8.282 38.805 1.00 95.50 899 VAL A C 1
ATOM 6832 O O . VAL A 1 899 ? -43.004 -9.272 38.120 1.00 95.50 899 VAL A O 1
ATOM 6835 N N . LEU A 1 900 ? -43.491 -7.999 39.903 1.00 93.69 900 LEU A N 1
ATOM 6836 C CA . LEU A 1 900 ? -44.599 -8.853 40.351 1.00 93.69 900 LEU A CA 1
ATOM 6837 C C . LEU A 1 900 ? -45.681 -8.954 39.272 1.00 93.69 900 LEU A C 1
ATOM 6839 O O . LEU A 1 900 ? -46.048 -10.047 38.861 1.00 93.69 900 LEU A O 1
ATOM 6843 N N . LYS A 1 901 ? -46.099 -7.823 38.701 1.00 93.19 901 LYS A N 1
ATOM 6844 C CA . LYS A 1 901 ? -47.069 -7.795 37.601 1.00 93.19 901 LYS A CA 1
ATOM 6845 C C . LYS A 1 901 ? -46.634 -8.621 36.381 1.00 93.19 901 LYS A C 1
ATOM 6847 O O . LYS A 1 901 ? -47.494 -9.169 35.701 1.00 93.19 901 LYS A O 1
ATOM 6852 N N . ARG A 1 902 ? -45.331 -8.741 36.095 1.00 93.38 902 ARG A N 1
ATOM 6853 C CA . ARG A 1 902 ? -44.827 -9.624 35.025 1.00 93.38 902 ARG A CA 1
ATOM 6854 C C . ARG A 1 902 ? -45.097 -11.106 35.314 1.00 93.38 902 ARG A C 1
ATOM 6856 O O . ARG A 1 902 ? -45.234 -11.861 34.354 1.00 93.38 902 ARG A O 1
ATOM 6863 N N . GLY A 1 903 ? -45.180 -11.485 36.589 1.00 93.00 903 GLY A N 1
ATOM 6864 C CA . GLY A 1 903 ? -45.522 -12.826 37.065 1.00 93.00 903 GLY A CA 1
ATOM 6865 C C . GLY A 1 903 ? -47.008 -13.058 37.345 1.00 93.00 903 GLY A C 1
ATOM 6866 O O . GLY A 1 903 ? -47.334 -14.103 37.885 1.00 93.00 903 GLY A O 1
ATOM 6867 N N . ASP A 1 904 ? -47.900 -12.118 37.013 1.00 93.75 904 ASP A N 1
ATOM 6868 C CA . ASP A 1 904 ? -49.351 -12.368 36.981 1.00 93.75 904 ASP A CA 1
ATOM 6869 C C . ASP A 1 904 ? -49.684 -13.152 35.696 1.00 93.75 904 ASP A C 1
ATOM 6871 O O . ASP A 1 904 ? -49.889 -12.595 34.609 1.00 93.75 904 ASP A O 1
ATOM 6875 N N . MET A 1 905 ? -49.637 -14.477 35.804 1.00 93.75 905 MET A N 1
ATOM 6876 C CA . MET A 1 905 ? -49.717 -15.408 34.679 1.00 93.75 905 MET A CA 1
ATOM 6877 C C . MET A 1 905 ? -51.168 -15.667 34.270 1.00 93.75 905 MET A C 1
ATOM 6879 O O . MET A 1 905 ? -51.441 -15.942 33.093 1.00 93.75 905 MET A O 1
ATOM 6883 N N . ASN A 1 906 ? -52.103 -15.531 35.214 1.00 90.75 906 ASN A N 1
ATOM 6884 C CA . ASN A 1 906 ? -53.531 -15.743 34.995 1.00 90.75 906 ASN A CA 1
ATOM 6885 C C . ASN A 1 906 ? -54.316 -14.434 34.692 1.00 90.75 906 ASN A C 1
ATOM 6887 O O . ASN A 1 906 ? -55.456 -14.501 34.222 1.00 90.75 906 ASN A O 1
ATOM 6891 N N . ASN A 1 907 ? -53.685 -13.259 34.831 1.00 89.94 907 ASN A N 1
ATOM 6892 C CA . ASN A 1 907 ? -54.243 -11.905 34.667 1.00 89.94 907 ASN A CA 1
ATOM 6893 C C . ASN A 1 907 ? -55.402 -11.558 35.614 1.00 89.94 907 ASN A C 1
ATOM 6895 O O . ASN A 1 907 ? -56.322 -10.826 35.222 1.00 89.94 907 ASN A O 1
ATOM 6899 N N . ASP A 1 908 ? -55.391 -12.071 36.840 1.00 91.94 908 ASP A N 1
ATOM 6900 C CA . ASP A 1 908 ? -56.382 -11.723 37.860 1.00 91.94 908 ASP A CA 1
ATOM 6901 C C . ASP A 1 908 ? -56.038 -10.426 38.625 1.00 91.94 908 ASP A C 1
ATOM 6903 O O . ASP A 1 908 ? -56.868 -9.900 39.377 1.00 91.94 908 ASP A O 1
ATOM 6907 N N . GLY A 1 909 ? -54.853 -9.856 38.371 1.00 88.31 909 GLY A N 1
ATOM 6908 C CA . GLY A 1 909 ? -54.350 -8.636 38.992 1.00 88.31 909 GLY A CA 1
ATOM 6909 C C . GLY A 1 909 ? -53.585 -8.860 40.297 1.00 88.31 909 GLY A C 1
ATOM 6910 O O . GLY A 1 909 ? -53.227 -7.869 40.942 1.00 88.31 909 GLY A O 1
ATOM 6911 N N . SER A 1 910 ? -53.345 -10.111 40.701 1.00 91.25 910 SER A N 1
ATOM 6912 C CA . SER A 1 910 ? -52.653 -10.486 41.935 1.00 91.25 910 SER A CA 1
ATOM 6913 C C . SER A 1 910 ? -51.585 -11.546 41.674 1.00 91.25 910 SER A C 1
ATOM 6915 O O . SER A 1 910 ? -51.911 -12.688 41.408 1.00 91.25 910 SER A O 1
ATOM 6917 N N . THR A 1 911 ? -50.314 -11.214 41.887 1.00 92.56 911 THR A N 1
ATOM 6918 C CA . THR A 1 911 ? -49.204 -12.175 41.765 1.00 92.56 911 THR A CA 1
ATOM 6919 C C . THR A 1 911 ? -49.121 -13.078 42.999 1.00 92.56 911 THR A C 1
ATOM 6921 O O . THR A 1 911 ? -48.743 -12.608 44.075 1.00 92.56 911 THR A O 1
ATOM 6924 N N . ASN A 1 912 ? -49.513 -14.347 42.881 1.00 92.81 912 ASN A N 1
ATOM 6925 C CA . ASN A 1 912 ? -49.627 -15.302 43.987 1.00 92.81 912 ASN A CA 1
ATOM 6926 C C . ASN A 1 912 ? -49.391 -16.765 43.543 1.00 92.81 912 ASN A C 1
ATOM 6928 O O . ASN A 1 912 ? -49.082 -17.034 42.389 1.00 92.81 912 ASN A O 1
ATOM 6932 N N . ALA A 1 913 ? -49.543 -17.732 44.454 1.00 91.44 913 ALA A N 1
ATOM 6933 C CA . ALA A 1 913 ? -49.297 -19.153 44.176 1.00 91.44 913 ALA A CA 1
ATOM 6934 C C . ALA A 1 913 ? -50.091 -19.712 42.972 1.00 91.44 913 ALA A C 1
ATOM 6936 O O . ALA A 1 913 ? -49.585 -20.573 42.257 1.00 91.44 913 ALA A O 1
ATOM 6937 N N . ALA A 1 914 ? -51.289 -19.185 42.688 1.00 93.06 914 ALA A N 1
ATOM 6938 C CA . ALA A 1 914 ? -52.084 -19.598 41.530 1.00 93.06 914 ALA A CA 1
ATOM 6939 C C . ALA A 1 914 ? -51.413 -19.268 40.182 1.00 93.06 914 ALA A C 1
ATOM 6941 O O . ALA A 1 914 ? -51.737 -19.888 39.169 1.00 93.06 914 ALA A O 1
ATOM 6942 N N . ASP A 1 915 ? -50.485 -18.309 40.145 1.00 95.12 915 ASP A N 1
ATOM 6943 C CA . ASP A 1 915 ? -49.719 -17.980 38.942 1.00 95.12 915 ASP A CA 1
ATOM 6944 C C . ASP A 1 915 ? -48.660 -19.029 38.616 1.00 95.12 915 ASP A C 1
ATOM 6946 O O . ASP A 1 915 ? -48.410 -19.299 37.439 1.00 95.12 915 ASP A O 1
ATOM 6950 N N . ILE A 1 916 ? -48.079 -19.651 39.648 1.00 94.25 916 ILE A N 1
ATOM 6951 C CA . ILE A 1 916 ? -47.144 -20.768 39.488 1.00 94.25 916 ILE A CA 1
ATOM 6952 C C . ILE A 1 916 ? -47.895 -21.947 38.866 1.00 94.25 916 ILE A C 1
ATOM 6954 O O . ILE A 1 916 ? -47.497 -22.442 37.810 1.00 94.25 916 ILE A O 1
ATOM 6958 N N . ASP A 1 917 ? -49.049 -22.303 39.435 1.00 93.75 917 ASP A N 1
ATOM 6959 C CA . ASP A 1 917 ? -49.919 -23.360 38.905 1.00 93.75 917 ASP A CA 1
ATOM 6960 C C . ASP A 1 917 ? -50.328 -23.086 37.446 1.00 93.75 917 ASP A C 1
ATOM 6962 O O . ASP A 1 917 ? -50.297 -23.974 36.588 1.00 93.75 917 ASP A O 1
ATOM 6966 N N . HIS A 1 918 ? -50.693 -21.835 37.138 1.00 94.88 918 HIS A N 1
ATOM 6967 C CA . HIS A 1 918 ? -51.104 -21.434 35.792 1.00 94.88 918 HIS A CA 1
ATOM 6968 C C . HIS A 1 918 ? -49.956 -21.520 34.778 1.00 94.88 918 HIS A C 1
ATOM 6970 O O . HIS A 1 918 ? -50.177 -21.933 33.634 1.00 94.88 918 HIS A O 1
ATOM 6976 N N . LEU A 1 919 ? -48.734 -21.148 35.169 1.00 94.38 919 LEU A N 1
ATOM 6977 C CA . LEU A 1 919 ? -47.554 -21.271 34.312 1.00 94.38 919 LEU A CA 1
ATOM 6978 C C . LEU A 1 919 ? -47.223 -22.738 34.017 1.00 94.38 919 LEU A C 1
ATOM 6980 O O . LEU A 1 919 ? -47.065 -23.083 32.847 1.00 94.38 919 LEU A O 1
ATOM 6984 N N . HIS A 1 920 ? -47.204 -23.606 35.032 1.00 92.94 920 HIS A N 1
ATOM 6985 C CA . HIS A 1 920 ? -46.982 -25.047 34.848 1.00 92.94 920 HIS A CA 1
ATOM 6986 C C . HIS A 1 920 ? -48.018 -25.669 33.900 1.00 92.94 920 HIS A C 1
ATOM 6988 O O . HIS A 1 920 ? -47.673 -26.407 32.974 1.00 92.94 920 HIS A O 1
ATOM 6994 N N . ALA A 1 921 ? -49.294 -25.296 34.046 1.00 92.56 921 ALA A N 1
ATOM 6995 C CA . ALA A 1 921 ? -50.356 -25.724 33.134 1.00 92.56 921 ALA A CA 1
ATOM 6996 C C . ALA A 1 921 ? -50.199 -25.181 31.698 1.00 92.56 921 ALA A C 1
ATOM 6998 O O . ALA A 1 921 ? -50.819 -25.702 30.766 1.00 92.56 921 ALA A O 1
ATOM 6999 N N . SER A 1 922 ? -49.388 -24.138 31.513 1.00 93.06 922 SER A N 1
ATOM 7000 C CA . SER A 1 922 ? -49.138 -23.472 30.234 1.00 93.06 922 SER A CA 1
ATOM 7001 C C . SER A 1 922 ? -47.846 -23.932 29.548 1.00 93.06 922 SER A C 1
ATOM 7003 O O . SER A 1 922 ? -47.505 -23.374 28.505 1.00 93.06 922 SER A O 1
ATOM 7005 N N . PHE A 1 923 ? -47.140 -24.945 30.064 1.00 93.00 923 PHE A N 1
ATOM 7006 C CA . PHE A 1 923 ? -45.921 -25.455 29.428 1.00 93.00 923 PHE A CA 1
ATOM 7007 C C . PHE A 1 923 ? -46.131 -25.850 27.956 1.00 93.00 923 PHE A C 1
ATOM 7009 O O . PHE A 1 923 ? -47.129 -26.464 27.570 1.00 93.00 923 PHE A O 1
ATOM 7016 N N . GLY A 1 924 ? -45.174 -25.461 27.112 1.00 88.44 924 GLY A N 1
ATOM 7017 C CA . GLY A 1 924 ? -45.232 -25.556 25.655 1.00 88.44 924 GLY A CA 1
ATOM 7018 C C . GLY A 1 924 ? -46.008 -24.425 24.964 1.00 88.44 924 GLY A C 1
ATOM 7019 O O . GLY A 1 924 ? -46.069 -24.404 23.733 1.00 88.44 924 GLY A O 1
ATOM 7020 N N . ASN A 1 925 ? -46.603 -23.480 25.703 1.00 91.19 925 ASN A N 1
ATOM 7021 C CA . ASN A 1 925 ? -47.269 -22.313 25.123 1.00 91.19 925 ASN A CA 1
ATOM 7022 C C . ASN A 1 925 ? -46.251 -21.225 24.752 1.00 91.19 925 ASN A C 1
ATOM 7024 O O . ASN A 1 925 ? -45.535 -20.725 25.610 1.00 91.19 925 ASN A O 1
ATOM 7028 N N . ALA A 1 926 ? -46.224 -20.836 23.477 1.00 87.88 926 ALA A N 1
ATOM 7029 C CA . ALA A 1 926 ? -45.291 -19.859 22.911 1.00 87.88 926 ALA A CA 1
ATOM 7030 C C . ALA A 1 926 ? -45.745 -18.389 23.015 1.00 87.88 926 ALA A C 1
ATOM 7032 O O . ALA A 1 926 ? -45.142 -17.518 22.388 1.00 87.88 926 ALA A O 1
ATOM 7033 N N . ASP A 1 927 ? -46.823 -18.092 23.747 1.00 87.06 927 ASP A N 1
ATOM 7034 C CA . ASP A 1 927 ? -47.184 -16.704 24.052 1.00 87.06 927 ASP A CA 1
ATOM 7035 C C . ASP A 1 927 ? -46.085 -16.059 24.914 1.00 87.06 927 ASP A C 1
ATOM 7037 O O . ASP A 1 927 ? -45.668 -16.623 25.925 1.00 87.06 927 ASP A O 1
ATOM 7041 N N . TRP A 1 928 ? -45.648 -14.854 24.532 1.00 85.31 928 TRP A N 1
ATOM 7042 C CA . TRP A 1 928 ? -44.594 -14.092 25.212 1.00 85.31 928 TRP A CA 1
ATOM 7043 C C . TRP A 1 928 ? -44.847 -13.944 26.718 1.00 85.31 928 TRP A C 1
ATOM 7045 O O . TRP A 1 928 ? -43.901 -13.809 27.487 1.00 85.31 928 TRP A O 1
ATOM 7055 N N . ARG A 1 929 ? -46.118 -13.942 27.160 1.00 87.75 929 ARG A N 1
ATOM 7056 C CA . ARG A 1 929 ? -46.442 -13.829 28.587 1.00 87.75 929 ARG A CA 1
ATOM 7057 C C . ARG A 1 929 ? -45.875 -15.007 29.380 1.00 87.75 929 ARG A C 1
ATOM 7059 O O . ARG A 1 929 ? -45.483 -14.794 30.523 1.00 87.75 929 ARG A O 1
ATOM 7066 N N . TYR A 1 930 ? -45.822 -16.203 28.805 1.00 90.88 930 TYR A N 1
ATOM 7067 C CA . TYR A 1 930 ? -45.362 -17.398 29.513 1.00 90.88 930 TYR A CA 1
ATOM 7068 C C . TYR A 1 930 ? -43.848 -17.633 29.402 1.00 90.88 930 TYR A C 1
ATOM 7070 O O . TYR A 1 930 ? -43.310 -18.339 30.239 1.00 90.88 930 TYR A O 1
ATOM 7078 N N . ASP A 1 931 ? -43.187 -16.982 28.442 1.00 90.06 931 ASP A N 1
ATOM 7079 C CA . ASP A 1 931 ? -41.727 -16.958 28.258 1.00 90.06 931 ASP A CA 1
ATOM 7080 C C . ASP A 1 931 ? -41.105 -15.856 29.151 1.00 90.06 931 ASP A C 1
ATOM 7082 O O . ASP A 1 931 ? -41.040 -14.666 28.806 1.00 90.06 931 ASP A O 1
ATOM 7086 N N . LEU A 1 932 ? -40.788 -16.228 30.389 1.00 91.44 932 LEU A N 1
ATOM 7087 C CA . LEU A 1 932 ? -40.260 -15.364 31.443 1.00 91.44 932 LEU A CA 1
ATOM 7088 C C . LEU A 1 932 ? -38.739 -15.228 31.394 1.00 91.44 932 LEU A C 1
ATOM 7090 O O . LEU A 1 932 ? -38.241 -14.167 31.796 1.00 91.44 932 LEU A O 1
ATOM 7094 N N . ASP A 1 933 ? -38.023 -16.260 30.949 1.00 89.69 933 ASP A N 1
ATOM 7095 C CA . ASP A 1 933 ? -36.559 -16.273 30.849 1.00 89.69 933 ASP A CA 1
ATOM 7096 C C . ASP A 1 933 ? -36.028 -15.731 29.504 1.00 89.69 933 ASP A C 1
ATOM 7098 O O . ASP A 1 933 ? -34.862 -15.314 29.404 1.00 89.69 933 ASP A O 1
ATOM 7102 N N . VAL A 1 934 ? -36.924 -15.586 28.520 1.00 88.38 934 VAL A N 1
ATOM 7103 C CA . VAL A 1 934 ? -36.674 -14.993 27.203 1.00 88.38 934 VAL A CA 1
ATOM 7104 C C . VAL A 1 934 ? -35.639 -15.801 26.409 1.00 88.38 934 VAL A C 1
ATOM 7106 O O . VAL A 1 934 ? -34.839 -15.241 25.645 1.00 88.38 934 VAL A O 1
ATOM 7109 N N . ASP A 1 935 ? -35.604 -17.120 26.595 1.00 83.94 935 ASP A N 1
ATOM 7110 C CA . ASP A 1 935 ? -34.654 -18.021 25.936 1.00 83.94 935 ASP A CA 1
ATOM 7111 C C . ASP A 1 935 ? -34.949 -18.239 24.437 1.00 83.94 935 ASP A C 1
ATOM 7113 O O . ASP A 1 935 ? -34.072 -18.655 23.672 1.00 83.94 935 ASP A O 1
ATOM 7117 N N . GLY A 1 936 ? -36.148 -17.864 23.984 1.00 69.38 936 GLY A N 1
ATOM 7118 C CA . GLY A 1 936 ? -36.597 -18.082 22.617 1.00 69.38 936 GLY A CA 1
ATOM 7119 C C . GLY A 1 936 ? -36.468 -16.895 21.661 1.00 69.38 936 GLY A C 1
ATOM 7120 O O . GLY A 1 936 ? -36.769 -17.043 20.486 1.00 69.38 936 GLY A O 1
ATOM 7121 N N . TRP A 1 937 ? -36.040 -15.693 22.052 1.00 74.69 937 TRP A N 1
ATOM 7122 C CA . TRP A 1 937 ? -36.054 -14.555 21.109 1.00 74.69 937 TRP A CA 1
ATOM 7123 C C . TRP A 1 937 ? -35.195 -14.796 19.835 1.00 74.69 937 TRP A C 1
ATOM 7125 O O . TRP A 1 937 ? -34.036 -15.202 19.947 1.00 74.69 937 TRP A O 1
ATOM 7135 N N . PRO A 1 938 ? -35.695 -14.503 18.607 1.00 65.88 938 PRO A N 1
ATOM 7136 C CA . PRO A 1 938 ? -36.994 -13.905 18.255 1.00 65.88 938 PRO A CA 1
ATOM 7137 C C . PRO A 1 938 ? -38.155 -14.906 18.061 1.00 65.88 938 PRO A C 1
ATOM 7139 O O . PRO A 1 938 ? -39.265 -14.487 17.736 1.00 65.88 938 PRO A O 1
ATOM 7142 N N . THR A 1 939 ? -37.916 -16.208 18.208 1.00 73.19 939 THR A N 1
ATOM 7143 C CA . THR A 1 939 ? -38.887 -17.310 18.056 1.00 73.19 939 THR A CA 1
ATOM 7144 C C . THR A 1 939 ? -39.069 -18.098 19.367 1.00 73.19 939 THR A C 1
ATOM 7146 O O . THR A 1 939 ? -38.301 -19.035 19.585 1.00 73.19 939 THR A O 1
ATOM 7149 N N . PRO A 1 940 ? -40.064 -17.752 20.211 1.00 70.44 940 PRO A N 1
ATOM 7150 C CA . PRO A 1 940 ? -40.224 -18.294 21.566 1.00 70.44 940 PRO A CA 1
ATOM 7151 C C . PRO A 1 940 ? -40.122 -19.826 21.649 1.00 70.44 940 PRO A C 1
ATOM 7153 O O . PRO A 1 940 ? -40.734 -20.522 20.831 1.00 70.44 940 PRO A O 1
ATOM 7156 N N . SER A 1 941 ? -39.406 -20.344 22.652 1.00 76.00 941 SER A N 1
ATOM 7157 C CA . SER A 1 941 ? -39.255 -21.785 22.938 1.00 76.00 941 SER A CA 1
ATOM 7158 C C . SER A 1 941 ? -40.552 -22.433 23.421 1.00 76.00 941 SER A C 1
ATOM 7160 O O . SER A 1 941 ? -40.715 -23.652 23.337 1.00 76.00 941 SER A O 1
ATOM 7162 N N . GLY A 1 942 ? -41.497 -21.600 23.870 1.00 83.94 942 GLY A N 1
ATOM 7163 C CA . GLY A 1 942 ? -42.661 -22.017 24.635 1.00 83.94 942 GLY A CA 1
ATOM 7164 C C . GLY A 1 942 ? -42.319 -22.199 26.107 1.00 83.94 942 GLY A C 1
ATOM 7165 O O . GLY A 1 942 ? -41.194 -22.554 26.428 1.00 83.94 942 GLY A O 1
ATOM 7166 N N . ALA A 1 943 ? -43.304 -21.971 26.974 1.00 90.88 943 ALA A N 1
ATOM 7167 C CA . ALA A 1 943 ? -43.102 -21.998 28.415 1.00 90.88 943 ALA A CA 1
ATOM 7168 C C . ALA A 1 943 ? -42.526 -23.332 28.908 1.00 90.88 943 ALA A C 1
ATOM 7170 O O . ALA A 1 943 ? -43.018 -24.396 28.511 1.00 90.88 943 ALA A O 1
ATOM 7171 N N . ASP A 1 944 ? -41.541 -23.293 29.793 1.00 91.75 944 ASP A N 1
ATOM 7172 C CA . ASP A 1 944 ? -40.891 -24.486 30.316 1.00 91.75 944 ASP A CA 1
ATOM 7173 C C . ASP A 1 944 ? -40.497 -24.371 31.803 1.00 91.75 944 ASP A C 1
ATOM 7175 O O . ASP A 1 944 ? -40.915 -23.482 32.550 1.00 91.75 944 ASP A O 1
ATOM 7179 N N . ARG A 1 945 ? -39.703 -25.337 32.275 1.00 90.62 945 ARG A N 1
ATOM 7180 C CA . ARG A 1 945 ? -39.265 -25.385 33.673 1.00 90.62 945 ARG A CA 1
ATOM 7181 C C . ARG A 1 945 ? -38.341 -24.219 34.055 1.00 90.62 945 ARG A C 1
ATOM 7183 O O . ARG A 1 945 ? -38.290 -23.867 35.231 1.00 90.62 945 ARG A O 1
ATOM 7190 N N . GLN A 1 946 ? -37.595 -23.656 33.112 1.00 92.19 946 GLN A N 1
ATOM 7191 C CA . GLN A 1 946 ? -36.722 -22.506 33.342 1.00 92.19 946 GLN A CA 1
ATOM 7192 C C . GLN A 1 946 ? -37.564 -21.245 33.557 1.00 92.19 946 GLN A C 1
ATOM 7194 O O . GLN A 1 946 ? -37.272 -20.478 34.474 1.00 92.19 946 GLN A O 1
ATOM 7199 N N . ASP A 1 947 ? -38.687 -21.102 32.848 1.00 93.38 947 ASP A N 1
ATOM 7200 C CA . ASP A 1 947 ? -39.657 -20.036 33.119 1.00 93.38 947 ASP A CA 1
ATOM 7201 C C . ASP A 1 947 ? -40.251 -20.131 34.524 1.00 93.38 947 ASP A C 1
ATOM 7203 O O . ASP A 1 947 ? -40.350 -19.125 35.232 1.00 93.38 947 ASP A O 1
ATOM 7207 N N . ALA A 1 948 ? -40.619 -21.341 34.958 1.00 92.50 948 ALA A N 1
ATOM 7208 C CA . ALA A 1 948 ? -41.099 -21.569 36.322 1.00 92.50 948 ALA A CA 1
ATOM 7209 C C . ALA A 1 948 ? -40.034 -21.202 37.366 1.00 92.50 948 ALA A C 1
ATOM 7211 O O . ALA A 1 948 ? -40.338 -20.537 38.357 1.00 92.50 948 ALA A O 1
ATOM 7212 N N . ASP A 1 949 ? -38.768 -21.546 37.112 1.00 92.81 949 ASP A N 1
ATOM 7213 C CA . ASP A 1 949 ? -37.650 -21.135 37.962 1.00 92.81 949 ASP A CA 1
ATOM 7214 C C . ASP A 1 949 ? -37.503 -19.605 38.021 1.00 92.81 949 ASP A C 1
ATOM 7216 O O . ASP A 1 949 ? -37.324 -19.050 39.107 1.00 92.81 949 ASP A O 1
ATOM 7220 N N . VAL A 1 950 ? -37.663 -18.898 36.896 1.00 94.12 950 VAL A N 1
ATOM 7221 C CA . VAL A 1 950 ? -37.672 -17.427 36.871 1.00 94.12 950 VAL A CA 1
ATOM 7222 C C . VAL A 1 950 ? -38.847 -16.865 37.672 1.00 94.12 950 VAL A C 1
ATOM 7224 O O . VAL A 1 950 ? -38.645 -15.935 38.457 1.00 94.12 950 VAL A O 1
ATOM 7227 N N . LEU A 1 951 ? -40.052 -17.426 37.547 1.00 94.94 951 LEU A N 1
ATOM 7228 C CA . LEU A 1 951 ? -41.210 -16.987 38.331 1.00 94.94 951 LEU A CA 1
ATOM 7229 C C . LEU A 1 951 ? -40.944 -17.118 39.840 1.00 94.94 951 LEU A C 1
ATOM 7231 O O . LEU A 1 951 ? -41.096 -16.150 40.584 1.00 94.94 951 LEU A O 1
ATOM 7235 N N . ILE A 1 952 ? -40.475 -18.283 40.282 1.00 93.31 952 ILE A N 1
ATOM 7236 C CA . ILE A 1 952 ? -40.267 -18.602 41.701 1.00 93.31 952 ILE A CA 1
ATOM 7237 C C . ILE A 1 952 ? -39.073 -17.825 42.272 1.00 93.31 952 ILE A C 1
ATOM 7239 O O . ILE A 1 952 ? -39.196 -17.073 43.241 1.00 93.31 952 ILE A O 1
ATOM 7243 N N . ARG A 1 953 ? -37.901 -17.956 41.649 1.00 91.50 953 ARG A N 1
ATOM 7244 C CA . ARG A 1 953 ? -36.647 -17.445 42.218 1.00 91.50 953 ARG A CA 1
ATOM 7245 C C . ARG A 1 953 ? -36.354 -16.004 41.867 1.00 91.50 953 ARG A C 1
ATOM 7247 O O . ARG A 1 953 ? -35.731 -15.291 42.653 1.00 91.50 953 ARG A O 1
ATOM 7254 N N . THR A 1 954 ? -36.787 -15.556 40.692 1.00 92.38 954 THR A N 1
ATOM 7255 C CA . THR A 1 954 ? -36.527 -14.186 40.245 1.00 92.38 954 THR A CA 1
ATOM 7256 C C . THR A 1 954 ? -37.707 -13.279 40.546 1.00 92.38 954 THR A C 1
ATOM 7258 O O . THR A 1 954 ? -37.498 -12.218 41.123 1.00 92.38 954 THR A O 1
ATOM 7261 N N . ILE A 1 955 ? -38.946 -13.645 40.217 1.00 93.62 955 ILE A N 1
ATOM 7262 C CA . ILE A 1 955 ? -40.088 -12.740 40.412 1.00 93.62 955 ILE A CA 1
ATOM 7263 C C . ILE A 1 955 ? -40.533 -12.718 41.876 1.00 93.62 955 ILE A C 1
ATOM 7265 O O . ILE A 1 955 ? -40.512 -11.635 42.472 1.00 93.62 955 ILE A O 1
ATOM 7269 N N . PHE A 1 956 ? -40.850 -13.878 42.459 1.00 92.19 956 PHE A N 1
ATOM 7270 C CA . PHE A 1 956 ? -41.250 -13.988 43.867 1.00 92.19 956 PHE A CA 1
ATOM 7271 C C . PHE A 1 956 ? -40.091 -13.779 44.855 1.00 92.19 956 PHE A C 1
ATOM 7273 O O . PHE A 1 956 ? -40.340 -13.418 45.999 1.00 92.19 956 PHE A O 1
ATOM 7280 N N . GLU A 1 957 ? -38.834 -13.915 44.411 1.00 90.69 957 GLU A N 1
ATOM 7281 C CA . GLU A 1 957 ? -37.640 -13.878 45.281 1.00 90.69 957 GLU A CA 1
ATOM 7282 C C . GLU A 1 957 ? -37.695 -14.924 46.409 1.00 90.69 957 GLU A C 1
ATOM 7284 O O . GLU A 1 957 ? -37.225 -14.665 47.518 1.00 90.69 957 GLU A O 1
ATOM 7289 N N . THR A 1 958 ? -38.253 -16.102 46.110 1.00 90.69 958 THR A N 1
ATOM 7290 C CA . THR A 1 958 ? -38.325 -17.244 47.030 1.00 90.69 958 THR A CA 1
ATOM 7291 C C . THR A 1 958 ? -37.702 -18.507 46.417 1.00 90.69 958 THR A C 1
ATOM 7293 O O . THR A 1 958 ? -37.007 -18.439 45.404 1.00 90.69 958 THR A O 1
ATOM 7296 N N . ASP A 1 959 ? -37.901 -19.666 47.035 1.00 89.50 959 ASP A N 1
ATOM 7297 C CA . ASP A 1 959 ? -37.446 -20.968 46.573 1.00 89.50 959 ASP A CA 1
ATOM 7298 C C . ASP A 1 959 ? -38.595 -21.986 46.524 1.00 89.50 959 ASP A C 1
ATOM 7300 O O . ASP A 1 959 ? -39.668 -21.801 47.095 1.00 89.50 959 ASP A O 1
ATOM 7304 N N . TYR A 1 960 ? -38.342 -23.104 45.843 1.00 90.56 960 TYR A N 1
ATOM 7305 C CA . TYR A 1 960 ? -39.228 -24.266 45.866 1.00 90.56 960 TYR A CA 1
ATOM 7306 C C . TYR A 1 960 ? -39.450 -24.754 47.300 1.00 90.56 960 TYR A C 1
ATOM 7308 O O . TYR A 1 960 ? -38.495 -24.910 48.058 1.00 90.56 960 TYR A O 1
ATOM 7316 N N . GLY A 1 961 ? -40.701 -25.018 47.668 1.00 89.56 961 GLY A N 1
ATOM 7317 C CA . GLY A 1 961 ? -41.048 -25.430 49.027 1.00 89.56 961 GLY A CA 1
ATOM 7318 C C . GLY A 1 961 ? -41.668 -24.339 49.898 1.00 89.56 961 GLY A C 1
ATOM 7319 O O . GLY A 1 961 ? -42.251 -24.674 50.919 1.00 89.56 961 GLY A O 1
ATOM 7320 N N . ASP A 1 962 ? -41.567 -23.067 49.510 1.00 92.00 962 ASP A N 1
ATOM 7321 C CA . ASP A 1 962 ? -42.233 -21.957 50.199 1.00 92.00 962 ASP A CA 1
ATOM 7322 C C . ASP A 1 962 ? -43.673 -21.822 49.680 1.00 92.00 962 ASP A C 1
ATOM 7324 O O . ASP A 1 962 ? -43.940 -21.236 48.627 1.00 92.00 962 ASP A O 1
ATOM 7328 N N . SER A 1 963 ? -44.603 -22.451 50.388 1.00 91.50 963 SER A N 1
ATOM 7329 C CA . SER A 1 963 ? -46.008 -22.592 50.004 1.00 91.50 963 SER A CA 1
ATOM 7330 C C . SER A 1 963 ? -46.827 -21.315 50.201 1.00 91.50 963 SER A C 1
ATOM 7332 O O . SER A 1 963 ? -47.841 -21.135 49.517 1.00 91.50 963 SER A O 1
ATOM 7334 N N . ASP A 1 964 ? -46.406 -20.428 51.108 1.00 90.12 964 ASP A N 1
ATOM 7335 C CA . ASP A 1 964 ? -47.075 -19.154 51.391 1.00 90.12 964 ASP A CA 1
ATOM 7336 C C . ASP A 1 964 ? -46.370 -17.936 50.757 1.00 90.12 964 ASP A C 1
ATOM 7338 O O . ASP A 1 964 ? -46.913 -16.825 50.784 1.00 90.12 964 ASP A O 1
ATOM 7342 N N . LEU A 1 965 ? -45.229 -18.173 50.097 1.00 91.50 965 LEU A N 1
ATOM 7343 C CA . LEU A 1 965 ? -44.415 -17.209 49.356 1.00 91.50 965 LEU A CA 1
ATOM 7344 C C . LEU A 1 965 ? -43.835 -16.100 50.251 1.00 91.50 965 LEU A C 1
ATOM 7346 O O . LEU A 1 965 ? -43.644 -14.963 49.799 1.00 91.50 965 LEU A O 1
ATOM 7350 N N . ASN A 1 966 ? -43.574 -16.393 51.530 1.00 87.69 966 ASN A N 1
ATOM 7351 C CA . ASN A 1 966 ? -43.030 -15.425 52.487 1.00 87.69 966 ASN A CA 1
ATOM 7352 C C . ASN A 1 966 ? -41.496 -15.231 52.393 1.00 87.69 966 ASN A C 1
ATOM 7354 O O . ASN A 1 966 ? -40.943 -14.326 53.033 1.00 87.69 966 ASN A O 1
ATOM 7358 N N . GLY A 1 967 ? -40.819 -16.031 51.567 1.00 86.19 967 GLY A N 1
ATOM 7359 C CA . GLY A 1 967 ? -39.382 -16.004 51.298 1.00 86.19 967 GLY A CA 1
ATOM 7360 C C . GLY A 1 967 ? -38.542 -16.926 52.189 1.00 86.19 967 GLY A C 1
ATOM 7361 O O . GLY A 1 967 ? -37.311 -16.898 52.098 1.00 86.19 967 GLY A O 1
ATOM 7362 N N . ILE A 1 968 ? -39.159 -17.699 53.084 1.00 86.12 968 ILE A N 1
ATOM 7363 C CA . ILE A 1 968 ? -38.488 -18.607 54.017 1.00 86.12 968 ILE A CA 1
ATOM 7364 C C . ILE A 1 968 ? -39.250 -19.924 54.017 1.00 86.12 968 ILE A C 1
ATOM 7366 O O . ILE A 1 968 ? -40.443 -19.932 54.266 1.00 86.12 968 ILE A O 1
ATOM 7370 N N . VAL A 1 969 ? -38.540 -21.038 53.829 1.00 88.00 969 VAL A N 1
ATOM 7371 C CA . VAL A 1 969 ? -39.155 -22.351 54.048 1.00 88.00 969 VAL A CA 1
ATOM 7372 C C . VAL A 1 969 ? -39.118 -22.643 55.542 1.00 88.00 969 VAL A C 1
ATOM 7374 O O . VAL A 1 969 ? -38.031 -22.762 56.122 1.00 88.00 969 VAL A O 1
ATOM 7377 N N . ASP A 1 970 ? -40.276 -22.741 56.185 1.00 85.62 970 ASP A N 1
ATOM 7378 C CA . ASP A 1 970 ? -40.383 -23.045 57.608 1.00 85.62 970 ASP A CA 1
ATOM 7379 C C . ASP A 1 970 ? -41.482 -24.068 57.942 1.00 85.62 970 ASP A C 1
ATOM 7381 O O . ASP A 1 970 ? -41.903 -24.867 57.111 1.00 85.62 970 ASP A O 1
ATOM 7385 N N . PHE A 1 971 ? -41.849 -24.167 59.222 1.00 86.81 971 PHE A N 1
ATOM 7386 C CA . PHE A 1 971 ? -42.810 -25.171 59.673 1.00 86.81 971 PHE A CA 1
ATOM 7387 C C . PHE A 1 971 ? -44.206 -24.973 59.068 1.00 86.81 971 PHE A C 1
ATOM 7389 O O . PHE A 1 971 ? -44.925 -25.961 58.893 1.00 86.81 971 PHE A O 1
ATOM 7396 N N . ASP A 1 972 ? -44.588 -23.732 58.766 1.00 88.06 972 ASP A N 1
ATOM 7397 C CA . ASP A 1 972 ? -45.894 -23.446 58.190 1.00 88.06 972 ASP A CA 1
ATOM 7398 C C . ASP A 1 972 ? -45.996 -24.099 56.798 1.00 88.06 972 ASP A C 1
ATOM 7400 O O . ASP A 1 972 ? -46.986 -24.784 56.532 1.00 88.06 972 ASP A O 1
ATOM 7404 N N . ASP A 1 973 ? -44.928 -24.100 55.997 1.00 91.94 973 ASP A N 1
ATOM 7405 C CA . ASP A 1 973 ? -44.891 -24.779 54.693 1.00 91.94 973 ASP A CA 1
ATOM 7406 C C . ASP A 1 973 ? -45.033 -26.297 54.772 1.00 91.94 973 ASP A C 1
ATOM 7408 O O . ASP A 1 973 ? -45.783 -26.914 54.009 1.00 91.94 973 ASP A O 1
ATOM 7412 N N . TYR A 1 974 ? -44.368 -26.914 55.752 1.00 89.69 974 TYR A N 1
ATOM 7413 C CA . TYR A 1 974 ? -44.524 -28.346 56.009 1.00 89.69 974 TYR A CA 1
ATOM 7414 C C . TYR A 1 974 ? -45.966 -28.698 56.385 1.00 89.69 974 TYR A C 1
ATOM 7416 O O . TYR A 1 974 ? -46.484 -29.743 55.990 1.00 89.69 974 TYR A O 1
ATOM 7424 N N . SER A 1 975 ? -46.650 -27.813 57.114 1.00 91.00 975 SER A N 1
ATOM 7425 C CA . SER A 1 975 ? -48.054 -28.028 57.459 1.00 91.00 975 SER A CA 1
ATOM 7426 C C . SER A 1 975 ? -48.979 -27.960 56.234 1.00 91.00 975 SER A C 1
ATOM 7428 O O . SER A 1 975 ? -49.988 -28.671 56.188 1.00 91.00 975 SER A O 1
ATOM 7430 N N . HIS A 1 976 ? -48.620 -27.162 55.223 1.00 91.88 976 HIS A N 1
ATOM 7431 C CA . HIS A 1 976 ? -49.365 -27.032 53.973 1.00 91.88 976 HIS A CA 1
ATOM 7432 C C . HIS A 1 976 ? -49.209 -28.269 53.079 1.00 91.88 976 HIS A C 1
ATOM 7434 O O . HIS A 1 976 ? -50.230 -28.830 52.671 1.00 91.88 976 HIS A O 1
ATOM 7440 N N . ILE A 1 977 ? -47.978 -28.747 52.849 1.00 92.44 977 ILE A N 1
ATOM 7441 C CA . ILE A 1 977 ? -47.732 -29.970 52.059 1.00 92.44 977 ILE A CA 1
ATOM 7442 C C . ILE A 1 977 ? -48.332 -31.216 52.726 1.00 92.44 977 ILE A C 1
ATOM 7444 O O . ILE A 1 977 ? -48.994 -32.013 52.060 1.00 92.44 977 ILE A O 1
ATOM 7448 N N . ASP A 1 978 ? -48.233 -31.345 54.055 1.00 90.38 978 ASP A N 1
ATOM 7449 C CA . ASP A 1 978 ? -48.866 -32.441 54.799 1.00 90.38 978 ASP A CA 1
ATOM 7450 C C . ASP A 1 978 ? -50.389 -32.433 54.636 1.00 90.38 978 ASP A C 1
ATOM 7452 O O . ASP A 1 978 ? -51.028 -33.479 54.474 1.00 90.38 978 ASP A O 1
ATOM 7456 N N . ASN A 1 979 ? -51.004 -31.251 54.688 1.00 91.75 979 ASN A N 1
ATOM 7457 C CA . ASN A 1 979 ? -52.437 -31.105 54.481 1.00 91.75 979 ASN A CA 1
ATOM 7458 C C . ASN A 1 979 ? -52.838 -31.408 53.027 1.00 91.75 979 ASN A C 1
ATOM 7460 O O . ASN A 1 979 ? -53.888 -32.025 52.811 1.00 91.75 979 ASN A O 1
ATOM 7464 N N . GLY A 1 980 ? -52.016 -31.014 52.051 1.00 92.00 980 GLY A N 1
ATOM 7465 C CA . GLY A 1 980 ? -52.219 -31.305 50.635 1.00 92.00 980 GLY A CA 1
ATOM 7466 C C . GLY A 1 980 ? -52.158 -32.794 50.326 1.00 92.00 980 GLY A C 1
ATOM 7467 O O . GLY A 1 980 ? -53.125 -33.345 49.796 1.00 92.00 980 GLY A O 1
ATOM 7468 N N . PHE A 1 981 ? -51.097 -33.466 50.779 1.00 91.44 981 PHE A N 1
ATOM 7469 C CA . PHE A 1 981 ? -50.914 -34.910 50.644 1.00 91.44 981 PHE A CA 1
ATOM 7470 C C . PHE A 1 981 ? -52.069 -35.697 51.287 1.00 91.44 981 PHE A C 1
ATOM 7472 O O . PHE A 1 981 ? -52.682 -36.560 50.654 1.00 91.44 981 PHE A O 1
ATOM 7479 N N . ASN A 1 982 ? -52.430 -35.374 52.537 1.00 91.06 982 ASN A N 1
ATOM 7480 C CA . ASN A 1 982 ? -53.451 -36.116 53.287 1.00 91.06 982 ASN A CA 1
ATOM 7481 C C . ASN A 1 982 ? -54.874 -35.960 52.727 1.00 91.06 982 ASN A C 1
ATOM 7483 O O . ASN A 1 982 ? -55.693 -36.868 52.889 1.00 91.06 982 ASN A O 1
ATOM 7487 N N . ASN A 1 983 ? -55.183 -34.824 52.097 1.00 92.75 983 ASN A N 1
ATOM 7488 C CA . ASN A 1 983 ? -56.513 -34.546 51.546 1.00 92.75 983 ASN A CA 1
ATOM 7489 C C . ASN A 1 983 ? -56.580 -34.648 50.017 1.00 92.75 983 ASN A C 1
ATOM 7491 O O . ASN A 1 983 ? -57.649 -34.419 49.453 1.00 92.75 983 ASN A O 1
ATOM 7495 N N . SER A 1 984 ? -55.477 -35.017 49.355 1.00 89.06 984 SER A N 1
ATOM 7496 C CA . SER A 1 984 ? -55.365 -35.047 47.891 1.00 89.06 984 SER A CA 1
ATOM 7497 C C . SER A 1 984 ? -55.698 -33.696 47.239 1.00 89.06 984 SER A C 1
ATOM 7499 O O . SER A 1 984 ? -56.336 -33.654 46.185 1.00 89.06 984 SER A O 1
ATOM 7501 N N . ASN A 1 985 ? -55.300 -32.595 47.883 1.00 91.56 985 ASN A N 1
ATOM 7502 C CA . ASN A 1 985 ? -55.333 -31.276 47.251 1.00 91.56 985 ASN A CA 1
ATOM 7503 C C . ASN A 1 985 ? -54.133 -31.143 46.298 1.00 91.56 985 ASN A C 1
ATOM 7505 O O . ASN A 1 985 ? -53.154 -31.870 46.430 1.00 91.56 985 ASN A O 1
ATOM 7509 N N . THR A 1 986 ? -54.213 -30.214 45.351 1.00 91.88 986 THR A N 1
ATOM 7510 C CA . THR A 1 986 ? -53.194 -29.987 44.310 1.00 91.88 986 THR A CA 1
ATOM 7511 C C . THR A 1 986 ? -52.798 -28.509 44.263 1.00 91.88 986 THR A C 1
ATOM 7513 O O . THR A 1 986 ? -53.493 -27.673 44.855 1.00 91.88 986 THR A O 1
ATOM 7516 N N . GLY A 1 987 ? -51.740 -28.178 43.521 1.00 91.38 987 GLY A N 1
ATOM 7517 C CA . GLY A 1 987 ? -51.255 -26.806 43.343 1.00 91.38 987 GLY A CA 1
ATOM 7518 C C . GLY A 1 987 ? -50.308 -26.325 44.448 1.00 91.38 987 GLY A C 1
ATOM 7519 O O . GLY A 1 987 ? -50.303 -26.848 45.567 1.00 91.38 987 GLY A O 1
ATOM 7520 N N . TRP A 1 988 ? -49.515 -25.307 44.125 1.00 94.31 988 TRP A N 1
ATOM 7521 C CA . TRP A 1 988 ? -48.356 -24.842 44.891 1.00 94.31 988 TRP A CA 1
ATOM 7522 C C . TRP A 1 988 ? -48.664 -24.554 46.363 1.00 94.31 988 TRP A C 1
ATOM 7524 O O . TRP A 1 988 ? -47.969 -25.028 47.259 1.00 94.31 988 TRP A O 1
ATOM 7534 N N . ALA A 1 989 ? -49.760 -23.837 46.639 1.00 93.75 989 ALA A N 1
ATOM 7535 C CA . ALA A 1 989 ? -50.156 -23.472 48.005 1.00 93.75 989 ALA A CA 1
ATOM 7536 C C . ALA A 1 989 ? -50.512 -24.681 48.895 1.00 93.75 989 ALA A C 1
ATOM 7538 O O . ALA A 1 989 ? -50.610 -24.543 50.116 1.00 93.75 989 ALA A O 1
ATOM 7539 N N . ASN A 1 990 ? -50.737 -25.851 48.287 1.00 93.56 990 ASN A N 1
ATOM 7540 C CA . ASN A 1 990 ? -50.986 -27.123 48.962 1.00 93.56 990 ASN A CA 1
ATOM 7541 C C . ASN A 1 990 ? -49.762 -28.062 48.932 1.00 93.56 990 ASN A C 1
ATOM 7543 O O . ASN A 1 990 ? -49.885 -29.195 49.388 1.00 93.56 990 ASN A O 1
ATOM 7547 N N . GLY A 1 991 ? -48.611 -27.619 48.416 1.00 91.50 991 GLY A N 1
ATOM 7548 C CA . GLY A 1 991 ? -47.357 -28.376 48.418 1.00 91.50 991 GLY A CA 1
ATOM 7549 C C . GLY A 1 991 ? -47.031 -29.172 47.150 1.00 91.50 991 GLY A C 1
ATOM 7550 O O . GLY A 1 991 ? -46.206 -30.068 47.231 1.00 91.50 991 GLY A O 1
ATOM 7551 N N . ASP A 1 992 ? -47.666 -28.878 46.012 1.00 93.31 992 ASP A N 1
ATOM 7552 C CA . ASP A 1 992 ? -47.308 -29.411 44.680 1.00 93.31 992 ASP A CA 1
ATOM 7553 C C . ASP A 1 992 ? -46.238 -28.489 44.066 1.00 93.31 992 ASP A C 1
ATOM 7555 O O . ASP A 1 992 ? -46.545 -27.520 43.371 1.00 93.31 992 ASP A O 1
ATOM 7559 N N . PHE A 1 993 ? -44.983 -28.701 44.458 1.00 93.25 993 PHE A N 1
ATOM 7560 C CA . PHE A 1 993 ? -43.851 -27.822 44.165 1.00 93.25 993 PHE A CA 1
ATOM 7561 C C . PHE A 1 993 ? -43.182 -28.129 42.821 1.00 93.25 993 PHE A C 1
ATOM 7563 O O . PHE A 1 993 ? -42.475 -27.271 42.291 1.00 93.25 993 PHE A O 1
ATOM 7570 N N . ASP A 1 994 ? -43.367 -29.325 42.257 1.00 88.94 994 ASP A N 1
ATOM 7571 C CA . ASP A 1 994 ? -42.922 -29.630 40.892 1.00 88.94 994 ASP A CA 1
ATOM 7572 C C . ASP A 1 994 ? -43.990 -29.324 39.816 1.00 88.94 994 ASP A C 1
ATOM 7574 O O . ASP A 1 994 ? -43.673 -29.303 38.618 1.00 88.94 994 ASP A O 1
ATOM 7578 N N . GLY A 1 995 ? -45.224 -29.032 40.249 1.00 89.31 995 GLY A N 1
ATOM 7579 C CA . GLY A 1 995 ? -46.355 -28.614 39.428 1.00 89.31 995 GLY A CA 1
ATOM 7580 C C . GLY A 1 995 ? -46.912 -29.724 38.537 1.00 89.31 995 GLY A C 1
ATOM 7581 O O . GLY A 1 995 ? -47.475 -29.435 37.475 1.00 89.31 995 GLY A O 1
ATOM 7582 N N . ASN A 1 996 ? -46.726 -30.994 38.911 1.00 89.62 996 ASN A N 1
ATOM 7583 C CA . ASN A 1 996 ? -47.212 -32.147 38.153 1.00 89.62 996 ASN A CA 1
ATOM 7584 C C . ASN A 1 996 ? -48.710 -32.454 38.401 1.00 89.62 996 ASN A C 1
ATOM 7586 O O . ASN A 1 996 ? -49.294 -33.299 37.708 1.00 89.62 996 ASN A O 1
ATOM 7590 N N . GLY A 1 997 ? -49.347 -31.739 39.337 1.00 90.06 997 GLY A N 1
ATOM 7591 C CA . GLY A 1 997 ? -50.763 -31.869 39.676 1.00 90.06 997 GLY A CA 1
ATOM 7592 C C . GLY A 1 997 ? -51.051 -32.888 40.780 1.00 90.06 997 GLY A C 1
ATOM 7593 O O . GLY A 1 997 ? -52.221 -33.227 40.990 1.00 90.06 997 GLY A O 1
ATOM 7594 N N . ILE A 1 998 ? -50.028 -33.426 41.448 1.00 91.00 998 ILE A N 1
ATOM 7595 C CA . ILE A 1 998 ? -50.133 -34.430 42.508 1.00 91.00 998 ILE A CA 1
ATOM 7596 C C . ILE A 1 998 ? -49.093 -34.113 43.583 1.00 91.00 998 ILE A C 1
ATOM 7598 O O . ILE A 1 998 ? -47.908 -34.218 43.321 1.00 91.00 998 ILE A O 1
ATOM 7602 N N . VAL A 1 999 ? -49.537 -33.842 44.815 1.00 91.81 999 VAL A N 1
ATOM 7603 C CA . VAL A 1 999 ? -48.621 -33.743 45.961 1.00 91.81 999 VAL A CA 1
ATOM 7604 C C . VAL A 1 999 ? -48.107 -35.137 46.310 1.00 91.81 999 VAL A C 1
ATOM 7606 O O . VAL A 1 999 ? -48.870 -35.972 46.815 1.00 91.81 999 VAL A O 1
ATOM 7609 N N . ASP A 1 1000 ? -46.832 -35.406 46.053 1.00 89.50 1000 ASP A N 1
ATOM 7610 C CA . ASP A 1 1000 ? -46.201 -36.685 46.362 1.00 89.50 1000 ASP A CA 1
ATOM 7611 C C . ASP A 1 1000 ? -44.769 -36.550 46.915 1.00 89.50 1000 ASP A C 1
ATOM 7613 O O . ASP A 1 1000 ? -44.369 -35.524 47.462 1.00 89.50 1000 ASP A O 1
ATOM 7617 N N . PHE A 1 1001 ? -44.011 -37.649 46.917 1.00 87.69 1001 PHE A N 1
ATOM 7618 C CA . PHE A 1 1001 ? -42.679 -37.664 47.519 1.00 87.69 1001 PHE A CA 1
ATOM 7619 C C . PHE A 1 1001 ? -41.648 -36.846 46.723 1.00 87.69 1001 PHE A C 1
ATOM 7621 O O . PHE A 1 1001 ? -40.610 -36.506 47.302 1.00 87.69 1001 PHE A O 1
ATOM 7628 N N . ASP A 1 1002 ? -41.899 -36.549 45.443 1.00 88.19 1002 ASP A N 1
ATOM 7629 C CA . ASP A 1 1002 ? -41.055 -35.668 44.636 1.00 88.19 1002 ASP A CA 1
ATOM 7630 C C . ASP A 1 1002 ? -41.127 -34.232 45.190 1.00 88.19 1002 ASP A C 1
ATOM 7632 O O . ASP A 1 1002 ? -40.080 -33.606 45.386 1.00 88.19 1002 ASP A O 1
ATOM 7636 N N . ASP A 1 1003 ? -42.301 -33.767 45.622 1.00 91.44 1003 ASP A N 1
ATOM 7637 C CA . ASP A 1 1003 ? -42.476 -32.454 46.260 1.00 91.44 1003 ASP A CA 1
ATOM 7638 C C . ASP A 1 1003 ? -41.827 -32.358 47.641 1.00 91.44 1003 ASP A C 1
ATOM 7640 O O . ASP A 1 1003 ? -41.113 -31.394 47.937 1.00 91.44 1003 ASP A O 1
ATOM 7644 N N . TYR A 1 1004 ? -41.996 -33.392 48.478 1.00 89.94 1004 TYR A N 1
ATOM 7645 C CA . TYR A 1 1004 ? -41.309 -33.473 49.776 1.00 89.94 1004 TYR A CA 1
ATOM 7646 C C . TYR A 1 1004 ? -39.789 -33.401 49.607 1.00 89.94 1004 TYR A C 1
ATOM 7648 O O . TYR A 1 1004 ? -39.084 -32.827 50.438 1.00 89.94 1004 TYR A O 1
ATOM 7656 N N . SER A 1 1005 ? -39.272 -33.960 48.512 1.00 88.88 1005 SER A N 1
ATOM 7657 C CA . SER A 1 1005 ? -37.846 -33.910 48.218 1.00 88.88 1005 SER A CA 1
ATOM 7658 C C . SER A 1 1005 ? -37.356 -32.497 47.869 1.00 88.88 1005 SER A C 1
ATOM 7660 O O . SER A 1 1005 ? -36.239 -32.139 48.252 1.00 88.88 1005 SER A O 1
ATOM 7662 N N . LEU A 1 1006 ? -38.192 -31.670 47.226 1.00 88.56 1006 LEU A N 1
ATOM 7663 C CA . LEU A 1 1006 ? -37.885 -30.275 46.895 1.00 88.56 1006 LEU A CA 1
ATOM 7664 C C . LEU A 1 1006 ? -37.874 -29.378 48.140 1.00 88.56 1006 LEU A C 1
ATOM 7666 O O . LEU A 1 1006 ? -36.878 -28.687 48.375 1.00 88.56 1006 LEU A O 1
ATOM 7670 N N . ILE A 1 1007 ? -38.926 -29.430 48.969 1.00 89.00 1007 ILE A N 1
ATOM 7671 C CA . ILE A 1 1007 ? -39.007 -28.626 50.203 1.00 89.00 1007 ILE A CA 1
ATOM 7672 C C . ILE A 1 1007 ? -37.904 -29.009 51.199 1.00 89.00 1007 ILE A C 1
ATOM 7674 O O . ILE A 1 1007 ? -37.227 -28.131 51.736 1.00 89.00 1007 ILE A O 1
ATOM 7678 N N . ASP A 1 1008 ? -37.619 -30.307 51.378 1.00 87.00 1008 ASP A N 1
ATOM 7679 C CA . ASP A 1 1008 ? -36.541 -30.762 52.262 1.00 87.00 1008 ASP A CA 1
ATOM 7680 C C . ASP A 1 1008 ? -35.165 -30.316 51.760 1.00 87.00 1008 ASP A C 1
ATOM 7682 O O . ASP A 1 1008 ? -34.289 -29.964 52.562 1.00 87.00 1008 ASP A O 1
ATOM 7686 N N . PHE A 1 1009 ? -34.943 -30.334 50.442 1.00 85.81 1009 PHE A N 1
ATOM 7687 C CA . PHE A 1 1009 ? -33.693 -29.871 49.847 1.00 85.81 1009 PHE A CA 1
ATOM 7688 C C . PHE A 1 1009 ? -33.479 -28.384 50.146 1.00 85.81 1009 PHE A C 1
ATOM 7690 O O . PHE A 1 1009 ? -32.426 -27.998 50.672 1.00 85.81 1009 PHE A O 1
ATOM 7697 N N . VAL A 1 1010 ? -34.489 -27.554 49.885 1.00 85.62 1010 VAL A N 1
ATOM 7698 C CA . VAL A 1 1010 ? -34.418 -26.109 50.114 1.00 85.62 1010 VAL A CA 1
ATOM 7699 C C . VAL A 1 1010 ? -34.275 -25.793 51.604 1.00 85.62 1010 VAL A C 1
ATOM 7701 O O . VAL A 1 1010 ? -33.327 -25.102 51.984 1.00 85.62 1010 VAL A O 1
ATOM 7704 N N . PHE A 1 1011 ? -35.080 -26.397 52.478 1.00 85.12 1011 PHE A N 1
ATOM 7705 C CA . PHE A 1 1011 ? -34.972 -26.220 53.929 1.00 85.12 1011 PHE A CA 1
ATOM 7706 C C . PHE A 1 1011 ? -33.562 -26.550 54.459 1.00 85.12 1011 PHE A C 1
ATOM 7708 O O . PHE A 1 1011 ? -32.979 -25.829 55.278 1.00 85.12 1011 PHE A O 1
ATOM 7715 N N . ASN A 1 1012 ? -32.937 -27.616 53.941 1.00 81.06 1012 ASN A N 1
ATOM 7716 C CA . ASN A 1 1012 ? -31.579 -28.007 54.327 1.00 81.06 1012 ASN A CA 1
ATOM 7717 C C . ASN A 1 1012 ? -30.480 -27.115 53.738 1.00 81.06 1012 ASN A C 1
ATOM 7719 O O . ASN A 1 1012 ? -29.425 -26.958 54.370 1.00 81.06 1012 ASN A O 1
ATOM 7723 N N . THR A 1 1013 ? -30.684 -26.542 52.552 1.00 80.31 1013 THR A N 1
ATOM 7724 C CA . THR A 1 1013 ? -29.741 -25.569 51.979 1.00 80.31 1013 THR A CA 1
ATOM 7725 C C . THR A 1 1013 ? -29.795 -24.230 52.707 1.00 80.31 1013 THR A C 1
ATOM 7727 O O . THR A 1 1013 ? -28.732 -23.704 53.050 1.00 80.31 1013 THR A O 1
ATOM 7730 N N . GLN A 1 1014 ? -30.988 -23.751 53.072 1.00 79.00 1014 GLN A N 1
ATOM 7731 C CA . GLN A 1 1014 ? -31.163 -22.566 53.917 1.00 79.00 1014 GLN A CA 1
ATOM 7732 C C . GLN A 1 1014 ? -30.528 -22.771 55.314 1.00 79.00 1014 GLN A C 1
ATOM 7734 O O . GLN A 1 1014 ? -29.888 -21.867 55.857 1.00 79.00 1014 GLN A O 1
ATOM 7739 N N . GLY A 1 1015 ? -30.595 -23.994 55.864 1.00 66.00 1015 GLY A N 1
ATOM 7740 C CA . GLY A 1 1015 ? -30.071 -24.365 57.190 1.00 66.00 1015 GLY A CA 1
ATOM 7741 C C . GLY A 1 1015 ? -28.626 -24.899 57.274 1.00 66.00 1015 GLY A C 1
ATOM 7742 O O . GLY A 1 1015 ? -28.192 -25.278 58.363 1.00 66.00 1015 GLY A O 1
ATOM 7743 N N . ARG A 1 1016 ? -27.853 -24.946 56.173 1.00 65.44 1016 ARG A N 1
ATOM 7744 C CA . ARG A 1 1016 ? -26.479 -25.522 56.083 1.00 65.44 1016 ARG A CA 1
ATOM 7745 C C . ARG A 1 1016 ? -26.349 -27.035 56.382 1.00 65.44 1016 ARG A C 1
ATOM 7747 O O . ARG A 1 1016 ? -25.255 -27.500 56.709 1.00 65.44 1016 ARG A O 1
ATOM 7754 N N . GLY A 1 1017 ? -27.420 -27.818 56.239 1.00 76.31 1017 GLY A N 1
ATOM 7755 C CA . GLY A 1 1017 ? -27.447 -29.274 56.476 1.00 76.31 1017 GLY A CA 1
ATOM 7756 C C . GLY A 1 1017 ? -27.161 -30.153 55.246 1.00 76.31 1017 GLY A C 1
ATOM 7757 O O . GLY A 1 1017 ? -26.861 -31.336 55.401 1.00 76.31 1017 GLY A O 1
ATOM 7758 N N . LEU A 1 1018 ? -27.202 -29.593 54.029 1.00 82.38 1018 LEU A N 1
ATOM 7759 C CA . LEU A 1 1018 ? -27.260 -30.353 52.766 1.00 82.38 1018 LEU A CA 1
ATOM 7760 C C . LEU A 1 1018 ? -26.195 -31.457 52.613 1.00 82.38 1018 LEU A C 1
ATOM 7762 O O . LEU A 1 1018 ? -26.524 -32.589 52.269 1.00 82.38 1018 LEU A O 1
ATOM 7766 N N . ALA A 1 1019 ? -24.920 -31.159 52.888 1.00 80.62 1019 ALA A N 1
ATOM 7767 C CA . ALA A 1 1019 ? -23.837 -32.131 52.705 1.00 80.62 1019 ALA A CA 1
ATOM 7768 C C . ALA A 1 1019 ? -24.026 -33.393 53.564 1.00 80.62 1019 ALA A C 1
ATOM 7770 O O . ALA A 1 1019 ? -23.650 -34.491 53.155 1.00 80.62 1019 ALA A O 1
ATOM 7771 N N . ARG A 1 1020 ? -24.629 -33.244 54.750 1.00 86.25 1020 ARG A N 1
ATOM 7772 C CA . ARG A 1 1020 ? -24.904 -34.378 55.629 1.00 86.25 1020 ARG A CA 1
ATOM 7773 C C . ARG A 1 1020 ? -26.102 -35.197 55.154 1.00 86.25 1020 ARG A C 1
ATOM 7775 O O . ARG A 1 1020 ? -26.032 -36.424 55.232 1.00 86.25 1020 ARG A O 1
ATOM 7782 N N . ALA A 1 1021 ? -27.141 -34.527 54.648 1.00 83.69 1021 ALA A N 1
ATOM 7783 C CA . ALA A 1 1021 ? -28.316 -35.158 54.048 1.00 83.69 1021 ALA A CA 1
ATOM 7784 C C . ALA A 1 1021 ? -27.933 -36.014 52.829 1.00 83.69 1021 ALA A C 1
ATOM 7786 O O . ALA A 1 1021 ? -28.315 -37.179 52.767 1.00 83.69 1021 ALA A O 1
ATOM 7787 N N . ILE A 1 1022 ? -27.105 -35.480 51.918 1.00 85.88 1022 ILE A N 1
ATOM 7788 C CA . ILE A 1 1022 ? -26.617 -36.215 50.736 1.00 85.88 1022 ILE A CA 1
ATOM 7789 C C . ILE A 1 1022 ? -25.872 -37.483 51.161 1.00 85.88 1022 ILE A C 1
ATOM 7791 O O . ILE A 1 1022 ? -26.226 -38.565 50.706 1.00 85.88 1022 ILE A O 1
ATOM 7795 N N . ALA A 1 1023 ? -24.915 -37.367 52.091 1.00 83.75 1023 ALA A N 1
ATOM 7796 C CA . ALA A 1 1023 ? -24.122 -38.509 52.549 1.00 83.75 1023 ALA A CA 1
ATOM 7797 C C . ALA A 1 1023 ? -24.969 -39.620 53.204 1.00 83.75 1023 ALA A C 1
ATOM 7799 O O . ALA A 1 1023 ? -24.618 -40.799 53.158 1.00 83.75 1023 ALA A O 1
ATOM 7800 N N . TYR A 1 1024 ? -26.088 -39.246 53.830 1.00 85.19 1024 TYR A N 1
ATOM 7801 C CA . TYR A 1 1024 ? -27.045 -40.192 54.398 1.00 85.19 1024 TYR A CA 1
ATOM 7802 C C . TYR A 1 1024 ? -27.882 -40.895 53.315 1.00 85.19 1024 TYR A C 1
ATOM 7804 O O . TYR A 1 1024 ? -28.098 -42.105 53.395 1.00 85.19 1024 TYR A O 1
ATOM 7812 N N . LEU A 1 1025 ? -28.334 -40.159 52.293 1.00 86.06 1025 LEU A N 1
ATOM 7813 C CA . LEU A 1 1025 ? -29.237 -40.657 51.248 1.00 86.06 1025 LEU A CA 1
ATOM 7814 C C . LEU A 1 1025 ? -28.528 -41.448 50.137 1.00 86.06 1025 LEU A C 1
ATOM 7816 O O . LEU A 1 1025 ? -29.094 -42.429 49.653 1.00 86.06 1025 LEU A O 1
ATOM 7820 N N . ASP A 1 1026 ? -27.302 -41.068 49.759 1.00 87.25 1026 ASP A N 1
ATOM 7821 C CA . ASP A 1 1026 ? -26.483 -41.781 48.762 1.00 87.25 1026 ASP A CA 1
ATOM 7822 C C . ASP A 1 1026 ? -25.792 -43.038 49.331 1.00 87.25 1026 ASP A C 1
ATOM 7824 O O . ASP A 1 1026 ? -25.266 -43.872 48.589 1.00 87.25 1026 ASP A O 1
ATOM 7828 N N . GLY A 1 1027 ? -25.829 -43.193 50.659 1.00 82.88 1027 GLY A N 1
ATOM 7829 C CA . GLY A 1 1027 ? -25.267 -44.321 51.392 1.00 82.88 1027 GLY A CA 1
ATOM 7830 C C . GLY A 1 1027 ? -23.755 -44.253 51.632 1.00 82.88 1027 GLY A C 1
ATOM 7831 O O . GLY A 1 1027 ? -23.190 -45.239 52.110 1.00 82.88 1027 GLY A O 1
ATOM 7832 N N . SER A 1 1028 ? -23.089 -43.131 51.335 1.00 86.12 1028 SER A N 1
ATOM 7833 C CA . SER A 1 1028 ? -21.661 -42.920 51.621 1.00 86.12 1028 SER A CA 1
ATOM 7834 C C . SER A 1 1028 ? -21.364 -42.822 53.126 1.00 86.12 1028 SER A C 1
ATOM 7836 O O . SER A 1 1028 ? -20.327 -43.314 53.577 1.00 86.12 1028 SER A O 1
ATOM 7838 N N . ASP A 1 1029 ? -22.297 -42.280 53.915 1.00 85.69 1029 ASP A N 1
ATOM 7839 C CA . ASP A 1 1029 ? -22.353 -42.383 55.379 1.00 85.69 1029 ASP A CA 1
ATOM 7840 C C . ASP A 1 1029 ? -23.812 -42.541 55.865 1.00 85.69 1029 ASP A C 1
ATOM 7842 O O . ASP A 1 1029 ? -24.473 -41.551 56.212 1.00 85.69 1029 ASP A O 1
ATOM 7846 N N . PRO A 1 1030 ? -24.314 -43.789 55.966 1.00 83.00 1030 PRO A N 1
ATOM 7847 C CA . PRO A 1 1030 ? -25.688 -44.081 56.372 1.00 83.00 1030 PRO A CA 1
ATOM 7848 C C . PRO A 1 1030 ? -25.913 -43.959 57.890 1.00 83.00 1030 PRO A C 1
ATOM 7850 O O . PRO A 1 1030 ? -26.989 -44.300 58.382 1.00 83.00 1030 PRO A O 1
ATOM 7853 N N . SER A 1 1031 ? -24.907 -43.544 58.674 1.00 84.12 1031 SER A N 1
ATOM 7854 C CA . SER A 1 1031 ? -25.072 -43.398 60.123 1.00 84.12 1031 SER A CA 1
ATOM 7855 C C . SER A 1 1031 ? -26.034 -42.249 60.457 1.00 84.12 1031 SER A C 1
ATOM 7857 O O . SER A 1 1031 ? -26.164 -41.299 59.698 1.00 84.12 1031 SER A O 1
ATOM 7859 N N . SER A 1 1032 ? -26.684 -42.281 61.622 1.00 79.19 1032 SER A N 1
ATOM 7860 C CA . SER A 1 1032 ? -27.462 -41.138 62.137 1.00 79.19 1032 SER A CA 1
ATOM 7861 C C . SER A 1 1032 ? -26.582 -40.073 62.816 1.00 79.19 1032 SER A C 1
ATOM 7863 O O . SER A 1 1032 ? -27.075 -39.072 63.341 1.00 79.19 1032 SER A O 1
ATOM 7865 N N . ALA A 1 1033 ? -25.256 -40.260 62.828 1.00 80.81 1033 ALA A N 1
ATOM 7866 C CA . ALA A 1 1033 ? -24.326 -39.332 63.458 1.00 80.81 1033 ALA A CA 1
ATOM 7867 C C . ALA A 1 1033 ? -24.299 -38.001 62.690 1.00 80.81 1033 ALA A C 1
ATOM 7869 O O . ALA A 1 1033 ? -23.972 -37.969 61.508 1.00 80.81 1033 ALA A O 1
ATOM 7870 N N . GLY A 1 1034 ? -24.644 -36.895 63.356 1.00 75.56 1034 GLY A N 1
ATOM 7871 C CA . GLY A 1 1034 ? -24.732 -35.569 62.731 1.00 75.56 1034 GLY A CA 1
ATOM 7872 C C . GLY A 1 1034 ? -26.088 -35.234 62.094 1.00 75.56 1034 GLY A C 1
ATOM 7873 O O . GLY A 1 1034 ? -26.231 -34.125 61.598 1.00 75.56 1034 GLY A O 1
ATOM 7874 N N . MET A 1 1035 ? -27.086 -36.127 62.162 1.00 82.12 1035 MET A N 1
ATOM 7875 C CA . MET A 1 1035 ? -28.479 -35.883 61.738 1.00 82.12 1035 MET A CA 1
ATOM 7876 C C . MET A 1 1035 ? -29.314 -35.262 62.877 1.00 82.12 1035 MET A C 1
ATOM 7878 O O . MET A 1 1035 ? -30.363 -35.774 63.245 1.00 82.12 1035 MET A O 1
ATOM 7882 N N . ASN A 1 1036 ? -28.801 -34.222 63.541 1.00 82.44 1036 ASN A N 1
ATOM 7883 C CA . ASN A 1 1036 ? -29.365 -33.697 64.798 1.00 82.44 1036 ASN A CA 1
ATOM 7884 C C . ASN A 1 1036 ? -30.013 -32.310 64.680 1.00 82.44 1036 ASN A C 1
ATOM 7886 O O . ASN A 1 1036 ? -30.528 -31.795 65.674 1.00 82.44 1036 ASN A O 1
ATOM 7890 N N . THR A 1 1037 ? -29.993 -31.704 63.494 1.00 80.25 1037 THR A N 1
ATOM 7891 C CA . THR A 1 1037 ? -30.787 -30.509 63.207 1.00 80.25 1037 THR A CA 1
ATOM 7892 C C . THR A 1 1037 ? -32.208 -30.923 62.814 1.00 80.25 1037 THR A C 1
ATOM 7894 O O . THR A 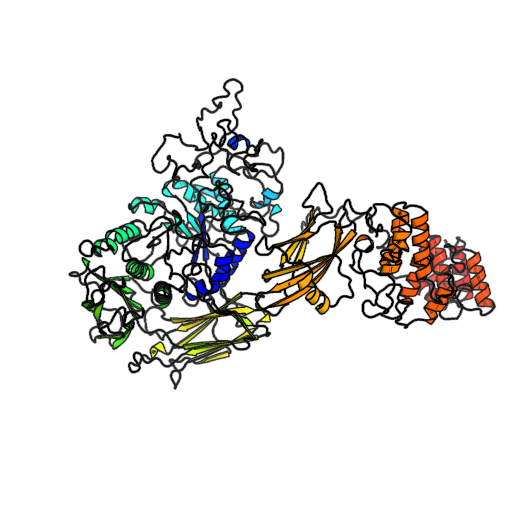1 1037 ? -32.381 -31.996 62.232 1.00 80.25 1037 THR A O 1
ATOM 7897 N N . PRO A 1 1038 ? -33.231 -30.093 63.084 1.00 77.56 1038 PRO A N 1
ATOM 7898 C CA . PRO A 1 1038 ? -34.607 -30.370 62.661 1.00 77.56 1038 PRO A CA 1
ATOM 7899 C C . PRO A 1 1038 ? -34.725 -30.734 61.171 1.00 77.56 1038 PRO A C 1
ATOM 7901 O O . PRO A 1 1038 ? -35.399 -31.696 60.827 1.00 77.56 1038 PRO A O 1
ATOM 7904 N N . SER A 1 1039 ? -33.975 -30.040 60.308 1.00 75.19 1039 SER A N 1
ATOM 7905 C CA . SER A 1 1039 ? -33.944 -30.266 58.856 1.00 75.19 1039 SER A CA 1
ATOM 7906 C C . SER A 1 1039 ? -33.404 -31.640 58.441 1.00 75.19 1039 SER A C 1
ATOM 7908 O O . SER A 1 1039 ? -33.884 -32.242 57.486 1.00 75.19 1039 SER A O 1
ATOM 7910 N N . LEU A 1 1040 ? -32.413 -32.163 59.168 1.00 82.00 1040 LEU A N 1
ATOM 7911 C CA . LEU A 1 1040 ? -31.833 -33.480 58.906 1.00 82.00 1040 LEU A CA 1
ATOM 7912 C C . LEU A 1 1040 ? -32.692 -34.600 59.498 1.00 82.00 1040 LEU A C 1
ATOM 7914 O O . LEU A 1 1040 ? -32.766 -35.685 58.928 1.00 82.00 1040 LEU A O 1
ATOM 7918 N N . LEU A 1 1041 ? -33.370 -34.331 60.615 1.00 83.81 1041 LEU A N 1
ATOM 7919 C CA . LEU A 1 1041 ? -34.340 -35.258 61.194 1.00 83.81 1041 LEU A CA 1
ATOM 7920 C C . LEU A 1 1041 ? -35.540 -35.474 60.263 1.00 83.81 1041 LEU A C 1
ATOM 7922 O O . LEU A 1 1041 ? -35.982 -36.611 60.137 1.00 83.81 1041 LEU A O 1
ATOM 7926 N N . LEU A 1 1042 ? -36.010 -34.428 59.577 1.00 82.00 1042 LEU A N 1
ATOM 7927 C CA . LEU A 1 1042 ? -37.064 -34.532 58.560 1.00 82.00 1042 LEU A CA 1
ATOM 7928 C C . LEU A 1 1042 ? -36.632 -35.412 57.381 1.00 82.00 1042 LEU A C 1
ATOM 7930 O O . LEU A 1 1042 ? -37.322 -36.375 57.063 1.00 82.00 1042 LEU A O 1
ATOM 7934 N N . VAL A 1 1043 ? -35.426 -35.202 56.836 1.00 84.56 1043 VAL A N 1
ATOM 7935 C CA . VAL A 1 1043 ? -34.864 -36.068 55.777 1.00 84.56 1043 VAL A CA 1
ATOM 7936 C C . VAL A 1 1043 ? -34.827 -37.538 56.207 1.00 84.56 1043 VAL A C 1
ATOM 7938 O O . VAL A 1 1043 ? -35.113 -38.430 55.406 1.00 84.56 1043 VAL A O 1
ATOM 7941 N N . GLN A 1 1044 ? -34.480 -37.810 57.468 1.00 85.44 1044 GLN A N 1
ATOM 7942 C CA . GLN A 1 1044 ? -34.509 -39.165 58.013 1.00 85.44 1044 GLN A CA 1
ATOM 7943 C C . GLN A 1 1044 ? -35.945 -39.709 58.115 1.00 85.44 1044 GLN A C 1
ATOM 7945 O O . GLN A 1 1044 ? -36.196 -40.836 57.691 1.00 85.44 1044 GLN A O 1
ATOM 7950 N N . GLN A 1 1045 ? -36.885 -38.921 58.644 1.00 85.75 1045 GLN A N 1
ATOM 7951 C CA . GLN A 1 1045 ? -38.290 -39.311 58.794 1.00 85.75 1045 GLN A CA 1
ATOM 7952 C C . GLN A 1 1045 ? -38.955 -39.592 57.442 1.00 85.75 1045 GLN A C 1
ATOM 7954 O O . GLN A 1 1045 ? -39.554 -40.652 57.267 1.00 85.75 1045 GLN A O 1
ATOM 7959 N N . HIS A 1 1046 ? -38.785 -38.712 56.458 1.00 86.06 1046 HIS A N 1
ATOM 7960 C CA . HIS A 1 1046 ? -39.342 -38.888 55.118 1.00 86.06 1046 HIS A CA 1
ATOM 7961 C C . HIS A 1 1046 ? -38.685 -40.047 54.365 1.00 86.06 1046 HIS A C 1
ATOM 7963 O O . HIS A 1 1046 ? -39.370 -40.814 53.686 1.00 86.06 1046 HIS A O 1
ATOM 7969 N N . ARG A 1 1047 ? -37.383 -40.294 54.564 1.00 83.94 1047 ARG A N 1
ATOM 7970 C CA . ARG A 1 1047 ? -36.735 -41.509 54.048 1.00 83.94 1047 ARG A CA 1
ATOM 7971 C C . ARG A 1 1047 ? -37.345 -42.788 54.630 1.00 83.94 1047 ARG A C 1
ATOM 7973 O O . ARG A 1 1047 ? -37.511 -43.765 53.897 1.00 83.94 1047 ARG A O 1
ATOM 7980 N N . GLU A 1 1048 ? -37.659 -42.798 55.923 1.00 85.00 1048 GLU A N 1
ATOM 7981 C CA . GLU A 1 1048 ? -38.319 -43.924 56.596 1.00 85.00 1048 GLU A CA 1
ATOM 7982 C C . GLU A 1 1048 ? -39.780 -44.092 56.138 1.00 85.00 1048 GLU A C 1
ATOM 7984 O O . GLU A 1 1048 ? -40.238 -45.222 55.960 1.00 85.00 1048 GLU A O 1
ATOM 7989 N N . GLN A 1 1049 ? -40.486 -42.986 55.895 1.00 82.81 1049 GLN A N 1
ATOM 7990 C CA . GLN A 1 1049 ? -41.892 -42.955 55.487 1.00 82.81 1049 GLN A CA 1
ATOM 7991 C C . GLN A 1 1049 ? -42.109 -43.349 54.018 1.00 82.81 1049 GLN A C 1
ATOM 7993 O O . GLN A 1 1049 ? -42.990 -44.156 53.724 1.00 82.81 1049 GLN A O 1
ATOM 7998 N N . PHE A 1 1050 ? -41.306 -42.809 53.099 1.00 83.25 1050 PHE A N 1
ATOM 7999 C CA . PHE A 1 1050 ? -41.503 -42.941 51.649 1.00 83.25 1050 PHE A CA 1
ATOM 8000 C C . PHE A 1 1050 ? -40.538 -43.939 50.984 1.00 83.25 1050 PHE A C 1
ATOM 8002 O O . PHE A 1 1050 ? -40.722 -44.337 49.832 1.00 83.25 1050 PHE A O 1
ATOM 8009 N N . GLY A 1 1051 ? -39.518 -44.410 51.708 1.00 82.56 1051 GLY A N 1
ATOM 8010 C CA . GLY A 1 1051 ? -38.624 -45.471 51.246 1.00 82.56 1051 GLY A CA 1
ATOM 8011 C C . GLY A 1 1051 ? -37.685 -45.053 50.099 1.00 82.56 1051 GLY A C 1
ATOM 8012 O O . GLY A 1 1051 ? -37.352 -43.873 49.974 1.00 82.56 1051 GLY A O 1
ATOM 8013 N N . PRO A 1 1052 ? -37.194 -46.018 49.281 1.00 80.44 1052 PRO A N 1
ATOM 8014 C CA . PRO A 1 1052 ? -36.191 -45.843 48.220 1.00 80.44 1052 PRO A CA 1
ATOM 8015 C C . PRO A 1 1052 ? -36.406 -44.659 47.267 1.00 80.44 1052 PRO A C 1
ATOM 8017 O O . PRO A 1 1052 ? -35.425 -43.974 46.979 1.00 80.44 1052 PRO A O 1
ATOM 8020 N N . GLY A 1 1053 ? -37.652 -44.413 46.842 1.00 78.81 1053 GLY A N 1
ATOM 8021 C CA . GLY A 1 1053 ? -38.020 -43.377 45.866 1.00 78.81 1053 GLY A CA 1
ATOM 8022 C C . GLY A 1 1053 ? -37.614 -41.971 46.297 1.00 78.81 1053 GLY A C 1
ATOM 8023 O O . GLY A 1 1053 ? -36.886 -41.315 45.566 1.00 78.81 1053 GLY A O 1
ATOM 8024 N N . TYR A 1 1054 ? -37.926 -41.589 47.539 1.00 86.25 1054 TYR A N 1
ATOM 8025 C CA . TYR A 1 1054 ? -37.590 -40.274 48.099 1.00 86.25 1054 TYR A CA 1
ATOM 8026 C C . TYR A 1 1054 ? -36.091 -39.934 48.031 1.00 86.25 1054 TYR A C 1
ATOM 8028 O O . TYR A 1 1054 ? -35.732 -38.815 47.684 1.00 86.25 1054 TYR A O 1
ATOM 8036 N N . ALA A 1 1055 ? -35.185 -40.890 48.302 1.00 83.31 1055 ALA A N 1
ATOM 8037 C CA . ALA A 1 1055 ? -33.749 -40.594 48.181 1.00 83.31 1055 ALA A CA 1
ATOM 8038 C C . ALA A 1 1055 ? -33.332 -40.348 46.732 1.00 83.31 1055 ALA A C 1
ATOM 8040 O O . ALA A 1 1055 ? -32.465 -39.517 46.500 1.00 83.31 1055 ALA A O 1
ATOM 8041 N N . ASN A 1 1056 ? -33.923 -41.059 45.768 1.00 84.44 1056 ASN A N 1
ATOM 8042 C CA . ASN A 1 1056 ? -33.605 -40.842 44.360 1.00 84.44 1056 ASN A CA 1
ATOM 8043 C C . ASN A 1 1056 ? -34.089 -39.462 43.915 1.00 84.44 1056 ASN A C 1
ATOM 8045 O O . ASN A 1 1056 ? -33.321 -38.745 43.283 1.00 84.44 1056 ASN A O 1
ATOM 8049 N N . SER A 1 1057 ? -35.304 -39.074 44.301 1.00 83.25 1057 SER A N 1
ATOM 8050 C CA . SER A 1 1057 ? -35.874 -37.763 43.988 1.00 83.25 1057 SER A CA 1
ATOM 8051 C C . SER A 1 1057 ? -35.075 -36.635 44.628 1.00 83.25 1057 SER A C 1
ATOM 8053 O O . SER A 1 1057 ? -34.592 -35.758 43.917 1.00 83.25 1057 SER A O 1
ATOM 8055 N N . PHE A 1 1058 ? -34.775 -36.737 45.928 1.00 84.69 1058 PHE A N 1
ATOM 8056 C CA . PHE A 1 1058 ? -33.955 -35.757 46.644 1.00 84.69 1058 PHE A CA 1
ATOM 8057 C C . PHE A 1 1058 ? -32.563 -35.620 46.021 1.00 84.69 1058 PHE A C 1
ATOM 8059 O O . PHE A 1 1058 ? -32.099 -34.512 45.784 1.00 84.69 1058 PHE A O 1
ATOM 8066 N N . LEU A 1 1059 ? -31.887 -36.736 45.720 1.00 83.12 1059 LEU A N 1
ATOM 8067 C CA . LEU A 1 1059 ? -30.569 -36.706 45.078 1.00 83.12 1059 LEU A CA 1
ATOM 8068 C C . LEU A 1 1059 ? -30.636 -36.177 43.640 1.00 83.12 1059 LEU A C 1
ATOM 8070 O O . LEU A 1 1059 ? -29.684 -35.543 43.200 1.00 83.12 1059 LEU A O 1
ATOM 8074 N N . SER A 1 1060 ? -31.737 -36.411 42.921 1.00 80.88 1060 SER A N 1
ATOM 8075 C CA . SER A 1 1060 ? -31.954 -35.869 41.573 1.00 80.88 1060 SER A CA 1
ATOM 8076 C C . SER A 1 1060 ? -32.297 -34.377 41.568 1.00 80.88 1060 SER A C 1
ATOM 8078 O O . SER A 1 1060 ? -31.984 -33.686 40.603 1.00 80.88 1060 SER A O 1
ATOM 8080 N N . ALA A 1 1061 ? -32.887 -33.872 42.655 1.00 74.75 1061 ALA A N 1
ATOM 8081 C CA . ALA A 1 1061 ? -33.161 -32.456 42.865 1.00 74.75 1061 ALA A CA 1
ATOM 8082 C C . ALA A 1 1061 ? -31.893 -31.659 43.223 1.00 74.75 1061 ALA A C 1
ATOM 8084 O O . ALA A 1 1061 ? -31.874 -30.436 43.082 1.00 74.75 1061 ALA A O 1
ATOM 8085 N N . VAL A 1 1062 ? -30.814 -32.334 43.647 1.00 72.88 1062 VAL A N 1
ATOM 8086 C CA . VAL A 1 1062 ? -29.499 -31.715 43.860 1.00 72.88 1062 VAL A CA 1
ATOM 8087 C C . VAL A 1 1062 ? -28.872 -31.397 42.492 1.00 72.88 1062 VAL A C 1
ATOM 8089 O O . VAL A 1 1062 ? -28.567 -32.319 41.734 1.00 72.88 1062 VAL A O 1
ATOM 8092 N N . PRO A 1 1063 ? -28.597 -30.122 42.165 1.00 54.84 1063 PRO A N 1
ATOM 8093 C CA . PRO A 1 1063 ? -27.924 -29.776 40.917 1.00 54.84 1063 PRO A CA 1
ATOM 8094 C C . PRO A 1 1063 ? -26.508 -30.370 40.875 1.00 54.84 1063 PRO A C 1
ATOM 8096 O O . PRO A 1 1063 ? -25.767 -30.277 41.859 1.00 54.84 1063 PRO A O 1
ATOM 8099 N N . GLU A 1 1064 ? -26.088 -30.937 39.737 1.00 42.56 1064 GLU A N 1
ATOM 8100 C CA . GLU A 1 1064 ? -24.709 -31.417 39.594 1.00 42.56 1064 GLU A CA 1
ATOM 8101 C C . GLU A 1 1064 ? -23.688 -30.269 39.786 1.00 42.56 1064 GLU A C 1
ATOM 8103 O O . GLU A 1 1064 ? -23.969 -29.123 39.421 1.00 42.56 1064 GLU A O 1
ATOM 8108 N N . PRO A 1 1065 ? -22.468 -30.529 40.306 1.00 36.00 1065 PRO A N 1
ATOM 8109 C CA . PRO A 1 1065 ? -21.519 -29.487 40.726 1.00 36.00 1065 PRO A CA 1
ATOM 8110 C C . PRO A 1 1065 ? -20.899 -28.610 39.617 1.00 36.00 1065 PRO A C 1
ATOM 8112 O O . PRO A 1 1065 ? -19.825 -28.048 39.831 1.00 36.00 1065 PRO A O 1
ATOM 8115 N N . SER A 1 1066 ? -21.508 -28.473 38.438 1.00 35.44 1066 SER A N 1
ATOM 8116 C CA . SER A 1 1066 ? -20.923 -27.730 37.312 1.00 35.44 1066 SER A CA 1
ATOM 8117 C C . SER A 1 1066 ? -21.549 -26.364 36.999 1.00 35.44 1066 SER A C 1
ATOM 8119 O O . SER A 1 1066 ? -20.967 -25.632 36.202 1.00 35.44 1066 SER A O 1
ATOM 8121 N N . SER A 1 1067 ? -22.623 -25.934 37.668 1.00 30.64 1067 SER A N 1
ATOM 8122 C CA . SER A 1 1067 ? -23.279 -24.648 37.339 1.00 30.64 1067 SER A CA 1
ATOM 8123 C C . SER A 1 1067 ? -23.580 -23.718 38.528 1.00 30.64 1067 SER A C 1
ATOM 8125 O O . SER A 1 1067 ? -23.613 -22.504 38.342 1.00 30.64 1067 SER A O 1
ATOM 8127 N N . ALA A 1 1068 ? -23.691 -24.212 39.767 1.00 29.80 1068 ALA A N 1
ATOM 8128 C CA . ALA A 1 1068 ? -24.179 -23.390 40.890 1.00 29.80 1068 ALA A CA 1
ATOM 8129 C C . ALA A 1 1068 ? -23.105 -22.630 41.707 1.00 29.80 1068 ALA A C 1
ATOM 8131 O O . ALA A 1 1068 ? -23.426 -21.669 42.403 1.00 29.80 1068 ALA A O 1
ATOM 8132 N N . PHE A 1 1069 ? -21.813 -22.980 41.620 1.00 28.89 1069 PHE A N 1
ATOM 8133 C CA . PHE A 1 1069 ? -20.759 -22.288 42.394 1.00 28.89 1069 PHE A CA 1
ATOM 8134 C C . PHE A 1 1069 ? -20.121 -21.075 41.693 1.00 28.89 1069 PHE A C 1
ATOM 8136 O O . PHE A 1 1069 ? -19.251 -20.419 42.270 1.00 28.89 1069 PHE A O 1
ATOM 8143 N N . VAL A 1 1070 ? -20.552 -20.726 40.477 1.00 29.58 1070 VAL A N 1
ATOM 8144 C CA . VAL A 1 1070 ? -19.983 -19.586 39.732 1.00 29.58 1070 VAL A CA 1
ATOM 8145 C C . VAL A 1 1070 ? -20.696 -18.259 40.043 1.00 29.58 1070 VAL A C 1
ATOM 8147 O O . VAL A 1 1070 ? -20.069 -17.203 39.958 1.00 29.58 1070 VAL A O 1
ATOM 8150 N N . LEU A 1 1071 ? -21.946 -18.273 40.518 1.00 28.19 1071 LEU A N 1
ATOM 8151 C CA . LEU A 1 1071 ? -22.744 -17.046 40.667 1.00 28.19 1071 LEU A CA 1
ATOM 8152 C C . LEU A 1 1071 ? -22.498 -16.235 41.953 1.00 28.19 1071 LEU A C 1
ATOM 8154 O O . LEU A 1 1071 ? -22.821 -15.053 41.987 1.00 28.19 1071 LEU A O 1
ATOM 8158 N N . ILE A 1 1072 ? -21.836 -16.793 42.974 1.00 29.69 1072 ILE A N 1
ATOM 8159 C CA . ILE A 1 1072 ? -21.539 -16.058 44.229 1.00 29.69 1072 ILE A CA 1
ATOM 8160 C C . ILE A 1 1072 ? -20.038 -15.712 44.373 1.00 29.69 1072 ILE A C 1
ATOM 8162 O O . ILE A 1 1072 ? -19.661 -14.842 45.155 1.00 29.69 1072 ILE A O 1
ATOM 8166 N N . GLY A 1 1073 ? -19.156 -16.299 43.553 1.00 25.86 1073 GLY A N 1
ATOM 8167 C CA . GLY A 1 1073 ? -17.715 -15.986 43.535 1.00 25.86 1073 GLY A CA 1
ATOM 8168 C C . GLY A 1 1073 ? -17.263 -14.967 42.474 1.00 25.86 1073 GLY A C 1
ATOM 8169 O O . GLY A 1 1073 ? -16.108 -14.538 42.490 1.00 25.86 1073 GLY A O 1
ATOM 8170 N N . GLY A 1 1074 ? -18.136 -14.582 41.537 1.00 25.80 1074 GLY A N 1
ATOM 8171 C CA . GLY A 1 1074 ? -17.754 -13.847 40.322 1.00 25.80 1074 GLY A CA 1
ATOM 8172 C C . GLY A 1 1074 ? -17.506 -12.340 40.473 1.00 25.80 1074 GLY A C 1
ATOM 8173 O O . GLY A 1 1074 ? -16.839 -11.749 39.626 1.00 25.80 1074 GLY A O 1
ATOM 8174 N N . LEU A 1 1075 ? -17.971 -11.702 41.551 1.00 27.81 1075 LEU A N 1
ATOM 8175 C CA . LEU A 1 1075 ? -17.962 -10.233 41.680 1.00 27.81 1075 LEU A CA 1
ATOM 8176 C C . LEU A 1 1075 ? -16.706 -9.630 42.340 1.00 27.81 1075 LEU A C 1
ATOM 8178 O O . LEU A 1 1075 ? -16.611 -8.414 42.470 1.00 27.81 1075 LEU A O 1
ATOM 8182 N N . ALA A 1 1076 ? -15.703 -10.441 42.703 1.00 28.02 1076 ALA A N 1
ATOM 8183 C CA . ALA A 1 1076 ? -14.454 -9.951 43.313 1.00 28.02 1076 ALA A CA 1
ATOM 8184 C C . ALA A 1 1076 ? -13.161 -10.320 42.550 1.00 28.02 1076 ALA A C 1
ATOM 8186 O O . ALA A 1 1076 ? -12.071 -9.942 42.980 1.00 28.02 1076 ALA A O 1
ATOM 8187 N N . ALA A 1 1077 ? -13.240 -11.027 41.414 1.00 26.66 1077 ALA A N 1
ATOM 8188 C CA . ALA A 1 1077 ? -12.059 -11.571 40.722 1.00 26.66 1077 ALA A CA 1
ATOM 8189 C C . ALA A 1 1077 ? -11.818 -11.041 39.293 1.00 26.66 1077 ALA A C 1
ATOM 8191 O O . ALA A 1 1077 ? -10.910 -11.518 38.611 1.00 26.66 1077 ALA A O 1
ATOM 8192 N N . SER A 1 1078 ? -12.562 -10.031 38.840 1.00 25.66 1078 SER A N 1
ATOM 8193 C CA . SER A 1 1078 ? -12.412 -9.418 37.508 1.00 25.66 1078 SER A CA 1
ATOM 8194 C C . SER A 1 1078 ? -11.529 -8.157 37.479 1.00 25.66 1078 SER A C 1
ATOM 8196 O O . SER A 1 1078 ? -11.274 -7.620 36.407 1.00 25.66 1078 SER A O 1
ATOM 8198 N N . ALA A 1 1079 ? -10.948 -7.735 38.610 1.00 28.59 1079 ALA A N 1
ATOM 8199 C CA . ALA A 1 1079 ? -10.024 -6.588 38.672 1.00 28.59 1079 ALA A CA 1
ATOM 8200 C C . ALA A 1 1079 ? -8.524 -6.954 38.797 1.00 28.59 1079 ALA A C 1
ATOM 8202 O O . ALA A 1 1079 ? -7.686 -6.063 38.921 1.00 28.59 1079 ALA A O 1
ATOM 8203 N N . ALA A 1 1080 ? -8.139 -8.239 38.764 1.00 28.77 1080 ALA A N 1
ATOM 8204 C CA . ALA A 1 1080 ? -6.748 -8.644 39.036 1.00 28.77 1080 ALA A CA 1
ATOM 8205 C C . ALA A 1 1080 ? -6.210 -9.804 38.171 1.00 28.77 1080 ALA A C 1
ATOM 8207 O O . ALA A 1 1080 ? -5.396 -10.604 38.632 1.00 28.77 1080 ALA A O 1
ATOM 8208 N N . ARG A 1 1081 ? -6.608 -9.897 36.896 1.00 27.73 1081 ARG A N 1
ATOM 8209 C CA . ARG A 1 1081 ? -6.007 -10.842 35.932 1.00 27.73 1081 ARG A CA 1
ATOM 8210 C C . ARG A 1 1081 ? -5.569 -10.171 34.630 1.00 27.73 1081 ARG A C 1
ATOM 8212 O O . ARG A 1 1081 ? -5.973 -10.553 33.548 1.00 27.73 1081 ARG A O 1
ATOM 8219 N N . PHE A 1 1082 ? -4.641 -9.228 34.751 1.00 27.95 1082 PHE A N 1
ATOM 8220 C CA . PHE A 1 1082 ? -3.659 -8.937 33.701 1.00 27.95 1082 PHE A CA 1
ATOM 8221 C C . PHE A 1 1082 ? -2.320 -8.574 34.354 1.00 27.95 1082 PHE A C 1
ATOM 8223 O O . PHE A 1 1082 ? -1.947 -7.411 34.435 1.00 27.95 1082 PHE A O 1
ATOM 8230 N N . ARG A 1 1083 ? -1.616 -9.581 34.897 1.00 29.08 1083 ARG A N 1
ATOM 8231 C CA . ARG A 1 1083 ? -0.153 -9.576 35.127 1.00 29.08 1083 ARG A CA 1
ATOM 8232 C C . ARG A 1 1083 ? 0.310 -10.901 35.751 1.00 29.08 1083 ARG A C 1
ATOM 8234 O O . ARG A 1 1083 ? 0.249 -11.053 36.965 1.00 29.08 1083 ARG A O 1
ATOM 8241 N N . ARG A 1 1084 ? 0.818 -11.828 34.923 1.00 26.03 1084 ARG A N 1
ATOM 8242 C CA . ARG A 1 1084 ? 2.149 -12.478 35.057 1.00 26.03 1084 ARG A CA 1
ATOM 8243 C C . ARG A 1 1084 ? 2.292 -13.762 34.222 1.00 26.03 1084 ARG A C 1
ATOM 8245 O O . ARG A 1 1084 ? 1.668 -14.777 34.498 1.00 26.03 1084 ARG A O 1
ATOM 8252 N N . SER A 1 1085 ? 3.187 -13.653 33.239 1.00 26.86 1085 SER A N 1
ATOM 8253 C CA . SER A 1 1085 ? 4.240 -14.593 32.815 1.00 26.86 1085 SER A CA 1
ATOM 8254 C C . SER A 1 1085 ? 3.968 -16.105 32.801 1.00 26.86 1085 SER A C 1
ATOM 8256 O O . SER A 1 1085 ? 3.974 -16.771 33.836 1.00 26.86 1085 SER A O 1
ATOM 8258 N N . ARG A 1 1086 ? 3.960 -16.667 31.585 1.00 27.41 1086 ARG A N 1
ATOM 8259 C CA . ARG A 1 1086 ? 4.379 -18.048 31.310 1.00 27.41 1086 ARG A CA 1
ATOM 8260 C C . ARG A 1 1086 ? 5.899 -18.165 31.482 1.00 27.41 1086 ARG A C 1
ATOM 8262 O O . ARG A 1 1086 ? 6.641 -17.526 30.746 1.00 27.41 1086 ARG A O 1
ATOM 8269 N N . HIS A 1 1087 ? 6.350 -19.042 32.377 1.00 25.77 1087 HIS A N 1
ATOM 8270 C CA . HIS A 1 1087 ? 7.660 -19.689 32.278 1.00 25.77 1087 HIS A CA 1
ATOM 8271 C C . HIS A 1 1087 ? 7.488 -21.207 32.467 1.00 25.77 1087 HIS A C 1
ATOM 8273 O O . HIS A 1 1087 ? 6.734 -21.661 33.322 1.00 25.77 1087 HIS A O 1
ATOM 8279 N N . ARG A 1 1088 ? 8.155 -21.959 31.583 1.00 30.12 1088 ARG A N 1
ATOM 8280 C CA . ARG A 1 1088 ? 8.112 -23.415 31.331 1.00 30.12 1088 ARG A CA 1
ATOM 8281 C C . ARG A 1 1088 ? 8.432 -24.317 32.541 1.00 30.12 1088 ARG A C 1
ATOM 8283 O O . ARG A 1 1088 ? 9.348 -24.007 33.292 1.00 30.12 1088 ARG A O 1
ATOM 8290 N N . SER A 1 1089 ? 7.843 -25.521 32.596 1.00 28.22 1089 SER A N 1
ATOM 8291 C CA . SER A 1 1089 ? 8.535 -26.806 32.309 1.00 28.22 1089 SER A CA 1
ATOM 8292 C C . SER A 1 1089 ? 7.713 -28.043 32.725 1.00 28.22 1089 SER A C 1
ATOM 8294 O O . SER A 1 1089 ? 7.469 -28.271 33.906 1.00 28.22 1089 SER A O 1
ATOM 8296 N N . ARG A 1 1090 ? 7.329 -28.871 31.750 1.00 29.52 1090 ARG A N 1
ATOM 8297 C CA . ARG A 1 1090 ? 7.807 -30.247 31.536 1.00 29.52 1090 ARG A CA 1
ATOM 8298 C C . ARG A 1 1090 ? 7.346 -30.732 30.171 1.00 29.52 1090 ARG A C 1
ATOM 8300 O O . ARG A 1 1090 ? 6.239 -30.318 29.769 1.00 29.52 1090 ARG A O 1
#

Nearest PDB structures (foldseek):
  7taa-assembly1_A  TM=6.930E-01  e=6.784E-14  Aspergillus oryzae
  5jpm-assembly1_B  TM=3.428E-01  e=2.834E+00  Homo sapiens
  8fxr-assembly1_U3  TM=2.848E-01  e=5.566E+00  Agrobacterium phage Milano
  8fxr-assembly1_S3  TM=2.231E-01  e=4.293E+00  Agrobacterium phage Milano
  5jpn-assembly1_B  TM=1.554E-01  e=6.175E+00  Homo sapiens